Protein 3PUK (pdb70)

Nearest PDB structures (foldseek):
  3puk-assembly2_B  TM=1.002E+00  e=0.000E+00  Mus musculus
  7xsj-assembly1_A  TM=8.926E-01  e=3.859E-61  Rattus norvegicus
  4cca-assembly1_A  TM=9.103E-01  e=2.692E-57  Homo sapiens
  6lpc-assembly1_A  TM=8.842E-01  e=2.703E-58  Rattus norvegicus
  6lpc-assembly1_B  TM=8.549E-01  e=4.331E-46  Rattus norvegicus

Secondary structure (DSSP, 8-state):
---HHHHHHHHHIIIIIGGG--TT--EEEEE-HHHHHHHHHSS-TTGGGGGTEEEEEESSS----BTTS-EEEEE-S-HHHHHHHHHHHTGGG---BS-EEEEESS---HHHHHHHHHS--SSEEEEEE----EEEEETTEEEE--TTHHHHHS--SSSTTHHHHHHHHHHHHHHHHHHHHHT---EEEE--SSSSHHHHHHHHHHHHHHHSSSS-SS-S--S--SEEEEEEEGGG-SSTTTS---BHHHHHHHHS--GGGEEE--SSSS--EEE-STTSSSTTTTTTSBHHHHHTTS-S-STTTTT----TTHHHHHHHHHHTTTHHHHHHHHHHHHHHHHHHIIIIIHHHHHHHHHHHSSS-TT--S-S--HHHHTTTTTS-S--HHHHHHHHHHHHHHS-B--HHHHHHHHHHT---TTTHHHHGGGGGT--SSSSBSS------------GGGS-----TTHHHHHHHHT----TTTS-----------S--SEEEEEEET-EEHHHHHHHHHHHHH--SSEEEEEESSEE-HHHHHHHHSSTTS---/---HHHHHHHHHIIIIITTS--TT--EEEEE-HHHHHHHHHH--TTTTGGGTEEEEEESSS----BTTS-EEEEE-S-HHHHHHHHTTSSTTT---BS-EEEEESSPPPHHHHHHHHSS-TTTEEEEEE----SEEEETTEEE---TTTTHHHHS-SSSTTHHHHHHHHHHHHHHHHHHHHTT--PEEEE---GGG-HHHHHHHHHHHHHHHTTT-SS-S--S--SEEEEEE-GGG-SGGGTS---BHHHHHHHHS-EETTEEE----EEE--TTSSTTTTTTTSBHHHHTT---GGGGGTTSTTTHHHHHHHHHHHHHHHHHHHHIIIIIHHHHHHHHHHHTS--SS----SSSHHHHSGGGS-TTS-HHHHHHHHHHHHHTTT---HHHHHHHHHHSS-SSTTHHHHGGGGGT--SSSTT-S--------TT-S--SSTT---THHHHHHHHHTT---TTTS---S-----S----------------EEEEEETT-B-HHHHHHHHHHHTT-TTSEEEEEESSB--HHHHHHHHSSTTS---/--B-HHHH-/--B-HHHH--

Structure (mmCIF, N/CA/C/O backbone):
data_3PUK
#
_entry.id   3PUK
#
_cell.length_a   170.400
_cell.length_b   170.400
_cell.length_c   170.400
_cell.angle_alpha   90.00
_cell.angle_beta   90.00
_cell.angle_gamma   90.00
#
_symmetry.space_group_name_H-M   'P 21 3'
#
loop_
_entity.id
_entity.type
_entity.pdbx_description
1 polymer 'Syntaxin-binding protein 3'
2 polymer 'Syntaxin-4 N-terminal peptide'
#
loop_
_atom_site.group_PDB
_atom_site.id
_atom_site.type_symbol
_atom_site.label_atom_id
_atom_site.label_alt_id
_atom_site.label_comp_id
_atom_site.label_asym_id
_atom_site.label_entity_id
_atom_site.label_seq_id
_atom_site.pdbx_PDB_ins_code
_atom_site.Cartn_x
_atom_site.Cartn_y
_atom_site.Cartn_z
_atom_site.occupancy
_atom_site.B_iso_or_equiv
_atom_site.auth_seq_id
_atom_site.auth_comp_id
_atom_site.auth_asym_id
_atom_site.auth_atom_id
_atom_site.pdbx_PDB_model_num
ATOM 1 N N . GLU A 1 7 ? -24.312 -43.272 122.295 1.00 156.94 7 GLU A N 1
ATOM 2 C CA . GLU A 1 7 ? -25.101 -43.292 121.067 1.00 161.54 7 GLU A CA 1
ATOM 3 C C . GLU A 1 7 ? -24.208 -43.327 119.831 1.00 169.83 7 GLU A C 1
ATOM 4 O O . GLU A 1 7 ? -22.984 -43.226 119.936 1.00 181.44 7 GLU A O 1
ATOM 6 N N . ARG A 1 8 ? -24.830 -43.475 118.664 1.00 160.12 8 ARG A N 1
ATOM 7 C CA . ARG A 1 8 ? -24.114 -43.536 117.390 1.00 158.03 8 ARG A CA 1
ATOM 8 C C . ARG A 1 8 ? -23.305 -44.824 117.233 1.00 156.25 8 ARG A C 1
ATOM 9 O O . ARG A 1 8 ? -23.177 -45.352 116.128 1.00 152.82 8 ARG A O 1
ATOM 17 N N . GLY A 1 9 ? -22.762 -45.321 118.341 1.00 151.26 9 GLY A N 1
ATOM 18 C CA . GLY A 1 9 ? -22.012 -46.563 118.332 1.00 142.25 9 GLY A CA 1
ATOM 19 C C . GLY A 1 9 ? -22.727 -47.620 117.517 1.00 134.42 9 GLY A C 1
ATOM 20 O O . GLY A 1 9 ? -23.846 -48.005 117.845 1.00 137.36 9 GLY A O 1
ATOM 21 N N . LEU A 1 10 ? -22.079 -48.079 116.451 1.00 136.42 10 LEU A N 1
ATOM 22 C CA . LEU A 1 10 ? -22.671 -49.041 115.523 1.00 123.04 10 LEU A CA 1
ATOM 23 C C . LEU A 1 10 ? -23.552 -50.080 116.219 1.00 117.65 10 LEU A C 1
ATOM 24 O O . LEU A 1 10 ? -24.637 -50.402 115.738 1.00 121.49 10 LEU A O 1
ATOM 29 N N . LYS A 1 11 ? -23.080 -50.601 117.348 1.00 106.38 11 LYS A N 1
ATOM 30 C CA . LYS A 1 11 ? -23.845 -51.575 118.122 1.00 101.88 11 LYS A CA 1
ATOM 31 C C . LYS A 1 11 ? -25.214 -51.029 118.514 1.00 113.39 11 LYS A C 1
ATOM 32 O O . LYS A 1 11 ? -26.231 -51.701 118.346 1.00 124.20 11 LYS A O 1
ATOM 38 N N . SER A 1 12 ? -25.228 -49.811 119.048 1.00 126.28 12 SER A N 1
ATOM 39 C CA . SER A 1 12 ? -26.467 -49.147 119.444 1.00 119.38 12 SER A CA 1
ATOM 40 C C . SER A 1 12 ? -27.443 -49.027 118.276 1.00 107.86 12 SER A C 1
ATOM 41 O O . SER A 1 12 ? -28.592 -49.458 118.372 1.00 87.24 12 SER A O 1
ATOM 44 N N . VAL A 1 13 ? -26.980 -48.436 117.178 1.00 101.50 13 VAL A N 1
ATOM 45 C CA . VAL A 1 13 ? -27.798 -48.276 115.979 1.00 99.09 13 VAL A CA 1
ATOM 46 C C . VAL A 1 13 ? -28.509 -49.571 115.597 1.00 103.23 13 VAL A C 1
ATOM 47 O O . VAL A 1 13 ? -29.716 -49.578 115.361 1.00 112.38 13 VAL A O 1
ATOM 51 N N . VAL A 1 14 ? -27.754 -50.664 115.539 1.00 106.43 14 VAL A N 1
ATOM 52 C CA . VAL A 1 14 ? -28.319 -51.970 115.221 1.00 100.61 14 VAL A CA 1
ATOM 53 C C . VAL A 1 14 ? -29.356 -52.390 116.259 1.00 96.74 14 VAL A C 1
ATOM 54 O O . VAL A 1 14 ? -30.457 -52.814 115.913 1.00 109.86 14 VAL A O 1
ATOM 58 N N . TRP A 1 15 ? -28.997 -52.268 117.531 1.00 89.32 15 TRP A N 1
ATOM 59 C CA . TRP A 1 15 ? -29.909 -52.614 118.612 1.00 90.33 15 TRP A CA 1
ATOM 60 C C . TRP A 1 15 ? -31.182 -51.779 118.539 1.00 104.69 15 TRP A C 1
ATOM 61 O O . TRP A 1 15 ? -32.287 -52.291 118.710 1.00 107.39 15 TRP A O 1
ATOM 72 N N . ARG A 1 16 ? -31.011 -50.488 118.284 1.00 110.78 16 ARG A N 1
ATOM 73 C CA . ARG A 1 16 ? -32.126 -49.556 118.201 1.00 105.11 16 ARG A CA 1
ATOM 74 C C . ARG A 1 16 ? -33.085 -49.986 117.096 1.00 96.50 16 ARG A C 1
ATOM 75 O O . ARG A 1 16 ? -34.291 -49.750 117.176 1.00 104.20 16 ARG A O 1
ATOM 83 N N . LYS A 1 17 ? -32.537 -50.628 116.068 1.00 82.91 17 LYS A N 1
ATOM 84 C CA . LYS A 1 17 ? -33.342 -51.127 114.960 1.00 90.07 17 LYS A CA 1
ATOM 85 C C . LYS A 1 17 ? -34.047 -52.423 115.330 1.00 94.68 17 LYS A C 1
ATOM 86 O O . LYS A 1 17 ? -35.270 -52.515 115.256 1.00 109.55 17 LYS A O 1
ATOM 92 N N . ILE A 1 18 ? -33.266 -53.421 115.729 1.00 86.69 18 ILE A N 1
ATOM 93 C CA . ILE A 1 18 ? -33.816 -54.715 116.121 1.00 88.97 18 ILE A CA 1
ATOM 94 C C . ILE A 1 18 ? -34.952 -54.576 117.131 1.00 89.18 18 ILE A C 1
ATOM 95 O O . ILE A 1 18 ? -35.971 -55.257 117.026 1.00 95.79 18 ILE A O 1
ATOM 100 N N . LYS A 1 19 ? -34.774 -53.688 118.104 1.00 84.16 19 LYS A N 1
ATOM 101 C CA . LYS A 1 19 ? -35.751 -53.518 119.175 1.00 83.13 19 LYS A CA 1
ATOM 102 C C . LYS A 1 19 ? -37.093 -52.992 118.678 1.00 97.57 19 LYS A C 1
ATOM 103 O O . LYS A 1 19 ? -38.144 -53.416 119.158 1.00 106.41 19 LYS A O 1
ATOM 109 N N . THR A 1 20 ? -37.059 -52.071 117.719 1.00 88.77 20 THR A N 1
ATOM 110 C CA . THR A 1 20 ? -38.290 -51.477 117.205 1.00 94.78 20 THR A CA 1
ATOM 111 C C . THR A 1 20 ? -38.820 -52.232 115.991 1.00 87.34 20 THR A C 1
ATOM 112 O O . THR A 1 20 ? -40.018 -52.219 115.716 1.00 112.67 20 THR A O 1
ATOM 116 N N . ALA A 1 21 ? -37.923 -52.896 115.273 1.00 80.40 21 ALA A N 1
ATOM 117 C CA . ALA A 1 21 ? -38.299 -53.628 114.072 1.00 79.83 21 ALA A CA 1
ATOM 118 C C . ALA A 1 21 ? -38.809 -55.017 114.422 1.00 88.76 21 ALA A C 1
ATOM 119 O O . ALA A 1 21 ? -39.649 -55.574 113.717 1.00 96.81 21 ALA A O 1
ATOM 121 N N . VAL A 1 22 ? -38.297 -55.569 115.518 1.00 85.65 22 VAL A N 1
ATOM 122 C CA . VAL A 1 22 ? -38.612 -56.940 115.904 1.00 71.15 22 VAL A CA 1
ATOM 123 C C . VAL A 1 22 ? -39.362 -57.027 117.230 1.00 77.25 22 VAL A C 1
ATOM 124 O O . VAL A 1 22 ? -40.533 -57.402 117.267 1.00 97.42 22 VAL A O 1
ATOM 128 N N . PHE A 1 23 ? -38.679 -56.683 118.317 1.00 70.22 23 PHE A N 1
ATOM 129 C CA . PHE A 1 23 ? -39.238 -56.843 119.653 1.00 83.19 23 PHE A CA 1
ATOM 130 C C . PHE A 1 23 ? -40.519 -56.034 119.862 1.00 90.76 23 PHE A C 1
ATOM 131 O O . PHE A 1 23 ? -41.541 -56.578 120.276 1.00 96.87 23 PHE A O 1
ATOM 139 N N . ASP A 1 24 ? -40.458 -54.738 119.575 1.00 77.11 24 ASP A N 1
ATOM 140 C CA . ASP A 1 24 ? -41.617 -53.867 119.730 1.00 87.08 24 ASP A CA 1
ATOM 141 C C . ASP A 1 24 ? -42.734 -54.283 118.781 1.00 84.59 24 ASP A C 1
ATOM 142 O O . ASP A 1 24 ? -43.917 -54.129 119.088 1.00 99.93 24 ASP A O 1
ATOM 147 N N . ASP A 1 25 ? -42.346 -54.813 117.626 1.00 85.46 25 ASP A N 1
ATOM 148 C CA . ASP A 1 25 ? -43.293 -55.147 116.569 1.00 83.74 25 ASP A CA 1
ATOM 149 C C . ASP A 1 25 ? -44.261 -56.261 116.962 1.00 90.73 25 ASP A C 1
ATOM 150 O O . ASP A 1 25 ? -45.377 -56.332 116.448 1.00 123.46 25 ASP A O 1
ATOM 155 N N . CYS A 1 26 ? -43.829 -57.132 117.867 1.00 84.66 26 CYS A N 1
ATOM 156 C CA . CYS A 1 26 ? -44.660 -58.248 118.307 1.00 89.45 26 CYS A CA 1
ATOM 157 C C . CYS A 1 26 ? -44.790 -58.267 119.822 1.00 93.70 26 CYS A C 1
ATOM 158 O O . CYS A 1 26 ? -45.229 -59.258 120.406 1.00 89.62 26 CYS A O 1
ATOM 161 N N . ARG A 1 27 ? -44.407 -57.161 120.450 1.00 98.44 27 ARG A N 1
ATOM 162 C CA . ARG A 1 27 ? -44.431 -57.051 121.902 1.00 92.81 27 ARG A CA 1
ATOM 163 C C . ARG A 1 27 ? -45.829 -56.745 122.414 1.00 93.39 27 ARG A C 1
ATOM 164 O O . ARG A 1 27 ? -46.427 -55.739 122.035 1.00 110.38 27 ARG A O 1
ATOM 172 N N . LYS A 1 28 ? -46.347 -57.623 123.269 1.00 97.97 28 LYS A N 1
ATOM 173 C CA . LYS A 1 28 ? -47.585 -57.346 123.987 1.00 94.57 28 LYS A CA 1
ATOM 174 C C . LYS A 1 28 ? -47.264 -57.121 125.459 1.00 110.96 28 LYS A C 1
ATOM 175 O O . LYS A 1 28 ? -46.672 -57.978 126.115 1.00 138.47 28 LYS A O 1
ATOM 181 N N . GLU A 1 29 ? -47.656 -55.959 125.967 1.00 110.69 29 GLU A N 1
ATOM 182 C CA . GLU A 1 29 ? -47.200 -55.482 127.270 1.00 117.56 29 GLU A CA 1
ATOM 183 C C . GLU A 1 29 ? -47.309 -56.505 128.398 1.00 108.81 29 GLU A C 1
ATOM 184 O O . GLU A 1 29 ? -46.372 -56.677 129.178 1.00 120.23 29 GLU A O 1
ATOM 190 N N . GLY A 1 30 ? -48.448 -57.182 128.481 1.00 102.52 30 GLY A N 1
ATOM 191 C CA . GLY A 1 30 ? -48.720 -58.064 129.600 1.00 103.98 30 GLY A CA 1
ATOM 192 C C . GLY A 1 30 ? -48.053 -59.430 129.570 1.00 108.58 30 GLY A C 1
ATOM 193 O O . GLY A 1 30 ? -47.987 -60.105 130.597 1.00 98.33 30 GLY A O 1
ATOM 194 N N . GLU A 1 31 ? -47.552 -59.845 128.410 1.00 97.92 31 GLU A N 1
ATOM 195 C CA . GLU A 1 31 ? -47.054 -61.211 128.265 1.00 85.56 31 GLU A CA 1
ATOM 196 C C . GLU A 1 31 ? -45.675 -61.318 127.616 1.00 84.45 31 GLU A C 1
ATOM 197 O O . GLU A 1 31 ? -45.243 -60.422 126.894 1.00 95.24 31 GLU A O 1
ATOM 203 N N . TRP A 1 32 ? -45.002 -62.435 127.883 1.00 88.20 32 TRP A N 1
ATOM 204 C CA . TRP A 1 32 ? -43.667 -62.709 127.360 1.00 92.16 32 TRP A CA 1
ATOM 205 C C . TRP A 1 32 ? -43.705 -63.891 126.395 1.00 101.39 32 TRP A C 1
ATOM 206 O O . TRP A 1 32 ? -44.658 -64.673 126.397 1.00 97.40 32 TRP A O 1
ATOM 217 N N . LYS A 1 33 ? -42.662 -64.024 125.580 1.00 97.09 33 LYS A N 1
ATOM 218 C CA . LYS A 1 33 ? -42.609 -65.087 124.579 1.00 103.96 33 LYS A CA 1
ATOM 219 C C . LYS A 1 33 ? -41.206 -65.676 124.398 1.00 104.18 33 LYS A C 1
ATOM 220 O O . LYS A 1 33 ? -40.213 -65.098 124.843 1.00 89.59 33 LYS A O 1
ATOM 226 N N . ILE A 1 34 ? -41.141 -66.831 123.740 1.00 98.24 34 ILE A N 1
ATOM 227 C CA . ILE A 1 34 ? -39.881 -67.530 123.507 1.00 98.06 34 ILE A CA 1
ATOM 228 C C . ILE A 1 34 ? -39.240 -67.085 122.198 1.00 111.71 34 ILE A C 1
ATOM 229 O O . ILE A 1 34 ? -39.911 -67.000 121.172 1.00 131.52 34 ILE A O 1
ATOM 234 N N . MET A 1 35 ? -37.940 -66.808 122.233 1.00 103.01 35 MET A N 1
ATOM 235 C CA . MET A 1 35 ? -37.215 -66.411 121.029 1.00 99.04 35 MET A CA 1
ATOM 236 C C . MET A 1 35 ? -36.284 -67.514 120.538 1.00 94.30 35 MET A C 1
ATOM 237 O O . MET A 1 35 ? -35.600 -68.158 121.330 1.00 91.64 35 MET A O 1
ATOM 242 N N . LEU A 1 36 ? -36.262 -67.725 119.226 1.00 87.46 36 LEU A N 1
ATOM 243 C CA . LEU A 1 36 ? -35.410 -68.749 118.637 1.00 77.51 36 LEU A CA 1
ATOM 244 C C . LEU A 1 36 ? -34.401 -68.135 117.676 1.00 89.41 36 LEU A C 1
ATOM 245 O O . LEU A 1 36 ? -34.749 -67.299 116.841 1.00 107.40 36 LEU A O 1
ATOM 250 N N . LEU A 1 37 ? -33.147 -68.559 117.801 1.00 83.43 37 LEU A N 1
ATOM 251 C CA . LEU A 1 37 ? -32.055 -67.982 117.028 1.00 79.71 37 LEU A CA 1
ATOM 252 C C . LEU A 1 37 ? -31.231 -69.059 116.335 1.00 79.90 37 LEU A C 1
ATOM 253 O O . LEU A 1 37 ? -31.083 -70.164 116.850 1.00 98.33 37 LEU A O 1
ATOM 258 N N . ASP A 1 38 ? -30.703 -68.734 115.161 1.00 81.08 38 ASP A N 1
ATOM 259 C CA . ASP A 1 38 ? -29.738 -69.598 114.498 1.00 88.45 38 ASP A CA 1
ATOM 260 C C . ASP A 1 38 ? -28.341 -69.030 114.735 1.00 108.40 38 ASP A C 1
ATOM 261 O O . ASP A 1 38 ? -28.184 -68.062 115.483 1.00 97.33 38 ASP A O 1
ATOM 266 N N . GLU A 1 39 ? -27.334 -69.625 114.102 1.00 107.89 39 GLU A N 1
ATOM 267 C CA . GLU A 1 39 ? -25.949 -69.205 114.304 1.00 88.10 39 GLU A CA 1
ATOM 268 C C . GLU A 1 39 ? -25.760 -67.696 114.170 1.00 93.23 39 GLU A C 1
ATOM 269 O O . GLU A 1 39 ? -25.309 -67.038 115.106 1.00 112.53 39 GLU A O 1
ATOM 275 N N . PHE A 1 40 ? -26.105 -67.153 113.008 1.00 82.72 40 PHE A N 1
ATOM 276 C CA . PHE A 1 40 ? -25.909 -65.729 112.745 1.00 78.08 40 PHE A CA 1
ATOM 277 C C . PHE A 1 40 ? -26.583 -64.834 113.782 1.00 89.56 40 PHE A C 1
ATOM 278 O O . PHE A 1 40 ? -25.917 -64.046 114.453 1.00 99.46 40 PHE A O 1
ATOM 286 N N . THR A 1 41 ? -27.901 -64.954 113.908 1.00 94.39 41 THR A N 1
ATOM 287 C CA . THR A 1 41 ? -28.661 -64.107 114.826 1.00 95.26 41 THR A CA 1
ATOM 288 C C . THR A 1 41 ? -28.117 -64.157 116.252 1.00 97.00 41 THR A C 1
ATOM 289 O O . THR A 1 41 ? -28.159 -63.162 116.973 1.00 99.81 41 THR A O 1
ATOM 293 N N . THR A 1 42 ? -27.607 -65.316 116.658 1.00 98.78 42 THR A N 1
ATOM 294 C CA . THR A 1 42 ? -26.999 -65.448 117.977 1.00 96.14 42 THR A CA 1
ATOM 295 C C . THR A 1 42 ? -25.779 -64.537 118.089 1.00 103.10 42 THR A C 1
ATOM 296 O O . THR A 1 42 ? -25.618 -63.817 119.076 1.00 94.21 42 THR A O 1
ATOM 300 N N . LYS A 1 43 ? -24.924 -64.572 117.069 1.00 97.32 43 LYS A N 1
ATOM 301 C CA . LYS A 1 43 ? -23.771 -63.681 117.005 1.00 78.46 43 LYS A CA 1
ATOM 302 C C . LYS A 1 43 ? -24.224 -62.226 116.932 1.00 96.69 43 LYS A C 1
ATOM 303 O O . LYS A 1 43 ? -23.616 -61.344 117.539 1.00 112.77 43 LYS A O 1
ATOM 309 N N . LEU A 1 44 ? -25.299 -61.987 116.187 1.00 93.93 44 LEU A N 1
ATOM 310 C CA . LEU A 1 44 ? -25.832 -60.641 116.006 1.00 89.02 44 LEU A CA 1
ATOM 311 C C . LEU A 1 44 ? -26.305 -60.033 117.321 1.00 97.73 44 LEU A C 1
ATOM 312 O O . LEU A 1 44 ? -26.003 -58.879 117.627 1.00 100.16 44 LEU A O 1
ATOM 317 N N . LEU A 1 45 ? -27.053 -60.815 118.092 1.00 90.92 45 LEU A N 1
ATOM 318 C CA . LEU A 1 45 ? -27.586 -60.342 119.363 1.00 89.49 45 LEU A CA 1
ATOM 319 C C . LEU A 1 45 ? -26.492 -60.231 120.417 1.00 105.97 45 LEU A C 1
ATOM 320 O O . LEU A 1 45 ? -26.435 -59.251 121.163 1.00 108.25 45 LEU A O 1
ATOM 325 N N . SER A 1 46 ? -25.624 -61.237 120.475 1.00 105.12 46 SER A N 1
ATOM 326 C CA . SER A 1 46 ? -24.505 -61.218 121.408 0.51 103.95 46 SER A CA 1
ATOM 327 C C . SER A 1 46 ? -23.633 -60.001 121.139 1.00 112.51 46 SER A C 1
ATOM 328 O O . SER A 1 46 ? -22.931 -59.513 122.026 1.00 119.81 46 SER A O 1
ATOM 331 N N . SER A 1 47 ? -23.695 -59.514 119.905 1.00 104.20 47 SER A N 1
ATOM 332 C CA . SER A 1 47 ? -22.896 -58.374 119.480 1.00 93.82 47 SER A CA 1
ATOM 333 C C . SER A 1 47 ? -23.308 -57.068 120.152 1.00 104.25 47 SER A C 1
ATOM 334 O O . SER A 1 47 ? -22.456 -56.273 120.546 1.00 112.45 47 SER A O 1
ATOM 337 N N . CYS A 1 48 ? -24.612 -56.847 120.284 1.00 110.10 48 CYS A N 1
ATOM 338 C CA . CYS A 1 48 ? -25.105 -55.537 120.697 1.00 107.26 48 CYS A CA 1
ATOM 339 C C . CYS A 1 48 ? -26.062 -55.546 121.888 1.00 102.96 48 CYS A C 1
ATOM 340 O O . CYS A 1 48 ? -26.927 -54.678 121.987 1.00 101.18 48 CYS A O 1
ATOM 343 N N . CYS A 1 49 ? -25.907 -56.512 122.789 1.00 113.99 49 CYS A N 1
ATOM 344 C CA . CYS A 1 49 ? -26.719 -56.540 124.004 1.00 129.64 49 CYS A CA 1
ATOM 345 C C . CYS A 1 49 ? -26.396 -57.721 124.909 1.00 143.37 49 CYS A C 1
ATOM 346 O O . CYS A 1 49 ? -26.132 -58.828 124.438 1.00 154.62 49 CYS A O 1
ATOM 349 N N . LYS A 1 50 ? -26.420 -57.475 126.215 1.00 144.66 50 LYS A N 1
ATOM 350 C CA . LYS A 1 50 ? -26.338 -58.552 127.187 1.00 150.67 50 LYS A CA 1
ATOM 351 C C . LYS A 1 50 ? -27.623 -59.360 127.080 1.00 155.57 50 LYS A C 1
ATOM 352 O O . LYS A 1 50 ? -28.714 -58.792 127.012 1.00 146.20 50 LYS A O 1
ATOM 358 N N . MET A 1 51 ? -27.493 -60.682 127.057 1.00 169.53 51 MET A N 1
ATOM 359 C CA . MET A 1 51 ? -28.639 -61.561 126.846 1.00 178.68 51 MET A CA 1
ATOM 360 C C . MET A 1 51 ? -29.693 -61.439 127.949 1.00 162.16 51 MET A C 1
ATOM 361 O O . MET A 1 51 ? -30.672 -62.183 127.964 1.00 162.29 51 MET A O 1
ATOM 366 N N . THR A 1 52 ? -29.489 -60.498 128.867 1.00 152.90 52 THR A N 1
ATOM 367 C CA . THR A 1 52 ? -30.459 -60.239 129.925 1.00 154.16 52 THR A CA 1
ATOM 368 C C . THR A 1 52 ? -31.376 -59.080 129.547 1.00 154.51 52 THR A C 1
ATOM 369 O O . THR A 1 52 ? -32.544 -59.051 129.934 1.00 159.19 52 THR A O 1
ATOM 373 N N . ASP A 1 53 ? -30.838 -58.125 128.791 1.00 146.59 53 ASP A N 1
ATOM 374 C CA . ASP A 1 53 ? -31.609 -56.969 128.343 1.00 136.69 53 ASP A CA 1
ATOM 375 C C . ASP A 1 53 ? -32.888 -57.404 127.637 1.00 127.09 53 ASP A C 1
ATOM 376 O O . ASP A 1 53 ? -33.851 -56.643 127.548 1.00 140.43 53 ASP A O 1
ATOM 381 N N . LEU A 1 54 ? -32.885 -58.637 127.140 1.00 111.83 54 LEU A N 1
ATOM 382 C CA . LEU A 1 54 ? -34.018 -59.183 126.403 1.00 108.00 54 LEU A CA 1
ATOM 383 C C . LEU A 1 54 ? -35.295 -59.211 127.238 1.00 114.30 54 LEU A C 1
ATOM 384 O O . LEU A 1 54 ? -36.396 -59.057 126.707 1.00 109.36 54 LEU A O 1
ATOM 389 N N . LEU A 1 55 ? -35.144 -59.409 128.543 1.00 121.21 55 LEU A N 1
ATOM 390 C CA . LEU A 1 55 ? -36.291 -59.519 129.438 1.00 121.09 55 LEU A CA 1
ATOM 391 C C . LEU A 1 55 ? -37.214 -58.308 129.322 1.00 107.32 55 LEU A C 1
ATOM 392 O O . LEU A 1 55 ? -38.438 -58.447 129.299 1.00 101.38 55 LEU A O 1
ATOM 397 N N . GLU A 1 56 ? -36.620 -57.122 129.248 1.00 90.52 56 GLU A N 1
ATOM 398 C CA . GLU A 1 56 ? -37.387 -55.887 129.147 1.00 104.67 56 GLU A CA 1
ATOM 399 C C . GLU A 1 56 ? -38.033 -55.748 127.770 1.00 125.87 56 GLU A C 1
ATOM 400 O O . GLU A 1 56 ? -38.785 -54.805 127.520 1.00 138.45 56 GLU A O 1
ATOM 406 N N . GLU A 1 57 ? -37.744 -56.698 126.886 1.00 121.14 57 GLU A N 1
ATOM 407 C CA . GLU A 1 57 ? -38.225 -56.636 125.509 1.00 101.92 57 GLU A CA 1
ATOM 408 C C . GLU A 1 57 ? -39.252 -57.719 125.187 1.00 92.24 57 GLU A C 1
ATOM 409 O O . GLU A 1 57 ? -39.694 -57.842 124.045 1.00 99.54 57 GLU A O 1
ATOM 415 N N . GLY A 1 58 ? -39.625 -58.503 126.193 1.00 87.93 58 GLY A N 1
ATOM 416 C CA . GLY A 1 58 ? -40.651 -59.515 126.024 1.00 91.28 58 GLY A CA 1
ATOM 417 C C . GLY A 1 58 ? -40.112 -60.913 125.794 1.00 96.85 58 GLY A C 1
ATOM 418 O O . GLY A 1 58 ? -40.842 -61.802 125.356 1.00 101.52 58 GLY A O 1
ATOM 419 N N . ILE A 1 59 ? -38.833 -61.111 126.092 1.00 92.29 59 ILE A N 1
ATOM 420 C CA . ILE A 1 59 ? -38.206 -62.415 125.919 1.00 88.32 59 ILE A CA 1
ATOM 421 C C . ILE A 1 59 ? -37.817 -63.020 127.264 1.00 100.87 59 ILE A C 1
ATOM 422 O O . ILE A 1 59 ? -37.000 -62.459 127.995 1.00 116.93 59 ILE A O 1
ATOM 427 N N . THR A 1 60 ? -38.407 -64.166 127.586 1.00 97.51 60 THR A N 1
ATOM 428 C CA . THR A 1 60 ? -38.113 -64.850 128.840 1.00 105.25 60 THR A CA 1
ATOM 429 C C . THR A 1 60 ? -37.178 -66.034 128.614 1.00 112.08 60 THR A C 1
ATOM 430 O O . THR A 1 60 ? -36.403 -66.403 129.495 1.00 108.76 60 THR A O 1
ATOM 434 N N . VAL A 1 61 ? -37.253 -66.623 127.424 1.00 114.17 61 VAL A N 1
ATOM 435 C CA . VAL A 1 61 ? -36.435 -67.783 127.092 1.00 105.12 61 VAL A CA 1
ATOM 436 C C . VAL A 1 61 ? -35.909 -67.716 125.662 1.00 110.37 61 VAL A C 1
ATOM 437 O O . VAL A 1 61 ? -36.661 -67.446 124.725 1.00 110.41 61 VAL A O 1
ATOM 441 N N . ILE A 1 62 ? -34.612 -67.959 125.502 1.00 116.10 62 ILE A N 1
ATOM 442 C CA . ILE A 1 62 ? -34.009 -68.060 124.178 1.00 118.22 62 ILE A CA 1
ATOM 443 C C . ILE A 1 62 ? -33.475 -69.472 123.967 1.00 113.94 62 ILE A C 1
ATOM 444 O O . ILE A 1 62 ? -32.968 -70.095 124.900 1.00 112.66 62 ILE A O 1
ATOM 449 N N . GLU A 1 63 ? -33.604 -69.980 122.746 1.00 110.55 63 GLU A N 1
ATOM 450 C CA . GLU A 1 63 ? -33.137 -71.326 122.432 1.00 118.06 63 GLU A CA 1
ATOM 451 C C . GLU A 1 63 ? -32.574 -71.422 121.019 1.00 114.42 63 GLU A C 1
ATOM 452 O O . GLU A 1 63 ? -32.784 -70.535 120.192 1.00 115.55 63 GLU A O 1
ATOM 458 N N . ASN A 1 64 ? -31.857 -72.510 120.755 1.00 113.33 64 ASN A N 1
ATOM 459 C CA . ASN A 1 64 ? -31.278 -72.758 119.442 1.00 113.14 64 ASN A CA 1
ATOM 460 C C . ASN A 1 64 ? -32.276 -73.442 118.515 1.00 121.10 64 ASN A C 1
ATOM 461 O O . ASN A 1 64 ? -32.633 -74.602 118.721 1.00 129.28 64 ASN A O 1
ATOM 466 N N . ILE A 1 65 ? -32.722 -72.720 117.492 1.00 112.83 65 ILE A N 1
ATOM 467 C CA . ILE A 1 65 ? -33.689 -73.258 116.542 1.00 108.54 65 ILE A CA 1
ATOM 468 C C . ILE A 1 65 ? -33.182 -74.554 115.916 1.00 116.77 65 ILE A C 1
ATOM 469 O O . ILE A 1 65 ? -33.972 -75.386 115.467 1.00 127.54 65 ILE A O 1
ATOM 474 N N . TYR A 1 66 ? -31.863 -74.723 115.893 1.00 110.43 66 TYR A N 1
ATOM 475 C CA . TYR A 1 66 ? -31.258 -75.929 115.341 1.00 105.64 66 TYR A CA 1
ATOM 476 C C . TYR A 1 66 ? -31.601 -77.151 116.188 1.00 118.10 66 TYR A C 1
ATOM 477 O O . TYR A 1 66 ? -32.182 -78.122 115.698 1.00 116.19 66 TYR A O 1
ATOM 486 N N . 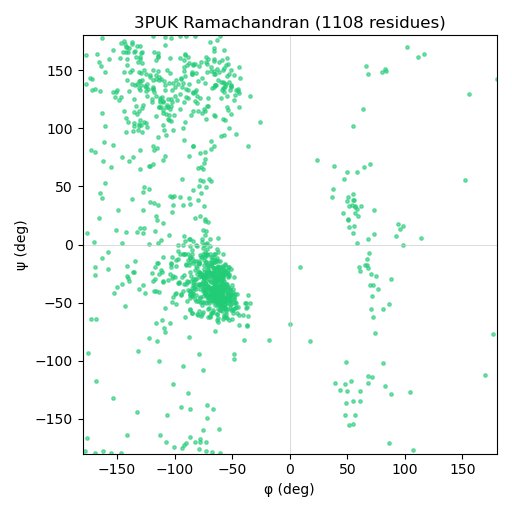LYS A 1 67 ? -31.232 -77.092 117.463 1.00 120.49 67 LYS A N 1
ATOM 487 C CA . LYS A 1 67 ? -31.451 -78.199 118.383 1.00 122.09 67 LYS A CA 1
ATOM 488 C C . LYS A 1 67 ? -32.938 -78.445 118.614 1.00 129.09 67 LYS A C 1
ATOM 489 O O . LYS A 1 67 ? -33.708 -77.504 118.802 1.00 123.24 67 LYS A O 1
ATOM 495 N N . ASN A 1 68 ? -33.338 -79.713 118.594 1.00 144.75 68 ASN A N 1
ATOM 496 C CA . ASN A 1 68 ? -34.725 -80.075 118.854 1.00 153.38 68 ASN A CA 1
ATOM 497 C C . ASN A 1 68 ? -35.176 -79.501 120.190 1.00 152.20 68 ASN A C 1
ATOM 498 O O . ASN A 1 68 ? -34.393 -79.420 121.137 1.00 148.53 68 ASN A O 1
ATOM 503 N N . ARG A 1 69 ? -36.440 -79.102 120.264 1.00 154.27 69 ARG A N 1
ATOM 504 C CA . ARG A 1 69 ? -36.943 -78.404 121.440 1.00 146.25 69 ARG A CA 1
ATOM 505 C C . ARG A 1 69 ? -38.237 -79.010 121.975 1.00 136.79 69 ARG A C 1
ATOM 506 O O . ARG A 1 69 ? -38.948 -79.719 121.262 1.00 123.87 69 ARG A O 1
ATOM 514 N N . GLU A 1 70 ? -38.530 -78.725 123.240 1.00 140.08 70 GLU A N 1
ATOM 515 C CA . GLU A 1 70 ? -39.754 -79.200 123.872 1.00 136.89 70 GLU A CA 1
ATOM 516 C C . GLU A 1 70 ? -40.914 -78.266 123.552 1.00 145.74 70 GLU A C 1
ATOM 517 O O . GLU A 1 70 ? -40.798 -77.049 123.704 1.00 154.48 70 GLU A O 1
ATOM 523 N N . PRO A 1 71 ? -42.039 -78.836 123.101 1.00 143.09 71 PRO A N 1
ATOM 524 C CA . PRO A 1 71 ? -43.229 -78.054 122.751 1.00 144.28 71 PRO A CA 1
ATOM 525 C C . PRO A 1 71 ? -43.728 -77.213 123.922 1.00 146.01 71 PRO A C 1
ATOM 526 O O . PRO A 1 71 ? -43.716 -77.671 125.065 1.00 141.06 71 PRO A O 1
ATOM 530 N N . VAL A 1 72 ? -44.154 -75.989 123.628 1.00 148.22 72 VAL A N 1
ATOM 531 C CA . VAL A 1 72 ? -44.744 -75.110 124.631 1.00 142.01 72 VAL A CA 1
ATOM 532 C C . VAL A 1 72 ? -45.987 -74.435 124.058 1.00 130.06 72 VAL A C 1
ATOM 533 O O . VAL A 1 72 ? -45.960 -73.255 123.705 1.00 110.11 72 VAL A O 1
ATOM 537 N N . ARG A 1 73 ? -47.073 -75.196 123.966 1.00 130.78 73 ARG A N 1
ATOM 538 C CA . ARG A 1 73 ? -48.314 -74.702 123.380 1.00 129.84 73 ARG A CA 1
ATOM 539 C C . ARG A 1 73 ? -49.088 -73.795 124.330 1.00 138.28 73 ARG A C 1
ATOM 540 O O . ARG A 1 73 ? -50.305 -73.918 124.470 1.00 167.16 73 ARG A O 1
ATOM 548 N N . GLN A 1 74 ? -48.369 -72.885 124.979 1.00 124.26 74 GLN A N 1
ATOM 549 C CA . GLN A 1 74 ? -48.982 -71.873 125.830 1.00 120.28 74 GLN A CA 1
ATOM 550 C C . GLN A 1 74 ? -48.314 -70.532 125.560 1.00 123.01 74 GLN A C 1
ATOM 551 O O . GLN A 1 74 ? -48.896 -69.473 125.797 1.00 119.00 74 GLN A O 1
ATOM 557 N N . MET A 1 75 ? -47.085 -70.591 125.057 1.00 119.88 75 MET A N 1
ATOM 558 C CA . MET A 1 75 ? -46.319 -69.391 124.746 1.00 109.35 75 MET A CA 1
ATOM 559 C C . MET A 1 75 ? -46.234 -69.148 123.245 1.00 109.98 75 MET A C 1
ATOM 560 O O . MET A 1 75 ? -46.251 -70.088 122.452 1.00 116.97 75 MET A O 1
ATOM 565 N N . LYS A 1 76 ? -46.144 -67.879 122.862 1.00 100.87 76 LYS A N 1
ATOM 566 C CA . LYS A 1 76 ? -45.910 -67.514 121.473 1.00 104.37 76 LYS A CA 1
ATOM 567 C C . LYS A 1 76 ? -44.413 -67.598 121.181 1.00 103.88 76 LYS A C 1
ATOM 568 O O . LYS A 1 76 ? -43.591 -67.494 122.091 1.00 103.28 76 LYS A O 1
ATOM 574 N N . ALA A 1 77 ? -44.060 -67.793 119.915 1.00 100.27 77 ALA A N 1
ATOM 575 C CA . ALA A 1 77 ? -42.661 -67.967 119.540 1.00 93.72 77 ALA A CA 1
ATOM 576 C C . ALA A 1 77 ? -42.175 -66.867 118.605 1.00 98.99 77 ALA A C 1
ATOM 577 O O . ALA A 1 77 ? -42.820 -66.557 117.604 1.00 119.81 77 ALA A O 1
ATOM 579 N N . LEU A 1 78 ? -41.030 -66.283 118.939 1.00 85.28 78 LEU A N 1
ATOM 580 C CA . LEU A 1 78 ? -40.419 -65.257 118.108 1.00 82.48 78 LEU A CA 1
ATOM 581 C C . LEU A 1 78 ? -39.222 -65.854 117.387 1.00 90.20 78 LEU A C 1
ATOM 582 O O . LEU A 1 78 ? -38.193 -66.130 118.001 1.00 93.95 78 LEU A O 1
ATOM 587 N N . TYR A 1 79 ? -39.365 -66.059 116.082 1.00 87.98 79 TYR A N 1
ATOM 588 C CA . TYR A 1 79 ? -38.288 -66.619 115.279 1.00 79.98 79 TYR A CA 1
ATOM 589 C C . TYR A 1 79 ? -37.434 -65.523 114.659 1.00 94.27 79 TYR A C 1
ATOM 590 O O . TYR A 1 79 ? -37.812 -64.921 113.654 1.00 106.78 79 TYR A O 1
ATOM 599 N N . PHE A 1 80 ? -36.284 -65.263 115.273 1.00 88.89 80 PHE A N 1
ATOM 600 C CA . PHE A 1 80 ? -35.318 -64.325 114.720 1.00 82.08 80 PHE A CA 1
ATOM 601 C C . PHE A 1 80 ? -34.205 -65.112 114.044 1.00 85.13 80 PHE A C 1
ATOM 602 O O . PHE A 1 80 ? -33.285 -65.604 114.700 1.00 91.58 80 PHE A O 1
ATOM 610 N N . ILE A 1 81 ? -34.307 -65.242 112.726 1.00 75.25 81 ILE A N 1
ATOM 611 C CA . ILE A 1 81 ? -33.397 -66.092 111.972 1.00 79.34 81 ILE A CA 1
ATOM 612 C C . ILE A 1 81 ? -33.005 -65.475 110.636 1.00 85.38 81 ILE A C 1
ATOM 613 O O . ILE A 1 81 ? -33.571 -64.468 110.208 1.00 97.13 81 ILE A O 1
ATOM 618 N N . SER A 1 82 ? -32.025 -66.089 109.985 1.00 75.01 82 SER A N 1
ATOM 619 C CA . SER A 1 82 ? -31.635 -65.698 108.642 1.00 87.02 82 SER A CA 1
ATOM 620 C C . SER A 1 82 ? -32.425 -66.537 107.645 1.00 94.36 82 SER A C 1
ATOM 621 O O . SER A 1 82 ? -32.928 -67.603 107.997 1.00 90.12 82 SER A O 1
ATOM 624 N N . PRO A 1 83 ? -32.552 -66.050 106.401 1.00 94.36 83 PRO A N 1
ATOM 625 C CA . PRO A 1 83 ? -33.266 -66.776 105.343 1.00 84.49 83 PRO A CA 1
ATOM 626 C C . PRO A 1 83 ? -32.467 -67.979 104.846 1.00 111.26 83 PRO A C 1
ATOM 627 O O . PRO A 1 83 ? -32.292 -68.148 103.639 1.00 128.66 83 PRO A O 1
ATOM 631 N N . THR A 1 84 ? -31.991 -68.800 105.776 1.00 114.17 84 THR A N 1
ATOM 632 C CA . THR A 1 84 ? -31.167 -69.956 105.450 1.00 107.64 84 THR A CA 1
ATOM 633 C C . THR A 1 84 ? -32.010 -71.225 105.381 1.00 120.68 84 THR A C 1
ATOM 634 O O . THR A 1 84 ? -32.897 -71.430 106.211 1.00 125.18 84 THR A O 1
ATOM 638 N N . PRO A 1 85 ? -31.739 -72.078 104.382 1.00 120.53 85 PRO A N 1
ATOM 639 C CA . PRO A 1 85 ? -32.433 -73.361 104.240 1.00 115.12 85 PRO A CA 1
ATOM 640 C C . PRO A 1 85 ? -32.461 -74.137 105.553 1.00 109.60 85 PRO A C 1
ATOM 641 O O . PRO A 1 85 ? -33.512 -74.648 105.936 1.00 114.84 85 PRO A O 1
ATOM 645 N N . LYS A 1 86 ? -31.319 -74.219 106.230 1.00 106.64 86 LYS A N 1
ATOM 646 C CA . LYS A 1 86 ? -31.242 -74.909 107.513 1.00 114.35 86 LYS A CA 1
ATOM 647 C C . LYS A 1 86 ? -32.106 -74.213 108.558 1.00 128.17 86 LYS A C 1
ATOM 648 O O . LYS A 1 86 ? -32.868 -74.858 109.280 1.00 135.39 86 LYS A O 1
ATOM 654 N N . SER A 1 87 ? -31.982 -72.892 108.628 1.00 115.57 87 SER A N 1
ATOM 655 C CA . SER A 1 87 ? -32.709 -72.102 109.613 1.00 105.89 87 SER A CA 1
ATOM 656 C C . SER A 1 87 ? -34.216 -72.171 109.390 1.00 106.65 87 SER A C 1
ATOM 657 O O . SER A 1 87 ? -34.995 -72.070 110.338 1.00 116.84 87 SER A O 1
ATOM 660 N N . VAL A 1 88 ? -34.623 -72.343 108.136 1.00 96.64 88 VAL A N 1
ATOM 661 C CA . VAL A 1 88 ? -36.042 -72.412 107.798 1.00 99.22 88 VAL A CA 1
ATOM 662 C C . VAL A 1 88 ? -36.602 -73.824 107.965 1.00 116.87 88 VAL A C 1
ATOM 663 O O . VAL A 1 88 ? -37.712 -74.002 108.468 1.00 124.97 88 VAL A O 1
ATOM 667 N N . ASP A 1 89 ? -35.832 -74.823 107.545 1.00 120.95 89 ASP A N 1
ATOM 668 C CA . ASP A 1 89 ? -36.228 -76.214 107.735 1.00 123.36 89 ASP A CA 1
ATOM 669 C C . ASP A 1 89 ? -36.588 -76.463 109.193 1.00 131.17 89 ASP A C 1
ATOM 670 O O . ASP A 1 89 ? -37.599 -77.097 109.493 1.00 142.34 89 ASP A O 1
ATOM 675 N N . CYS A 1 90 ? -35.756 -75.952 110.095 1.00 125.32 90 CYS A N 1
ATOM 676 C CA . CYS A 1 90 ? -35.992 -76.100 111.526 1.00 123.21 90 CYS A CA 1
ATOM 677 C C . CYS A 1 90 ? -37.336 -75.506 111.934 1.00 119.02 90 CYS A C 1
ATOM 678 O O . CYS A 1 90 ? -38.042 -76.070 112.769 1.00 132.61 90 CYS A O 1
ATOM 681 N N . PHE A 1 91 ? -37.688 -74.367 111.346 1.00 109.48 91 PHE A N 1
ATOM 682 C CA . PHE A 1 91 ? -38.983 -73.753 111.619 1.00 117.62 91 PHE A CA 1
ATOM 683 C C . PHE A 1 91 ? -40.118 -74.628 111.107 1.00 126.14 91 PHE A C 1
ATOM 684 O O . PHE A 1 91 ? -41.109 -74.844 111.804 1.00 126.92 91 PHE A O 1
ATOM 692 N N . LEU A 1 92 ? -39.970 -75.121 109.881 1.00 121.28 92 LEU A N 1
ATOM 693 C CA . LEU A 1 92 ? -40.970 -75.998 109.286 1.00 117.31 92 LEU A CA 1
ATOM 694 C C . LEU A 1 92 ? -41.098 -77.286 110.091 1.00 126.24 92 LEU A C 1
ATOM 695 O O . LEU A 1 92 ? -42.090 -78.002 109.981 1.00 136.35 92 LEU A O 1
ATOM 700 N N . ARG A 1 93 ? -40.088 -77.573 110.905 1.00 124.21 93 ARG A N 1
ATOM 701 C CA . ARG A 1 93 ? -40.118 -78.744 111.772 1.00 117.81 93 ARG A CA 1
ATOM 702 C C . ARG A 1 93 ? -40.865 -78.431 113.061 1.00 129.60 93 ARG A C 1
ATOM 703 O O . ARG A 1 93 ? -40.950 -79.267 113.959 1.00 151.58 93 ARG A O 1
ATOM 711 N N . ASP A 1 94 ? -41.402 -77.218 113.144 1.00 131.98 94 ASP A N 1
ATOM 712 C CA . ASP A 1 94 ? -42.157 -76.788 114.316 1.00 134.03 94 ASP A CA 1
ATOM 713 C C . ASP A 1 94 ? -43.620 -76.531 113.968 1.00 141.43 94 ASP A C 1
ATOM 714 O O . ASP A 1 94 ? -44.470 -76.445 114.854 1.00 141.24 94 ASP A O 1
ATOM 719 N N . PHE A 1 95 ? -43.908 -76.402 112.676 1.00 148.47 95 PHE A N 1
ATOM 720 C CA . PHE A 1 95 ? -45.261 -76.088 112.227 1.00 156.39 95 PHE A CA 1
ATOM 721 C C . PHE A 1 95 ? -45.651 -76.838 110.955 1.00 186.64 95 PHE A C 1
ATOM 722 O O . PHE A 1 95 ? -46.831 -77.091 110.711 1.00 195.69 95 PHE A O 1
ATOM 730 N N . GLY A 1 96 ? -44.656 -77.195 110.148 1.00 204.31 96 GLY A N 1
ATOM 731 C CA . GLY A 1 96 ? -44.903 -77.864 108.882 1.00 214.80 96 GLY A CA 1
ATOM 732 C C . GLY A 1 96 ? -44.985 -79.376 108.990 1.00 220.82 96 GLY A C 1
ATOM 733 O O . GLY A 1 96 ? -46.076 -79.946 109.008 1.00 218.78 96 GLY A O 1
ATOM 734 N N . SER A 1 97 ? -43.826 -80.026 109.054 1.00 226.06 97 SER A N 1
ATOM 735 C CA . SER A 1 97 ? -43.763 -81.482 109.142 1.00 230.05 97 SER A CA 1
ATOM 736 C C . SER A 1 97 ? -44.527 -82.001 110.356 1.00 236.04 97 SER A C 1
ATOM 737 O O . SER A 1 97 ? -44.402 -81.463 111.457 1.00 237.43 97 SER A O 1
ATOM 740 N N . LYS A 1 98 ? -45.320 -83.048 110.143 1.00 234.98 98 LYS A N 1
ATOM 741 C CA . LYS A 1 98 ? -46.157 -83.622 111.193 1.00 231.63 98 LYS A CA 1
ATOM 742 C C . LYS A 1 98 ? -47.264 -82.658 111.615 1.00 235.11 98 LYS A C 1
ATOM 743 O O . LYS A 1 98 ? -48.198 -83.043 112.318 1.00 242.40 98 LYS A O 1
ATOM 749 N N . SER A 1 99 ? -47.147 -81.406 111.179 1.00 230.85 99 SER A N 1
ATOM 750 C CA . SER A 1 99 ? -48.122 -80.363 111.491 1.00 231.64 99 SER A CA 1
ATOM 751 C C . SER A 1 99 ? -48.410 -80.254 112.986 1.00 231.29 99 SER A C 1
ATOM 752 O O . SER A 1 99 ? -49.389 -79.629 113.395 1.00 228.63 99 SER A O 1
ATOM 755 N N . GLU A 1 100 ? -47.550 -80.860 113.798 1.00 231.57 100 GLU A N 1
ATOM 756 C CA . GLU A 1 100 ? -47.710 -80.828 115.245 1.00 223.83 100 GLU A CA 1
ATOM 757 C C . GLU A 1 100 ? -47.120 -79.547 115.825 1.00 211.66 100 GLU A C 1
ATOM 758 O O . GLU A 1 100 ? -45.968 -79.520 116.258 1.00 210.80 100 GLU A O 1
ATOM 764 N N . LYS A 1 101 ? -47.925 -78.489 115.819 1.00 198.21 101 LYS A N 1
ATOM 765 C CA . LYS A 1 101 ? -47.525 -77.184 116.332 1.00 179.14 101 LYS A CA 1
ATOM 766 C C . LYS A 1 101 ? -46.771 -77.298 117.657 1.00 176.95 101 LYS A C 1
ATOM 767 O O . LYS A 1 101 ? -47.088 -78.148 118.490 1.00 194.31 101 LYS A O 1
ATOM 773 N N . LYS A 1 102 ? -45.773 -76.438 117.846 1.00 145.96 102 LYS A N 1
ATOM 774 C CA . LYS A 1 102 ? -44.959 -76.463 119.060 1.00 123.68 102 LYS A CA 1
ATOM 775 C C . LYS A 1 102 ? -45.275 -75.319 120.017 1.00 124.65 102 LYS A C 1
ATOM 776 O O . LYS A 1 102 ? -45.137 -75.462 121.230 1.00 133.89 102 LYS A O 1
ATOM 782 N N . TYR A 1 103 ? -45.692 -74.183 119.471 1.00 124.19 103 TYR A N 1
ATOM 783 C CA . TYR A 1 103 ? -46.002 -73.019 120.293 1.00 127.93 103 TYR A CA 1
ATOM 784 C C . TYR A 1 103 ? -47.329 -72.392 119.880 1.00 119.03 103 TYR A C 1
ATOM 785 O O . TYR A 1 103 ? -47.816 -72.630 118.777 1.00 130.21 103 TYR A O 1
ATOM 794 N N . LYS A 1 104 ? -47.906 -71.590 120.769 1.00 108.77 104 LYS A N 1
ATOM 795 C CA . LYS A 1 104 ? -49.178 -70.930 120.497 1.00 109.26 104 LYS A CA 1
ATOM 796 C C . LYS A 1 104 ? -49.192 -70.315 119.100 1.00 121.65 104 LYS A C 1
ATOM 797 O O . LYS A 1 104 ? -50.033 -70.661 118.269 1.00 120.59 104 LYS A O 1
ATOM 803 N N . ALA A 1 105 ? -48.252 -69.410 118.846 1.00 119.25 105 ALA A N 1
ATOM 804 C CA . ALA A 1 105 ? -48.156 -68.740 117.552 1.00 110.22 105 ALA A CA 1
ATOM 805 C C . ALA A 1 105 ? -46.702 -68.527 117.137 1.00 114.16 105 ALA A C 1
ATOM 806 O O . ALA A 1 105 ? -45.783 -68.727 117.930 1.00 113.39 105 ALA A O 1
ATOM 808 N N . ALA A 1 106 ? -46.499 -68.118 115.889 1.00 107.05 106 ALA A N 1
ATOM 809 C CA . ALA A 1 106 ? -45.155 -67.897 115.372 1.00 94.87 106 ALA A CA 1
ATOM 810 C C . ALA A 1 106 ? -44.989 -66.482 114.831 1.00 93.40 106 ALA A C 1
ATOM 811 O O . ALA A 1 106 ? -45.877 -65.956 114.160 1.00 99.74 106 ALA A O 1
ATOM 813 N N . TYR A 1 107 ? -43.847 -65.871 115.130 1.00 93.87 107 TYR A N 1
ATOM 814 C CA . TYR A 1 107 ? -43.531 -64.535 114.641 1.00 91.62 107 TYR A CA 1
ATOM 815 C C . TYR A 1 107 ? -42.159 -64.528 113.984 1.00 89.02 107 TYR A C 1
ATOM 816 O O . TYR A 1 107 ? -41.139 -64.413 114.660 1.00 107.41 107 TYR A O 1
ATOM 825 N N . ILE A 1 108 ? -42.146 -64.651 112.661 1.00 92.70 108 ILE A N 1
ATOM 826 C CA . ILE A 1 108 ? -40.904 -64.791 111.909 1.00 88.83 108 ILE A CA 1
ATOM 827 C C . ILE A 1 108 ? -40.299 -63.448 111.514 1.00 81.32 108 ILE A C 1
ATOM 828 O O . ILE A 1 108 ? -40.962 -62.611 110.901 1.00 89.17 108 ILE A O 1
ATOM 833 N N . TYR A 1 109 ? -39.033 -63.253 111.867 1.00 68.41 109 TYR A N 1
ATOM 834 C CA . TYR A 1 109 ? -38.298 -62.058 111.470 1.00 82.28 109 TYR A CA 1
ATOM 835 C C . TYR A 1 109 ? -36.987 -62.436 110.786 1.00 84.39 109 TYR A C 1
ATOM 836 O O . TYR A 1 109 ? -36.034 -62.862 111.439 1.00 91.26 109 TYR A O 1
ATOM 845 N N . PHE A 1 110 ? -36.950 -62.284 109.466 1.00 77.53 110 PHE A N 1
ATOM 846 C CA . PHE A 1 110 ? -35.779 -62.654 108.681 1.00 77.67 110 PHE A CA 1
ATOM 847 C C . PHE A 1 110 ? -34.730 -61.548 108.657 1.00 85.80 110 PHE A C 1
ATOM 848 O O . PHE A 1 110 ? -35.041 -60.387 108.380 1.00 76.27 110 PHE A O 1
ATOM 856 N N . THR A 1 111 ? -33.486 -61.923 108.938 1.00 88.84 111 THR A N 1
ATOM 857 C CA . THR A 1 111 ? -32.371 -60.983 108.935 1.00 81.10 111 THR A CA 1
ATOM 858 C C . THR A 1 111 ? -32.197 -60.326 107.573 1.00 79.92 111 THR A C 1
ATOM 859 O O . THR A 1 111 ? -31.585 -59.268 107.463 1.00 90.50 111 THR A O 1
ATOM 863 N N . ASP A 1 112 ? -32.735 -60.958 106.536 1.00 84.35 112 ASP A N 1
ATOM 864 C CA . ASP A 1 112 ? -32.570 -60.458 105.178 1.00 94.73 112 ASP A CA 1
ATOM 865 C C . ASP A 1 112 ? -33.716 -60.936 104.297 1.00 97.26 112 ASP A C 1
ATOM 866 O O . ASP A 1 112 ? -34.613 -61.635 104.765 1.00 109.07 112 ASP A O 1
ATOM 871 N N . PHE A 1 113 ? -33.684 -60.562 103.022 1.00 98.09 113 PHE A N 1
ATOM 872 C CA . PHE A 1 113 ? -34.734 -60.957 102.089 1.00 101.76 113 PHE A CA 1
ATOM 873 C C . PHE A 1 113 ? -34.841 -62.475 101.970 1.00 100.96 113 PHE A C 1
ATOM 874 O O . PHE A 1 113 ? -33.831 -63.181 101.947 1.00 96.65 113 PHE A O 1
ATOM 882 N N . CYS A 1 114 ? -36.072 -62.970 101.897 1.00 95.12 114 CYS A N 1
ATOM 883 C CA . CYS A 1 114 ? -36.316 -64.406 101.836 1.00 107.28 114 CYS A CA 1
ATOM 884 C C . CYS A 1 114 ? -36.737 -64.839 100.437 1.00 131.56 114 CYS A C 1
ATOM 885 O O . CYS A 1 114 ? -37.773 -64.404 99.936 1.00 144.00 114 CYS A O 1
ATOM 888 N N . PRO A 1 115 ? -35.929 -65.704 99.805 1.00 137.64 115 PRO A N 1
ATOM 889 C CA . PRO A 1 115 ? -36.176 -66.203 98.447 1.00 146.99 115 PRO A CA 1
ATOM 890 C C . PRO A 1 115 ? -37.533 -66.886 98.328 1.00 159.24 115 PRO A C 1
ATOM 891 O O . PRO A 1 115 ? -38.039 -67.421 99.314 1.00 174.08 115 PRO A O 1
ATOM 895 N N . ASP A 1 116 ? -38.112 -66.867 97.131 1.00 152.72 116 ASP A N 1
ATOM 896 C CA . ASP A 1 116 ? -39.404 -67.503 96.899 1.00 151.50 116 ASP A CA 1
ATOM 897 C C . ASP A 1 116 ? -39.343 -69.003 97.171 1.00 147.66 116 ASP A C 1
ATOM 898 O O . ASP A 1 116 ? -40.297 -69.587 97.683 1.00 136.76 116 ASP A O 1
ATOM 903 N N . SER A 1 117 ? -38.216 -69.619 96.829 1.00 147.81 117 SER A N 1
ATOM 904 C CA . SER A 1 117 ? -38.034 -71.050 97.036 1.00 142.05 117 SER A CA 1
ATOM 905 C C . SER A 1 117 ? -38.353 -71.437 98.475 1.00 146.37 117 SER A C 1
ATOM 906 O O . SER A 1 117 ? -39.184 -72.311 98.723 1.00 156.20 117 SER A O 1
ATOM 909 N N . LEU A 1 118 ? -37.692 -70.776 99.419 1.00 141.21 118 LEU A N 1
ATOM 910 C CA . LEU A 1 118 ? -37.895 -71.055 100.835 1.00 135.52 118 LEU A CA 1
ATOM 911 C C . LEU A 1 118 ? -39.263 -70.573 101.307 1.00 128.74 118 LEU A C 1
ATOM 912 O O . LEU A 1 118 ? -39.996 -71.310 101.970 1.00 130.14 118 LEU A O 1
ATOM 917 N N . PHE A 1 119 ? -39.603 -69.335 100.960 1.00 112.03 119 PHE A N 1
ATOM 918 C CA . PHE A 1 119 ? -40.874 -68.751 101.370 1.00 116.03 119 PHE A CA 1
ATOM 919 C C . PHE A 1 119 ? -42.043 -69.651 100.984 1.00 139.56 119 PHE A C 1
ATOM 920 O O . PHE A 1 119 ? -42.957 -69.869 101.777 1.00 140.02 119 PHE A O 1
ATOM 928 N N . ASN A 1 120 ? -42.010 -70.168 99.760 1.00 159.08 120 ASN A N 1
ATOM 929 C CA . ASN A 1 120 ? -43.055 -71.066 99.284 1.00 167.16 120 ASN A CA 1
ATOM 930 C C . ASN A 1 120 ? -43.224 -72.266 100.207 1.00 160.49 120 ASN A C 1
ATOM 931 O O . ASN A 1 120 ? -44.344 -72.627 100.573 1.00 155.52 120 ASN A O 1
ATOM 936 N N . LYS A 1 121 ? -42.104 -72.876 100.584 1.00 158.36 121 LYS A N 1
ATOM 937 C CA . LYS A 1 121 ? -42.118 -74.009 101.500 1.00 167.50 121 LYS A CA 1
ATOM 938 C C . LYS A 1 121 ? -42.707 -73.602 102.846 1.00 171.22 121 LYS A C 1
ATOM 939 O O . LYS A 1 121 ? -43.269 -74.427 103.566 1.00 179.95 121 LYS A O 1
ATOM 945 N N . ILE A 1 122 ? -42.574 -72.321 103.179 1.00 155.66 122 ILE A N 1
ATOM 946 C CA . ILE A 1 122 ? -43.110 -71.790 104.428 1.00 143.99 122 ILE A CA 1
ATOM 947 C C . ILE A 1 122 ? -44.606 -71.507 104.325 1.00 151.70 122 ILE A C 1
ATOM 948 O O . ILE A 1 122 ? -45.405 -72.075 105.068 1.00 156.64 122 ILE A O 1
ATOM 953 N N . LYS A 1 123 ? -44.974 -70.626 103.399 1.00 160.48 123 LYS A N 1
ATOM 954 C CA . LYS A 1 123 ? -46.366 -70.225 103.227 1.00 169.40 123 LYS A CA 1
ATOM 955 C C . LYS A 1 123 ? -47.283 -71.434 103.089 1.00 178.76 123 LYS A C 1
ATOM 956 O O . LYS A 1 123 ? -48.318 -71.519 103.750 1.00 178.91 123 LYS A O 1
ATOM 962 N N . ALA A 1 124 ? -46.894 -72.367 102.225 1.00 184.88 124 ALA A N 1
ATOM 963 C CA . ALA A 1 124 ? -47.696 -73.555 101.962 1.00 193.60 124 ALA A CA 1
ATOM 964 C C . ALA A 1 124 ? -47.994 -74.339 103.237 1.00 202.07 124 ALA A C 1
ATOM 965 O O . ALA A 1 124 ? -49.146 -74.667 103.519 1.00 205.94 124 ALA A O 1
ATOM 967 N N . SER A 1 125 ? -46.951 -74.636 104.005 1.00 207.60 125 SER A N 1
ATOM 968 C CA . SER A 1 125 ? -47.103 -75.429 105.219 1.00 215.44 125 SER A CA 1
ATOM 969 C C . SER A 1 125 ? -46.745 -74.632 106.470 1.00 202.32 125 SER A C 1
ATOM 970 O O . SER A 1 125 ? -45.580 -74.304 106.692 1.00 196.81 125 SER A O 1
ATOM 973 N N . CYS A 1 126 ? -47.747 -74.321 107.287 1.00 200.42 126 CYS A N 1
ATOM 974 C CA . CYS A 1 126 ? -49.135 -74.674 107.014 1.00 204.79 126 CYS A CA 1
ATOM 975 C C . CYS A 1 126 ? -50.032 -73.737 107.811 1.00 212.99 126 CYS A C 1
ATOM 976 O O . CYS A 1 126 ? -51.254 -73.750 107.674 1.00 224.44 126 CYS A O 1
ATOM 979 N N . SER A 1 127 ? -49.397 -72.925 108.649 1.00 205.36 127 SER A N 1
ATOM 980 C CA . SER A 1 127 ? -50.087 -71.976 109.512 1.00 198.22 127 SER A CA 1
ATOM 981 C C . SER A 1 127 ? -50.651 -70.806 108.702 1.00 189.01 127 SER A C 1
ATOM 982 O O . SER A 1 127 ? -50.130 -70.512 107.626 1.00 178.90 127 SER A O 1
ATOM 985 N N . LYS A 1 128 ? -51.695 -70.122 109.184 1.00 190.94 128 LYS A N 1
ATOM 986 C CA . LYS A 1 128 ? -52.358 -70.321 110.486 1.00 185.00 128 LYS A CA 1
ATOM 987 C C . LYS A 1 128 ? -51.630 -69.652 111.657 1.00 171.99 128 LYS A C 1
ATOM 988 O O . LYS A 1 128 ? -51.744 -68.443 111.856 1.00 169.84 128 LYS A O 1
ATOM 994 N N . SER A 1 129 ? -50.895 -70.445 112.430 1.00 159.98 129 SER A N 1
ATOM 995 C CA . SER A 1 129 ? -50.140 -69.935 113.572 1.00 146.13 129 SER A CA 1
ATOM 996 C C . SER A 1 129 ? -49.234 -68.756 113.212 1.00 132.58 129 SER A C 1
ATOM 997 O O . SER A 1 129 ? -49.087 -67.821 114.000 1.00 126.95 129 SER A O 1
ATOM 1000 N N . ILE A 1 130 ? -48.625 -68.805 112.030 1.00 119.87 130 ILE A N 1
ATOM 1001 C CA . ILE A 1 130 ? -47.731 -67.739 111.586 1.00 103.01 130 ILE A CA 1
ATOM 1002 C C . ILE A 1 130 ? -48.460 -66.402 111.519 1.00 97.92 130 ILE A C 1
ATOM 1003 O O . ILE A 1 130 ? -49.085 -66.076 110.512 1.00 104.94 130 ILE A O 1
ATOM 1008 N N . ARG A 1 131 ? -48.375 -65.634 112.600 1.00 107.19 131 ARG A N 1
ATOM 1009 C CA . ARG A 1 131 ? -49.073 -64.359 112.693 1.00 111.44 131 ARG A CA 1
ATOM 1010 C C . ARG A 1 131 ? -48.262 -63.233 112.060 1.00 109.71 131 ARG A C 1
ATOM 1011 O O . ARG A 1 131 ? -48.736 -62.102 111.955 1.00 104.73 131 ARG A O 1
ATOM 1019 N N . ARG A 1 132 ? -47.042 -63.545 111.629 1.00 112.53 132 ARG A N 1
ATOM 1020 C CA . ARG A 1 132 ? -46.180 -62.531 111.030 1.00 105.31 132 ARG A CA 1
ATOM 1021 C C . ARG A 1 132 ? -44.903 -63.087 110.403 1.00 102.40 132 ARG A C 1
ATOM 1022 O O . ARG A 1 132 ? -44.201 -63.901 111.003 1.00 94.12 132 ARG A O 1
ATOM 1030 N N . CYS A 1 133 ? -44.615 -62.635 109.186 1.00 96.13 133 CYS A N 1
ATOM 1031 C CA . CYS A 1 133 ? -43.350 -62.927 108.525 1.00 94.13 133 CYS A CA 1
ATOM 1032 C C . CYS A 1 133 ? -42.765 -61.624 107.996 1.00 106.37 133 CYS A C 1
ATOM 1033 O O . CYS A 1 133 ? -43.198 -61.111 106.965 1.00 107.45 133 CYS A O 1
ATOM 1036 N N . LYS A 1 134 ? -41.782 -61.094 108.715 1.00 108.58 134 LYS A N 1
ATOM 1037 C CA . LYS A 1 134 ? -41.223 -59.781 108.422 1.00 96.19 134 LYS A CA 1
ATOM 1038 C C . LYS A 1 134 ? -39.727 -59.888 108.141 1.00 87.55 134 LYS A C 1
ATOM 1039 O O . LYS A 1 134 ? -39.033 -60.705 108.745 1.00 99.69 134 LYS A O 1
ATOM 1045 N N . GLU A 1 135 ? -39.236 -59.066 107.220 1.00 89.29 135 GLU A N 1
ATOM 1046 C CA . GLU A 1 135 ? -37.809 -59.015 106.915 1.00 84.47 135 GLU A CA 1
ATOM 1047 C C . GLU A 1 135 ? -37.247 -57.666 107.346 1.00 80.30 135 GLU A C 1
ATOM 1048 O O . GLU A 1 135 ? -37.716 -56.624 106.896 1.00 95.07 135 GLU A O 1
ATOM 1054 N N . ILE A 1 136 ? -36.245 -57.685 108.220 1.00 79.93 136 ILE A N 1
ATOM 1055 C CA . ILE A 1 136 ? -35.730 -56.451 108.810 1.00 95.49 136 ILE A CA 1
ATOM 1056 C C . ILE A 1 136 ? -34.462 -55.926 108.128 1.00 99.35 136 ILE A C 1
ATOM 1057 O O . ILE A 1 136 ? -34.109 -54.755 108.271 1.00 100.91 136 ILE A O 1
ATOM 1062 N N . ASN A 1 137 ? -33.781 -56.794 107.389 1.00 102.93 137 ASN A N 1
ATOM 1063 C CA . ASN A 1 137 ? -32.579 -56.396 106.663 1.00 101.66 137 ASN A CA 1
ATOM 1064 C C . ASN A 1 137 ? -31.433 -55.964 107.578 1.00 93.61 137 ASN A C 1
ATOM 1065 O O . ASN A 1 137 ? -31.050 -54.793 107.605 1.00 95.99 137 ASN A O 1
ATOM 1070 N N . ILE A 1 138 ? -30.907 -56.922 108.334 1.00 90.36 138 ILE A N 1
ATOM 1071 C CA . ILE A 1 138 ? -29.680 -56.744 109.102 1.00 69.03 138 ILE A CA 1
ATOM 1072 C C . ILE A 1 138 ? -28.825 -57.986 108.913 1.00 86.87 138 ILE A C 1
ATOM 1073 O O . ILE A 1 138 ? -29.044 -59.002 109.572 1.00 89.45 138 ILE A O 1
ATOM 1078 N N . SER A 1 139 ? -27.859 -57.911 108.003 1.00 91.82 139 SER A N 1
ATOM 1079 C CA . SER A 1 139 ? -27.031 -59.068 107.696 1.00 87.70 139 SER A CA 1
ATOM 1080 C C . SER A 1 139 ? -25.551 -58.791 107.945 1.00 87.14 139 SER A C 1
ATOM 1081 O O . SER A 1 139 ? -24.689 -59.271 107.213 1.00 112.71 139 SER A O 1
ATOM 1084 N N . PHE A 1 140 ? -25.261 -58.022 108.989 1.00 87.33 140 PHE A N 1
ATOM 1085 C CA . PHE A 1 140 ? -23.881 -57.712 109.341 1.00 84.69 140 PHE A CA 1
ATOM 1086 C C . PHE A 1 140 ? -23.681 -57.709 110.854 1.00 90.30 140 PHE A C 1
ATOM 1087 O O . PHE A 1 140 ? -24.635 -57.574 111.620 1.00 90.17 140 PHE A O 1
ATOM 1095 N N . ILE A 1 141 ? -22.430 -57.851 111.278 1.00 88.40 141 ILE A N 1
ATOM 1096 C CA . ILE A 1 141 ? -22.097 -57.875 112.696 1.00 94.56 141 ILE A CA 1
ATOM 1097 C C . ILE A 1 141 ? -21.414 -56.582 113.137 1.00 100.18 141 ILE A C 1
ATOM 1098 O O . ILE A 1 141 ? -20.348 -56.232 112.627 1.00 105.61 141 ILE A O 1
ATOM 1103 N N . PRO A 1 142 ? -22.034 -55.869 114.089 1.00 71.15 142 PRO A N 1
ATOM 1104 C CA . PRO A 1 142 ? -21.502 -54.627 114.660 1.00 64.90 142 PRO A CA 1
ATOM 1105 C C . PRO A 1 142 ? -20.278 -54.884 115.531 1.00 79.83 142 PRO A C 1
ATOM 1106 O O . PRO A 1 142 ? -20.279 -54.505 116.701 1.00 98.35 142 PRO A O 1
ATOM 1110 N N . GLN A 1 143 ? -19.252 -55.513 114.964 1.00 95.84 143 GLN A N 1
ATOM 1111 C CA . GLN A 1 143 ? -18.044 -55.858 115.711 1.00 104.57 143 GLN A CA 1
ATOM 1112 C C . GLN A 1 143 ? -17.634 -54.774 116.701 1.00 112.35 143 GLN A C 1
ATOM 1113 O O . GLN A 1 143 ? -17.395 -55.052 117.877 1.00 119.03 143 GLN A O 1
ATOM 1119 N N . GLU A 1 144 ? -17.551 -53.540 116.218 1.00 111.39 144 GLU A N 1
ATOM 1120 C CA . GLU A 1 144 ? -17.222 -52.411 117.076 1.00 111.98 144 GLU A CA 1
ATOM 1121 C C . GLU A 1 144 ? -18.124 -51.226 116.754 1.00 113.46 144 GLU A C 1
ATOM 1122 O O . GLU A 1 144 ? -18.910 -51.281 115.810 1.00 109.50 144 GLU A O 1
ATOM 1128 N N . SER A 1 145 ? -18.013 -50.163 117.544 1.00 120.64 145 SER A N 1
ATOM 1129 C CA . SER A 1 145 ? -18.893 -49.006 117.404 1.00 121.56 145 SER A CA 1
ATOM 1130 C C . SER A 1 145 ? -18.562 -48.178 116.169 1.00 119.25 145 SER A C 1
ATOM 1131 O O . SER A 1 145 ? -18.929 -47.008 116.083 1.00 129.21 145 SER A O 1
ATOM 1134 N N . GLN A 1 146 ? -17.875 -48.791 115.211 1.00 131.01 146 GLN A N 1
ATOM 1135 C CA . GLN A 1 146 ? -17.474 -48.092 113.999 1.00 129.76 146 GLN A CA 1
ATOM 1136 C C . GLN A 1 146 ? -16.925 -49.063 112.958 1.00 118.98 146 GLN A C 1
ATOM 1137 O O . GLN A 1 146 ? -16.506 -48.656 111.875 1.00 105.38 146 GLN A O 1
ATOM 1143 N N . VAL A 1 147 ? -16.939 -50.348 113.293 1.00 118.31 147 VAL A N 1
ATOM 1144 C CA . VAL A 1 147 ? -16.486 -51.389 112.382 1.00 99.76 147 VAL A CA 1
ATOM 1145 C C . VAL A 1 147 ? -17.514 -52.510 112.270 1.00 105.37 147 VAL A C 1
ATOM 1146 O O . VAL A 1 147 ? -18.031 -52.991 113.279 1.00 122.44 147 VAL A O 1
ATOM 1150 N N . TYR A 1 148 ? -17.806 -52.923 111.041 1.00 93.90 148 TYR A N 1
ATOM 1151 C CA . TYR A 1 148 ? -18.753 -54.009 110.806 1.00 86.51 148 TYR A CA 1
ATOM 1152 C C . TYR A 1 148 ? -18.066 -55.182 110.122 1.00 90.52 148 TYR A C 1
ATOM 1153 O O . TYR A 1 148 ? -16.953 -55.051 109.613 1.00 101.46 148 TYR A O 1
ATOM 1162 N N . THR A 1 149 ? -18.730 -56.332 110.122 1.00 87.66 149 THR A N 1
ATOM 1163 C CA . THR A 1 149 ? -18.226 -57.501 109.414 1.00 83.84 149 THR A CA 1
ATOM 1164 C C . THR A 1 149 ? -19.389 -58.381 108.964 1.00 88.60 149 THR A C 1
ATOM 1165 O O . THR A 1 149 ? -20.287 -58.685 109.746 1.00 93.89 149 THR A O 1
ATOM 1169 N N . LEU A 1 150 ? -19.376 -58.771 107.694 1.00 100.28 150 LEU A N 1
ATOM 1170 C CA . LEU A 1 150 ? -20.477 -59.533 107.116 1.00 96.39 150 LEU A CA 1
ATOM 1171 C C . LEU A 1 150 ? -20.404 -61.007 107.497 1.00 103.80 150 LEU A C 1
ATOM 1172 O O . LEU A 1 150 ? -19.535 -61.421 108.266 1.00 101.05 150 LEU A O 1
ATOM 1177 N N . ASP A 1 151 ? -21.327 -61.789 106.946 1.00 111.22 151 ASP A N 1
ATOM 1178 C CA . ASP A 1 151 ? -21.366 -63.231 107.162 1.00 114.50 151 ASP A CA 1
ATOM 1179 C C . ASP A 1 151 ? -21.280 -63.949 105.820 1.00 96.38 151 ASP A C 1
ATOM 1180 O O . ASP A 1 151 ? -22.240 -64.577 105.374 1.00 105.56 151 ASP A O 1
ATOM 1185 N N . VAL A 1 152 ? -20.124 -63.844 105.174 1.00 95.42 152 VAL A N 1
ATOM 1186 C CA . VAL A 1 152 ? -19.929 -64.432 103.853 1.00 99.54 152 VAL A CA 1
ATOM 1187 C C . VAL A 1 152 ? -18.814 -65.472 103.876 1.00 102.62 152 VAL A C 1
ATOM 1188 O O . VAL A 1 152 ? -17.666 -65.167 103.555 1.00 102.77 152 VAL A O 1
ATOM 1192 N N . PRO A 1 153 ? -19.157 -66.712 104.259 1.00 114.40 153 PRO A N 1
ATOM 1193 C CA . PRO A 1 153 ? -18.214 -67.822 104.440 1.00 110.74 153 PRO A CA 1
ATOM 1194 C C . PRO A 1 153 ? -17.289 -68.032 103.244 1.00 124.65 153 PRO A C 1
ATOM 1195 O O . PRO A 1 153 ? -17.739 -67.987 102.097 1.00 123.55 153 PRO A O 1
ATOM 1199 N N . ASP A 1 154 ? -16.009 -68.259 103.525 1.00 124.22 154 ASP A N 1
ATOM 1200 C CA . ASP A 1 154 ? -15.017 -68.550 102.493 1.00 126.30 154 ASP A CA 1
ATOM 1201 C C . ASP A 1 154 ? -15.025 -67.525 101.363 1.00 107.41 154 ASP A C 1
ATOM 1202 O O . ASP A 1 154 ? -14.758 -67.859 100.210 1.00 105.97 154 ASP A O 1
ATOM 1207 N N . ALA A 1 155 ? -15.327 -66.276 101.700 1.00 105.94 155 ALA A N 1
ATOM 1208 C CA . ALA A 1 155 ? -15.359 -65.207 100.709 1.00 105.17 155 ALA A CA 1
ATOM 1209 C C . ALA A 1 155 ? -13.973 -64.958 100.125 1.00 117.43 155 ALA A C 1
ATOM 1210 O O . ALA A 1 155 ? -13.798 -64.946 98.908 1.00 126.42 155 ALA A O 1
ATOM 1212 N N . PHE A 1 156 ? -12.993 -64.763 101.002 1.00 124.28 156 PHE A N 1
ATOM 1213 C CA . PHE A 1 156 ? -11.627 -64.468 100.580 1.00 114.73 156 PHE A CA 1
ATOM 1214 C C . PHE A 1 156 ? -11.129 -65.427 99.505 1.00 118.94 156 PHE A C 1
ATOM 1215 O O . PHE A 1 156 ? -10.618 -64.999 98.472 1.00 127.25 156 PHE A O 1
ATOM 1223 N N . TYR A 1 157 ? -11.277 -66.725 99.751 1.00 119.93 157 TYR A N 1
ATOM 1224 C CA . TYR A 1 157 ? -10.800 -67.731 98.809 1.00 132.17 157 TYR A CA 1
ATOM 1225 C C . TYR A 1 157 ? -11.439 -67.572 97.431 1.00 134.28 157 TYR A C 1
ATOM 1226 O O . TYR A 1 157 ? -10.754 -67.291 96.448 1.00 122.07 157 TYR A O 1
ATOM 1235 N N . TYR A 1 158 ? -12.753 -67.758 97.368 1.00 140.47 158 TYR A N 1
ATOM 1236 C CA . TYR A 1 158 ? -13.480 -67.689 96.106 1.00 131.52 158 TYR A CA 1
ATOM 1237 C C . TYR A 1 158 ? -13.357 -66.318 95.449 1.00 123.48 158 TYR A C 1
ATOM 1238 O O . TYR A 1 158 ? -13.680 -66.153 94.273 1.00 118.00 158 TYR A O 1
ATOM 1247 N N . CYS A 1 159 ? -12.889 -65.337 96.212 1.00 125.85 159 CYS A N 1
ATOM 1248 C CA . CYS A 1 159 ? -12.722 -63.989 95.687 1.00 132.81 159 CYS A CA 1
ATOM 1249 C C . CYS A 1 159 ? -11.393 -63.862 94.943 1.00 140.88 159 CYS A C 1
ATOM 1250 O O . CYS A 1 159 ? -11.283 -63.108 93.975 1.00 149.05 159 CYS A O 1
ATOM 1253 N N . TYR A 1 160 ? -10.390 -64.607 95.398 1.00 133.37 160 TYR A N 1
ATOM 1254 C CA . TYR A 1 160 ? -9.076 -64.599 94.760 1.00 137.55 160 TYR A CA 1
ATOM 1255 C C . TYR A 1 160 ? -8.610 -66.012 94.422 1.00 149.91 160 TYR A C 1
ATOM 1256 O O . TYR A 1 160 ? -7.463 -66.375 94.682 1.00 150.77 160 TYR A O 1
ATOM 1265 N N . SER A 1 161 ? -9.507 -66.807 93.849 1.00 149.62 161 SER A N 1
ATOM 1266 C CA . SER A 1 161 ? -9.164 -68.154 93.411 1.00 137.46 161 SER A CA 1
ATOM 1267 C C . SER A 1 161 ? -8.535 -68.070 92.029 1.00 140.97 161 SER A C 1
ATOM 1268 O O . SER A 1 161 ? -8.778 -67.110 91.301 1.00 145.84 161 SER A O 1
ATOM 1271 N N . PRO A 1 162 ? -7.712 -69.066 91.666 1.00 159.93 162 PRO A N 1
ATOM 1272 C CA . PRO A 1 162 ? -7.077 -69.103 90.344 1.00 155.16 162 PRO A CA 1
ATOM 1273 C C . PRO A 1 162 ? -8.086 -68.857 89.228 1.00 158.55 162 PRO A C 1
ATOM 1274 O O . PRO A 1 162 ? -8.350 -67.705 88.890 1.00 167.13 162 PRO A O 1
ATOM 1278 N N . ASP A 1 163 ? -8.632 -69.930 88.665 1.00 163.73 163 ASP A N 1
ATOM 1279 C CA . ASP A 1 163 ? -9.665 -69.829 87.635 1.00 175.42 163 ASP A CA 1
ATOM 1280 C C . ASP A 1 163 ? -10.405 -71.144 87.364 1.00 167.68 163 ASP A C 1
ATOM 1281 O O . ASP A 1 163 ? -10.976 -71.316 86.288 1.00 173.97 163 ASP A O 1
ATOM 1286 N N . PRO A 1 164 ? -10.409 -72.077 88.333 1.00 145.17 164 PRO A N 1
ATOM 1287 C CA . PRO A 1 164 ? -11.069 -73.358 88.055 1.00 151.57 164 PRO A CA 1
ATOM 1288 C C . PRO A 1 164 ? -12.587 -73.220 88.010 1.00 169.79 164 PRO A C 1
ATOM 1289 O O . PRO A 1 164 ? -13.106 -72.167 87.637 1.00 159.39 164 PRO A O 1
ATOM 1293 N N . SER A 1 165 ? -13.289 -74.283 88.391 1.00 191.83 165 SER A N 1
ATOM 1294 C CA . SER A 1 165 ? -14.745 -74.256 88.450 1.00 196.21 165 SER A CA 1
ATOM 1295 C C . SER A 1 165 ? -15.214 -73.352 89.587 1.00 194.35 165 SER A C 1
ATOM 1296 O O . SER A 1 165 ? -16.413 -73.176 89.803 1.00 197.40 165 SER A O 1
ATOM 1299 N N . ASN A 1 166 ? -14.256 -72.783 90.312 1.00 180.34 166 ASN A N 1
ATOM 1300 C CA . ASN A 1 166 ? -14.556 -71.869 91.406 1.00 157.60 166 ASN A CA 1
ATOM 1301 C C . ASN A 1 166 ? -14.784 -70.447 90.904 1.00 164.72 166 ASN A C 1
ATOM 1302 O O . ASN A 1 166 ? -14.236 -69.490 91.449 1.00 170.79 166 ASN A O 1
ATOM 1307 N N . ALA A 1 167 ? -15.593 -70.322 89.857 1.00 164.66 167 ALA A N 1
ATOM 1308 C CA . ALA A 1 167 ? -15.930 -69.022 89.292 1.00 157.80 167 ALA A CA 1
ATOM 1309 C C . ALA A 1 167 ? -17.428 -68.771 89.418 1.00 153.52 167 ALA A C 1
ATOM 1310 O O . ALA A 1 167 ? -17.871 -67.628 89.521 1.00 155.04 167 ALA A O 1
ATOM 1312 N N . SER A 1 168 ? -18.202 -69.851 89.406 1.00 152.02 168 SER A N 1
ATOM 1313 C CA . SER A 1 168 ? -19.642 -69.765 89.602 1.00 151.96 168 SER A CA 1
ATOM 1314 C C . SER A 1 168 ? -19.935 -69.438 91.058 1.00 146.35 168 SER A C 1
ATOM 1315 O O . SER A 1 168 ? -20.884 -68.720 91.368 1.00 140.34 168 SER A O 1
ATOM 1318 N N . ARG A 1 169 ? -19.106 -69.973 91.948 1.00 149.05 169 ARG A N 1
ATOM 1319 C CA . ARG A 1 169 ? -19.263 -69.749 93.379 1.00 146.81 169 ARG A CA 1
ATOM 1320 C C . ARG A 1 169 ? -18.680 -68.403 93.796 1.00 137.58 169 ARG A C 1
ATOM 1321 O O . ARG A 1 169 ? -19.028 -67.865 94.846 1.00 134.45 169 ARG A O 1
ATOM 1329 N N . LYS A 1 170 ? -17.790 -67.862 92.969 1.00 136.09 170 LYS A N 1
ATOM 1330 C CA . LYS A 1 170 ? -17.254 -66.529 93.210 1.00 131.15 170 LYS A CA 1
ATOM 1331 C C . LYS A 1 170 ? -18.355 -65.495 93.021 1.00 132.65 170 LYS A C 1
ATOM 1332 O O . LYS A 1 170 ? -18.502 -64.577 93.826 1.00 140.41 170 LYS A O 1
ATOM 1338 N N . GLU A 1 171 ? -19.127 -65.655 91.951 1.00 134.54 171 GLU A N 1
ATOM 1339 C CA . GLU A 1 171 ? -20.258 -64.778 91.682 1.00 133.30 171 GLU A CA 1
ATOM 1340 C C . GLU A 1 171 ? -21.251 -64.849 92.835 1.00 137.63 171 GLU A C 1
ATOM 1341 O O . GLU A 1 171 ? -21.865 -63.847 93.202 1.00 150.65 171 GLU A O 1
ATOM 1347 N N . VAL A 1 172 ? -21.399 -66.042 93.403 1.00 127.63 172 VAL A N 1
ATOM 1348 C CA . VAL A 1 172 ? -22.258 -66.243 94.564 1.00 105.83 172 VAL A CA 1
ATOM 1349 C C . VAL A 1 172 ? -21.792 -65.380 95.730 1.00 108.56 172 VAL A C 1
ATOM 1350 O O . VAL A 1 172 ? -22.585 -64.673 96.350 1.00 125.31 172 VAL A O 1
ATOM 1354 N N . VAL A 1 173 ? -20.497 -65.442 96.021 1.00 113.43 173 VAL A N 1
ATOM 1355 C CA . VAL A 1 173 ? -19.912 -64.647 97.093 1.00 118.85 173 VAL A CA 1
ATOM 1356 C C . VAL A 1 173 ? -20.048 -63.154 96.807 1.00 120.15 173 VAL A C 1
ATOM 1357 O O . VAL A 1 173 ? -20.269 -62.357 97.719 1.00 133.24 173 VAL A O 1
ATOM 1361 N N . MET A 1 174 ? -19.921 -62.782 95.537 1.00 110.92 174 MET A N 1
ATOM 1362 C CA . MET A 1 174 ? -20.012 -61.382 95.134 1.00 113.73 174 MET A CA 1
ATOM 1363 C C . MET A 1 174 ? -21.370 -60.765 95.474 1.00 123.66 174 MET A C 1
ATOM 1364 O O . MET A 1 174 ? -21.438 -59.701 96.094 1.00 125.40 174 MET A O 1
ATOM 1369 N N . GLU A 1 175 ? -22.448 -61.428 95.069 1.00 120.83 175 GLU A N 1
ATOM 1370 C CA . GLU A 1 175 ? -23.788 -60.919 95.342 1.00 126.80 175 GLU A CA 1
ATOM 1371 C C . GLU A 1 175 ? -24.082 -60.960 96.837 1.00 117.90 175 GLU A C 1
ATOM 1372 O O . GLU A 1 175 ? -24.718 -60.055 97.379 1.00 106.42 175 GLU A O 1
ATOM 1378 N N . ALA A 1 176 ? -23.610 -62.011 97.500 1.00 109.29 176 ALA A N 1
ATOM 1379 C CA . ALA A 1 176 ? -23.784 -62.146 98.940 1.00 96.12 176 ALA A CA 1
ATOM 1380 C C . ALA A 1 176 ? -23.189 -60.937 99.646 1.00 91.51 176 ALA A C 1
ATOM 1381 O O . ALA A 1 176 ? -23.819 -60.344 100.515 1.00 90.38 176 ALA A O 1
ATOM 1383 N N . MET A 1 177 ? -21.969 -60.574 99.264 1.00 97.88 177 MET A N 1
ATOM 1384 C CA . MET A 1 177 ? -21.313 -59.397 99.818 1.00 101.00 177 MET A CA 1
ATOM 1385 C C . MET A 1 177 ? -22.092 -58.132 99.476 1.00 111.75 177 MET A C 1
ATOM 1386 O O . MET A 1 177 ? -22.316 -57.279 100.333 1.00 105.48 177 MET A O 1
ATOM 1391 N N . ALA A 1 178 ? -22.510 -58.024 98.219 1.00 118.51 178 ALA A N 1
ATOM 1392 C CA . ALA A 1 178 ? -23.255 -56.861 97.753 1.00 113.63 178 ALA A CA 1
ATOM 1393 C C . ALA A 1 178 ? -24.522 -56.631 98.570 1.00 122.15 178 ALA A C 1
ATOM 1394 O O . ALA A 1 178 ? -24.681 -55.583 99.197 1.00 138.01 178 ALA A O 1
ATOM 1396 N N . GLU A 1 179 ? -25.419 -57.613 98.557 1.00 120.19 179 GLU A N 1
ATOM 1397 C CA . GLU A 1 179 ? -26.692 -57.503 99.268 1.00 116.58 179 GLU A CA 1
ATOM 1398 C C . GLU A 1 179 ? -26.499 -57.389 100.777 1.00 98.54 179 GLU A C 1
ATOM 1399 O O . GLU A 1 179 ? -27.307 -56.779 101.474 1.00 107.06 179 GLU A O 1
ATOM 1405 N N . GLN A 1 180 ? -25.422 -57.983 101.274 1.00 96.54 180 GLN A N 1
ATOM 1406 C CA . GLN A 1 180 ? -25.116 -57.945 102.695 1.00 84.02 180 GLN A CA 1
ATOM 1407 C C . GLN A 1 180 ? -24.622 -56.553 103.072 1.00 93.53 180 GLN A C 1
ATOM 1408 O O . GLN A 1 180 ? -24.916 -56.049 104.155 1.00 96.83 180 GLN A O 1
ATOM 1414 N N . ILE A 1 181 ? -23.872 -55.936 102.164 1.00 111.43 181 ILE A N 1
ATOM 1415 C CA . ILE A 1 181 ? -23.401 -54.567 102.346 1.00 111.98 181 ILE A CA 1
ATOM 1416 C C . ILE A 1 181 ? -24.573 -53.592 102.327 1.00 116.32 181 ILE A C 1
ATOM 1417 O O . ILE A 1 181 ? -24.615 -52.642 103.107 1.00 127.48 181 ILE A O 1
ATOM 1422 N N . VAL A 1 182 ? -25.524 -53.835 101.432 1.00 100.57 182 VAL A N 1
ATOM 1423 C CA . VAL A 1 182 ? -26.702 -52.982 101.312 1.00 98.44 182 VAL A CA 1
ATOM 1424 C C . VAL A 1 182 ? -27.440 -52.825 102.642 1.00 105.37 182 VAL A C 1
ATOM 1425 O O . VAL A 1 182 ? -27.886 -51.729 102.984 1.00 103.16 182 VAL A O 1
ATOM 1429 N N . THR A 1 183 ? -27.563 -53.918 103.388 1.00 114.75 183 THR A N 1
ATOM 1430 C CA . THR A 1 183 ? -28.241 -53.880 104.680 1.00 107.36 183 THR A CA 1
ATOM 1431 C C . THR A 1 183 ? -27.508 -52.963 105.653 1.00 106.72 183 THR A C 1
ATOM 1432 O O . THR A 1 183 ? -28.124 -52.349 106.526 1.00 113.72 183 THR A O 1
ATOM 1436 N N . VAL A 1 184 ? -26.192 -52.868 105.494 1.00 85.78 184 VAL A N 1
ATOM 1437 C CA . VAL A 1 184 ? -25.399 -51.956 106.308 1.00 91.18 184 VAL A CA 1
ATOM 1438 C C . VAL A 1 184 ? -25.855 -50.516 106.088 1.00 107.52 184 VAL A C 1
ATOM 1439 O O . VAL A 1 184 ? -26.031 -49.755 107.040 1.00 122.11 184 VAL A O 1
ATOM 1443 N N . CYS A 1 185 ? -26.044 -50.151 104.825 1.00 105.37 185 CYS A N 1
ATOM 1444 C CA . CYS A 1 185 ? -26.537 -48.826 104.476 1.00 97.66 185 CYS A CA 1
ATOM 1445 C C . CYS A 1 185 ? -27.942 -48.622 105.024 1.00 95.01 185 CYS A C 1
ATOM 1446 O O . CYS A 1 185 ? -28.223 -47.626 105.690 1.00 116.03 185 CYS A O 1
ATOM 1449 N N . ALA A 1 186 ? -28.817 -49.581 104.744 1.00 85.14 186 ALA A N 1
ATOM 1450 C CA . ALA A 1 186 ? -30.220 -49.485 105.132 1.00 94.62 186 ALA A CA 1
ATOM 1451 C C . ALA A 1 186 ? -30.405 -49.303 106.637 1.00 105.57 186 ALA A C 1
ATOM 1452 O O . ALA A 1 186 ? -31.381 -48.699 107.080 1.00 129.58 186 ALA A O 1
ATOM 1454 N N . THR A 1 187 ? -29.467 -49.830 107.418 1.00 109.10 187 THR A N 1
ATOM 1455 C CA . THR A 1 187 ? -29.533 -49.712 108.869 1.00 106.81 187 THR A CA 1
ATOM 1456 C C . THR A 1 187 ? -29.073 -48.329 109.321 1.00 117.21 187 THR A C 1
ATOM 1457 O O . THR A 1 187 ? -29.587 -47.780 110.295 1.00 130.18 187 THR A O 1
ATOM 1461 N N . LEU A 1 188 ? -28.101 -47.772 108.604 1.00 107.85 188 LEU A N 1
ATOM 1462 C CA . LEU A 1 188 ? -27.633 -46.416 108.867 1.00 110.33 188 LEU A CA 1
ATOM 1463 C C . LEU A 1 188 ? -28.574 -45.404 108.219 1.00 132.83 188 LEU A C 1
ATOM 1464 O O . LEU A 1 188 ? -28.369 -44.194 108.321 1.00 128.91 188 LEU A O 1
ATOM 1469 N N . ASP A 1 189 ? -29.608 -45.915 107.555 1.00 139.99 189 ASP A N 1
ATOM 1470 C CA . ASP A 1 189 ? -30.559 -45.082 106.825 1.00 126.41 189 ASP A CA 1
ATOM 1471 C C . ASP A 1 189 ? -29.858 -44.200 105.799 1.00 124.02 189 ASP A C 1
ATOM 1472 O O . ASP A 1 189 ? -30.235 -43.046 105.592 1.00 137.80 189 ASP A O 1
ATOM 1477 N N . GLU A 1 190 ? -28.836 -44.761 105.161 1.00 110.00 190 GLU A N 1
ATOM 1478 C CA . GLU A 1 190 ? -28.080 -44.055 104.136 1.00 110.79 190 GLU A CA 1
ATOM 1479 C C . GLU A 1 190 ? -28.310 -44.676 102.764 1.00 113.85 190 GLU A C 1
ATOM 1480 O O . GLU A 1 190 ? -28.416 -45.894 102.636 1.00 107.83 190 GLU A O 1
ATOM 1486 N N . ASN A 1 191 ? -28.389 -43.830 101.743 1.00 124.70 191 ASN A N 1
ATOM 1487 C CA . ASN A 1 191 ? -28.439 -44.291 100.361 1.00 129.67 191 ASN A CA 1
ATOM 1488 C C . ASN A 1 191 ? -27.233 -43.745 99.608 1.00 138.11 191 ASN A C 1
ATOM 1489 O O . ASN A 1 191 ? -27.371 -42.885 98.740 1.00 148.35 191 ASN A O 1
ATOM 1494 N N . PRO A 1 192 ? -26.039 -44.254 99.942 1.00 135.62 192 PRO A N 1
ATOM 1495 C CA . PRO A 1 192 ? -24.767 -43.686 99.483 1.00 142.65 192 PRO A CA 1
ATOM 1496 C C . PRO A 1 192 ? -24.612 -43.693 97.968 1.00 145.55 192 PRO A C 1
ATOM 1497 O O . PRO A 1 192 ? -25.510 -44.125 97.244 1.00 146.56 192 PRO A O 1
ATOM 1501 N N . GLY A 1 193 ? -23.468 -43.198 97.506 1.00 125.66 193 GLY A N 1
ATOM 1502 C CA . GLY A 1 193 ? -23.096 -43.285 96.109 1.00 99.33 193 GLY A CA 1
ATOM 1503 C C . GLY A 1 193 ? -21.935 -44.248 95.988 1.00 125.10 193 GLY A C 1
ATOM 1504 O O . GLY A 1 193 ? -20.930 -44.104 96.683 1.00 140.61 193 GLY A O 1
ATOM 1505 N N . VAL A 1 194 ? -22.071 -45.236 95.112 1.00 133.97 194 VAL A N 1
ATOM 1506 C CA . VAL A 1 194 ? -21.064 -46.283 95.004 1.00 145.74 194 VAL A CA 1
ATOM 1507 C C . VAL A 1 194 ? -19.894 -45.883 94.106 1.00 152.49 194 VAL A C 1
ATOM 1508 O O . VAL A 1 194 ? -20.055 -45.679 92.901 1.00 151.46 194 VAL A O 1
ATOM 1512 N N . ARG A 1 195 ? -18.715 -45.774 94.709 1.00 155.26 195 ARG A N 1
ATOM 1513 C CA . ARG A 1 195 ? -17.498 -45.452 93.976 1.00 153.44 195 ARG A CA 1
ATOM 1514 C C . ARG A 1 195 ? -16.395 -46.435 94.346 1.00 147.85 195 ARG A C 1
ATOM 1515 O O . ARG A 1 195 ? -15.943 -46.475 95.490 1.00 156.46 195 ARG A O 1
ATOM 1523 N N . TYR A 1 196 ? -15.969 -47.232 93.374 1.00 131.14 196 TYR A N 1
ATOM 1524 C CA . TYR A 1 196 ? -14.946 -48.240 93.612 1.00 127.28 196 TYR A CA 1
ATOM 1525 C C . TYR A 1 196 ? -13.553 -47.656 93.445 1.00 128.34 196 TYR A C 1
ATOM 1526 O O . TYR A 1 196 ? -13.377 -46.440 93.418 1.00 135.60 196 TYR A O 1
ATOM 1535 N N . LYS A 1 197 ? -12.564 -48.536 93.347 1.00 131.72 197 LYS A N 1
ATOM 1536 C CA . LYS A 1 197 ? -11.215 -48.129 92.991 1.00 151.85 197 LYS A CA 1
ATOM 1537 C C . LYS A 1 197 ? -10.846 -48.841 91.697 1.00 177.83 197 LYS A C 1
ATOM 1538 O O . LYS A 1 197 ? -11.333 -49.939 91.424 1.00 189.62 197 LYS A O 1
ATOM 1544 N N . SER A 1 198 ? -9.993 -48.220 90.894 1.00 174.99 198 SER A N 1
ATOM 1545 C CA . SER A 1 198 ? -9.561 -48.840 89.654 1.00 158.99 198 SER A CA 1
ATOM 1546 C C . SER A 1 198 ? -8.168 -49.423 89.855 1.00 174.91 198 SER A C 1
ATOM 1547 O O . SER A 1 198 ? -7.348 -49.441 88.937 1.00 204.79 198 SER A O 1
ATOM 1550 N N . LYS A 1 199 ? -7.914 -49.903 91.068 1.00 170.40 199 LYS A N 1
ATOM 1551 C CA . LYS A 1 199 ? -6.595 -50.408 91.442 1.00 183.08 199 LYS A CA 1
ATOM 1552 C C . LYS A 1 199 ? -6.430 -51.912 91.120 1.00 183.75 199 LYS A C 1
ATOM 1553 O O . LYS A 1 199 ? -6.690 -52.311 89.986 1.00 203.59 199 LYS A O 1
ATOM 1559 N N . PRO A 1 200 ? -6.002 -52.753 92.088 1.00 164.13 200 PRO A N 1
ATOM 1560 C CA . PRO A 1 200 ? -5.740 -54.130 91.645 1.00 158.35 200 PRO A CA 1
ATOM 1561 C C . PRO A 1 200 ? -6.956 -54.817 91.027 1.00 159.98 200 PRO A C 1
ATOM 1562 O O . PRO A 1 200 ? -8.093 -54.413 91.276 1.00 147.20 200 PRO A O 1
ATOM 1566 N N . LEU A 1 201 ? -6.699 -55.853 90.233 1.00 165.96 201 LEU A N 1
ATOM 1567 C CA . LEU A 1 201 ? -7.750 -56.594 89.539 1.00 174.04 201 LEU A CA 1
ATOM 1568 C C . LEU A 1 201 ? -8.844 -55.673 89.013 1.00 174.23 201 LEU A C 1
ATOM 1569 O O . LEU A 1 201 ? -8.588 -54.787 88.197 1.00 195.22 201 LEU A O 1
ATOM 1574 N N . ASP A 1 202 ? -10.062 -55.891 89.494 1.00 157.19 202 ASP A N 1
ATOM 1575 C CA . ASP A 1 202 ? -11.214 -55.105 89.076 1.00 155.86 202 ASP A CA 1
ATOM 1576 C C . ASP A 1 202 ? -12.441 -55.534 89.865 1.00 146.99 202 ASP A C 1
ATOM 1577 O O . ASP A 1 202 ? -13.563 -55.142 89.550 1.00 164.30 202 ASP A O 1
ATOM 1582 N N . ASN A 1 203 ? -12.217 -56.348 90.891 1.00 125.63 203 ASN A N 1
ATOM 1583 C CA . ASN A 1 203 ? -13.301 -56.861 91.718 1.00 120.64 203 ASN A CA 1
ATOM 1584 C C . ASN A 1 203 ? -14.156 -55.755 92.325 1.00 135.77 203 ASN A C 1
ATOM 1585 O O . ASN A 1 203 ? -15.384 -55.823 92.293 1.00 139.20 203 ASN A O 1
ATOM 1590 N N . ALA A 1 204 ? -13.503 -54.737 92.874 1.00 133.55 204 ALA A N 1
ATOM 1591 C CA . ALA A 1 204 ? -14.214 -53.639 93.517 1.00 122.71 204 ALA A CA 1
ATOM 1592 C C . ALA A 1 204 ? -15.163 -52.931 92.556 1.00 129.11 204 ALA A C 1
ATOM 1593 O O . ALA A 1 204 ? -16.180 -52.383 92.975 1.00 141.25 204 ALA A O 1
ATOM 1595 N N . SER A 1 205 ? -14.830 -52.942 91.269 1.00 143.61 205 SER A N 1
ATOM 1596 C CA . SER A 1 205 ? -15.686 -52.324 90.263 1.00 154.33 205 SER A CA 1
ATOM 1597 C C . SER A 1 205 ? -16.905 -53.201 90.001 1.00 157.08 205 SER A C 1
ATOM 1598 O O . SER A 1 205 ? -18.030 -52.709 89.921 1.00 152.29 205 SER A O 1
ATOM 1601 N N . LYS A 1 206 ? -16.675 -54.504 89.871 1.00 151.85 206 LYS A N 1
ATOM 1602 C CA . LYS A 1 206 ? -17.764 -55.455 89.685 1.00 137.92 206 LYS A CA 1
ATOM 1603 C C . LYS A 1 206 ? -18.700 -55.425 90.884 1.00 137.86 206 LYS A C 1
ATOM 1604 O O . LYS A 1 206 ? -19.921 -55.411 90.730 1.00 151.23 206 LYS A O 1
ATOM 1610 N N . LEU A 1 207 ? -18.118 -55.415 92.079 1.00 129.12 207 LEU A N 1
ATOM 1611 C CA . LEU A 1 207 ? -18.894 -55.361 93.311 1.00 109.93 207 LEU A CA 1
ATOM 1612 C C . LEU A 1 207 ? -19.645 -54.041 93.408 1.00 113.91 207 LEU A C 1
ATOM 1613 O O . LEU A 1 207 ? -20.832 -54.016 93.732 1.00 122.47 207 LEU A O 1
ATOM 1618 N N . ALA A 1 208 ? -18.945 -52.947 93.124 1.00 113.05 208 ALA A N 1
ATOM 1619 C CA . ALA A 1 208 ? -19.540 -51.617 93.179 1.00 113.34 208 ALA A CA 1
ATOM 1620 C C . ALA A 1 208 ? -20.758 -51.519 92.269 1.00 118.63 208 ALA A C 1
ATOM 1621 O O . ALA A 1 208 ? -21.638 -50.688 92.483 1.00 120.57 208 ALA A O 1
ATOM 1623 N N . GLN A 1 209 ? -20.800 -52.370 91.250 1.00 135.77 209 GLN A N 1
ATOM 1624 C CA . GLN A 1 209 ? -21.929 -52.407 90.330 1.00 138.37 209 GLN A CA 1
ATOM 1625 C C . GLN A 1 209 ? -23.082 -53.208 90.924 1.00 139.40 209 GLN A C 1
ATOM 1626 O O . GLN A 1 209 ? -24.249 -52.852 90.758 1.00 145.94 209 GLN A O 1
ATOM 1632 N N . LEU A 1 210 ? -22.747 -54.292 91.618 1.00 131.72 210 LEU A N 1
ATOM 1633 C CA . LEU A 1 210 ? -23.749 -55.122 92.276 1.00 122.83 210 LEU A CA 1
ATOM 1634 C C . LEU A 1 210 ? -24.425 -54.362 93.410 1.00 123.22 210 LEU A C 1
ATOM 1635 O O . LEU A 1 210 ? -25.637 -54.448 93.585 1.00 120.47 210 LEU A O 1
ATOM 1640 N N . VAL A 1 211 ? -23.633 -53.617 94.174 1.00 126.38 211 VAL A N 1
ATOM 1641 C CA . VAL A 1 211 ? -24.165 -52.802 95.262 1.00 118.81 211 VAL A CA 1
ATOM 1642 C C . VAL A 1 211 ? -25.012 -51.649 94.726 1.00 127.18 211 VAL A C 1
ATOM 1643 O O . VAL A 1 211 ? -26.122 -51.412 95.200 1.00 133.32 211 VAL A O 1
ATOM 1647 N N . GLU A 1 212 ? -24.480 -50.941 93.734 1.00 131.06 212 GLU A N 1
ATOM 1648 C CA . GLU A 1 212 ? -25.175 -49.809 93.131 1.00 124.33 212 GLU A CA 1
ATOM 1649 C C . GLU A 1 212 ? -26.529 -50.226 92.568 1.00 126.78 212 GLU A C 1
ATOM 1650 O O . GLU A 1 212 ? -27.520 -49.510 92.711 1.00 123.00 212 GLU A O 1
ATOM 1656 N N . LYS A 1 213 ? -26.562 -51.391 91.929 1.00 123.74 213 LYS A N 1
ATOM 1657 C CA . LYS A 1 213 ? -27.796 -51.922 91.365 1.00 123.08 213 LYS A CA 1
ATOM 1658 C C . LYS A 1 213 ? -28.694 -52.478 92.463 1.00 120.31 213 LYS A C 1
ATOM 1659 O O . LYS A 1 213 ? -29.915 -52.332 92.413 1.00 112.56 213 LYS A O 1
ATOM 1665 N N . LYS A 1 214 ? -28.074 -53.109 93.455 1.00 124.82 214 LYS A N 1
ATOM 1666 C CA . LYS A 1 214 ? -28.802 -53.775 94.531 1.00 105.29 214 LYS A CA 1
ATOM 1667 C C . LYS A 1 214 ? -29.639 -52.786 95.337 1.00 113.15 214 LYS A C 1
ATOM 1668 O O . LYS A 1 214 ? -30.800 -53.055 95.651 1.00 126.93 214 LYS A O 1
ATOM 1674 N N . LEU A 1 215 ? -29.048 -51.642 95.673 1.00 103.17 215 LEU A N 1
ATOM 1675 C CA . LEU A 1 215 ? -29.750 -50.633 96.463 1.00 106.27 215 LEU A CA 1
ATOM 1676 C C . LEU A 1 215 ? -30.580 -49.690 95.593 1.00 125.79 215 LEU A C 1
ATOM 1677 O O . LEU A 1 215 ? -31.247 -48.789 96.101 1.00 131.41 215 LEU A O 1
ATOM 1682 N N . GLU A 1 216 ? -30.529 -49.897 94.282 1.00 142.54 216 GLU A N 1
ATOM 1683 C CA . GLU A 1 216 ? -31.413 -49.186 93.370 1.00 138.42 216 GLU A CA 1
ATOM 1684 C C . GLU A 1 216 ? -32.751 -49.912 93.358 1.00 134.35 216 GLU A C 1
ATOM 1685 O O . GLU A 1 216 ? -33.801 -49.308 93.143 1.00 141.20 216 GLU A O 1
ATOM 1691 N N . ASP A 1 217 ? -32.695 -51.219 93.597 1.00 119.00 217 ASP A N 1
ATOM 1692 C CA . ASP A 1 217 ? -33.891 -52.040 93.705 1.00 120.18 217 ASP A CA 1
ATOM 1693 C C . ASP A 1 217 ? -34.419 -51.940 95.128 1.00 141.91 217 ASP A C 1
ATOM 1694 O O . ASP A 1 217 ? -35.628 -51.869 95.350 1.00 151.57 217 ASP A O 1
ATOM 1699 N N . TYR A 1 218 ? -33.502 -51.938 96.091 1.00 142.30 218 TYR A N 1
ATOM 1700 C CA . TYR A 1 218 ? -33.849 -51.612 97.466 1.00 137.90 218 TYR A CA 1
ATOM 1701 C C . TYR A 1 218 ? -34.267 -50.148 97.478 1.00 137.41 218 TYR A C 1
ATOM 1702 O O . TYR A 1 218 ? -33.919 -49.398 96.566 1.00 162.48 218 TYR A O 1
ATOM 1711 N N . TYR A 1 219 ? -35.012 -49.741 98.500 1.00 105.87 219 TYR A N 1
ATOM 1712 C CA . TYR A 1 219 ? -35.551 -48.383 98.566 1.00 111.81 219 TYR A CA 1
ATOM 1713 C C . TYR A 1 219 ? -36.677 -48.197 97.556 1.00 127.27 219 TYR A C 1
ATOM 1714 O O . TYR A 1 219 ? -37.645 -47.481 97.813 1.00 144.15 219 TYR A O 1
ATOM 1723 N N . LYS A 1 220 ? -36.542 -48.847 96.405 1.00 118.89 220 LYS A N 1
ATOM 1724 C CA . LYS A 1 220 ? -37.617 -48.900 95.427 1.00 125.26 220 LYS A CA 1
ATOM 1725 C C . LYS A 1 220 ? -38.684 -49.854 95.951 1.00 132.97 220 LYS A C 1
ATOM 1726 O O . LYS A 1 220 ? -39.764 -49.984 95.374 1.00 134.92 220 LYS A O 1
ATOM 1732 N N . ILE A 1 221 ? -38.369 -50.509 97.065 1.00 133.74 221 ILE A N 1
ATOM 1733 C CA . ILE A 1 221 ? -39.251 -51.507 97.658 1.00 117.92 221 ILE A CA 1
ATOM 1734 C C . ILE A 1 221 ? -39.257 -51.432 99.189 1.00 101.75 221 ILE A C 1
ATOM 1735 O O . ILE A 1 221 ? -40.172 -51.938 99.840 1.00 97.82 221 ILE A O 1
ATOM 1740 N N . ASP A 1 222 ? -38.242 -50.786 99.755 1.00 99.99 222 ASP A N 1
ATOM 1741 C CA . ASP A 1 222 ? -38.171 -50.579 101.198 1.00 93.78 222 ASP A CA 1
ATOM 1742 C C . ASP A 1 222 ? -39.499 -50.056 101.718 1.00 108.91 222 ASP A C 1
ATOM 1743 O O . ASP A 1 222 ? -40.034 -49.077 101.198 1.00 120.12 222 ASP A O 1
ATOM 1748 N N . GLU A 1 223 ? -40.030 -50.712 102.744 1.00 117.16 223 GLU A N 1
ATOM 1749 C CA . GLU A 1 223 ? -41.327 -50.336 103.296 1.00 105.49 223 GLU A CA 1
ATOM 1750 C C . GLU A 1 223 ? -41.207 -49.392 104.492 1.00 95.45 223 GLU A C 1
ATOM 1751 O O . GLU A 1 223 ? -42.208 -48.864 104.972 1.00 91.94 223 GLU A O 1
ATOM 1757 N N . LYS A 1 224 ? -39.982 -49.176 104.964 1.00 100.94 224 LYS A N 1
ATOM 1758 C CA . LYS A 1 224 ? -39.742 -48.235 106.053 1.00 91.40 224 LYS A CA 1
ATOM 1759 C C . LYS A 1 224 ? -40.092 -46.813 105.622 1.00 102.44 224 LYS A C 1
ATOM 1760 O O . LYS A 1 224 ? -40.580 -46.017 106.422 1.00 108.40 224 LYS A O 1
ATOM 1766 N N . GLY A 1 225 ? -39.830 -46.501 104.355 1.00 121.83 225 GLY A N 1
ATOM 1767 C CA . GLY A 1 225 ? -40.229 -45.233 103.767 1.00 122.07 225 GLY A CA 1
ATOM 1768 C C . GLY A 1 225 ? -39.422 -44.025 104.208 1.00 126.52 225 GLY A C 1
ATOM 1769 O O . GLY A 1 225 ? -39.774 -42.889 103.890 1.00 134.16 225 GLY A O 1
ATOM 1770 N N . LEU A 1 226 ? -38.336 -44.266 104.935 1.00 116.43 226 LEU A N 1
ATOM 1771 C CA . LEU A 1 226 ? -37.520 -43.179 105.468 1.00 118.21 226 LEU A CA 1
ATOM 1772 C C . LEU A 1 226 ? -36.619 -42.565 104.398 1.00 132.32 226 LEU A C 1
ATOM 1773 O O . LEU A 1 226 ? -36.530 -41.343 104.276 1.00 139.32 226 LEU A O 1
ATOM 1778 N N . ILE A 1 227 ? -35.957 -43.418 103.622 1.00 131.12 227 ILE A N 1
ATOM 1779 C CA . ILE A 1 227 ? -34.986 -42.955 102.637 1.00 123.66 227 ILE A CA 1
ATOM 1780 C C . ILE A 1 227 ? -35.367 -43.334 101.208 1.00 139.47 227 ILE A C 1
ATOM 1781 O O . ILE A 1 227 ? -35.779 -44.463 100.943 1.00 151.90 227 ILE A O 1
ATOM 1786 N N . LYS A 1 228 ? -35.230 -42.378 100.295 1.00 135.99 228 LYS A N 1
ATOM 1787 C CA . LYS A 1 228 ? -35.401 -42.629 98.869 1.00 119.98 228 LYS A CA 1
ATOM 1788 C C . LYS A 1 228 ? -34.554 -41.635 98.091 1.00 130.68 228 LYS A C 1
ATOM 1789 O O . LYS A 1 228 ? -34.651 -40.427 98.307 1.00 146.60 228 LYS A O 1
ATOM 1795 N N . GLY A 1 229 ? -33.723 -42.148 97.191 1.00 113.17 229 GLY A N 1
ATOM 1796 C CA . GLY A 1 229 ? -32.788 -41.312 96.463 1.00 124.22 229 GLY A CA 1
ATOM 1797 C C . GLY A 1 229 ? -31.535 -41.096 97.286 1.00 128.86 229 GLY A C 1
ATOM 1798 O O . GLY A 1 229 ? -31.592 -41.078 98.516 1.00 134.27 229 GLY A O 1
ATOM 1799 N N . LYS A 1 230 ? -30.403 -40.929 96.608 1.00 121.93 230 LYS A N 1
ATOM 1800 C CA . LYS A 1 230 ? -29.108 -40.829 97.279 1.00 114.11 230 LYS A CA 1
ATOM 1801 C C . LYS A 1 230 ? -29.082 -39.774 98.383 1.00 121.18 230 LYS A C 1
ATOM 1802 O O . LYS A 1 230 ? -29.655 -38.695 98.241 1.00 136.28 230 LYS A O 1
ATOM 1808 N N . THR A 1 231 ? -28.416 -40.105 99.485 1.00 113.19 231 THR A N 1
ATOM 1809 C CA . THR A 1 231 ? -28.273 -39.190 100.610 1.00 119.81 231 THR A CA 1
ATOM 1810 C C . THR A 1 231 ? -26.840 -38.679 100.680 1.00 121.11 231 THR A C 1
ATOM 1811 O O . THR A 1 231 ? -25.999 -39.069 99.872 1.00 112.98 231 THR A O 1
ATOM 1815 N N . GLN A 1 232 ? -26.564 -37.810 101.648 1.00 140.32 232 GLN A N 1
ATOM 1816 C CA . GLN A 1 232 ? -25.238 -37.209 101.776 1.00 151.81 232 GLN A CA 1
ATOM 1817 C C . GLN A 1 232 ? -24.213 -38.156 102.402 1.00 156.46 232 GLN A C 1
ATOM 1818 O O . GLN A 1 232 ? -23.729 -37.919 103.510 1.00 163.41 232 GLN A O 1
ATOM 1824 N N . SER A 1 233 ? -23.885 -39.222 101.679 1.00 150.07 233 SER A N 1
ATOM 1825 C CA . SER A 1 233 ? -22.867 -40.174 102.112 1.00 138.57 233 SER A CA 1
ATOM 1826 C C . SER A 1 233 ? -22.361 -40.977 100.917 1.00 131.37 233 SER A C 1
ATOM 1827 O O . SER A 1 233 ? -23.107 -41.234 99.975 1.00 136.02 233 SER A O 1
ATOM 1830 N N . GLN A 1 234 ? -21.092 -41.368 100.954 1.00 127.73 234 GLN A N 1
ATOM 1831 C CA . GLN A 1 234 ? -20.496 -42.093 99.838 1.00 125.25 234 GLN A CA 1
ATOM 1832 C C . GLN A 1 234 ? -19.865 -43.406 100.284 1.00 126.65 234 GLN A C 1
ATOM 1833 O O . GLN A 1 234 ? -19.173 -43.462 101.301 1.00 128.25 234 GLN A O 1
ATOM 1839 N N . LEU A 1 235 ? -20.108 -44.459 99.510 1.00 127.37 235 LEU A N 1
ATOM 1840 C CA . LEU A 1 235 ? -19.584 -45.784 99.822 1.00 125.96 235 LEU A CA 1
ATOM 1841 C C . LEU A 1 235 ? -18.384 -46.138 98.946 1.00 132.53 235 LEU A C 1
ATOM 1842 O O . LEU A 1 235 ? -18.493 -46.202 97.721 1.00 145.84 235 LEU A O 1
ATOM 1847 N N . LEU A 1 236 ? -17.238 -46.364 99.580 1.00 118.49 236 LEU A N 1
ATOM 1848 C CA . LEU A 1 236 ? -16.031 -46.747 98.859 1.00 118.64 236 LEU A CA 1
ATOM 1849 C C . LEU A 1 236 ? -15.822 -48.256 98.900 1.00 116.93 236 LEU A C 1
ATOM 1850 O O . LEU A 1 236 ? -15.766 -48.855 99.975 1.00 113.14 236 LEU A O 1
ATOM 1855 N N . ILE A 1 237 ? -15.711 -48.869 97.726 1.00 109.50 237 ILE A N 1
ATOM 1856 C CA . ILE A 1 237 ? -15.369 -50.283 97.640 1.00 108.90 237 ILE A CA 1
ATOM 1857 C C . ILE A 1 237 ? -13.960 -50.430 97.078 1.00 119.39 237 ILE A C 1
ATOM 1858 O O . ILE A 1 237 ? -13.693 -50.052 95.937 1.00 126.70 237 ILE A O 1
ATOM 1863 N N . ILE A 1 238 ? -13.058 -50.973 97.889 1.00 113.80 238 ILE A N 1
ATOM 1864 C CA . ILE A 1 238 ? -11.659 -51.092 97.503 1.00 124.64 238 ILE A CA 1
ATOM 1865 C C . ILE A 1 238 ? -11.146 -52.514 97.680 1.00 121.12 238 ILE A C 1
ATOM 1866 O O . ILE A 1 238 ? -11.495 -53.195 98.644 1.00 121.13 238 ILE A O 1
ATOM 1871 N N . ASP A 1 239 ? -10.318 -52.958 96.739 1.00 124.55 239 ASP A N 1
ATOM 1872 C CA . ASP A 1 239 ? -9.778 -54.313 96.767 1.00 130.19 239 ASP A CA 1
ATOM 1873 C C . ASP A 1 239 ? -8.543 -54.370 97.662 1.00 125.68 239 ASP A C 1
ATOM 1874 O O . ASP A 1 239 ? -7.865 -53.363 97.856 1.00 144.45 239 ASP A O 1
ATOM 1879 N N . ARG A 1 240 ? -8.253 -55.549 98.203 1.00 123.72 240 ARG A N 1
ATOM 1880 C CA . ARG A 1 240 ? -7.185 -55.694 99.190 1.00 134.87 240 ARG A CA 1
ATOM 1881 C C . ARG A 1 240 ? -5.799 -55.323 98.668 1.00 131.75 240 ARG A C 1
ATOM 1882 O O . ARG A 1 240 ? -4.984 -54.767 99.405 1.00 144.10 240 ARG A O 1
ATOM 1890 N N . GLY A 1 241 ? -5.529 -55.635 97.406 1.00 104.76 241 GLY A N 1
ATOM 1891 C CA . GLY A 1 241 ? -4.234 -55.345 96.823 1.00 108.46 241 GLY A CA 1
ATOM 1892 C C . GLY A 1 241 ? -3.760 -53.924 97.073 1.00 134.59 241 GLY A C 1
ATOM 1893 O O . GLY A 1 241 ? -2.559 -53.666 97.129 1.00 148.06 241 GLY A O 1
ATOM 1894 N N . PHE A 1 242 ? -4.707 -53.003 97.233 1.00 133.59 242 PHE A N 1
ATOM 1895 C CA . PHE A 1 242 ? -4.392 -51.582 97.369 1.00 133.25 242 PHE A CA 1
ATOM 1896 C C . PHE A 1 242 ? -3.362 -51.289 98.461 1.00 150.89 242 PHE A C 1
ATOM 1897 O O . PHE A 1 242 ? -2.660 -50.279 98.405 1.00 162.59 242 PHE A O 1
ATOM 1905 N N . ASP A 1 243 ? -3.275 -52.170 99.452 1.00 150.28 243 ASP A N 1
ATOM 1906 C CA . ASP A 1 243 ? -2.314 -52.003 100.538 1.00 147.95 243 ASP A CA 1
ATOM 1907 C C . ASP A 1 243 ? -1.927 -53.343 101.151 1.00 156.04 243 ASP A C 1
ATOM 1908 O O . ASP A 1 243 ? -2.509 -53.765 102.150 1.00 171.11 243 ASP A O 1
ATOM 1913 N N . PRO A 1 244 ? -0.936 -54.017 100.550 1.00 151.35 244 PRO A N 1
ATOM 1914 C CA . PRO A 1 244 ? -0.436 -55.300 101.052 1.00 147.53 244 PRO A CA 1
ATOM 1915 C C . PRO A 1 244 ? 0.415 -55.094 102.298 1.00 150.36 244 PRO A C 1
ATOM 1916 O O . PRO A 1 244 ? 0.598 -56.017 103.090 1.00 156.86 244 PRO A O 1
ATOM 1920 N N . VAL A 1 245 ? 0.922 -53.877 102.461 1.00 152.64 245 VAL A N 1
ATOM 1921 C CA . VAL A 1 245 ? 1.846 -53.559 103.541 1.00 156.97 245 VAL A CA 1
ATOM 1922 C C . VAL A 1 245 ? 1.215 -53.751 104.919 1.00 144.97 245 VAL A C 1
ATOM 1923 O O . VAL A 1 245 ? 1.608 -54.643 105.670 1.00 153.08 245 VAL A O 1
ATOM 1927 N N . SER A 1 246 ? 0.228 -52.918 105.234 1.00 133.77 246 SER A N 1
ATOM 1928 C CA . SER A 1 246 ? -0.377 -52.882 106.565 1.00 130.84 246 SER A CA 1
ATOM 1929 C C . SER A 1 246 ? -0.886 -54.235 107.063 1.00 129.84 246 SER A C 1
ATOM 1930 O O . SER A 1 246 ? -1.089 -54.422 108.264 1.00 134.94 246 SER A O 1
ATOM 1933 N N . THR A 1 247 ? -1.093 -55.174 106.146 1.00 124.65 247 THR A N 1
ATOM 1934 C CA . THR A 1 247 ? -1.588 -56.498 106.513 1.00 121.56 247 THR A CA 1
ATOM 1935 C C . THR A 1 247 ? -0.508 -57.346 107.178 1.00 134.66 247 THR A C 1
ATOM 1936 O O . THR A 1 247 ? -0.807 -58.276 107.926 1.00 140.72 247 THR A O 1
ATOM 1940 N N . VAL A 1 248 ? 0.747 -57.010 106.906 1.00 138.71 248 VAL A N 1
ATOM 1941 C CA . VAL A 1 248 ? 1.878 -57.817 107.347 1.00 139.97 248 VAL A CA 1
ATOM 1942 C C . VAL A 1 248 ? 2.623 -57.206 108.538 1.00 146.16 248 VAL A C 1
ATOM 1943 O O . VAL A 1 248 ? 3.253 -57.921 109.317 1.00 93.16 248 VAL A O 1
ATOM 1947 N N . LEU A 1 249 ? 2.540 -55.886 108.680 1.00 152.13 249 LEU A N 1
ATOM 1948 C CA . LEU A 1 249 ? 3.251 -55.181 109.744 1.00 145.96 249 LEU A CA 1
ATOM 1949 C C . LEU A 1 249 ? 2.888 -55.659 111.148 1.00 145.09 249 LEU A C 1
ATOM 1950 O O . LEU A 1 249 ? 1.712 -55.833 111.477 1.00 140.12 249 LEU A O 1
ATOM 1955 N N . HIS A 1 250 ? 3.914 -55.865 111.969 1.00 145.96 250 HIS A N 1
ATOM 1956 C CA . HIS A 1 250 ? 3.722 -56.134 113.386 1.00 154.04 250 HIS A CA 1
ATOM 1957 C C . HIS A 1 250 ? 3.321 -54.837 114.077 1.00 173.40 250 HIS A C 1
ATOM 1958 O O . HIS A 1 250 ? 4.150 -54.179 114.703 1.00 196.34 250 HIS A O 1
ATOM 1965 N N . GLU A 1 251 ? 2.050 -54.468 113.957 1.00 163.10 251 GLU A N 1
ATOM 1966 C CA . GLU A 1 251 ? 1.577 -53.200 114.501 1.00 163.67 251 GLU A CA 1
ATOM 1967 C C . GLU A 1 251 ? 1.830 -53.116 116.004 1.00 172.31 251 GLU A C 1
ATOM 1968 O O . GLU A 1 251 ? 1.833 -54.132 116.697 1.00 175.39 251 GLU A O 1
ATOM 1974 N N . LEU A 1 252 ? 2.037 -51.902 116.504 1.00 178.25 252 LEU A N 1
ATOM 1975 C CA . LEU A 1 252 ? 2.387 -51.712 117.909 1.00 177.44 252 LEU A CA 1
ATOM 1976 C C . LEU A 1 252 ? 1.226 -51.224 118.775 1.00 179.12 252 LEU A C 1
ATOM 1977 O O . LEU A 1 252 ? 1.294 -51.301 120.002 1.00 186.34 252 LEU A O 1
ATOM 1982 N N . THR A 1 253 ? 0.167 -50.719 118.147 1.00 165.02 253 THR A N 1
ATOM 1983 C CA . THR A 1 253 ? -1.021 -50.321 118.896 1.00 153.11 253 THR A CA 1
ATOM 1984 C C . THR A 1 253 ? -1.646 -51.551 119.539 1.00 147.99 253 THR A C 1
ATOM 1985 O O . THR A 1 253 ? -1.748 -52.605 118.912 1.00 160.29 253 THR A O 1
ATOM 1989 N N . PHE A 1 254 ? -2.060 -51.405 120.793 1.00 138.34 254 PHE A N 1
ATOM 1990 C CA . PHE A 1 254 ? -2.524 -52.529 121.603 1.00 144.48 254 PHE A CA 1
ATOM 1991 C C . PHE A 1 254 ? -3.321 -53.583 120.828 1.00 138.42 254 PHE A C 1
ATOM 1992 O O . PHE A 1 254 ? -2.844 -54.704 120.632 1.00 130.82 254 PHE A O 1
ATOM 2000 N N . GLN A 1 255 ? -4.523 -53.224 120.385 1.00 126.22 255 GLN A N 1
ATOM 2001 C CA . GLN A 1 255 ? -5.419 -54.190 119.749 1.00 122.54 255 GLN A CA 1
ATOM 2002 C C . GLN A 1 255 ? -4.775 -54.947 118.585 1.00 124.88 255 GLN A C 1
ATOM 2003 O O . GLN A 1 255 ? -4.836 -56.176 118.525 1.00 123.80 255 GLN A O 1
ATOM 2009 N N . ALA A 1 256 ? -4.164 -54.211 117.664 1.00 116.01 256 ALA A N 1
ATOM 2010 C CA . ALA A 1 256 ? -3.570 -54.820 116.479 1.00 121.50 256 ALA A CA 1
ATOM 2011 C C . ALA A 1 256 ? -2.423 -55.761 116.829 1.00 126.69 256 ALA A C 1
ATOM 2012 O O . ALA A 1 256 ? -2.141 -56.710 116.097 1.00 123.37 256 ALA A O 1
ATOM 2014 N N . MET A 1 257 ? -1.766 -55.493 117.953 1.00 135.04 257 MET A N 1
ATOM 2015 C CA . MET A 1 257 ? -0.613 -56.281 118.374 1.00 147.11 257 MET A CA 1
ATOM 2016 C C . MET A 1 257 ? -1.031 -57.515 119.169 1.00 147.62 257 MET A C 1
ATOM 2017 O O . MET A 1 257 ? -0.360 -58.547 119.127 1.00 151.88 257 MET A O 1
ATOM 2022 N N . ALA A 1 258 ? -2.141 -57.403 119.891 1.00 129.62 258 ALA A N 1
ATOM 2023 C CA . ALA A 1 258 ? -2.646 -58.515 120.689 1.00 133.78 258 ALA A CA 1
ATOM 2024 C C . ALA A 1 258 ? -3.145 -59.655 119.805 1.00 138.51 258 ALA A C 1
ATOM 2025 O O . ALA A 1 258 ? -2.651 -60.780 119.890 1.00 129.91 258 ALA A O 1
ATOM 2027 N N . TYR A 1 259 ? -4.125 -59.352 118.958 1.00 134.20 259 TYR A N 1
ATOM 2028 C CA . TYR A 1 259 ? -4.695 -60.340 118.048 1.00 131.37 259 TYR A CA 1
ATOM 2029 C C . TYR A 1 259 ? -3.642 -60.933 117.116 1.00 136.01 259 TYR A C 1
ATOM 2030 O O . TYR A 1 259 ? -3.845 -61.998 116.532 1.00 129.98 259 TYR A O 1
ATOM 2039 N N . ASP A 1 260 ? -2.519 -60.236 116.981 1.00 138.66 260 ASP A N 1
ATOM 2040 C CA . ASP A 1 260 ? -1.432 -60.688 116.123 1.00 133.20 260 ASP A CA 1
ATOM 2041 C C . ASP A 1 260 ? -0.488 -61.626 116.867 1.00 148.17 260 ASP A C 1
ATOM 2042 O O . ASP A 1 260 ? -0.237 -62.748 116.426 1.00 160.69 260 ASP A O 1
ATOM 2047 N N . LEU A 1 261 ? 0.034 -61.160 117.997 1.00 146.83 261 LEU A N 1
ATOM 2048 C CA . LEU A 1 261 ? 0.994 -61.935 118.776 1.00 146.20 261 LEU A CA 1
ATOM 2049 C C . LEU A 1 261 ? 0.322 -63.051 119.569 1.00 148.90 261 LEU A C 1
ATOM 2050 O O . LEU A 1 261 ? 0.634 -64.227 119.385 1.00 150.42 261 LEU A O 1
ATOM 2055 N N . LEU A 1 262 ? -0.597 -62.675 120.453 1.00 150.20 262 LEU A N 1
ATOM 2056 C CA . LEU A 1 262 ? -1.289 -63.643 121.297 1.00 145.29 262 LEU A CA 1
ATOM 2057 C C . LEU A 1 262 ? -2.369 -64.400 120.532 1.00 143.08 262 LEU A C 1
ATOM 2058 O O . LEU A 1 262 ? -2.856 -63.929 119.505 1.00 152.89 262 LEU A O 1
ATOM 2063 N N . PRO A 1 263 ? -2.736 -65.591 121.030 1.00 134.07 263 PRO A N 1
ATOM 2064 C CA . PRO A 1 263 ? -3.827 -66.393 120.470 1.00 140.93 263 PRO A CA 1
ATOM 2065 C C . PRO A 1 263 ? -5.178 -65.953 121.027 1.00 143.03 263 PRO A C 1
ATOM 2066 O O . PRO A 1 263 ? -5.660 -66.536 122.000 1.00 143.71 263 PRO A O 1
ATOM 2070 N N . ILE A 1 264 ? -5.777 -64.934 120.422 1.00 128.74 264 ILE A N 1
ATOM 2071 C CA . ILE A 1 264 ? -7.069 -64.440 120.879 1.00 118.41 264 ILE A CA 1
ATOM 2072 C C . ILE A 1 264 ? -8.171 -64.761 119.874 1.00 133.28 264 ILE A C 1
ATOM 2073 O O . ILE A 1 264 ? -8.661 -63.877 119.173 1.00 149.77 264 ILE A O 1
ATOM 2078 N N . GLU A 1 265 ? -8.551 -66.032 119.804 1.00 122.98 265 GLU A N 1
ATOM 2079 C CA . GLU A 1 265 ? -9.642 -66.449 118.933 1.00 112.22 265 GLU A CA 1
ATOM 2080 C C . GLU A 1 265 ? -10.977 -65.998 119.518 1.00 120.91 265 GLU A C 1
ATOM 2081 O O . GLU A 1 265 ? -11.186 -66.069 120.728 1.00 119.17 265 GLU A O 1
ATOM 2087 N N . ASN A 1 266 ? -11.870 -65.528 118.652 1.00 121.22 266 ASN A N 1
ATOM 2088 C CA . ASN A 1 266 ? -13.193 -65.065 119.070 1.00 120.07 266 ASN A CA 1
ATOM 2089 C C . ASN A 1 266 ? -13.169 -63.983 120.147 1.00 120.01 266 ASN A C 1
ATOM 2090 O O . ASN A 1 266 ? -13.940 -64.033 121.106 1.00 112.55 266 ASN A O 1
ATOM 2095 N N . ASP A 1 267 ? -12.280 -63.008 119.980 1.00 130.13 267 ASP A N 1
ATOM 2096 C CA . ASP A 1 267 ? -12.232 -61.842 120.858 1.00 127.36 267 ASP A CA 1
ATOM 2097 C C . ASP A 1 267 ? -12.200 -62.214 122.338 1.00 136.14 267 ASP A C 1
ATOM 2098 O O . ASP A 1 267 ? -12.536 -61.398 123.196 1.00 124.30 267 ASP A O 1
ATOM 2103 N N . THR A 1 268 ? -11.797 -63.445 122.633 1.00 151.35 268 THR A N 1
ATOM 2104 C CA . THR A 1 268 ? -11.730 -63.911 124.013 1.00 147.64 268 THR A CA 1
ATOM 2105 C C . THR A 1 268 ? -10.334 -64.419 124.376 1.00 143.01 268 THR A C 1
ATOM 2106 O O . THR A 1 268 ? -9.948 -65.535 124.023 1.00 134.29 268 THR A O 1
ATOM 2110 N N . TYR A 1 269 ? -9.583 -63.579 125.080 1.00 153.28 269 TYR A N 1
ATOM 2111 C CA . TYR A 1 269 ? -8.234 -63.917 125.517 1.00 165.35 269 TYR A CA 1
ATOM 2112 C C . TYR A 1 269 ? -8.266 -64.793 126.766 1.00 164.70 269 TYR A C 1
ATOM 2113 O O . TYR A 1 269 ? -8.905 -64.449 127.761 1.00 159.03 269 TYR A O 1
ATOM 2122 N N . LYS A 1 270 ? -7.572 -65.925 126.707 1.00 169.65 270 LYS A N 1
ATOM 2123 C CA . LYS A 1 270 ? -7.608 -66.903 127.789 1.00 166.79 270 LYS A CA 1
ATOM 2124 C C . LYS A 1 270 ? -6.508 -66.683 128.827 1.00 176.73 270 LYS A C 1
ATOM 2125 O O . LYS A 1 270 ? -5.397 -66.273 128.493 1.00 183.06 270 LYS A O 1
ATOM 2131 N N . TYR A 1 271 ? -6.835 -66.958 130.086 1.00 207.31 271 TYR A N 1
ATOM 2132 C CA . TYR A 1 271 ? -5.870 -66.899 131.181 1.00 218.66 271 TYR A CA 1
ATOM 2133 C C . TYR A 1 271 ? -4.913 -68.093 131.075 1.00 239.46 271 TYR A C 1
ATOM 2134 O O . TYR A 1 271 ? -5.038 -68.868 130.127 1.00 245.56 271 TYR A O 1
ATOM 2143 N N . LYS A 1 272 ? -3.965 -68.278 132.000 1.00 250.21 272 LYS A N 1
ATOM 2144 C CA . LYS A 1 272 ? -3.782 -67.531 133.252 1.00 251.85 272 LYS A CA 1
ATOM 2145 C C . LYS A 1 272 ? -3.623 -66.017 133.088 1.00 261.74 272 LYS A C 1
ATOM 2146 O O . LYS A 1 272 ? -3.414 -65.530 131.976 1.00 269.34 272 LYS A O 1
ATOM 2148 N N . THR A 1 273 ? -3.710 -65.271 134.191 1.00 262.19 273 THR A N 1
ATOM 2149 C CA . THR A 1 273 ? -3.851 -65.823 135.542 1.00 258.48 273 THR A CA 1
ATOM 2150 C C . THR A 1 273 ? -5.311 -65.899 135.997 1.00 265.30 273 THR A C 1
ATOM 2151 O O . THR A 1 273 ? -6.167 -65.207 135.450 1.00 272.78 273 THR A O 1
ATOM 2155 N N . ASP A 1 274 ? -5.597 -66.722 137.005 1.00 260.11 274 ASP A N 1
ATOM 2156 C CA . ASP A 1 274 ? -4.583 -67.488 137.724 1.00 255.66 274 ASP A CA 1
ATOM 2157 C C . ASP A 1 274 ? -4.979 -68.955 137.872 1.00 259.85 274 ASP A C 1
ATOM 2158 O O . ASP A 1 274 ? -4.678 -69.779 137.007 1.00 262.86 274 ASP A O 1
ATOM 2163 N N . GLY A 1 275 ? -5.652 -69.275 138.973 1.00 257.29 275 GLY A N 1
ATOM 2164 C CA . GLY A 1 275 ? -6.054 -70.642 139.251 1.00 253.55 275 GLY A CA 1
ATOM 2165 C C . GLY A 1 275 ? -7.487 -70.762 139.733 1.00 250.20 275 GLY A C 1
ATOM 2166 O O . GLY A 1 275 ? -7.828 -70.293 140.819 1.00 252.16 275 GLY A O 1
ATOM 2167 N N . LYS A 1 276 ? -8.330 -71.393 138.921 1.00 243.98 276 LYS A N 1
ATOM 2168 C CA . LYS A 1 276 ? -7.903 -71.917 137.628 1.00 239.53 276 LYS A CA 1
ATOM 2169 C C . LYS A 1 276 ? -7.901 -70.825 136.564 1.00 242.92 276 LYS A C 1
ATOM 2170 O O . LYS A 1 276 ? -8.245 -69.676 136.838 1.00 242.57 276 LYS A O 1
ATOM 2176 N N . GLU A 1 277 ? -7.513 -71.195 135.349 1.00 246.24 277 GLU A N 1
ATOM 2177 C CA . GLU A 1 277 ? -7.438 -70.245 134.246 1.00 249.77 277 GLU A CA 1
ATOM 2178 C C . GLU A 1 277 ? -8.812 -69.976 133.643 1.00 235.99 277 GLU A C 1
ATOM 2179 O O . GLU A 1 277 ? -9.436 -70.872 133.075 1.00 234.87 277 GLU A O 1
ATOM 2185 N N . LYS A 1 278 ? -9.279 -68.738 133.770 1.00 225.68 278 LYS A N 1
ATOM 2186 C CA . LYS A 1 278 ? -10.544 -68.334 133.170 1.00 217.86 278 LYS A CA 1
ATOM 2187 C C . LYS A 1 278 ? -10.313 -67.697 131.803 1.00 212.57 278 LYS A C 1
ATOM 2188 O O . LYS A 1 278 ? -9.478 -68.161 131.027 1.00 218.47 278 LYS A O 1
ATOM 2194 N N . GLU A 1 279 ? -11.054 -66.632 131.517 1.00 195.20 279 GLU A N 1
ATOM 2195 C CA . GLU A 1 279 ? -10.937 -65.943 130.238 1.00 170.49 279 GLU A CA 1
ATOM 2196 C C . GLU A 1 279 ? -11.621 -64.580 130.272 1.00 162.00 279 GLU A C 1
ATOM 2197 O O . GLU A 1 279 ? -12.507 -64.341 131.093 1.00 166.71 279 GLU A O 1
ATOM 2203 N N . ALA A 1 280 ? -11.197 -63.690 129.381 1.00 146.47 280 ALA A N 1
ATOM 2204 C CA . ALA A 1 280 ? -11.779 -62.355 129.286 1.00 135.46 280 ALA A CA 1
ATOM 2205 C C . ALA A 1 280 ? -12.202 -62.051 127.853 1.00 146.43 280 ALA A C 1
ATOM 2206 O O . ALA A 1 280 ? -11.679 -62.636 126.906 1.00 161.25 280 ALA A O 1
ATOM 2208 N N . VAL A 1 281 ? -13.151 -61.135 127.698 1.00 142.26 281 VAL A N 1
ATOM 2209 C CA . VAL A 1 281 ? -13.660 -60.783 126.377 1.00 128.08 281 VAL A CA 1
ATOM 2210 C C . VAL A 1 281 ? -13.354 -59.333 126.019 1.00 137.43 281 VAL A C 1
ATOM 2211 O O . VAL A 1 281 ? -13.663 -58.415 126.778 1.00 137.42 281 VAL A O 1
ATOM 2215 N N . LEU A 1 282 ? -12.745 -59.136 124.854 1.00 142.33 282 LEU A N 1
ATOM 2216 C CA . LEU A 1 282 ? -12.372 -57.804 124.398 1.00 146.41 282 LEU A CA 1
ATOM 2217 C C . LEU A 1 282 ? -13.520 -57.144 123.644 1.00 146.85 282 LEU A C 1
ATOM 2218 O O . LEU A 1 282 ? -13.509 -57.070 122.415 1.00 157.46 282 LEU A O 1
ATOM 2223 N N . GLU A 1 283 ? -14.511 -56.669 124.389 1.00 135.10 283 GLU A N 1
ATOM 2224 C CA . GLU A 1 283 ? -15.665 -56.004 123.798 1.00 141.44 283 GLU A CA 1
ATOM 2225 C C . GLU A 1 283 ? -15.764 -54.564 124.290 1.00 138.76 283 GLU A C 1
ATOM 2226 O O . GLU A 1 283 ? -14.939 -54.116 125.085 1.00 145.02 283 GLU A O 1
ATOM 2232 N N . GLU A 1 284 ? -16.774 -53.843 123.816 1.00 140.82 284 GLU A N 1
ATOM 2233 C CA . GLU A 1 284 ? -16.937 -52.438 124.175 1.00 149.18 284 GLU A CA 1
ATOM 2234 C C . GLU A 1 284 ? -17.722 -52.252 125.471 1.00 155.48 284 GLU A C 1
ATOM 2235 O O . GLU A 1 284 ? -17.779 -51.150 126.018 1.00 151.62 284 GLU A O 1
ATOM 2241 N N . ASP A 1 285 ? -18.325 -53.331 125.958 1.00 159.65 285 ASP A N 1
ATOM 2242 C CA . ASP A 1 285 ? -18.999 -53.307 127.250 1.00 164.42 285 ASP A CA 1
ATOM 2243 C C . ASP A 1 285 ? -17.962 -53.181 128.359 1.00 172.55 285 ASP A C 1
ATOM 2244 O O . ASP A 1 285 ? -18.289 -52.863 129.502 1.00 176.27 285 ASP A O 1
ATOM 2249 N N . ASP A 1 286 ? -16.706 -53.435 128.004 1.00 175.26 286 ASP A N 1
ATOM 2250 C CA . ASP A 1 286 ? -15.591 -53.321 128.935 1.00 174.73 286 ASP A CA 1
ATOM 2251 C C . ASP A 1 286 ? -15.294 -51.854 129.227 1.00 179.80 286 ASP A C 1
ATOM 2252 O O . ASP A 1 286 ? -14.993 -51.488 130.361 1.00 183.73 286 ASP A O 1
ATOM 2257 N N . ASP A 1 287 ? -15.381 -51.027 128.188 1.00 181.99 287 ASP A N 1
ATOM 2258 C CA . ASP A 1 287 ? -15.154 -49.580 128.278 1.00 187.14 287 ASP A CA 1
ATOM 2259 C C . ASP A 1 287 ? -13.756 -49.182 128.764 1.00 174.37 287 ASP A C 1
ATOM 2260 O O . ASP A 1 287 ? -13.318 -48.052 128.550 1.00 170.29 287 ASP A O 1
ATOM 2265 N N . LEU A 1 288 ? -13.062 -50.109 129.414 1.00 174.20 288 LEU A N 1
ATOM 2266 C CA . LEU A 1 288 ? -11.685 -49.874 129.829 1.00 182.02 288 LEU A CA 1
ATOM 2267 C C . LEU A 1 288 ? -10.749 -50.248 128.689 1.00 178.54 288 LEU A C 1
ATOM 2268 O O . LEU A 1 288 ? -9.791 -49.533 128.394 1.00 170.03 288 LEU A O 1
ATOM 2273 N N . TRP A 1 289 ? -11.043 -51.375 128.049 1.00 178.97 289 TRP A N 1
ATOM 2274 C CA . TRP A 1 289 ? -10.281 -51.830 126.895 1.00 176.76 289 TRP A CA 1
ATOM 2275 C C . TRP A 1 289 ? -10.620 -50.982 125.673 1.00 163.84 289 TRP A C 1
ATOM 2276 O O . TRP A 1 289 ? -9.948 -51.056 124.646 1.00 165.44 289 TRP A O 1
ATOM 2287 N N . VAL A 1 290 ? -11.666 -50.171 125.797 1.00 153.93 290 VAL A N 1
ATOM 2288 C CA . VAL A 1 290 ? -12.076 -49.277 124.722 1.00 151.08 290 VAL A CA 1
ATOM 2289 C C . VAL A 1 290 ? -11.206 -48.026 124.705 1.00 155.38 290 VAL A C 1
ATOM 2290 O O . VAL A 1 290 ? -11.041 -47.385 123.667 1.00 159.31 290 VAL A O 1
ATOM 2294 N N . ARG A 1 291 ? -10.647 -47.688 125.862 1.00 158.98 291 ARG A N 1
ATOM 2295 C CA . ARG A 1 291 ? -9.790 -46.515 125.986 1.00 167.53 291 ARG A CA 1
ATOM 2296 C C . ARG A 1 291 ? -8.336 -46.857 125.683 1.00 171.11 291 ARG A C 1
ATOM 2297 O O . ARG A 1 291 ? -7.491 -45.969 125.594 1.00 176.15 291 ARG A O 1
ATOM 2305 N N . VAL A 1 292 ? -8.052 -48.145 125.521 1.00 171.53 292 VAL A N 1
ATOM 2306 C CA . VAL A 1 292 ? -6.675 -48.613 125.410 1.00 160.51 292 VAL A CA 1
ATOM 2307 C C . VAL A 1 292 ? -6.373 -49.310 124.083 1.00 164.80 292 VAL A C 1
ATOM 2308 O O . VAL A 1 292 ? -5.250 -49.247 123.580 1.00 162.36 292 VAL A O 1
ATOM 2312 N N . ARG A 1 293 ? -7.382 -49.964 123.515 1.00 172.38 293 ARG A N 1
ATOM 2313 C CA . ARG A 1 293 ? -7.193 -50.796 122.328 1.00 169.84 293 ARG A CA 1
ATOM 2314 C C . ARG A 1 293 ? -6.579 -50.065 121.131 1.00 181.54 293 ARG A C 1
ATOM 2315 O O . ARG A 1 293 ? -6.076 -50.700 120.205 1.00 195.94 293 ARG A O 1
ATOM 2323 N N . HIS A 1 294 ? -6.612 -48.736 121.151 1.00 170.34 294 HIS A N 1
ATOM 2324 C CA . HIS A 1 294 ? -6.091 -47.958 120.030 1.00 169.63 294 HIS A CA 1
ATOM 2325 C C . HIS A 1 294 ? -4.861 -47.122 120.389 1.00 174.51 294 HIS A C 1
ATOM 2326 O O . HIS A 1 294 ? -4.329 -46.396 119.548 1.00 175.03 294 HIS A O 1
ATOM 2333 N N . ARG A 1 295 ? -4.413 -47.227 121.636 1.00 171.96 295 ARG A N 1
ATOM 2334 C CA . ARG A 1 295 ? -3.226 -46.506 122.083 1.00 174.93 295 ARG A CA 1
ATOM 2335 C C . ARG A 1 295 ? -1.973 -47.358 121.909 1.00 170.77 295 ARG A C 1
ATOM 2336 O O . ARG A 1 295 ? -2.032 -48.585 121.993 1.00 171.68 295 ARG A O 1
ATOM 2344 N N . HIS A 1 296 ? -0.841 -46.706 121.665 1.00 166.79 296 HIS A N 1
ATOM 2345 C CA . HIS A 1 296 ? 0.425 -47.413 121.494 1.00 169.63 296 HIS A CA 1
ATOM 2346 C C . HIS A 1 296 ? 0.814 -48.140 122.778 1.00 171.62 296 HIS A C 1
ATOM 2347 O O . HIS A 1 296 ? 0.461 -47.707 123.873 1.00 171.60 296 HIS A O 1
ATOM 2354 N N . ILE A 1 297 ? 1.548 -49.239 122.636 1.00 176.06 297 ILE A N 1
ATOM 2355 C CA . ILE A 1 297 ? 1.873 -50.107 123.767 1.00 180.88 297 ILE A CA 1
ATOM 2356 C C . ILE A 1 297 ? 2.501 -49.372 124.953 1.00 199.31 297 ILE A C 1
ATOM 2357 O O . ILE A 1 297 ? 2.208 -49.687 126.107 1.00 209.02 297 ILE A O 1
ATOM 2362 N N . ALA A 1 298 ? 3.360 -48.398 124.672 1.00 202.47 298 ALA A N 1
ATOM 2363 C CA . ALA A 1 298 ? 4.026 -47.649 125.734 1.00 207.78 298 ALA A CA 1
ATOM 2364 C C . ALA A 1 298 ? 3.075 -46.660 126.401 1.00 218.41 298 ALA A C 1
ATOM 2365 O O . ALA A 1 298 ? 2.975 -46.613 127.628 1.00 220.26 298 ALA A O 1
ATOM 2367 N N . VAL A 1 299 ? 2.384 -45.867 125.588 1.00 223.26 299 VAL A N 1
ATOM 2368 C CA . VAL A 1 299 ? 1.386 -44.934 126.097 1.00 224.36 299 VAL A CA 1
ATOM 2369 C C . VAL A 1 299 ? 0.324 -45.692 126.886 1.00 219.04 299 VAL A C 1
ATOM 2370 O O . VAL A 1 299 ? -0.219 -45.185 127.868 1.00 224.21 299 VAL A O 1
ATOM 2374 N N . VAL A 1 300 ? 0.040 -46.914 126.447 1.00 208.59 300 VAL A N 1
ATOM 2375 C CA . VAL A 1 300 ? -0.918 -47.780 127.124 1.00 196.80 300 VAL A CA 1
ATOM 2376 C C . VAL A 1 300 ? -0.546 -47.973 128.590 1.00 198.51 300 VAL A C 1
ATOM 2377 O O . VAL A 1 300 ? -1.337 -47.683 129.487 1.00 212.35 300 VAL A O 1
ATOM 2381 N N . L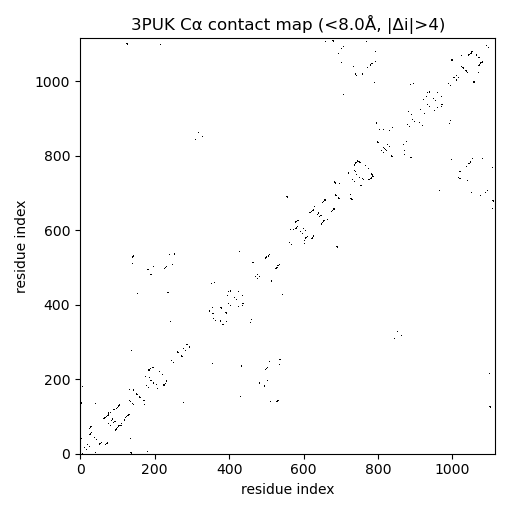EU A 1 301 ? 0.667 -48.460 128.824 1.00 186.76 301 LEU A N 1
ATOM 2382 C CA . LEU A 1 301 ? 1.131 -48.745 130.174 1.00 194.17 301 LEU A CA 1
ATOM 2383 C C . LEU A 1 301 ? 1.122 -47.492 131.044 1.00 208.25 301 LEU A C 1
ATOM 2384 O O . LEU A 1 301 ? 0.689 -47.528 132.195 1.00 209.88 301 LEU A O 1
ATOM 2389 N N . GLU A 1 302 ? 1.590 -46.381 130.485 1.00 217.66 302 GLU A N 1
ATOM 2390 C CA . GLU A 1 302 ? 1.743 -45.146 131.247 1.00 219.65 302 GLU A CA 1
ATOM 2391 C C . GLU A 1 302 ? 0.481 -44.285 131.263 1.00 216.09 302 GLU A C 1
ATOM 2392 O O . GLU A 1 302 ? 0.561 -43.060 131.175 1.00 220.73 302 GLU A O 1
ATOM 2398 N N . GLU A 1 303 ? -0.679 -44.923 131.384 1.00 204.15 303 GLU A N 1
ATOM 2399 C CA . GLU A 1 303 ? -1.944 -44.195 131.440 1.00 203.37 303 GLU A CA 1
ATOM 2400 C C . GLU A 1 303 ? -3.013 -44.925 132.249 1.00 212.53 303 GLU A C 1
ATOM 2401 O O . GLU A 1 303 ? -4.188 -44.559 132.207 1.00 214.11 303 GLU A O 1
ATOM 2407 N N . ILE A 1 304 ? -2.606 -45.955 132.984 1.00 212.84 304 ILE A N 1
ATOM 2408 C CA . ILE A 1 304 ? -3.548 -46.730 133.785 1.00 200.50 304 ILE A CA 1
ATOM 2409 C C . ILE A 1 304 ? -2.840 -47.690 134.736 1.00 213.84 304 ILE A C 1
ATOM 2410 O O . ILE A 1 304 ? -3.430 -48.157 135.710 1.00 213.06 304 ILE A O 1
ATOM 2412 N N . PRO A 1 305 ? -1.575 -47.980 134.449 1.00 221.69 305 PRO A N 1
ATOM 2413 C CA . PRO A 1 305 ? -0.818 -48.957 135.227 1.00 224.24 305 PRO A CA 1
ATOM 2414 C C . PRO A 1 305 ? -0.447 -48.449 136.616 1.00 227.21 305 PRO A C 1
ATOM 2415 O O . PRO A 1 305 ? -1.257 -47.824 137.301 1.00 226.61 305 PRO A O 1
ATOM 2417 N N . LYS A 1 306 ? 0.789 -48.725 137.019 1.00 229.19 306 LYS A N 1
ATOM 2418 C CA . LYS A 1 306 ? 1.260 -48.405 138.361 1.00 228.66 306 LYS A CA 1
ATOM 2419 C C . LYS A 1 306 ? 1.000 -46.952 138.756 1.00 237.51 306 LYS A C 1
ATOM 2420 O O . LYS A 1 306 ? 1.601 -46.032 138.201 1.00 239.24 306 LYS A O 1
ATOM 2426 N N . LEU A 1 307 ? 0.107 -46.755 139.722 1.00 238.33 307 LEU A N 1
ATOM 2427 C CA . LEU A 1 307 ? -0.583 -47.862 140.380 1.00 235.13 307 LEU A CA 1
ATOM 2428 C C . LEU A 1 307 ? -1.822 -47.388 141.131 1.00 236.31 307 LEU A C 1
ATOM 2429 O O . LEU A 1 307 ? -2.645 -48.201 141.555 1.00 231.69 307 LEU A O 1
ATOM 2431 N N . MET A 1 308 ? -1.953 -46.075 141.291 1.00 242.03 308 MET A N 1
ATOM 2432 C CA . MET A 1 308 ? -2.968 -45.519 142.175 1.00 236.41 308 MET A CA 1
ATOM 2433 C C . MET A 1 308 ? -2.769 -46.143 143.549 1.00 245.70 308 MET A C 1
ATOM 2434 O O . MET A 1 308 ? -3.729 -46.461 144.250 1.00 242.59 308 MET A O 1
ATOM 2436 N N . LYS A 1 309 ? -1.503 -46.320 143.915 1.00 255.43 309 LYS A N 1
ATOM 2437 C CA . LYS A 1 309 ? -1.122 -46.996 145.149 1.00 256.93 309 LYS A CA 1
ATOM 2438 C C . LYS A 1 309 ? -0.150 -46.127 145.948 1.00 258.36 309 LYS A C 1
ATOM 2439 O O . LYS A 1 309 ? 0.401 -45.165 145.414 1.00 256.90 309 LYS A O 1
ATOM 2441 N N . GLU A 1 310 ? 0.065 -46.457 147.221 1.00 262.56 310 GLU A N 1
ATOM 2442 C CA . GLU A 1 310 ? -0.558 -47.610 147.867 1.00 266.28 310 GLU A CA 1
ATOM 2443 C C . GLU A 1 310 ? -2.038 -47.368 148.145 1.00 277.67 310 GLU A C 1
ATOM 2444 O O . GLU A 1 310 ? -2.391 -46.500 148.942 1.00 286.14 310 GLU A O 1
ATOM 2450 N N . ILE A 1 311 ? -2.894 -48.142 147.482 1.00 276.83 311 ILE A N 1
ATOM 2451 C CA . ILE A 1 311 ? -4.340 -48.027 147.649 1.00 278.01 311 ILE A CA 1
ATOM 2452 C C . ILE A 1 311 ? -4.775 -46.573 147.803 1.00 291.68 311 ILE A C 1
ATOM 2453 O O . ILE A 1 311 ? -5.236 -46.166 148.869 1.00 293.93 311 ILE A O 1
ATOM 2455 N N . SER A 1 312 ? -4.624 -45.799 146.732 1.00 298.75 312 SER A N 1
ATOM 2456 C CA . SER A 1 312 ? -4.936 -44.373 146.750 1.00 301.94 312 SER A CA 1
ATOM 2457 C C . SER A 1 312 ? -4.322 -43.678 147.963 1.00 306.06 312 SER A C 1
ATOM 2458 O O . SER A 1 312 ? -3.104 -43.684 148.140 1.00 307.76 312 SER A O 1
ATOM 2461 N N . SER A 1 313 ? -5.169 -43.081 148.795 1.00 310.49 313 SER A N 1
ATOM 2462 C CA . SER A 1 313 ? -4.705 -42.395 149.995 1.00 317.84 313 SER A CA 1
ATOM 2463 C C . SER A 1 313 ? -4.948 -43.242 151.241 1.00 322.02 313 SER A C 1
ATOM 2464 O O . SER A 1 313 ? -5.348 -42.727 152.285 1.00 319.84 313 SER A O 1
ATOM 2466 N N . THR A 1 314 ? -4.703 -44.543 151.123 1.00 325.26 314 THR A N 1
ATOM 2467 C CA . THR A 1 314 ? -4.918 -45.470 152.228 1.00 325.86 314 THR A CA 1
ATOM 2468 C C . THR A 1 314 ? -3.770 -46.469 152.345 1.00 330.59 314 THR A C 1
ATOM 2469 O O . THR A 1 314 ? -3.281 -46.984 151.341 1.00 333.80 314 THR A O 1
ATOM 2471 N N . LYS A 1 315 ? -3.347 -46.742 153.576 1.00 215.43 315 LYS A N 1
ATOM 2472 C CA . LYS A 1 315 ? -3.950 -46.130 154.754 1.00 206.78 315 LYS A CA 1
ATOM 2473 C C . LYS A 1 315 ? -2.885 -45.696 155.756 1.00 195.61 315 LYS A C 1
ATOM 2474 O O . LYS A 1 315 ? -2.993 -45.977 156.949 1.00 186.82 315 LYS A O 1
ATOM 2476 N N . SER A 1 323 ? -7.574 -40.905 162.435 1.00 167.76 323 SER A N 1
ATOM 2477 C CA . SER A 1 323 ? -7.856 -39.862 161.456 1.00 171.15 323 SER A CA 1
ATOM 2478 C C . SER A 1 323 ? -8.546 -40.434 160.222 1.00 171.83 323 SER A C 1
ATOM 2479 O O . SER A 1 323 ? -7.900 -41.035 159.364 1.00 174.23 323 SER A O 1
ATOM 2481 N N . LEU A 1 324 ? -9.859 -40.241 160.139 1.00 171.80 324 LEU A N 1
ATOM 2482 C CA . LEU A 1 324 ? -10.632 -40.733 159.004 1.00 183.91 324 LEU A CA 1
ATOM 2483 C C . LEU A 1 324 ? -12.077 -40.243 159.044 1.00 196.00 324 LEU A C 1
ATOM 2484 O O . LEU A 1 324 ? -12.974 -40.965 159.481 1.00 192.07 324 LEU A O 1
ATOM 2486 N N . SER A 1 325 ? -12.296 -39.014 158.586 1.00 201.45 325 SER A N 1
ATOM 2487 C CA . SER A 1 325 ? -13.640 -38.452 158.517 1.00 197.16 325 SER A CA 1
ATOM 2488 C C . SER A 1 325 ? -14.467 -39.197 157.475 1.00 201.38 325 SER A C 1
ATOM 2489 O O . SER A 1 325 ? -15.657 -39.446 157.672 1.00 201.42 325 SER A O 1
ATOM 2491 N N . ALA A 1 326 ? -13.825 -39.550 156.367 1.00 202.21 326 ALA A N 1
ATOM 2492 C CA . ALA A 1 326 ? -14.471 -40.327 155.317 1.00 197.06 326 ALA A CA 1
ATOM 2493 C C . ALA A 1 326 ? -14.058 -41.790 155.416 1.00 190.27 326 ALA A C 1
ATOM 2494 O O . ALA A 1 326 ? -13.788 -42.440 154.407 1.00 184.32 326 ALA A O 1
ATOM 2496 N N . LEU A 1 327 ? -14.008 -42.299 156.644 1.00 189.55 327 LEU A N 1
ATOM 2497 C CA . LEU A 1 327 ? -13.617 -43.681 156.890 1.00 182.46 327 LEU A CA 1
ATOM 2498 C C . LEU A 1 327 ? -14.588 -44.658 156.239 1.00 171.06 327 LEU A C 1
ATOM 2499 O O . LEU A 1 327 ? -14.175 -45.601 155.563 1.00 159.85 327 LEU A O 1
ATOM 2501 N N . THR A 1 328 ? -15.881 -44.429 156.448 1.00 173.17 328 THR A N 1
ATOM 2502 C CA . THR A 1 328 ? -16.914 -45.284 155.874 1.00 175.08 328 THR A CA 1
ATOM 2503 C C . THR A 1 328 ? -16.962 -45.137 154.357 1.00 185.74 328 THR A C 1
ATOM 2504 O O . THR A 1 328 ? -17.276 -46.088 153.641 1.00 186.76 328 THR A O 1
ATOM 2506 N N . GLN A 1 329 ? -16.650 -43.939 153.875 1.00 191.81 329 GLN A N 1
ATOM 2507 C CA . GLN A 1 329 ? -16.614 -43.678 152.442 1.00 192.58 329 GLN A CA 1
ATOM 2508 C C . GLN A 1 329 ? -15.546 -44.534 151.771 1.00 197.13 329 GLN A C 1
ATOM 2509 O O . GLN A 1 329 ? -15.784 -45.131 150.723 1.00 198.13 329 GLN A O 1
ATOM 2511 N N . LEU A 1 330 ? -14.369 -44.590 152.387 1.00 197.86 330 LEU A N 1
ATOM 2512 C CA . LEU A 1 330 ? -13.265 -45.388 151.864 1.00 194.93 330 LEU A CA 1
ATOM 2513 C C . LEU A 1 330 ? -13.540 -46.880 152.024 1.00 187.85 330 LEU A C 1
ATOM 2514 O O . LEU A 1 330 ? -12.913 -47.710 151.365 1.00 190.61 330 LEU A O 1
ATOM 2516 N N . MET A 1 331 ? -14.479 -47.214 152.903 1.00 178.26 331 MET A N 1
ATOM 2517 C CA . MET A 1 331 ? -14.851 -48.604 153.139 1.00 169.86 331 MET A CA 1
ATOM 2518 C C . MET A 1 331 ? -15.858 -49.083 152.100 1.00 175.44 331 MET A C 1
ATOM 2519 O O . MET A 1 331 ? -15.850 -50.249 151.705 1.00 178.13 331 MET A O 1
ATOM 2521 N N . LYS A 1 332 ? -16.724 -48.175 151.662 1.00 178.41 332 LYS A N 1
ATOM 2522 C CA . LYS A 1 332 ? -17.731 -48.497 150.659 1.00 184.08 332 LYS A CA 1
ATOM 2523 C C . LYS A 1 332 ? -17.193 -48.276 149.249 1.00 190.08 332 LYS A C 1
ATOM 2524 O O . LYS A 1 332 ? -17.588 -48.964 148.308 1.00 193.70 332 LYS A O 1
ATOM 2526 N N . LYS A 1 333 ? -16.290 -47.311 149.110 1.00 191.74 333 LYS A N 1
ATOM 2527 C CA . LYS A 1 333 ? -15.686 -47.008 147.818 1.00 194.70 333 LYS A CA 1
ATOM 2528 C C . LYS A 1 333 ? -14.782 -48.146 147.359 1.00 200.21 333 LYS A C 1
ATOM 2529 O O . LYS A 1 333 ? -14.547 -48.319 146.164 1.00 206.79 333 LYS A O 1
ATOM 2531 N N . MET A 1 334 ? -14.279 -48.918 148.317 1.00 198.28 334 MET A N 1
ATOM 2532 C CA . MET A 1 334 ? -13.407 -50.046 148.013 1.00 195.51 334 MET A CA 1
ATOM 2533 C C . MET A 1 334 ? -14.218 -51.274 147.611 1.00 197.08 334 MET A C 1
ATOM 2534 O O . MET A 1 334 ? -13.757 -52.104 146.827 1.00 201.57 334 MET A O 1
ATOM 2536 N N . PRO A 1 335 ? -15.427 -51.382 148.151 1.00 194.74 335 PRO A N 1
ATOM 2537 C CA . PRO A 1 335 ? -16.299 -52.513 147.860 1.00 190.43 335 PRO A CA 1
ATOM 2538 C C . PRO A 1 335 ? -16.667 -52.569 146.381 1.00 181.27 335 PRO A C 1
ATOM 2539 O O . PRO A 1 335 ? -16.705 -53.644 145.781 1.00 170.72 335 PRO A O 1
ATOM 2541 N N . HIS A 1 336 ? -16.936 -51.405 145.799 1.00 184.14 336 HIS A N 1
ATOM 2542 C CA . HIS A 1 336 ? -17.307 -51.320 144.391 1.00 184.80 336 HIS A CA 1
ATOM 2543 C C . HIS A 1 336 ? -16.077 -51.222 143.494 1.00 180.03 336 HIS A C 1
ATOM 2544 O O . HIS A 1 336 ? -16.130 -51.569 142.313 1.00 182.89 336 HIS A O 1
ATOM 2546 N N . PHE A 1 337 ? -14.970 -50.749 144.059 1.00 172.35 337 PHE A N 1
ATOM 2547 C CA . PHE A 1 337 ? -13.728 -50.603 143.308 1.00 161.91 337 PHE A CA 1
ATOM 2548 C C . PHE A 1 337 ? -12.983 -51.929 143.198 1.00 163.97 337 PHE A C 1
ATOM 2549 O O . PHE A 1 337 ? -11.918 -52.004 142.584 1.00 154.43 337 PHE A O 1
ATOM 2551 N N . ARG A 1 338 ? -13.547 -52.973 143.797 1.00 168.78 338 ARG A N 1
ATOM 2552 C CA . ARG A 1 338 ? -12.954 -54.303 143.734 1.00 165.91 338 ARG A CA 1
ATOM 2553 C C . ARG A 1 338 ? -13.172 -54.926 142.358 1.00 171.16 338 ARG A C 1
ATOM 2554 O O . ARG A 1 338 ? -12.739 -56.048 142.095 1.00 175.01 338 ARG A O 1
ATOM 2556 N N . LYS A 1 339 ? -13.849 -54.188 141.484 1.00 173.02 339 LYS A N 1
ATOM 2557 C CA . LYS A 1 339 ? -14.099 -54.642 140.123 1.00 174.67 339 LYS A CA 1
ATOM 2558 C C . LYS A 1 339 ? -13.296 -53.811 139.126 1.00 184.36 339 LYS A C 1
ATOM 2559 O O . LYS A 1 339 ? -12.891 -54.306 138.074 1.00 195.55 339 LYS A O 1
ATOM 2561 N N . GLN A 1 340 ? -13.070 -52.545 139.464 1.00 177.88 340 GLN A N 1
ATOM 2562 C CA . GLN A 1 340 ? -12.265 -51.662 138.630 1.00 167.24 340 GLN A CA 1
ATOM 2563 C C . GLN A 1 340 ? -10.820 -52.144 138.608 1.00 178.03 340 GLN A C 1
ATOM 2564 O O . GLN A 1 340 ? -10.115 -51.985 137.612 1.00 182.19 340 GLN A O 1
ATOM 2566 N N . ILE A 1 341 ? -10.388 -52.736 139.717 1.00 182.29 341 ILE A N 1
ATOM 2567 C CA . ILE A 1 341 ? -9.045 -53.292 139.820 1.00 179.43 341 ILE A CA 1
ATOM 2568 C C . ILE A 1 341 ? -9.004 -54.697 139.233 1.00 179.32 341 ILE A C 1
ATOM 2569 O O . ILE A 1 341 ? -8.005 -55.105 138.641 1.00 187.44 341 ILE A O 1
ATOM 2571 N N . SER A 1 342 ? -10.098 -55.434 139.400 1.00 171.73 342 SER A N 1
ATOM 2572 C CA . SER A 1 342 ? -10.203 -56.782 138.856 1.00 163.46 342 SER A CA 1
ATOM 2573 C C . SER A 1 342 ? -10.163 -56.754 137.332 1.00 160.61 342 SER A C 1
ATOM 2574 O O . SER A 1 342 ? -9.734 -57.715 136.695 1.00 164.61 342 SER A O 1
ATOM 2576 N N . LYS A 1 343 ? -10.613 -55.644 136.755 1.00 156.18 343 LYS A N 1
ATOM 2577 C CA . LYS A 1 343 ? -10.617 -55.479 135.307 1.00 161.39 343 LYS A CA 1
ATOM 2578 C C . LYS A 1 343 ? -9.294 -54.896 134.821 1.00 171.69 343 LYS A C 1
ATOM 2579 O O . LYS A 1 343 ? -8.778 -55.289 133.774 1.00 182.40 343 LYS A O 1
ATOM 2581 N N . GLN A 1 344 ? -8.751 -53.954 135.586 1.00 166.68 344 GLN A N 1
ATOM 2582 C CA . GLN A 1 344 ? -7.468 -53.347 135.255 1.00 156.92 344 GLN A CA 1
ATOM 2583 C C . GLN A 1 344 ? -6.363 -54.398 135.265 1.00 155.68 344 GLN A C 1
ATOM 2584 O O . GLN A 1 344 ? -5.306 -54.209 134.664 1.00 155.24 344 GLN A O 1
ATOM 2586 N N . VAL A 1 345 ? -6.619 -55.509 135.950 1.00 148.26 345 VAL A N 1
ATOM 2587 C CA . VAL A 1 345 ? -5.661 -56.605 136.029 1.00 147.53 345 VAL A CA 1
ATOM 2588 C C . VAL A 1 345 ? -5.647 -57.410 134.735 1.00 164.60 345 VAL A C 1
ATOM 2589 O O . VAL A 1 345 ? -4.588 -57.673 134.169 1.00 172.86 345 VAL A O 1
ATOM 2591 N N . VAL A 1 346 ? -6.831 -57.800 134.274 1.00 166.39 346 VAL A N 1
ATOM 2592 C CA . VAL A 1 346 ? -6.961 -58.555 133.034 1.00 161.20 346 VAL A CA 1
ATOM 2593 C C . VAL A 1 346 ? -6.317 -57.803 131.876 1.00 155.14 346 VAL A C 1
ATOM 2594 O O . VAL A 1 346 ? -5.503 -58.358 131.138 1.00 157.56 346 VAL A O 1
ATOM 2596 N N . HIS A 1 347 ? -6.687 -56.535 131.726 1.00 150.16 347 HIS A N 1
ATOM 2597 C CA . HIS A 1 347 ? -6.145 -55.695 130.664 1.00 146.47 347 HIS A CA 1
ATOM 2598 C C . HIS A 1 347 ? -4.692 -55.314 130.942 1.00 158.57 347 HIS A C 1
ATOM 2599 O O . HIS A 1 347 ? -4.132 -54.438 130.282 1.00 165.75 347 HIS A O 1
ATOM 2601 N N . LEU A 1 348 ? -4.088 -55.976 131.924 1.00 155.59 348 LEU A N 1
ATOM 2602 C CA . LEU A 1 348 ? -2.687 -55.749 132.260 1.00 153.45 348 LEU A CA 1
ATOM 2603 C C . LEU A 1 348 ? -1.871 -57.020 132.044 1.00 145.02 348 LEU A C 1
ATOM 2604 O O . LEU A 1 348 ? -0.740 -56.968 131.564 1.00 140.77 348 LEU A O 1
ATOM 2606 N N . ASN A 1 349 ? -2.450 -58.160 132.406 1.00 143.37 349 ASN A N 1
ATOM 2607 C CA . ASN A 1 349 ? -1.815 -59.448 132.164 1.00 147.23 349 ASN A CA 1
ATOM 2608 C C . ASN A 1 349 ? -1.700 -59.724 130.672 1.00 150.81 349 ASN A C 1
ATOM 2609 O O . ASN A 1 349 ? -0.651 -60.150 130.188 1.00 156.21 349 ASN A O 1
ATOM 2614 N N . LEU A 1 350 ? -2.787 -59.478 129.949 1.00 151.68 350 LEU A N 1
ATOM 2615 C CA . LEU A 1 350 ? -2.784 -59.608 128.498 1.00 159.52 350 LEU A CA 1
ATOM 2616 C C . LEU A 1 350 ? -1.765 -58.644 127.906 1.00 174.59 350 LEU A C 1
ATOM 2617 O O . LEU A 1 350 ? -1.117 -58.945 126.904 1.00 189.33 350 LEU A O 1
ATOM 2619 N N . ALA A 1 351 ? -1.627 -57.483 128.538 1.00 170.21 351 ALA A N 1
ATOM 2620 C CA . ALA A 1 351 ? -0.645 -56.492 128.118 1.00 170.92 351 ALA A CA 1
ATOM 2621 C C . ALA A 1 351 ? 0.768 -56.977 128.424 1.00 174.67 351 ALA A C 1
ATOM 2622 O O . ALA A 1 351 ? 1.721 -56.619 127.733 1.00 178.07 351 ALA A O 1
ATOM 2624 N N . GLU A 1 352 ? 0.895 -57.793 129.467 1.00 171.29 352 GLU A N 1
ATOM 2625 C CA . GLU A 1 352 ? 2.181 -58.376 129.827 1.00 169.70 352 GLU A CA 1
ATOM 2626 C C . GLU A 1 352 ? 2.580 -59.450 128.826 1.00 174.52 352 GLU A C 1
ATOM 2627 O O . GLU A 1 352 ? 3.697 -59.446 128.309 1.00 185.31 352 GLU A O 1
ATOM 2633 N N . ASP A 1 353 ? 1.658 -60.370 128.558 1.00 166.15 353 ASP A N 1
ATOM 2634 C CA . ASP A 1 353 ? 1.904 -61.454 127.616 1.00 169.29 353 ASP A CA 1
ATOM 2635 C C . ASP A 1 353 ? 2.368 -60.915 126.265 1.00 172.79 353 ASP A C 1
ATOM 2636 O O . ASP A 1 353 ? 3.065 -61.603 125.518 1.00 184.10 353 ASP A O 1
ATOM 2641 N N . CYS A 1 354 ? 1.977 -59.682 125.959 1.00 161.25 354 CYS A N 1
ATOM 2642 C CA . CYS A 1 354 ? 2.424 -59.017 124.741 1.00 162.41 354 CYS A CA 1
ATOM 2643 C C . CYS A 1 354 ? 3.779 -58.353 124.956 1.00 168.97 354 CYS A C 1
ATOM 2644 O O . CYS A 1 354 ? 4.671 -58.457 124.114 1.00 175.49 354 CYS A O 1
ATOM 2647 N N . MET A 1 355 ? 3.924 -57.670 126.088 1.00 167.28 355 MET A N 1
ATOM 2648 C CA . MET A 1 355 ? 5.173 -56.994 126.423 1.00 173.91 355 MET A CA 1
ATOM 2649 C C . MET A 1 355 ? 6.350 -57.965 126.398 1.00 174.76 355 MET A C 1
ATOM 2650 O O . MET A 1 355 ? 7.460 -57.601 126.010 1.00 169.96 355 MET A O 1
ATOM 2652 N N . ASN A 1 356 ? 6.099 -59.201 126.814 1.00 175.09 356 ASN A N 1
ATOM 2653 C CA . ASN A 1 356 ? 7.122 -60.238 126.799 1.00 174.06 356 ASN A CA 1
ATOM 2654 C C . ASN A 1 356 ? 7.585 -60.542 125.379 1.00 163.43 356 ASN A C 1
ATOM 2655 O O . ASN A 1 356 ? 8.739 -60.303 125.031 1.00 152.52 356 ASN A O 1
ATOM 2660 N N . LYS A 1 357 ? 6.671 -61.060 124.563 1.00 167.78 357 LYS A N 1
ATOM 2661 C CA . LYS A 1 357 ? 6.970 -61.382 123.172 1.00 164.39 357 LYS A CA 1
ATOM 2662 C C . LYS A 1 357 ? 7.621 -60.201 122.460 1.00 175.09 357 LYS A C 1
ATOM 2663 O O . LYS A 1 357 ? 8.292 -60.370 121.443 1.00 187.55 357 LYS A O 1
ATOM 2665 N N . PHE A 1 358 ? 7.416 -59.005 123.003 1.00 172.55 358 PHE A N 1
ATOM 2666 C CA . PHE A 1 358 ? 8.013 -57.795 122.453 1.00 168.08 358 PHE A CA 1
ATOM 2667 C C . PHE A 1 358 ? 9.497 -57.709 122.796 1.00 176.49 358 PHE A C 1
ATOM 2668 O O . PHE A 1 358 ? 10.342 -57.639 121.906 1.00 187.62 358 PHE A O 1
ATOM 2676 N N . LYS A 1 359 ? 9.806 -57.718 124.089 1.00 174.90 359 LYS A N 1
ATOM 2677 C CA . LYS A 1 359 ? 11.187 -57.614 124.551 1.00 165.94 359 LYS A CA 1
ATOM 2678 C C . LYS A 1 359 ? 12.001 -58.852 124.189 1.00 167.30 359 LYS A C 1
ATOM 2679 O O . LYS A 1 359 ? 13.231 -58.815 124.181 1.00 182.29 359 LYS A O 1
ATOM 2681 N N . LEU A 1 360 ? 11.310 -59.947 123.888 1.00 161.28 360 LEU A N 1
ATOM 2682 C CA . LEU A 1 360 ? 11.976 -61.202 123.557 1.00 171.19 360 LEU A CA 1
ATOM 2683 C C . LEU A 1 360 ? 12.576 -61.185 122.153 1.00 168.31 360 LEU A C 1
ATOM 2684 O O . LEU A 1 360 ? 13.679 -61.687 121.940 1.00 177.19 360 LEU A O 1
ATOM 2689 N N . ASN A 1 361 ? 11.851 -60.607 121.199 1.00 161.62 361 ASN A N 1
ATOM 2690 C CA . ASN A 1 361 ? 12.344 -60.510 119.826 1.00 161.88 361 ASN A CA 1
ATOM 2691 C C . ASN A 1 361 ? 11.517 -59.599 118.917 1.00 162.42 361 ASN A C 1
ATOM 2692 O O . ASN A 1 361 ? 12.035 -59.055 117.942 1.00 165.63 361 ASN A O 1
ATOM 2697 N N . ILE A 1 362 ? 10.236 -59.436 119.235 1.00 164.82 362 ILE A N 1
ATOM 2698 C CA . ILE A 1 362 ? 9.348 -58.610 118.420 1.00 164.38 362 ILE A CA 1
ATOM 2699 C C . ILE A 1 362 ? 9.876 -57.185 118.292 1.00 174.10 362 ILE A C 1
ATOM 2700 O O . ILE A 1 362 ? 9.775 -56.568 117.231 1.00 179.24 362 ILE A O 1
ATOM 2702 N N . GLU A 1 363 ? 10.437 -56.670 119.380 1.00 172.69 363 GLU A N 1
ATOM 2703 C CA . GLU A 1 363 ? 11.007 -55.329 119.392 1.00 176.39 363 GLU A CA 1
ATOM 2704 C C . GLU A 1 363 ? 12.054 -55.175 118.294 1.00 182.65 363 GLU A C 1
ATOM 2705 O O . GLU A 1 363 ? 12.020 -54.217 117.521 1.00 178.27 363 GLU A O 1
ATOM 2711 N N . LYS A 1 364 ? 12.980 -56.127 118.232 1.00 189.43 364 LYS A N 1
ATOM 2712 C CA . LYS A 1 364 ? 14.043 -56.102 117.235 1.00 190.02 364 LYS A CA 1
ATOM 2713 C C . LYS A 1 364 ? 13.484 -56.271 115.827 1.00 181.36 364 LYS A C 1
ATOM 2714 O O . LYS A 1 364 ? 13.990 -55.680 114.872 1.00 185.63 364 LYS A O 1
ATOM 2716 N N . LEU A 1 365 ? 12.438 -57.081 115.705 1.00 170.02 365 LEU A N 1
ATOM 2717 C CA . LEU A 1 365 ? 11.814 -57.337 114.411 1.00 167.54 365 LEU A CA 1
ATOM 2718 C C . LEU A 1 365 ? 11.183 -56.073 113.837 1.00 162.91 365 LEU A C 1
ATOM 2719 O O . LEU A 1 365 ? 11.169 -55.872 112.623 1.00 154.57 365 LEU A O 1
ATOM 2724 N N . CYS A 1 366 ? 10.665 -55.222 114.717 1.00 165.51 366 CYS A N 1
ATOM 2725 C CA . CYS A 1 366 ? 10.014 -53.986 114.296 1.00 167.08 366 CYS A CA 1
ATOM 2726 C C . CYS A 1 366 ? 11.009 -52.976 113.735 1.00 173.36 366 CYS A C 1
ATOM 2727 O O . CYS A 1 366 ? 10.700 -52.247 112.793 1.00 170.84 366 CYS A O 1
ATOM 2730 N N . LYS A 1 367 ? 12.201 -52.940 114.321 1.00 177.00 367 LYS A N 1
ATOM 2731 C CA . LYS A 1 367 ? 13.241 -52.011 113.893 1.00 170.11 367 LYS A CA 1
ATOM 2732 C C . LYS A 1 367 ? 13.444 -52.055 112.382 1.00 155.11 367 LYS A C 1
ATOM 2733 O O . LYS A 1 367 ? 13.332 -51.035 111.700 1.00 138.66 367 LYS A O 1
ATOM 2735 N N . THR A 1 368 ? 13.731 -53.245 111.864 1.00 148.59 368 THR A N 1
ATOM 2736 C CA . THR A 1 368 ? 14.044 -53.409 110.450 1.00 157.55 368 THR A CA 1
ATOM 2737 C C . THR A 1 368 ? 12.801 -53.555 109.575 1.00 159.35 368 THR A C 1
ATOM 2738 O O . THR A 1 368 ? 12.898 -53.551 108.348 1.00 157.58 368 THR A O 1
ATOM 2742 N N . GLU A 1 369 ? 11.636 -53.688 110.204 1.00 166.57 369 GLU A N 1
ATOM 2743 C CA . GLU A 1 369 ? 10.385 -53.776 109.456 1.00 170.30 369 GLU A CA 1
ATOM 2744 C C . GLU A 1 369 ? 9.866 -52.397 109.065 1.00 165.13 369 GLU A C 1
ATOM 2745 O O . GLU A 1 369 ? 9.478 -52.173 107.918 1.00 163.30 369 GLU A O 1
ATOM 2751 N N . GLN A 1 370 ? 9.858 -51.476 110.023 1.00 156.40 370 GLN A N 1
ATOM 2752 C CA . GLN A 1 370 ? 9.415 -50.113 109.765 1.00 150.94 370 GLN A CA 1
ATOM 2753 C C . GLN A 1 370 ? 10.323 -49.439 108.742 1.00 172.07 370 GLN A C 1
ATOM 2754 O O . GLN A 1 370 ? 9.851 -48.755 107.832 1.00 173.84 370 GLN A O 1
ATOM 2756 N N . ASP A 1 371 ? 11.628 -49.640 108.899 1.00 182.19 371 ASP A N 1
ATOM 2757 C CA . ASP A 1 371 ? 12.613 -49.052 108.000 1.00 173.27 371 ASP A CA 1
ATOM 2758 C C . ASP A 1 371 ? 12.486 -49.618 106.590 1.00 177.98 371 ASP A C 1
ATOM 2759 O O . ASP A 1 371 ? 12.942 -49.008 105.623 1.00 182.70 371 ASP A O 1
ATOM 2761 N N . LEU A 1 372 ? 11.862 -50.787 106.479 1.00 178.19 372 LEU A N 1
ATOM 2762 C CA . LEU A 1 372 ? 11.686 -51.442 105.188 1.00 178.31 372 LEU A CA 1
ATOM 2763 C C . LEU A 1 372 ? 10.332 -51.110 104.572 1.00 179.48 372 LEU A C 1
ATOM 2764 O O . LEU A 1 372 ? 10.237 -50.831 103.377 1.00 187.78 372 LEU A O 1
ATOM 2769 N N . ALA A 1 373 ? 9.286 -51.147 105.392 1.00 171.52 373 ALA A N 1
ATOM 2770 C CA . ALA A 1 373 ? 7.943 -50.815 104.934 1.00 168.95 373 ALA A CA 1
ATOM 2771 C C . ALA A 1 373 ? 7.903 -49.386 104.406 1.00 161.85 373 ALA A C 1
ATOM 2772 O O . ALA A 1 373 ? 7.263 -49.102 103.394 1.00 140.82 373 ALA A O 1
ATOM 2774 N N . LEU A 1 374 ? 8.592 -48.489 105.103 1.00 176.82 374 LEU A N 1
ATOM 2775 C CA . LEU A 1 374 ? 8.721 -47.109 104.655 1.00 189.03 374 LEU A CA 1
ATOM 2776 C C . LEU A 1 374 ? 9.887 -46.978 103.682 1.00 204.74 374 LEU A C 1
ATOM 2777 O O . LEU A 1 374 ? 9.900 -46.093 102.828 1.00 212.14 374 LEU A O 1
ATOM 2782 N N . GLY A 1 375 ? 10.865 -47.868 103.817 1.00 206.07 375 GLY A N 1
ATOM 2783 C CA . GLY A 1 375 ? 12.012 -47.884 102.928 1.00 209.98 375 GLY A CA 1
ATOM 2784 C C . GLY A 1 375 ? 12.917 -46.681 103.102 1.00 212.78 375 GLY A C 1
ATOM 2785 O O . GLY A 1 375 ? 13.995 -46.613 102.511 1.00 225.62 375 GLY A O 1
ATOM 2786 N N . THR A 1 376 ? 12.476 -45.727 103.916 1.00 199.19 376 THR A N 1
ATOM 2787 C CA . THR A 1 376 ? 13.240 -44.511 104.160 1.00 200.18 376 THR A CA 1
ATOM 2788 C C . THR A 1 376 ? 13.116 -44.071 105.615 1.00 209.93 376 THR A C 1
ATOM 2789 O O . THR A 1 376 ? 13.518 -42.965 105.977 1.00 213.68 376 THR A O 1
ATOM 2793 N N . ASP A 1 377 ? 12.558 -44.945 106.446 1.00 213.78 377 ASP A N 1
ATOM 2794 C CA . ASP A 1 377 ? 12.362 -44.643 107.859 1.00 215.72 377 ASP A CA 1
ATOM 2795 C C . ASP A 1 377 ? 13.682 -44.657 108.624 1.00 220.79 377 ASP A C 1
ATOM 2796 O O . ASP A 1 377 ? 14.756 -44.726 108.026 1.00 226.73 377 ASP A O 1
ATOM 2798 N N . ALA A 1 378 ? 13.590 -44.594 109.949 1.00 218.93 378 ALA A N 1
ATOM 2799 C CA . ALA A 1 378 ? 14.769 -44.567 110.806 1.00 229.29 378 ALA A CA 1
ATOM 2800 C C . ALA A 1 378 ? 15.712 -43.440 110.401 1.00 239.01 378 ALA A C 1
ATOM 2801 O O . ALA A 1 378 ? 16.933 -43.577 110.492 1.00 252.29 378 ALA A O 1
ATOM 2803 N N . GLU A 1 379 ? 15.133 -42.330 109.948 1.00 228.34 379 GLU A N 1
ATOM 2804 C CA . GLU A 1 379 ? 15.902 -41.170 109.504 1.00 231.19 379 GLU A CA 1
ATOM 2805 C C . GLU A 1 379 ? 16.634 -41.438 108.189 1.00 240.24 379 GLU A C 1
ATOM 2806 O O . GLU A 1 379 ? 16.934 -40.511 107.437 1.00 247.19 379 GLU A O 1
ATOM 2812 N N . GLY A 1 380 ? 16.912 -42.710 107.916 1.00 236.18 380 GLY A N 1
ATOM 2813 C CA . GLY A 1 380 ? 17.630 -43.100 106.717 1.00 228.35 380 GLY A CA 1
ATOM 2814 C C . GLY A 1 380 ? 16.864 -42.817 105.440 1.00 216.00 380 GLY A C 1
ATOM 2815 O O . GLY A 1 380 ? 16.184 -43.691 104.904 1.00 216.52 380 GLY A O 1
ATOM 2816 N N . GLN A 1 381 ? 16.979 -41.587 104.950 1.00 204.07 381 GLN A N 1
ATOM 2817 C CA . GLN A 1 381 ? 16.304 -41.177 103.726 1.00 191.19 381 GLN A CA 1
ATOM 2818 C C . GLN A 1 381 ? 16.842 -41.949 102.525 1.00 175.61 381 GLN A C 1
ATOM 2819 O O . GLN A 1 381 ? 18.049 -42.150 102.401 1.00 181.24 381 GLN A O 1
ATOM 2825 N N . ARG A 1 382 ? 15.936 -42.381 101.650 1.00 168.40 382 ARG A N 1
ATOM 2826 C CA . ARG A 1 382 ? 16.296 -43.109 100.433 1.00 183.79 382 ARG A CA 1
ATOM 2827 C C . ARG A 1 382 ? 16.760 -44.541 100.707 1.00 184.80 382 ARG A C 1
ATOM 2828 O O . ARG A 1 382 ? 16.139 -45.497 100.243 1.00 180.79 382 ARG A O 1
ATOM 2836 N N . VAL A 1 383 ? 17.859 -44.676 101.445 1.00 194.90 383 VAL A N 1
ATOM 2837 C CA . VAL A 1 383 ? 18.390 -45.980 101.852 1.00 194.16 383 VAL A CA 1
ATOM 2838 C C . VAL A 1 383 ? 19.213 -46.697 100.778 1.00 207.14 383 VAL A C 1
ATOM 2839 O O . VAL A 1 383 ? 20.366 -47.060 101.017 1.00 194.42 383 VAL A O 1
ATOM 2843 N N . LYS A 1 384 ? 18.614 -46.897 99.606 1.00 219.46 384 LYS A N 1
ATOM 2844 C CA . LYS A 1 384 ? 19.229 -47.664 98.519 1.00 219.26 384 LYS A CA 1
ATOM 2845 C C . LYS A 1 384 ? 19.012 -49.165 98.705 1.00 213.23 384 LYS A C 1
ATOM 2846 O O . LYS A 1 384 ? 17.874 -49.631 98.778 1.00 221.43 384 LYS A O 1
ATOM 2852 N N . ASP A 1 385 ? 20.106 -49.918 98.778 1.00 189.20 385 ASP A N 1
ATOM 2853 C CA . ASP A 1 385 ? 20.029 -51.363 98.965 1.00 190.47 385 ASP A CA 1
ATOM 2854 C C . ASP A 1 385 ? 19.239 -51.716 100.221 1.00 189.21 385 ASP A C 1
ATOM 2855 O O . ASP A 1 385 ? 19.719 -51.538 101.341 1.00 175.00 385 ASP A O 1
ATOM 2860 N N . SER A 1 386 ? 18.024 -52.218 100.023 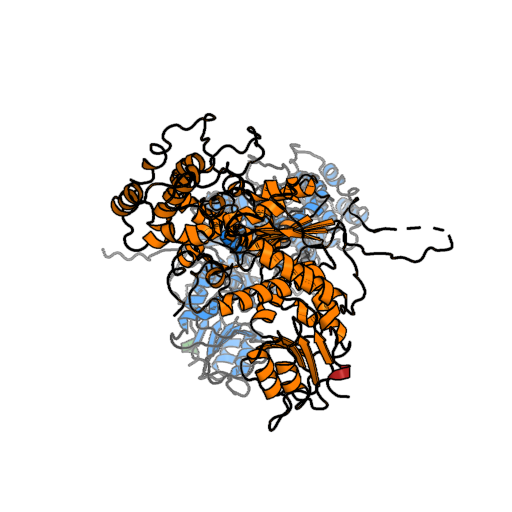1.00 193.46 386 SER A N 1
ATOM 2861 C CA . SER A 1 386 ? 17.133 -52.542 101.132 1.00 187.31 386 SER A CA 1
ATOM 2862 C C . SER A 1 386 ? 17.306 -53.981 101.605 1.00 180.91 386 SER A C 1
ATOM 2863 O O . SER A 1 386 ? 16.868 -54.339 102.699 1.00 174.24 386 SER A O 1
ATOM 2866 N N . MET A 1 387 ? 17.942 -54.806 100.780 1.00 182.30 387 MET A N 1
ATOM 2867 C CA . MET A 1 387 ? 18.202 -56.191 101.153 1.00 179.63 387 MET A CA 1
ATOM 2868 C C . MET A 1 387 ? 19.224 -56.245 102.282 1.00 187.11 387 MET A C 1
ATOM 2869 O O . MET A 1 387 ? 19.375 -57.267 102.950 1.00 173.92 387 MET A O 1
ATOM 2874 N N . LEU A 1 388 ? 19.925 -55.133 102.484 1.00 201.61 388 LEU A N 1
ATOM 2875 C CA . LEU A 1 388 ? 20.842 -54.991 103.607 1.00 204.76 388 LEU A CA 1
ATOM 2876 C C . LEU A 1 388 ? 20.059 -54.717 104.886 1.00 198.18 388 LEU A C 1
ATOM 2877 O O . LEU A 1 388 ? 20.505 -55.048 105.984 1.00 201.15 388 LEU A O 1
ATOM 2882 N N . VAL A 1 389 ? 18.886 -54.111 104.729 1.00 183.15 389 VAL A N 1
ATOM 2883 C CA . VAL A 1 389 ? 18.019 -53.795 105.858 1.00 167.90 389 VAL A CA 1
ATOM 2884 C C . VAL A 1 389 ? 17.324 -55.047 106.380 1.00 170.62 389 VAL A C 1
ATOM 2885 O O . VAL A 1 389 ? 17.106 -55.195 107.583 1.00 170.17 389 VAL A O 1
ATOM 2889 N N . LEU A 1 390 ? 16.978 -55.946 105.464 1.00 176.41 390 LEU A N 1
ATOM 2890 C CA . LEU A 1 390 ? 16.246 -57.160 105.811 1.00 179.69 390 LEU A CA 1
ATOM 2891 C C . LEU A 1 390 ? 17.130 -58.187 106.513 1.00 184.73 390 LEU A C 1
ATOM 2892 O O . LEU A 1 390 ? 16.647 -58.989 107.313 1.00 182.57 390 LEU A O 1
ATOM 2897 N N . LEU A 1 391 ? 18.424 -58.156 106.209 1.00 185.92 391 LEU A N 1
ATOM 2898 C CA . LEU A 1 391 ? 19.371 -59.119 106.767 1.00 188.78 391 LEU A CA 1
ATOM 2899 C C . LEU A 1 391 ? 19.138 -59.427 108.249 1.00 172.82 391 LEU A C 1
ATOM 2900 O O . LEU A 1 391 ? 18.874 -60.576 108.606 1.00 161.81 391 LEU A O 1
ATOM 2905 N N . PRO A 1 392 ? 19.227 -58.400 109.113 1.00 176.01 392 PRO A N 1
ATOM 2906 C CA . PRO A 1 392 ? 19.144 -58.601 110.563 1.00 185.88 392 PRO A CA 1
ATOM 2907 C C . PRO A 1 392 ? 18.190 -59.723 110.963 1.00 186.87 392 PRO A C 1
ATOM 2908 O O . PRO A 1 392 ? 18.574 -60.604 111.732 1.00 184.81 392 PRO A O 1
ATOM 2912 N N . VAL A 1 393 ? 16.969 -59.694 110.441 1.00 188.23 393 VAL A N 1
ATOM 2913 C CA . VAL A 1 393 ? 15.980 -60.716 110.764 1.00 181.15 393 VAL A CA 1
ATOM 2914 C C . VAL A 1 393 ? 16.289 -62.027 110.047 1.00 180.02 393 VAL A C 1
ATOM 2915 O O . VAL A 1 393 ? 15.576 -62.428 109.129 1.00 178.66 393 VAL A O 1
ATOM 2919 N N . LEU A 1 394 ? 17.361 -62.686 110.473 1.00 185.84 394 LEU A N 1
ATOM 2920 C CA . LEU A 1 394 ? 17.745 -63.981 109.925 1.00 194.00 394 LEU A CA 1
ATOM 2921 C C . LEU A 1 394 ? 18.516 -64.778 110.971 1.00 202.57 394 LEU A C 1
ATOM 2922 O O . LEU A 1 394 ? 18.311 -65.981 111.127 1.00 206.42 394 LEU A O 1
ATOM 2927 N N . LEU A 1 395 ? 19.402 -64.094 111.688 1.00 208.44 395 LEU A N 1
ATOM 2928 C CA . LEU A 1 395 ? 20.161 -64.716 112.767 1.00 221.68 395 LEU A CA 1
ATOM 2929 C C . LEU A 1 395 ? 19.524 -64.400 114.116 1.00 219.67 395 LEU A C 1
ATOM 2930 O O . LEU A 1 395 ? 19.847 -65.018 115.130 1.00 221.76 395 LEU A O 1
ATOM 2935 N N . ASN A 1 396 ? 18.616 -63.430 114.115 1.00 216.40 396 ASN A N 1
ATOM 2936 C CA . ASN A 1 396 ? 17.851 -63.086 115.306 1.00 210.09 396 ASN A CA 1
ATOM 2937 C C . ASN A 1 396 ? 16.707 -64.074 115.489 1.00 207.41 396 ASN A C 1
ATOM 2938 O O . ASN A 1 396 ? 15.609 -63.698 115.893 1.00 207.36 396 ASN A O 1
ATOM 2943 N N . LYS A 1 397 ? 16.973 -65.343 115.195 1.00 202.42 397 LYS A N 1
ATOM 2944 C CA . LYS A 1 397 ? 15.918 -66.348 115.152 1.00 199.74 397 LYS A CA 1
ATOM 2945 C C . LYS A 1 397 ? 16.249 -67.613 115.937 1.00 188.16 397 LYS A C 1
ATOM 2946 O O . LYS A 1 397 ? 17.031 -68.436 115.465 1.00 180.51 397 LYS A O 1
ATOM 2948 N N . ASN A 1 398 ? 15.671 -67.786 117.127 1.00 187.38 398 ASN A N 1
ATOM 2949 C CA . ASN A 1 398 ? 14.839 -66.791 117.819 1.00 192.16 398 ASN A CA 1
ATOM 2950 C C . ASN A 1 398 ? 13.617 -66.229 117.074 1.00 194.39 398 ASN A C 1
ATOM 2951 O O . ASN A 1 398 ? 13.060 -65.208 117.474 1.00 193.67 398 ASN A O 1
ATOM 2956 N N . HIS A 1 399 ? 13.197 -66.899 116.005 1.00 189.61 399 HIS A N 1
ATOM 2957 C CA . HIS A 1 399 ? 12.056 -66.436 115.219 1.00 172.56 399 HIS A CA 1
ATOM 2958 C C . HIS A 1 399 ? 11.211 -67.597 114.716 1.00 179.30 399 HIS A C 1
ATOM 2959 O O . HIS A 1 399 ? 11.582 -68.762 114.859 1.00 187.09 399 HIS A O 1
ATOM 2966 N N . ASP A 1 400 ? 10.070 -67.264 114.124 1.00 172.49 400 ASP A N 1
ATOM 2967 C CA . ASP A 1 400 ? 9.198 -68.258 113.520 1.00 174.61 400 ASP A CA 1
ATOM 2968 C C . ASP A 1 400 ? 9.157 -68.026 112.015 1.00 176.08 400 ASP A C 1
ATOM 2969 O O . ASP A 1 400 ? 9.296 -66.893 111.555 1.00 173.66 400 ASP A O 1
ATOM 2974 N N . ASN A 1 401 ? 8.977 -69.100 111.252 1.00 181.35 401 ASN A N 1
ATOM 2975 C CA . ASN A 1 401 ? 8.903 -68.999 109.798 1.00 183.01 401 ASN A CA 1
ATOM 2976 C C . ASN A 1 401 ? 7.805 -68.037 109.354 1.00 171.38 401 ASN A C 1
ATOM 2977 O O . ASN A 1 401 ? 7.781 -67.587 108.208 1.00 164.32 401 ASN A O 1
ATOM 2979 N N . CYS A 1 402 ? 6.896 -67.726 110.272 1.00 166.05 402 CYS A N 1
ATOM 2980 C CA . CYS A 1 402 ? 5.848 -66.749 110.013 1.00 168.95 402 CYS A CA 1
ATOM 2981 C C . CYS A 1 402 ? 6.454 -65.358 109.871 1.00 159.79 402 CYS A C 1
ATOM 2982 O O . CYS A 1 402 ? 6.312 -64.711 108.834 1.00 159.83 402 CYS A O 1
ATOM 2985 N N . ASP A 1 403 ? 7.133 -64.910 110.921 1.00 149.92 403 ASP A N 1
ATOM 2986 C CA . ASP A 1 403 ? 7.776 -63.602 110.927 1.00 149.43 403 ASP A CA 1
ATOM 2987 C C . ASP A 1 403 ? 8.750 -63.475 109.760 1.00 159.39 403 ASP A C 1
ATOM 2988 O O . ASP A 1 403 ? 8.909 -62.398 109.185 1.00 163.89 403 ASP A O 1
ATOM 2993 N N . LYS A 1 404 ? 9.396 -64.586 109.416 1.00 153.52 404 LYS A N 1
ATOM 2994 C CA . LYS A 1 404 ? 10.384 -64.610 108.343 1.00 136.98 404 LYS A CA 1
ATOM 2995 C C . LYS A 1 404 ? 9.769 -64.264 106.989 1.00 137.58 404 LYS A C 1
ATOM 2996 O O . LYS A 1 404 ? 10.317 -63.458 106.239 1.00 130.84 404 LYS A O 1
ATOM 3002 N N . ILE A 1 405 ? 8.631 -64.880 106.681 1.00 145.46 405 ILE A N 1
ATOM 3003 C CA . ILE A 1 405 ? 7.933 -64.618 105.427 1.00 142.19 405 ILE A CA 1
ATOM 3004 C C . ILE A 1 405 ? 7.371 -63.200 105.394 1.00 141.14 405 ILE A C 1
ATOM 3005 O O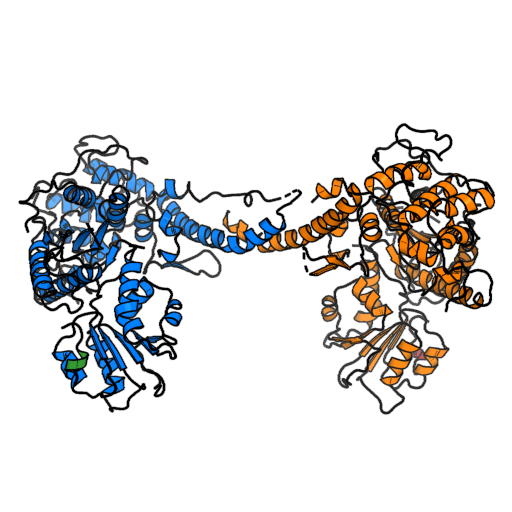 . ILE A 1 405 ? 7.395 -62.533 104.358 1.00 144.75 405 ILE A O 1
ATOM 3010 N N . ARG A 1 406 ? 6.869 -62.746 106.536 1.00 130.45 406 ARG A N 1
ATOM 3011 C CA . ARG A 1 406 ? 6.315 -61.403 106.655 1.00 131.79 406 ARG A CA 1
ATOM 3012 C C . ARG A 1 406 ? 7.368 -60.344 106.345 1.00 139.31 406 ARG A C 1
ATOM 3013 O O . ARG A 1 406 ? 7.093 -59.365 105.650 1.00 124.84 406 ARG A O 1
ATOM 3021 N N . ALA A 1 407 ? 8.577 -60.551 106.859 1.00 148.16 407 ALA A N 1
ATOM 3022 C CA . ALA A 1 407 ? 9.684 -59.633 106.614 1.00 150.29 407 ALA A CA 1
ATOM 3023 C C . ALA A 1 407 ? 10.029 -59.563 105.129 1.00 146.23 407 ALA A C 1
ATOM 3024 O O . ALA A 1 407 ? 10.200 -58.478 104.572 1.00 148.85 407 ALA A O 1
ATOM 3026 N N . VAL A 1 408 ? 10.134 -60.726 104.494 1.00 137.51 408 VAL A N 1
ATOM 3027 C CA . VAL A 1 408 ? 10.436 -60.798 103.070 1.00 131.37 408 VAL A CA 1
ATOM 3028 C C . VAL A 1 408 ? 9.343 -60.144 102.233 1.00 156.83 408 VAL A C 1
ATOM 3029 O O . VAL A 1 408 ? 9.631 -59.421 101.278 1.00 169.32 408 VAL A O 1
ATOM 3033 N N . LEU A 1 409 ? 8.090 -60.406 102.592 1.00 151.52 409 LEU A N 1
ATOM 3034 C CA . LEU A 1 409 ? 6.957 -59.811 101.894 1.00 144.92 409 LEU A CA 1
ATOM 3035 C C . LEU A 1 409 ? 7.087 -58.294 101.833 1.00 153.05 409 LEU A C 1
ATOM 3036 O O . LEU A 1 409 ? 6.796 -57.679 100.807 1.00 165.95 409 LEU A O 1
ATOM 3041 N N . LEU A 1 410 ? 7.528 -57.696 102.934 1.00 146.60 410 LEU A N 1
ATOM 3042 C CA . LEU A 1 410 ? 7.740 -56.254 102.986 1.00 152.91 410 LEU A CA 1
ATOM 3043 C C . LEU A 1 410 ? 8.833 -55.826 102.013 1.00 168.63 410 LEU A C 1
ATOM 3044 O O . LEU A 1 410 ? 8.698 -54.819 101.317 1.00 178.36 410 LEU A O 1
ATOM 3049 N N . TYR A 1 411 ? 9.915 -56.596 101.976 1.00 164.26 411 TYR A N 1
ATOM 3050 C CA . TYR A 1 411 ? 11.031 -56.319 101.079 1.00 173.27 411 TYR A CA 1
ATOM 3051 C C . TYR A 1 411 ? 10.574 -56.266 99.625 1.00 172.49 411 TYR A C 1
ATOM 3052 O O . TYR A 1 411 ? 10.940 -55.352 98.884 1.00 172.49 411 TYR A O 1
ATOM 3061 N N . ILE A 1 412 ? 9.772 -57.247 99.224 1.00 167.49 412 ILE A N 1
ATOM 3062 C CA . ILE A 1 412 ? 9.272 -57.311 97.856 1.00 165.04 412 ILE A CA 1
ATOM 3063 C C . ILE A 1 412 ? 8.295 -56.173 97.573 1.00 167.70 412 ILE A C 1
ATOM 3064 O O . ILE A 1 412 ? 8.350 -55.549 96.515 1.00 186.54 412 ILE A O 1
ATOM 3069 N N . PHE A 1 413 ? 7.404 -55.905 98.521 1.00 151.25 413 PHE A N 1
ATOM 3070 C CA . PHE A 1 413 ? 6.468 -54.797 98.380 1.00 156.45 413 PHE A CA 1
ATOM 3071 C C . PHE A 1 413 ? 7.224 -53.473 98.327 1.00 165.71 413 PHE A C 1
ATOM 3072 O O . PHE A 1 413 ? 6.772 -52.511 97.706 1.00 175.55 413 PHE A O 1
ATOM 3080 N N . GLY A 1 414 ? 8.379 -53.433 98.983 1.00 164.85 414 GLY A N 1
ATOM 3081 C CA . GLY A 1 414 ? 9.199 -52.236 99.022 1.00 169.84 414 GLY A CA 1
ATOM 3082 C C . GLY A 1 414 ? 9.941 -51.987 97.723 1.00 169.70 414 GLY A C 1
ATOM 3083 O O . GLY A 1 414 ? 10.197 -50.842 97.353 1.00 164.05 414 GLY A O 1
ATOM 3084 N N . ILE A 1 415 ? 10.291 -53.064 97.028 1.00 174.10 415 ILE A N 1
ATOM 3085 C CA . ILE A 1 415 ? 10.975 -52.955 95.746 1.00 187.12 415 ILE A CA 1
ATOM 3086 C C . ILE A 1 415 ? 10.056 -53.380 94.604 1.00 202.71 415 ILE A C 1
ATOM 3087 O O . ILE A 1 415 ? 10.517 -53.680 93.502 1.00 211.47 415 ILE A O 1
ATOM 3092 N N . ASN A 1 416 ? 8.754 -53.398 94.877 1.00 199.94 416 ASN A N 1
ATOM 3093 C CA . ASN A 1 416 ? 7.766 -53.836 93.898 1.00 194.00 416 ASN A CA 1
ATOM 3094 C C . ASN A 1 416 ? 8.156 -55.161 93.249 1.00 187.50 416 ASN A C 1
ATOM 3095 O O . ASN A 1 416 ? 8.768 -56.017 93.887 1.00 181.45 416 ASN A O 1
ATOM 3100 N N . GLY A 1 417 ? 7.803 -55.324 91.979 1.00 186.54 417 GLY A N 1
ATOM 3101 C CA . GLY A 1 417 ? 8.104 -56.549 91.262 1.00 194.21 417 GLY A CA 1
ATOM 3102 C C . GLY A 1 417 ? 9.573 -56.927 91.317 1.00 201.05 417 GLY A C 1
ATOM 3103 O O . GLY A 1 417 ? 10.430 -56.212 90.798 1.00 201.06 417 GLY A O 1
ATOM 3104 N N . THR A 1 418 ? 9.863 -58.058 91.953 1.00 198.14 418 THR A N 1
ATOM 3105 C CA . THR A 1 418 ? 11.233 -58.546 92.056 1.00 191.62 418 THR A CA 1
ATOM 3106 C C . THR A 1 418 ? 11.566 -59.445 90.872 1.00 192.06 418 THR A C 1
ATOM 3107 O O . THR A 1 418 ? 10.792 -59.541 89.919 1.00 186.09 418 THR A O 1
ATOM 3111 N N . THR A 1 419 ? 12.720 -60.100 90.936 1.00 198.75 419 THR A N 1
ATOM 3112 C CA . THR A 1 419 ? 13.138 -61.021 89.888 1.00 203.73 419 THR A CA 1
ATOM 3113 C C . THR A 1 419 ? 12.663 -62.436 90.202 1.00 199.23 419 THR A C 1
ATOM 3114 O O . THR A 1 419 ? 12.293 -62.739 91.336 1.00 207.84 419 THR A O 1
ATOM 3118 N N . GLU A 1 420 ? 12.676 -63.299 89.193 1.00 185.92 420 GLU A N 1
ATOM 3119 C CA . GLU A 1 420 ? 12.235 -64.678 89.364 1.00 181.70 420 GLU A CA 1
ATOM 3120 C C . GLU A 1 420 ? 13.315 -65.531 90.024 1.00 195.08 420 GLU A C 1
ATOM 3121 O O . GLU A 1 420 ? 13.013 -66.432 90.807 1.00 182.32 420 GLU A O 1
ATOM 3127 N N . GLU A 1 421 ? 14.572 -65.238 89.705 1.00 216.07 421 GLU A N 1
ATOM 3128 C CA . GLU A 1 421 ? 15.697 -66.015 90.215 1.00 218.26 421 GLU A CA 1
ATOM 3129 C C . GLU A 1 421 ? 16.037 -65.670 91.663 1.00 216.42 421 GLU A C 1
ATOM 3130 O O . GLU A 1 421 ? 16.178 -66.558 92.503 1.00 206.61 421 GLU A O 1
ATOM 3136 N N . ASN A 1 422 ? 16.175 -64.379 91.949 1.00 225.86 422 ASN A N 1
ATOM 3137 C CA . ASN A 1 422 ? 16.502 -63.927 93.297 1.00 230.23 422 ASN A CA 1
ATOM 3138 C C . ASN A 1 422 ? 15.464 -64.382 94.318 1.00 224.63 422 ASN A C 1
ATOM 3139 O O . ASN A 1 422 ? 15.808 -64.810 95.420 1.00 228.81 422 ASN A O 1
ATOM 3144 N N . LEU A 1 423 ? 14.193 -64.285 93.943 1.00 212.51 423 LEU A N 1
ATOM 3145 C CA . LEU A 1 423 ? 13.105 -64.726 94.805 1.00 201.80 423 LEU A CA 1
ATOM 3146 C C . LEU A 1 423 ? 13.264 -66.203 95.148 1.00 192.29 423 LEU A C 1
ATOM 3147 O O . LEU A 1 423 ? 13.056 -66.612 96.290 1.00 186.69 423 LEU A O 1
ATOM 3152 N N . ASP A 1 424 ? 13.639 -66.996 94.149 1.00 194.25 424 ASP A N 1
ATOM 3153 C CA . ASP A 1 424 ? 13.832 -68.430 94.331 1.00 200.98 424 ASP A CA 1
ATOM 3154 C C . ASP A 1 424 ? 14.837 -68.718 95.441 1.00 197.90 424 ASP A C 1
ATOM 3155 O O . ASP A 1 424 ? 14.545 -69.463 96.377 1.00 196.67 424 ASP A O 1
ATOM 3160 N N . ARG A 1 425 ? 16.020 -68.122 95.328 1.00 191.49 425 ARG A N 1
ATOM 3161 C CA . ARG A 1 425 ? 17.083 -68.330 96.305 1.00 176.00 425 ARG A CA 1
ATOM 3162 C C . ARG A 1 425 ? 16.576 -68.157 97.732 1.00 162.36 425 ARG A C 1
ATOM 3163 O O . ARG A 1 425 ? 16.944 -68.917 98.626 1.00 166.41 425 ARG A O 1
ATOM 3171 N N . LEU A 1 426 ? 15.726 -67.159 97.941 1.00 148.26 426 LEU A N 1
ATOM 3172 C CA . LEU A 1 426 ? 15.170 -66.907 99.263 1.00 154.43 426 LEU A CA 1
ATOM 3173 C C . LEU A 1 426 ? 14.365 -68.104 99.762 1.00 156.21 426 LEU A C 1
ATOM 3174 O O . LEU A 1 426 ? 14.588 -68.594 100.868 1.00 133.00 426 LEU A O 1
ATOM 3179 N N . ILE A 1 427 ? 13.438 -68.580 98.938 1.00 177.11 427 ILE A N 1
ATOM 3180 C CA . ILE A 1 427 ? 12.593 -69.708 99.316 1.00 187.09 427 ILE A CA 1
ATOM 3181 C C . ILE A 1 427 ? 13.420 -70.972 99.558 1.00 196.69 427 ILE A C 1
ATOM 3182 O O . ILE A 1 427 ? 12.901 -71.992 100.012 1.00 209.59 427 ILE A O 1
ATOM 3187 N N . HIS A 1 428 ? 14.713 -70.896 99.260 1.00 192.65 428 HIS A N 1
ATOM 3188 C CA . HIS A 1 428 ? 15.613 -72.018 99.495 1.00 200.30 428 HIS A CA 1
ATOM 3189 C C . HIS A 1 428 ? 16.557 -71.754 100.667 1.00 202.50 428 HIS A C 1
ATOM 3190 O O . HIS A 1 428 ? 16.371 -72.301 101.755 1.00 196.11 428 HIS A O 1
ATOM 3197 N N . ASN A 1 429 ? 17.562 -70.912 100.443 1.00 212.85 429 ASN A N 1
ATOM 3198 C CA . ASN A 1 429 ? 18.561 -70.619 101.469 1.00 210.05 429 ASN A CA 1
ATOM 3199 C C . ASN A 1 429 ? 18.018 -69.780 102.627 1.00 183.19 429 ASN A C 1
ATOM 3200 O O . ASN A 1 429 ? 18.778 -69.160 103.372 1.00 186.53 429 ASN A O 1
ATOM 3205 N N . VAL A 1 430 ? 16.697 -69.761 102.767 1.00 161.43 430 VAL A N 1
ATOM 3206 C CA . VAL A 1 430 ? 16.051 -69.126 103.908 1.00 176.82 430 VAL A CA 1
ATOM 3207 C C . VAL A 1 430 ? 14.932 -70.038 104.401 1.00 183.84 430 VAL A C 1
ATOM 3208 O O . VAL A 1 430 ? 13.857 -69.574 104.780 1.00 174.31 430 VAL A O 1
ATOM 3212 N N . LYS A 1 431 ? 15.196 -71.342 104.386 1.00 188.62 431 LYS A N 1
ATOM 3213 C CA . LYS A 1 431 ? 14.196 -72.337 104.756 1.00 184.74 431 LYS A CA 1
ATOM 3214 C C . LYS A 1 431 ? 12.919 -72.125 103.953 1.00 182.15 431 LYS A C 1
ATOM 3215 O O . LYS A 1 431 ? 12.927 -72.229 102.727 1.00 190.58 431 LYS A O 1
ATOM 3217 N N . ILE A 1 432 ? 11.830 -71.822 104.654 1.00 171.97 432 ILE A N 1
ATOM 3218 C CA . ILE A 1 432 ? 10.541 -71.539 104.023 1.00 162.53 432 ILE A CA 1
ATOM 3219 C C . ILE A 1 432 ? 10.270 -72.410 102.797 1.00 179.99 432 ILE A C 1
ATOM 3220 O O . ILE A 1 432 ? 9.755 -71.933 101.785 1.00 179.83 432 ILE A O 1
ATOM 3222 N N . GLU A 1 433 ? 10.621 -73.688 102.894 1.00 191.72 433 GLU A N 1
ATOM 3223 C CA . GLU A 1 433 ? 10.370 -74.634 101.814 1.00 192.95 433 GLU A CA 1
ATOM 3224 C C . GLU A 1 433 ? 8.868 -74.798 101.640 1.00 180.57 433 GLU A C 1
ATOM 3225 O O . GLU A 1 433 ? 8.282 -74.283 100.689 1.00 177.10 433 GLU A O 1
ATOM 3231 N N . ASP A 1 434 ? 8.246 -75.516 102.569 1.00 178.04 434 ASP A N 1
ATOM 3232 C CA . ASP A 1 434 ? 6.796 -75.578 102.625 1.00 189.80 434 ASP A CA 1
ATOM 3233 C C . ASP A 1 434 ? 6.278 -74.190 102.983 1.00 201.84 434 ASP A C 1
ATOM 3234 O O . ASP A 1 434 ? 7.055 -73.315 103.365 1.00 206.97 434 ASP A O 1
ATOM 3236 N N . ASP A 1 435 ? 4.970 -73.988 102.862 1.00 202.78 435 ASP A N 1
ATOM 3237 C CA . ASP A 1 435 ? 4.381 -72.681 103.133 1.00 193.70 435 ASP A CA 1
ATOM 3238 C C . ASP A 1 435 ? 5.023 -71.615 102.253 1.00 184.05 435 ASP A C 1
ATOM 3239 O O . ASP A 1 435 ? 5.076 -70.442 102.621 1.00 173.28 435 ASP A O 1
ATOM 3244 N N . SER A 1 436 ? 5.516 -72.036 101.092 1.00 188.67 436 SER A N 1
ATOM 3245 C CA . SER A 1 436 ? 6.199 -71.133 100.173 1.00 177.00 436 SER A CA 1
ATOM 3246 C C . SER A 1 436 ? 5.207 -70.290 99.379 1.00 173.84 436 SER A C 1
ATOM 3247 O O . SER A 1 436 ? 5.543 -69.207 98.897 1.00 166.79 436 SER A O 1
ATOM 3249 N N . ASP A 1 437 ? 3.986 -70.794 99.242 1.00 171.16 437 ASP A N 1
ATOM 3250 C CA . ASP A 1 437 ? 2.953 -70.089 98.494 1.00 168.71 437 ASP A CA 1
ATOM 3251 C C . ASP A 1 437 ? 2.431 -68.872 99.254 1.00 159.37 437 ASP A C 1
ATOM 3252 O O . ASP A 1 437 ? 1.660 -68.080 98.712 1.00 153.39 437 ASP A O 1
ATOM 3257 N N . MET A 1 438 ? 2.852 -68.727 100.507 1.00 154.41 438 MET A N 1
ATOM 3258 C CA . MET A 1 438 ? 2.484 -67.562 101.304 1.00 138.94 438 MET A CA 1
ATOM 3259 C C . MET A 1 438 ? 3.046 -66.294 100.672 1.00 137.67 438 MET A C 1
ATOM 3260 O O . MET A 1 438 ? 2.687 -65.182 101.059 1.00 129.08 438 MET A O 1
ATOM 3265 N N . ILE A 1 439 ? 3.928 -66.476 99.695 1.00 144.02 439 ILE A N 1
ATOM 3266 C CA . ILE A 1 439 ? 4.526 -65.363 98.972 1.00 145.49 439 ILE A CA 1
ATOM 3267 C C . ILE A 1 439 ? 4.066 -65.372 97.518 1.00 157.78 439 ILE A C 1
ATOM 3268 O O . ILE A 1 439 ? 3.776 -64.325 96.939 1.00 163.18 439 ILE A O 1
ATOM 3273 N N . ARG A 1 440 ? 3.997 -66.567 96.940 1.00 164.44 440 ARG A N 1
ATOM 3274 C CA . ARG A 1 440 ? 3.607 -66.740 95.544 1.00 179.50 440 ARG A CA 1
ATOM 3275 C C . ARG A 1 440 ? 2.210 -66.199 95.238 1.00 182.28 440 ARG A C 1
ATOM 3276 O O . ARG A 1 440 ? 2.030 -65.417 94.306 1.00 198.37 440 ARG A O 1
ATOM 3284 N N . ASN A 1 441 ? 1.228 -66.619 96.029 1.00 160.39 441 ASN A N 1
ATOM 3285 C CA . ASN A 1 441 ? -0.172 -66.320 95.742 1.00 155.38 441 ASN A CA 1
ATOM 3286 C C . ASN A 1 441 ? -0.573 -64.850 95.891 1.00 153.71 441 ASN A C 1
ATOM 3287 O O . ASN A 1 441 ? -1.672 -64.463 95.494 1.00 145.40 441 ASN A O 1
ATOM 3292 N N . TRP A 1 442 ? 0.310 -64.035 96.461 1.00 154.13 442 TRP A N 1
ATOM 3293 C CA . TRP A 1 442 ? 0.025 -62.611 96.629 1.00 130.83 442 TRP A CA 1
ATOM 3294 C C . TRP A 1 442 ? -0.270 -61.931 95.294 1.00 135.20 442 TRP A C 1
ATOM 3295 O O . TRP A 1 442 ? -0.866 -60.856 95.257 1.00 131.95 442 TRP A O 1
ATOM 3306 N N . SER A 1 443 ? 0.151 -62.561 94.200 1.00 146.13 443 SER A N 1
ATOM 3307 C CA . SER A 1 443 ? -0.073 -62.010 92.868 1.00 148.70 443 SER A CA 1
ATOM 3308 C C . SER A 1 443 ? -1.541 -62.112 92.469 1.00 146.77 443 SER A C 1
ATOM 3309 O O . SER A 1 443 ? -2.039 -61.302 91.688 1.00 148.43 443 SER A O 1
ATOM 3312 N N . HIS A 1 444 ? -2.228 -63.113 93.009 1.00 147.39 444 HIS A N 1
ATOM 3313 C CA . HIS A 1 444 ? -3.648 -63.305 92.736 1.00 150.58 444 HIS A CA 1
ATOM 3314 C C . HIS A 1 444 ? -4.481 -62.177 93.337 1.00 143.51 444 HIS A C 1
ATOM 3315 O O . HIS A 1 444 ? -5.644 -61.990 92.977 1.00 129.87 444 HIS A O 1
ATOM 3322 N N . LEU A 1 445 ? -3.878 -61.429 94.256 1.00 145.69 445 LEU A N 1
ATOM 3323 C CA . LEU A 1 445 ? -4.552 -60.311 94.904 1.00 134.60 445 LEU A CA 1
ATOM 3324 C C . LEU A 1 445 ? -4.287 -59.001 94.168 1.00 142.39 445 LEU A C 1
ATOM 3325 O O . LEU A 1 445 ? -4.778 -57.944 94.567 1.00 142.63 445 LEU A O 1
ATOM 3330 N N . GLY A 1 446 ? -3.511 -59.080 93.091 1.00 146.63 446 GLY A N 1
ATOM 3331 C CA . GLY A 1 446 ? -3.212 -57.916 92.276 1.00 149.94 446 GLY A CA 1
ATOM 3332 C C . GLY A 1 446 ? -1.920 -57.227 92.666 1.00 150.72 446 GLY A C 1
ATOM 3333 O O . GLY A 1 446 ? -1.685 -56.074 92.302 1.00 153.85 446 GLY A O 1
ATOM 3334 N N . VAL A 1 447 ? -1.078 -57.934 93.411 1.00 150.33 447 VAL A N 1
ATOM 3335 C CA . VAL A 1 447 ? 0.201 -57.389 93.846 1.00 149.74 447 VAL A CA 1
ATOM 3336 C C . VAL A 1 447 ? 1.351 -58.088 93.131 1.00 164.43 447 VAL A C 1
ATOM 3337 O O . VAL A 1 447 ? 1.471 -59.312 93.193 1.00 174.81 447 VAL A O 1
ATOM 3341 N N . PRO A 1 448 ? 2.203 -57.308 92.448 1.00 164.29 448 PRO A N 1
ATOM 3342 C CA . PRO A 1 448 ? 3.331 -57.852 91.687 1.00 157.32 448 PRO A CA 1
ATOM 3343 C C . PRO A 1 448 ? 4.180 -58.801 92.526 1.00 146.14 448 PRO A C 1
ATOM 3344 O O . PRO A 1 448 ? 4.490 -58.503 93.679 1.00 136.62 448 PRO A O 1
ATOM 3348 N N . ILE A 1 449 ? 4.543 -59.938 91.944 1.00 148.17 449 ILE A N 1
ATOM 3349 C CA . ILE A 1 449 ? 5.397 -60.907 92.616 1.00 158.10 449 ILE A CA 1
ATOM 3350 C C . ILE A 1 449 ? 6.613 -61.225 91.752 1.00 171.40 449 ILE A C 1
ATOM 3351 O O . ILE A 1 449 ? 7.733 -61.328 92.251 1.00 176.96 449 ILE A O 1
ATOM 3353 N N . VAL A 1 450 ? 6.384 -61.376 90.451 1.00 170.40 450 VAL A N 1
ATOM 3354 C CA . VAL A 1 450 ? 7.463 -61.660 89.510 1.00 168.05 450 VAL A CA 1
ATOM 3355 C C . VAL A 1 450 ? 7.690 -60.554 88.470 1.00 180.72 450 VAL A C 1
ATOM 3356 O O . VAL A 1 450 ? 8.835 -60.244 88.142 1.00 169.15 450 VAL A O 1
ATOM 3360 N N . PRO A 1 451 ? 6.607 -59.953 87.947 1.00 242.14 451 PRO A N 1
ATOM 3361 C CA . PRO A 1 451 ? 6.801 -58.864 86.984 1.00 246.09 451 PRO A CA 1
ATOM 3362 C C . PRO A 1 451 ? 7.220 -57.572 87.679 1.00 241.79 451 PRO A C 1
ATOM 3363 O O . PRO A 1 451 ? 6.427 -57.001 88.429 1.00 256.57 451 PRO A O 1
ATOM 3367 N N . PRO A 1 452 ? 8.455 -57.112 87.431 1.00 212.47 452 PRO A N 1
ATOM 3368 C CA . PRO A 1 452 ? 8.977 -55.893 88.058 1.00 194.60 452 PRO A CA 1
ATOM 3369 C C . PRO A 1 452 ? 8.077 -54.681 87.825 1.00 175.62 452 PRO A C 1
ATOM 3370 O O . PRO A 1 452 ? 7.327 -54.642 86.848 1.00 169.59 452 PRO A O 1
ATOM 3374 N N . SER A 1 453 ? 8.155 -53.710 88.730 1.00 163.56 453 SER A N 1
ATOM 3375 C CA . SER A 1 453 ? 7.415 -52.457 88.602 1.00 168.66 453 SER A CA 1
ATOM 3376 C C . SER A 1 453 ? 5.903 -52.634 88.745 1.00 188.69 453 SER A C 1
ATOM 3377 O O . SER A 1 453 ? 5.413 -52.975 89.824 1.00 179.99 453 SER A O 1
ATOM 3380 N N . GLN A 1 454 ? 5.190 -52.398 87.644 1.00 206.38 454 GLN A N 1
ATOM 3381 C CA . GLN A 1 454 ? 3.724 -52.394 87.583 1.00 214.55 454 GLN A CA 1
ATOM 3382 C C . GLN A 1 454 ? 3.183 -50.968 87.502 1.00 220.16 454 GLN A C 1
ATOM 3383 O O . GLN A 1 454 ? 3.595 -50.188 86.644 1.00 218.87 454 GLN A O 1
ATOM 3385 N N . GLN A 1 455 ? 2.260 -50.630 88.398 1.00 223.79 455 GLN A N 1
ATOM 3386 C CA . GLN A 1 455 ? 1.670 -49.295 88.417 1.00 222.69 455 GLN A CA 1
ATOM 3387 C C . GLN A 1 455 ? 2.628 -48.274 89.025 1.00 227.82 455 GLN A C 1
ATOM 3388 O O . GLN A 1 455 ? 2.271 -47.111 89.213 1.00 235.01 455 GLN A O 1
ATOM 3390 N N . ALA A 1 456 ? 3.843 -48.719 89.330 1.00 221.19 456 ALA A N 1
ATOM 3391 C CA . ALA A 1 456 ? 4.865 -47.854 89.911 1.00 213.88 456 ALA A CA 1
ATOM 3392 C C . ALA A 1 456 ? 4.408 -47.236 91.230 1.00 213.52 456 ALA A C 1
ATOM 3393 O O . ALA A 1 456 ? 4.813 -46.127 91.576 1.00 214.73 456 ALA A O 1
ATOM 3395 N N . LYS A 1 457 ? 3.562 -47.962 91.956 1.00 205.59 457 LYS A N 1
ATOM 3396 C CA . LYS A 1 457 ? 3.083 -47.525 93.265 1.00 188.15 457 LYS A CA 1
ATOM 3397 C C . LYS A 1 457 ? 2.210 -46.274 93.182 1.00 194.61 457 LYS A C 1
ATOM 3398 O O . LYS A 1 457 ? 2.333 -45.485 92.245 1.00 193.06 457 LYS A O 1
ATOM 3400 N N . PRO A 1 458 ? 1.312 -46.099 94.163 1.00 201.71 458 PRO A N 1
ATOM 3401 C CA . PRO A 1 458 ? 0.444 -44.920 94.246 1.00 197.49 458 PRO A CA 1
ATOM 3402 C C . PRO A 1 458 ? 1.187 -43.708 94.797 1.00 191.57 458 PRO A C 1
ATOM 3403 O O . PRO A 1 458 ? 2.415 -43.722 94.894 1.00 192.27 458 PRO A O 1
ATOM 3407 N N . LEU A 1 459 ? 0.440 -42.669 95.155 1.00 182.51 459 LEU A N 1
ATOM 3408 C CA . LEU A 1 459 ? 1.016 -41.471 95.751 1.00 181.60 459 LEU A CA 1
ATOM 3409 C C . LEU A 1 459 ? 0.291 -41.140 97.049 1.00 191.03 459 LEU A C 1
ATOM 3410 O O . LEU A 1 459 ? -0.918 -40.911 97.051 1.00 203.78 459 LEU A O 1
ATOM 3412 N N . ARG A 1 460 ? 1.031 -41.118 98.152 1.00 187.39 460 ARG A N 1
ATOM 3413 C CA . ARG A 1 460 ? 0.428 -40.899 99.462 1.00 195.43 460 ARG A CA 1
ATOM 3414 C C . ARG A 1 460 ? 0.755 -39.523 100.035 1.00 206.06 460 ARG A C 1
ATOM 3415 O O . ARG A 1 460 ? 1.577 -38.790 99.486 1.00 208.02 460 ARG A O 1
ATOM 3423 N N . LYS A 1 461 ? 0.105 -39.182 101.144 1.00 209.61 461 LYS A N 1
ATOM 3424 C CA . LYS A 1 461 ? 0.299 -37.888 101.789 1.00 206.58 461 LYS A CA 1
ATOM 3425 C C . LYS A 1 461 ? 1.712 -37.741 102.348 1.00 204.97 461 LYS A C 1
ATOM 3426 O O . LYS A 1 461 ? 2.396 -38.733 102.599 1.00 204.35 461 LYS A O 1
ATOM 3428 N N . ASP A 1 462 ? 2.138 -36.497 102.543 1.00 207.42 462 ASP A N 1
ATOM 3429 C CA . ASP A 1 462 ? 3.485 -36.208 103.026 1.00 214.56 462 ASP A CA 1
ATOM 3430 C C . ASP A 1 462 ? 3.635 -36.497 104.518 1.00 218.59 462 ASP A C 1
ATOM 3431 O O . ASP A 1 462 ? 3.669 -37.656 104.931 1.00 219.94 462 ASP A O 1
ATOM 3433 N N . ARG A 1 463 ? 3.728 -35.433 105.314 1.00 218.65 463 ARG A N 1
ATOM 3434 C CA . ARG A 1 463 ? 3.902 -35.545 106.761 1.00 214.65 463 ARG A CA 1
ATOM 3435 C C . ARG A 1 463 ? 3.165 -36.753 107.331 1.00 211.78 463 ARG A C 1
ATOM 3436 O O . ARG A 1 463 ? 1.970 -36.914 107.083 1.00 210.50 463 ARG A O 1
ATOM 3438 N N . SER A 1 464 ? 3.854 -37.607 108.091 1.00 211.05 464 SER A N 1
ATOM 3439 C CA . SER A 1 464 ? 5.268 -37.462 108.468 1.00 215.32 464 SER A CA 1
ATOM 3440 C C . SER A 1 464 ? 5.574 -36.207 109.291 1.00 212.92 464 SER A C 1
ATOM 3441 O O . SER A 1 464 ? 6.655 -35.628 109.183 1.00 213.95 464 SER A O 1
ATOM 3444 N N . ALA A 1 465 ? 4.616 -35.800 110.117 1.00 209.15 465 ALA A N 1
ATOM 3445 C CA . ALA A 1 465 ? 4.828 -34.701 111.050 1.00 203.11 465 ALA A CA 1
ATOM 3446 C C . ALA A 1 465 ? 5.606 -35.213 112.255 1.00 202.72 465 ALA A C 1
ATOM 3447 O O . ALA A 1 465 ? 6.837 -35.258 112.238 1.00 200.98 465 ALA A O 1
ATOM 3449 N N . GLU A 1 466 ? 4.881 -35.604 113.298 1.00 200.17 466 GLU A N 1
ATOM 3450 C CA . GLU A 1 466 ? 5.491 -36.224 114.466 1.00 200.16 466 GLU A CA 1
ATOM 3451 C C . GLU A 1 466 ? 5.231 -37.726 114.439 1.00 197.04 466 GLU A C 1
ATOM 3452 O O . GLU A 1 466 ? 4.326 -38.191 113.747 1.00 200.03 466 GLU A O 1
ATOM 3458 N N . GLU A 1 467 ? 6.030 -38.480 115.187 1.00 195.55 467 GLU A N 1
ATOM 3459 C CA . GLU A 1 467 ? 5.873 -39.929 115.252 1.00 198.09 467 GLU A CA 1
ATOM 3460 C C . GLU A 1 467 ? 6.716 -40.529 116.371 1.00 207.39 467 GLU A C 1
ATOM 3461 O O . GLU A 1 467 ? 7.794 -41.071 116.127 1.00 207.71 467 GLU A O 1
ATOM 3463 N N . THR A 1 468 ? 6.215 -40.429 117.599 1.00 212.72 468 THR A N 1
ATOM 3464 C CA . THR A 1 468 ? 6.907 -40.972 118.762 1.00 217.11 468 THR A CA 1
ATOM 3465 C C . THR A 1 468 ? 7.226 -42.451 118.557 1.00 222.28 468 THR A C 1
ATOM 3466 O O . THR A 1 468 ? 6.629 -43.108 117.703 1.00 219.78 468 THR A O 1
ATOM 3470 N N . PHE A 1 469 ? 8.175 -42.962 119.337 1.00 228.11 469 PHE A N 1
ATOM 3471 C CA . PHE A 1 469 ? 8.580 -44.364 119.273 1.00 231.91 469 PHE A CA 1
ATOM 3472 C C . PHE A 1 469 ? 9.436 -44.654 118.042 1.00 227.89 469 PHE A C 1
ATOM 3473 O O . PHE A 1 469 ? 10.261 -45.567 118.054 1.00 228.08 469 PHE A O 1
ATOM 3481 N N . GLN A 1 470 ? 9.235 -43.870 116.987 1.00 224.56 470 GLN A N 1
ATOM 3482 C CA . GLN A 1 470 ? 9.974 -44.041 115.740 1.00 220.93 470 GLN A CA 1
ATOM 3483 C C . GLN A 1 470 ? 9.955 -45.492 115.272 1.00 211.17 470 GLN A C 1
ATOM 3484 O O . GLN A 1 470 ? 10.945 -45.998 114.744 1.00 216.14 470 GLN A O 1
ATOM 3490 N N . LEU A 1 471 ? 8.823 -46.157 115.474 1.00 194.03 471 LEU A N 1
ATOM 3491 C CA . LEU A 1 471 ? 8.667 -47.549 115.073 1.00 183.99 471 LEU A CA 1
ATOM 3492 C C . LEU A 1 471 ? 7.381 -47.740 114.279 1.00 174.81 471 LEU A C 1
ATOM 3493 O O . LEU A 1 471 ? 7.338 -48.504 113.314 1.00 162.75 471 LEU A O 1
ATOM 3498 N N . SER A 1 472 ? 6.334 -47.036 114.692 1.00 175.22 472 SER A N 1
ATOM 3499 C CA . SER A 1 472 ? 5.038 -47.127 114.033 1.00 178.63 472 SER A CA 1
ATOM 3500 C C . SER A 1 472 ? 4.779 -45.904 113.160 1.00 181.20 472 SER A C 1
ATOM 3501 O O . SER A 1 472 ? 3.672 -45.366 113.138 1.00 196.81 472 SER A O 1
ATOM 3504 N N . ARG A 1 473 ? 5.809 -45.473 112.439 1.00 171.24 473 ARG A N 1
ATOM 3505 C CA . ARG A 1 473 ? 5.708 -44.307 111.569 1.00 171.92 473 ARG A CA 1
ATOM 3506 C C . ARG A 1 473 ? 4.964 -44.638 110.281 1.00 178.46 473 ARG A C 1
ATOM 3507 O O . ARG A 1 473 ? 4.813 -43.790 109.401 1.00 184.35 473 ARG A O 1
ATOM 3515 N N . TRP A 1 474 ? 4.499 -45.878 110.176 1.00 177.68 474 TRP A N 1
ATOM 3516 C CA . TRP A 1 474 ? 3.749 -46.317 109.008 1.00 172.98 474 TRP A CA 1
ATOM 3517 C C . TRP A 1 474 ? 2.260 -46.042 109.174 1.00 174.53 474 TRP A C 1
ATOM 3518 O O . TRP A 1 474 ? 1.674 -46.339 110.215 1.00 175.51 474 TRP A O 1
ATOM 3529 N N . THR A 1 475 ? 1.655 -45.471 108.138 1.00 171.01 475 THR A N 1
ATOM 3530 C CA . THR A 1 475 ? 0.226 -45.190 108.142 1.00 163.28 475 THR A CA 1
ATOM 3531 C C . THR A 1 475 ? -0.462 -45.938 107.007 1.00 154.91 475 THR A C 1
ATOM 3532 O O . THR A 1 475 ? -0.094 -45.777 105.846 1.00 157.57 475 THR A O 1
ATOM 3536 N N . PRO A 1 476 ? -1.458 -46.770 107.344 1.00 139.45 476 PRO A N 1
ATOM 3537 C CA . PRO A 1 476 ? -2.223 -47.506 106.332 1.00 137.65 476 PRO A CA 1
ATOM 3538 C C . PRO A 1 476 ? -2.733 -46.570 105.240 1.00 149.50 476 PRO A C 1
ATOM 3539 O O . PRO A 1 476 ? -2.989 -45.395 105.507 1.00 145.30 476 PRO A O 1
ATOM 3543 N N . PHE A 1 477 ? -2.878 -47.089 104.026 1.00 159.08 477 PHE A N 1
ATOM 3544 C CA . PHE A 1 477 ? -3.217 -46.258 102.875 1.00 153.54 477 PHE A CA 1
ATOM 3545 C C . PHE A 1 477 ? -4.669 -45.777 102.880 1.00 152.18 477 PHE A C 1
ATOM 3546 O O . PHE A 1 477 ? -5.019 -44.856 102.143 1.00 150.89 477 PHE A O 1
ATOM 3554 N N . ILE A 1 478 ? -5.510 -46.387 103.711 1.00 150.02 478 ILE A N 1
ATOM 3555 C CA . ILE A 1 478 ? -6.904 -45.956 103.808 1.00 154.06 478 ILE A CA 1
ATOM 3556 C C . ILE A 1 478 ? -7.036 -44.605 104.497 1.00 159.24 478 ILE A C 1
ATOM 3557 O O . ILE A 1 478 ? -7.888 -43.801 104.130 1.00 164.62 478 ILE A O 1
ATOM 3562 N N . LYS A 1 479 ? -6.202 -44.359 105.503 1.00 155.19 479 LYS A N 1
ATOM 3563 C CA . LYS A 1 479 ? -6.259 -43.095 106.226 1.00 148.64 479 LYS A CA 1
ATOM 3564 C C . LYS A 1 479 ? -6.004 -41.925 105.281 1.00 156.17 479 LYS A C 1
ATOM 3565 O O . LYS A 1 479 ? -6.599 -40.857 105.423 1.00 153.20 479 LYS A O 1
ATOM 3571 N N . ASP A 1 480 ? -5.117 -42.138 104.314 1.00 168.33 480 ASP A N 1
ATOM 3572 C CA . ASP A 1 480 ? -4.844 -41.137 103.291 1.00 170.53 480 ASP A CA 1
ATOM 3573 C C . ASP A 1 480 ? -5.958 -41.130 102.249 1.00 164.66 480 ASP A C 1
ATOM 3574 O O . ASP A 1 480 ? -6.028 -40.237 101.406 1.00 175.70 480 ASP A O 1
ATOM 3579 N N . ILE A 1 481 ? -6.824 -42.138 102.313 1.00 140.36 481 ILE A N 1
ATOM 3580 C CA . ILE A 1 481 ? -7.973 -42.234 101.419 1.00 143.35 481 ILE A CA 1
ATOM 3581 C C . ILE A 1 481 ? -9.205 -41.625 102.079 1.00 151.06 481 ILE A C 1
ATOM 3582 O O . ILE A 1 481 ? -9.973 -40.908 101.439 1.00 158.29 481 ILE A O 1
ATOM 3587 N N . MET A 1 482 ? -9.385 -41.919 103.362 1.00 144.10 482 MET A N 1
ATOM 3588 C CA . MET A 1 482 ? -10.478 -41.351 104.138 1.00 136.90 482 MET A CA 1
ATOM 3589 C C . MET A 1 482 ? -10.445 -39.835 104.043 1.00 152.63 482 MET A C 1
ATOM 3590 O O . MET A 1 482 ? -11.428 -39.203 103.660 1.00 158.48 482 MET A O 1
ATOM 3595 N N . GLU A 1 483 ? -9.300 -39.261 104.399 1.00 156.86 483 GLU A N 1
ATOM 3596 C CA . GLU A 1 483 ? -9.116 -37.816 104.361 1.00 152.14 483 GLU A CA 1
ATOM 3597 C C . GLU A 1 483 ? -9.164 -37.294 102.930 1.00 153.10 483 GLU A C 1
ATOM 3598 O O . GLU A 1 483 ? -9.587 -36.165 102.689 1.00 153.37 483 GLU A O 1
ATOM 3604 N N . ASP A 1 484 ? -8.737 -38.123 101.983 1.00 170.48 484 ASP A N 1
ATOM 3605 C CA . ASP A 1 484 ? -8.795 -37.760 100.571 1.00 188.24 484 ASP A CA 1
ATOM 3606 C C . ASP A 1 484 ? -10.236 -37.778 100.073 1.00 175.31 484 ASP A C 1
ATOM 3607 O O . ASP A 1 484 ? -10.524 -37.362 98.950 1.00 179.52 484 ASP A O 1
ATOM 3609 N N . ALA A 1 485 ? -11.137 -38.267 100.918 1.00 157.41 485 ALA A N 1
ATOM 3610 C CA . ALA A 1 485 ? -12.557 -38.294 100.596 1.00 151.13 485 ALA A CA 1
ATOM 3611 C C . ALA A 1 485 ? -13.279 -37.154 101.306 1.00 162.07 485 ALA A C 1
ATOM 3612 O O . ALA A 1 485 ? -14.099 -36.458 100.709 1.00 165.09 485 ALA A O 1
ATOM 3614 N N . ILE A 1 486 ? -12.967 -36.970 102.585 1.00 162.65 486 ILE A N 1
ATOM 3615 C CA . ILE A 1 486 ? -13.538 -35.880 103.365 1.00 159.56 486 ILE A CA 1
ATOM 3616 C C . ILE A 1 486 ? -13.082 -34.538 102.806 1.00 167.68 486 ILE A C 1
ATOM 3617 O O . ILE A 1 486 ? -13.891 -33.637 102.586 1.00 172.72 486 ILE A O 1
ATOM 3622 N N . ASP A 1 487 ? -11.779 -34.414 102.574 1.00 168.26 487 ASP A N 1
ATOM 3623 C CA . ASP A 1 487 ? -11.215 -33.206 101.988 1.00 168.92 487 ASP A CA 1
ATOM 3624 C C . ASP A 1 487 ? -11.574 -33.114 100.509 1.00 163.51 487 ASP A C 1
ATOM 3625 O O . ASP A 1 487 ? -11.185 -32.169 99.825 1.00 165.88 487 ASP A O 1
ATOM 3630 N N . ASN A 1 488 ? -12.311 -34.112 100.029 1.00 164.60 488 ASN A N 1
ATOM 3631 C CA . ASN A 1 488 ? -12.819 -34.135 98.659 1.00 170.69 488 ASN A CA 1
ATOM 3632 C C . ASN A 1 488 ? -11.766 -34.488 97.608 1.00 174.90 488 ASN A C 1
ATOM 3633 O O . ASN A 1 488 ? -12.056 -35.206 96.651 1.00 172.88 488 ASN A O 1
ATOM 3638 N N . ARG A 1 489 ? -10.548 -33.986 97.792 1.00 178.07 489 ARG A N 1
ATOM 3639 C CA . ARG A 1 489 ? -9.469 -34.218 96.835 1.00 182.47 489 ARG A CA 1
ATOM 3640 C C . ARG A 1 489 ? -9.205 -35.705 96.614 1.00 179.44 489 ARG A C 1
ATOM 3641 O O . ARG A 1 489 ? -8.449 -36.328 97.359 1.00 185.75 489 ARG A O 1
ATOM 3649 N N . LEU A 1 490 ? -9.829 -36.264 95.581 1.00 173.98 490 LEU A N 1
ATOM 3650 C CA . LEU A 1 490 ? -9.666 -37.675 95.252 1.00 175.44 490 LEU A CA 1
ATOM 3651 C C . LEU A 1 490 ? -9.787 -37.902 93.748 1.00 175.99 490 LEU A C 1
ATOM 3652 O O . LEU A 1 490 ? -10.790 -37.533 93.136 1.00 176.14 490 LEU A O 1
ATOM 3657 N N . ASP A 1 491 ? -8.761 -38.512 93.161 1.00 170.85 491 ASP A N 1
ATOM 3658 C CA . ASP A 1 491 ? -8.713 -38.748 91.720 1.00 181.76 491 ASP A CA 1
ATOM 3659 C C . ASP A 1 491 ? -10.011 -39.353 91.192 1.00 182.86 491 ASP A C 1
ATOM 3660 O O . ASP A 1 491 ? -10.457 -40.395 91.669 1.00 195.08 491 ASP A O 1
ATOM 3665 N N . SER A 1 492 ? -10.608 -38.692 90.204 1.00 178.27 492 SER A N 1
ATOM 3666 C CA . SER A 1 492 ? -11.866 -39.149 89.618 1.00 169.05 492 SER A CA 1
ATOM 3667 C C . SER A 1 492 ? -11.647 -40.288 88.625 1.00 158.14 492 SER A C 1
ATOM 3668 O O . SER A 1 492 ? -12.587 -40.991 88.254 1.00 135.21 492 SER A O 1
ATOM 3671 N N . LYS A 1 493 ? -10.401 -40.463 88.197 1.00 170.35 493 LYS A N 1
ATOM 3672 C CA . LYS A 1 493 ? -10.059 -41.531 87.267 1.00 176.60 493 LYS A CA 1
ATOM 3673 C C . LYS A 1 493 ? -9.719 -42.807 88.025 1.00 174.73 493 LYS A C 1
ATOM 3674 O O . LYS A 1 493 ? -9.968 -43.913 87.544 1.00 171.82 493 LYS A O 1
ATOM 3676 N N . GLU A 1 494 ? -9.151 -42.645 89.215 1.00 180.50 494 GLU A N 1
ATOM 3677 C CA . GLU A 1 494 ? -8.757 -43.780 90.037 1.00 189.89 494 GLU A CA 1
ATOM 3678 C C . GLU A 1 494 ? -9.873 -44.159 91.005 1.00 188.44 494 GLU A C 1
ATOM 3679 O O . GLU A 1 494 ? -9.804 -45.188 91.679 1.00 189.03 494 GLU A O 1
ATOM 3685 N N . TRP A 1 495 ? -10.900 -43.317 91.065 1.00 181.07 495 TRP A N 1
ATOM 3686 C CA . TRP A 1 495 ? -12.041 -43.546 91.944 1.00 157.04 495 TRP A CA 1
ATOM 3687 C C . TRP A 1 495 ? -13.345 -43.187 91.238 1.00 146.96 495 TRP A C 1
ATOM 3688 O O . TRP A 1 495 ? -13.973 -42.177 91.556 1.00 143.03 495 TRP A O 1
ATOM 3699 N N . PRO A 1 496 ? -13.753 -44.024 90.273 1.00 152.11 496 PRO A N 1
ATOM 3700 C CA . PRO A 1 496 ? -14.925 -43.802 89.416 1.00 163.11 496 PRO A CA 1
ATOM 3701 C C . PRO A 1 496 ? -16.241 -43.723 90.187 1.00 168.41 496 PRO A C 1
ATOM 3702 O O . PRO A 1 496 ? -16.249 -43.447 91.386 1.00 173.14 496 PRO A O 1
ATOM 3706 N N . TYR A 1 497 ? -17.345 -43.965 89.488 1.00 155.82 497 TYR A N 1
ATOM 3707 C CA . TYR A 1 497 ? -18.668 -43.870 90.089 1.00 142.96 497 TYR A CA 1
ATOM 3708 C C . TYR A 1 497 ? -19.587 -44.977 89.582 1.00 164.24 497 TYR A C 1
ATOM 3709 O O . TYR A 1 497 ? -20.807 -44.815 89.543 1.00 177.22 497 TYR A O 1
ATOM 3711 N N . ARG A 1 518 ? -46.837 -21.459 104.660 1.00 186.26 518 ARG A N 1
ATOM 3712 C CA . ARG A 1 518 ? -45.714 -22.385 104.566 1.00 199.79 518 ARG A CA 1
ATOM 3713 C C . ARG A 1 518 ? -45.696 -23.091 103.214 1.00 207.97 518 ARG A C 1
ATOM 3714 O O . ARG A 1 518 ? -44.967 -22.692 102.304 1.00 207.10 518 ARG A O 1
ATOM 3716 N N . THR A 1 519 ? -46.500 -24.144 103.095 1.00 209.41 519 THR A N 1
ATOM 3717 C CA . THR A 1 519 ? -46.632 -24.889 101.845 1.00 204.71 519 THR A CA 1
ATOM 3718 C C . THR A 1 519 ? -45.362 -25.653 101.484 1.00 204.83 519 THR A C 1
ATOM 3719 O O . THR A 1 519 ? -44.916 -26.521 102.235 1.00 212.28 519 THR A O 1
ATOM 3721 N N . ASN A 1 520 ? -44.787 -25.324 100.330 1.00 191.16 520 ASN A N 1
ATOM 3722 C CA . ASN A 1 520 ? -43.605 -26.016 99.827 1.00 181.67 520 ASN A CA 1
ATOM 3723 C C . ASN A 1 520 ? -43.860 -27.518 99.703 1.00 192.85 520 ASN A C 1
ATOM 3724 O O . ASN A 1 520 ? -44.977 -27.943 99.405 1.00 199.98 520 ASN A O 1
ATOM 3726 N N . TYR A 1 521 ? -42.821 -28.317 99.931 1.00 187.42 521 TYR A N 1
ATOM 3727 C CA . TYR A 1 521 ? -42.941 -29.769 99.851 1.00 173.87 521 TYR A CA 1
ATOM 3728 C C . TYR A 1 521 ? -41.712 -30.466 100.431 1.00 183.14 521 TYR A C 1
ATOM 3729 O O . TYR A 1 521 ? -41.807 -31.175 101.433 1.00 179.74 521 TYR A O 1
ATOM 3731 N N . LEU A 1 522 ? -40.563 -30.259 99.791 1.00 189.40 522 LEU A N 1
ATOM 3732 C CA . LEU A 1 522 ? -39.302 -30.845 100.242 1.00 184.73 522 LEU A CA 1
ATOM 3733 C C . LEU A 1 522 ? -39.387 -32.365 100.381 1.00 178.75 522 LEU A C 1
ATOM 3734 O O . LEU A 1 522 ? -40.197 -33.015 99.721 1.00 177.47 522 LEU A O 1
ATOM 3736 N N . GLU A 1 523 ? -38.541 -32.921 101.243 1.00 171.21 523 GLU A N 1
ATOM 3737 C CA . GLU A 1 523 ? -38.507 -34.360 101.483 1.00 165.97 523 GLU A CA 1
ATOM 3738 C C . GLU A 1 523 ? -37.726 -34.676 102.755 1.00 173.30 523 GLU A C 1
ATOM 3739 O O . GLU A 1 523 ? -36.900 -35.589 102.781 1.00 174.91 523 GLU A O 1
ATOM 3741 N N . LEU A 1 524 ? -37.999 -33.906 103.805 1.00 171.52 524 LEU A N 1
ATOM 3742 C CA . LEU A 1 524 ? -37.341 -34.056 105.102 1.00 169.28 524 LEU A CA 1
ATOM 3743 C C . LEU A 1 524 ? -37.216 -35.520 105.540 1.00 175.60 524 LEU A C 1
ATOM 3744 O O . LEU A 1 524 ? -38.031 -36.350 105.137 1.00 175.60 524 LEU A O 1
ATOM 3749 N N . ASP A 1 525 ? -36.208 -35.854 106.352 1.00 178.33 525 ASP A N 1
ATOM 3750 C CA . ASP A 1 525 ? -35.164 -34.934 106.812 1.00 185.97 525 ASP A CA 1
ATOM 3751 C C . ASP A 1 525 ? -34.027 -35.701 107.478 1.00 198.11 525 ASP A C 1
ATOM 3752 O O . ASP A 1 525 ? -33.358 -36.525 106.855 1.00 208.16 525 ASP A O 1
ATOM 3754 N N . ARG A 1 526 ? -33.834 -35.413 108.762 1.00 200.84 526 ARG A N 1
ATOM 3755 C CA . ARG A 1 526 ? -32.797 -36.032 109.584 1.00 198.86 526 ARG A CA 1
ATOM 3756 C C . ARG A 1 526 ? -32.986 -37.550 109.680 1.00 191.58 526 ARG A C 1
ATOM 3757 O O . ARG A 1 526 ? -33.931 -38.088 109.104 1.00 178.94 526 ARG A O 1
ATOM 3765 N N . LYS A 1 527 ? -32.100 -38.245 110.395 1.00 203.21 527 LYS A N 1
ATOM 3766 C CA . LYS A 1 527 ? -30.991 -37.634 111.128 1.00 221.03 527 LYS A CA 1
ATOM 3767 C C . LYS A 1 527 ? -29.629 -37.954 110.522 1.00 234.93 527 LYS A C 1
ATOM 3768 O O . LYS A 1 527 ? -28.933 -37.058 110.043 1.00 243.48 527 LYS A O 1
ATOM 3770 N N . ASN A 1 528 ? -29.263 -39.233 110.553 1.00 234.39 528 ASN A N 1
ATOM 3771 C CA . ASN A 1 528 ? -27.980 -39.719 110.036 1.00 231.24 528 ASN A CA 1
ATOM 3772 C C . ASN A 1 528 ? -26.895 -38.659 109.826 1.00 226.73 528 ASN A C 1
ATOM 3773 O O . ASN A 1 528 ? -26.031 -38.473 110.685 1.00 220.70 528 ASN A O 1
ATOM 3778 N N . GLY A 1 529 ? -26.947 -37.984 108.680 1.00 230.36 529 GLY A N 1
ATOM 3779 C CA . GLY A 1 529 ? -25.972 -36.958 108.304 1.00 226.50 529 GLY A CA 1
ATOM 3780 C C . GLY A 1 529 ? -24.746 -37.552 107.611 1.00 218.91 529 GLY A C 1
ATOM 3781 O O . GLY A 1 529 ? -24.728 -38.734 107.268 1.00 224.06 529 GLY A O 1
ATOM 3782 N N . SER A 1 530 ? -23.727 -36.722 107.410 1.00 199.61 530 SER A N 1
ATOM 3783 C CA . SER A 1 530 ? -22.529 -37.126 106.676 1.00 177.80 530 SER A CA 1
ATOM 3784 C C . SER A 1 530 ? -21.885 -38.392 107.236 1.00 151.56 530 SER A C 1
ATOM 3785 O O . SER A 1 530 ? -21.455 -38.425 108.390 1.00 139.93 530 SER A O 1
ATOM 3787 N N . ARG A 1 531 ? -21.822 -39.430 106.406 1.00 140.70 531 ARG A N 1
ATOM 3788 C CA . ARG A 1 531 ? -21.176 -40.684 106.780 1.00 135.03 531 ARG A CA 1
ATOM 3789 C C . ARG A 1 531 ? -20.241 -41.171 105.679 1.00 141.77 531 ARG A C 1
ATOM 3790 O O . ARG A 1 531 ? -20.572 -41.106 104.495 1.00 141.49 531 ARG A O 1
ATOM 3798 N N . LEU A 1 532 ? -19.072 -41.663 106.076 1.00 145.19 532 LEU A N 1
ATOM 3799 C CA . LEU A 1 532 ? -18.134 -42.257 105.133 1.00 135.80 532 LEU A CA 1
ATOM 3800 C C . LEU A 1 532 ? -18.061 -43.761 105.357 1.00 133.01 532 LEU A C 1
ATOM 3801 O O . LEU A 1 532 ? -17.431 -44.224 106.306 1.00 138.46 532 LEU A O 1
ATOM 3806 N N . ILE A 1 533 ? -18.715 -44.521 104.485 1.00 125.72 533 ILE A N 1
ATOM 3807 C CA . ILE A 1 533 ? -18.719 -45.973 104.600 1.00 115.76 533 ILE A CA 1
ATOM 3808 C C . ILE A 1 533 ? -17.641 -46.593 103.716 1.00 126.86 533 ILE A C 1
ATOM 3809 O O . ILE A 1 533 ? -17.676 -46.465 102.493 1.00 132.09 533 ILE A O 1
ATOM 3814 N N . ILE A 1 534 ? -16.679 -47.259 104.347 1.00 124.77 534 ILE A N 1
ATOM 3815 C CA . ILE A 1 534 ? -15.602 -47.925 103.627 1.00 116.06 534 ILE A CA 1
ATOM 3816 C C . ILE A 1 534 ? -15.762 -49.442 103.697 1.00 126.65 534 ILE A C 1
ATOM 3817 O O . ILE A 1 534 ? -16.151 -49.987 104.729 1.00 131.31 534 ILE A O 1
ATOM 3822 N N . PHE A 1 535 ? -15.469 -50.119 102.592 1.00 125.04 535 PHE A N 1
ATOM 3823 C CA . PHE A 1 535 ? -15.555 -51.573 102.551 1.00 117.47 535 PHE A CA 1
ATOM 3824 C C . PHE A 1 535 ? -14.412 -52.170 101.745 1.00 117.67 535 PHE A C 1
ATOM 3825 O O . PHE A 1 535 ? -14.403 -52.097 100.517 1.00 136.36 535 PHE A O 1
ATOM 3833 N N . VAL A 1 536 ? -13.448 -52.761 102.443 1.00 100.31 536 VAL A N 1
ATOM 3834 C CA . VAL A 1 536 ? -12.328 -53.428 101.793 1.00 92.92 536 VAL A CA 1
ATOM 3835 C C . VAL A 1 536 ? -12.643 -54.907 101.596 1.00 107.16 536 VAL A C 1
ATOM 3836 O O . VAL A 1 536 ? -13.216 -55.549 102.476 1.00 115.97 536 VAL A O 1
ATOM 3840 N N . ILE A 1 537 ? -12.269 -55.443 100.439 1.00 112.23 537 ILE A N 1
ATOM 3841 C CA . ILE A 1 537 ? -12.512 -56.848 100.139 1.00 120.76 537 ILE A CA 1
ATOM 3842 C C . ILE A 1 537 ? -11.301 -57.690 100.515 1.00 136.24 537 ILE A C 1
ATOM 3843 O O . ILE A 1 537 ? -10.165 -57.318 100.229 1.00 140.47 537 ILE A O 1
ATOM 3848 N N . GLY A 1 538 ? -11.547 -58.825 101.161 1.00 143.21 538 GLY A N 1
ATOM 3849 C CA . GLY A 1 538 ? -10.470 -59.706 101.568 1.00 139.80 538 GLY A CA 1
ATOM 3850 C C . GLY A 1 538 ? -10.077 -59.517 103.019 1.00 132.88 538 GLY A C 1
ATOM 3851 O O . GLY A 1 538 ? -9.178 -60.194 103.517 1.00 136.12 538 GLY A O 1
ATOM 3852 N N . GLY A 1 539 ? -10.743 -58.588 103.696 1.00 132.71 539 GLY A N 1
ATOM 3853 C CA . GLY A 1 539 ? -10.514 -58.371 105.113 1.00 131.51 539 GLY A CA 1
ATOM 3854 C C . GLY A 1 539 ? -9.848 -57.051 105.448 1.00 118.83 539 GLY A C 1
ATOM 3855 O O . GLY A 1 539 ? -9.233 -56.418 104.592 1.00 113.87 539 GLY A O 1
ATOM 3856 N N . ILE A 1 540 ? -9.972 -56.640 106.707 1.00 112.61 540 ILE A N 1
ATOM 3857 C CA . ILE A 1 540 ? -9.355 -55.411 107.192 1.00 102.22 540 ILE A CA 1
ATOM 3858 C C . ILE A 1 540 ? -8.475 -55.711 108.398 1.00 106.98 540 ILE A C 1
ATOM 3859 O O . ILE A 1 540 ? -8.779 -56.605 109.186 1.00 112.52 540 ILE A O 1
ATOM 3864 N N . THR A 1 541 ? -7.385 -54.964 108.542 1.00 105.52 541 THR A N 1
ATOM 3865 C CA . THR A 1 541 ? -6.487 -55.153 109.674 1.00 99.44 541 THR A CA 1
ATOM 3866 C C . THR A 1 541 ? -6.941 -54.313 110.857 1.00 121.06 541 THR A C 1
ATOM 3867 O O . THR A 1 541 ? -7.637 -53.312 110.689 1.00 146.10 541 THR A O 1
ATOM 3871 N N . TYR A 1 542 ? -6.547 -54.727 112.057 1.00 116.50 542 TYR A N 1
ATOM 3872 C CA . TYR A 1 542 ? -6.909 -53.993 113.262 1.00 116.28 542 TYR A CA 1
ATOM 3873 C C . TYR A 1 542 ? -6.241 -52.624 113.267 1.00 120.06 542 TYR A C 1
ATOM 3874 O O . TYR A 1 542 ? -6.708 -51.695 113.929 1.00 118.24 542 TYR A O 1
ATOM 3883 N N . SER A 1 543 ? -5.146 -52.506 112.522 1.00 126.09 543 SER A N 1
ATOM 3884 C CA . SER A 1 543 ? -4.443 -51.236 112.388 1.00 133.50 543 SER A CA 1
ATOM 3885 C C . SER A 1 543 ? -5.219 -50.306 111.466 1.00 135.93 543 SER A C 1
ATOM 3886 O O . SER A 1 543 ? -5.138 -49.084 111.587 1.00 149.96 543 SER A O 1
ATOM 3889 N N . GLU A 1 544 ? -5.966 -50.895 110.539 1.00 127.21 544 GLU A N 1
ATOM 3890 C CA . GLU A 1 544 ? -6.793 -50.125 109.621 1.00 117.74 544 GLU A CA 1
ATOM 3891 C C . GLU A 1 544 ? -8.070 -49.674 110.316 1.00 128.66 544 GLU A C 1
ATOM 3892 O O . GLU A 1 544 ? -8.690 -48.685 109.923 1.00 132.16 544 GLU A O 1
ATOM 3898 N N . MET A 1 545 ? -8.453 -50.406 111.355 1.00 123.59 545 MET A N 1
ATOM 3899 C CA . MET A 1 545 ? -9.630 -50.067 112.140 1.00 108.54 545 MET A CA 1
ATOM 3900 C C . MET A 1 545 ? -9.403 -48.783 112.922 1.00 111.01 545 MET A C 1
ATOM 3901 O O . MET A 1 545 ? -10.311 -47.962 113.058 1.00 106.03 545 MET A O 1
ATOM 3906 N N . ARG A 1 546 ? -8.188 -48.612 113.433 1.00 117.76 546 ARG A N 1
ATOM 3907 C CA . ARG A 1 546 ? -7.834 -47.384 114.127 1.00 134.22 546 ARG A CA 1
ATOM 3908 C C . ARG A 1 546 ? -8.098 -46.200 113.210 1.00 152.11 546 ARG A C 1
ATOM 3909 O O . ARG A 1 546 ? -8.679 -45.198 113.625 1.00 169.60 546 ARG A O 1
ATOM 3917 N N . CYS A 1 547 ? -7.662 -46.327 111.960 1.00 142.79 547 CYS A N 1
ATOM 3918 C CA . CYS A 1 547 ? -7.834 -45.271 110.968 1.00 152.36 547 CYS A CA 1
ATOM 3919 C C . CYS A 1 547 ? -9.248 -44.700 110.995 1.00 148.33 547 CYS A C 1
ATOM 3920 O O . CYS A 1 547 ? -9.440 -43.487 110.921 1.00 146.74 547 CYS A O 1
ATOM 3923 N N . ALA A 1 548 ? -10.236 -45.581 111.101 1.00 144.50 548 ALA A N 1
ATOM 3924 C CA . ALA A 1 548 ? -11.626 -45.155 111.182 1.00 141.42 548 ALA A CA 1
ATOM 3925 C C . ALA A 1 548 ? -11.831 -44.274 112.407 1.00 138.49 548 ALA A C 1
ATOM 3926 O O . ALA A 1 548 ? -12.352 -43.164 112.305 1.00 145.05 548 ALA A O 1
ATOM 3928 N N . TYR A 1 549 ? -11.408 -44.774 113.563 1.00 126.69 549 TYR A N 1
ATOM 3929 C CA . TYR A 1 549 ? -11.552 -44.043 114.815 1.00 129.60 549 TYR A CA 1
ATOM 3930 C C . TYR A 1 549 ? -10.750 -42.747 114.806 1.00 146.56 549 TYR A C 1
ATOM 3931 O O . TYR A 1 549 ? -11.312 -41.665 114.948 1.00 154.47 549 TYR A O 1
ATOM 3940 N N . GLU A 1 550 ? -9.437 -42.864 114.636 1.00 158.25 550 GLU A N 1
ATOM 3941 C CA . GLU A 1 550 ? -8.550 -41.705 114.661 1.00 157.06 550 GLU A CA 1
ATOM 3942 C C . GLU A 1 550 ? -9.000 -40.598 113.710 1.00 157.76 550 GLU A C 1
ATOM 3943 O O . GLU A 1 550 ? -9.004 -39.425 114.077 1.00 177.07 550 GLU A O 1
ATOM 3949 N N . VAL A 1 551 ? -9.379 -40.972 112.491 1.00 143.74 551 VAL A N 1
ATOM 3950 C CA . VAL A 1 551 ? -9.837 -39.995 111.507 1.00 139.54 551 VAL A CA 1
ATOM 3951 C C . VAL A 1 551 ? -11.168 -39.372 111.917 1.00 140.38 551 VAL A C 1
ATOM 3952 O O . VAL A 1 551 ? -11.329 -38.153 111.876 1.00 139.67 551 VAL A O 1
ATOM 3956 N N . SER A 1 552 ? -12.118 -40.212 112.316 1.00 145.97 552 SER A N 1
ATOM 3957 C CA . SER A 1 552 ? -13.422 -39.730 112.757 1.00 152.17 552 SER A CA 1
ATOM 3958 C C . SER A 1 552 ? -13.312 -38.978 114.078 1.00 155.53 552 SER A C 1
ATOM 3959 O O . SER A 1 552 ? -14.124 -38.105 114.372 1.00 158.22 552 SER A O 1
ATOM 3962 N N . GLN A 1 553 ? -12.307 -39.329 114.872 1.00 159.37 553 GLN A N 1
ATOM 3963 C CA . GLN A 1 553 ? -12.084 -38.684 116.159 1.00 167.03 553 GLN A CA 1
ATOM 3964 C C . GLN A 1 553 ? -11.424 -37.326 115.967 1.00 167.83 553 GLN A C 1
ATOM 3965 O O . GLN A 1 553 ? -11.738 -36.368 116.672 1.00 172.98 553 GLN A O 1
ATOM 3971 N N . ALA A 1 554 ? -10.503 -37.251 115.011 1.00 174.19 554 ALA A N 1
ATOM 3972 C CA . ALA A 1 554 ? -9.856 -35.990 114.669 1.00 176.86 554 ALA A CA 1
ATOM 3973 C C . ALA A 1 554 ? -10.868 -35.057 114.016 1.00 176.58 554 ALA A C 1
ATOM 3974 O O . ALA A 1 554 ? -10.848 -33.848 114.240 1.00 170.48 554 ALA A O 1
ATOM 3976 N N . HIS A 1 555 ? -11.749 -35.633 113.204 1.00 187.96 555 HIS A N 1
ATOM 3977 C CA . HIS A 1 555 ? -12.859 -34.890 112.620 1.00 199.30 555 HIS A CA 1
ATOM 3978 C C . HIS A 1 555 ? -14.098 -35.043 113.493 1.00 214.95 555 HIS A C 1
ATOM 3979 O O . HIS A 1 555 ? -14.039 -35.633 114.570 1.00 222.52 555 HIS A O 1
ATOM 3986 N N . LYS A 1 556 ? -15.218 -34.503 113.023 1.00 215.91 556 LYS A N 1
ATOM 3987 C CA . LYS A 1 556 ? -16.489 -34.623 113.729 1.00 205.64 556 LYS A CA 1
ATOM 3988 C C . LYS A 1 556 ? -17.642 -34.416 112.758 1.00 191.09 556 LYS A C 1
ATOM 3989 O O . LYS A 1 556 ? -18.769 -34.844 113.012 1.00 177.81 556 LYS A O 1
ATOM 3991 N N . SER A 1 557 ? -17.347 -33.758 111.641 1.00 193.00 557 SER A N 1
ATOM 3992 C CA . SER A 1 557 ? -18.354 -33.451 110.633 1.00 188.03 557 SER A CA 1
ATOM 3993 C C . SER A 1 557 ? -18.845 -34.703 109.911 1.00 189.64 557 SER A C 1
ATOM 3994 O O . SER A 1 557 ? -19.797 -34.644 109.132 1.00 196.42 557 SER A O 1
ATOM 3997 N N . CYS A 1 558 ? -18.191 -35.832 110.166 1.00 182.71 558 CYS A N 1
ATOM 3998 C CA . CYS A 1 558 ? -18.598 -37.100 109.570 1.00 175.05 558 CYS A CA 1
ATOM 3999 C C . CYS A 1 558 ? -17.962 -38.284 110.293 1.00 164.62 558 CYS A C 1
ATOM 4000 O O . CYS A 1 558 ? -16.890 -38.161 110.887 1.00 152.27 558 CYS A O 1
ATOM 4003 N N . GLU A 1 559 ? -18.631 -39.432 110.235 1.00 154.92 559 GLU A N 1
ATOM 4004 C CA . GLU A 1 559 ? -18.133 -40.645 110.871 1.00 151.06 559 GLU A CA 1
ATOM 4005 C C . GLU A 1 559 ? -17.734 -41.688 109.832 1.00 139.33 559 GLU A C 1
ATOM 4006 O O . GLU A 1 559 ? -18.562 -42.141 109.043 1.00 119.64 559 GLU A O 1
ATOM 4012 N N . VAL A 1 560 ? -16.458 -42.059 109.836 1.00 141.21 560 VAL A N 1
ATOM 4013 C CA . VAL A 1 560 ? -15.962 -43.108 108.955 1.00 129.07 560 VAL A CA 1
ATOM 4014 C C . VAL A 1 560 ? -16.379 -44.468 109.504 1.00 128.88 560 VAL A C 1
ATOM 4015 O O . VAL A 1 560 ? -16.409 -44.672 110.716 1.00 125.24 560 VAL A O 1
ATOM 4019 N N . ILE A 1 561 ? -16.714 -45.391 108.610 1.00 119.81 561 ILE A N 1
ATOM 4020 C CA . ILE A 1 561 ? -17.162 -46.717 109.015 1.00 107.31 561 ILE A CA 1
ATOM 4021 C C . ILE A 1 561 ? -16.633 -47.788 108.068 1.00 113.02 561 ILE A C 1
ATOM 4022 O O . ILE A 1 561 ? -17.214 -48.037 107.012 1.00 117.43 561 ILE A O 1
ATOM 4027 N N . ILE A 1 562 ? -15.525 -48.415 108.449 1.00 126.09 562 ILE A N 1
ATOM 4028 C CA . ILE A 1 562 ? -14.929 -49.468 107.635 1.00 133.71 562 ILE A CA 1
ATOM 4029 C C . ILE A 1 562 ? -15.522 -50.828 107.973 1.00 118.78 562 ILE A C 1
ATOM 4030 O O . ILE A 1 562 ? -16.114 -51.010 109.037 1.00 111.58 562 ILE A O 1
ATOM 4035 N N . GLY A 1 563 ? -15.356 -51.778 107.060 1.00 113.78 563 GLY A N 1
ATOM 4036 C CA . GLY A 1 563 ? -15.873 -53.118 107.255 1.00 108.57 563 GLY A CA 1
ATOM 4037 C C . GLY A 1 563 ? -15.341 -54.092 106.225 1.00 102.07 563 GLY A C 1
ATOM 4038 O O . GLY A 1 563 ? -14.553 -53.720 105.355 1.00 93.85 563 GLY A O 1
ATOM 4039 N N . SER A 1 564 ? -15.779 -55.343 106.322 1.00 97.88 564 SER A N 1
ATOM 4040 C CA . SER A 1 564 ? -15.328 -56.389 105.415 1.00 97.82 564 SER A CA 1
ATOM 4041 C C . SER A 1 564 ? -16.074 -57.686 105.699 1.00 101.15 564 SER A C 1
ATOM 4042 O O . SER A 1 564 ? -17.081 -57.692 106.407 1.00 98.64 564 SER A O 1
ATOM 4045 N N . THR A 1 565 ? -15.578 -58.785 105.142 1.00 91.95 565 THR A N 1
ATOM 4046 C CA . THR A 1 565 ? -16.145 -60.098 105.412 1.00 105.30 565 THR A CA 1
ATOM 4047 C C . THR A 1 565 ? -15.505 -60.699 106.658 1.00 110.02 565 THR A C 1
ATOM 4048 O O . THR A 1 565 ? -16.042 -61.631 107.258 1.00 114.27 565 THR A O 1
ATOM 4052 N N . HIS A 1 566 ? -14.356 -60.155 107.045 1.00 103.26 566 HIS A N 1
ATOM 4053 C CA . HIS A 1 566 ? -13.637 -60.648 108.213 1.00 108.04 566 HIS A CA 1
ATOM 4054 C C . HIS A 1 566 ? -12.527 -59.697 108.635 1.00 107.56 566 HIS A C 1
ATOM 4055 O O . HIS A 1 566 ? -12.129 -58.816 107.876 1.00 114.43 566 HIS A O 1
ATOM 4062 N N . ILE A 1 567 ? -12.035 -59.882 109.856 1.00 104.55 567 ILE A N 1
ATOM 4063 C CA . ILE A 1 567 ? -10.925 -59.090 110.370 1.00 112.88 567 ILE A CA 1
ATOM 4064 C C . ILE A 1 567 ? -9.623 -59.877 110.251 1.00 112.78 567 ILE A C 1
ATOM 4065 O O . ILE A 1 567 ? -9.570 -61.062 110.580 1.00 121.81 567 ILE A O 1
ATOM 4070 N N . LEU A 1 568 ? -8.572 -59.211 109.788 1.00 108.46 568 LEU A N 1
ATOM 4071 C CA . LEU A 1 568 ? -7.334 -59.896 109.435 1.00 112.70 568 LEU A CA 1
ATOM 4072 C C . LEU A 1 568 ? -6.299 -59.936 110.551 1.00 124.80 568 LEU A C 1
ATOM 4073 O O . LEU A 1 568 ? -6.140 -58.980 111.311 1.00 124.04 568 LEU A O 1
ATOM 4078 N N . THR A 1 569 ? -5.601 -61.063 110.633 1.00 130.50 569 THR A N 1
ATOM 4079 C CA . THR A 1 569 ? -4.420 -61.196 111.470 1.00 126.47 569 THR A CA 1
ATOM 4080 C C . THR A 1 569 ? -3.315 -61.770 110.593 1.00 128.67 569 THR A C 1
ATOM 4081 O O . THR A 1 569 ? -3.559 -62.685 109.808 1.00 136.47 569 THR A O 1
ATOM 4085 N N . PRO A 1 570 ? -2.098 -61.228 110.719 1.00 129.17 570 PRO A N 1
ATOM 4086 C CA . PRO A 1 570 ? -0.969 -61.588 109.855 1.00 124.13 570 PRO A CA 1
ATOM 4087 C C . PRO A 1 570 ? -0.937 -63.070 109.490 1.00 129.98 570 PRO A C 1
ATOM 4088 O O . PRO A 1 570 ? -0.887 -63.407 108.307 1.00 137.62 570 PRO A O 1
ATOM 4092 N N . ARG A 1 571 ? -0.971 -63.939 110.494 1.00 127.68 571 ARG A N 1
ATOM 4093 C CA . ARG A 1 571 ? -0.921 -65.377 110.257 1.00 128.32 571 ARG A CA 1
ATOM 4094 C C . ARG A 1 571 ? -2.130 -65.864 109.464 1.00 117.14 571 ARG A C 1
ATOM 4095 O O . ARG A 1 571 ? -1.983 -66.422 108.376 1.00 122.45 571 ARG A O 1
ATOM 4103 N N . LYS A 1 572 ? -3.322 -65.650 110.011 1.00 109.65 572 LYS A N 1
ATOM 4104 C CA . LYS A 1 572 ? -4.551 -66.082 109.354 1.00 122.46 572 LYS A CA 1
ATOM 4105 C C . LYS A 1 572 ? -4.586 -65.649 107.891 1.00 123.83 572 LYS A C 1
ATOM 4106 O O . LYS A 1 572 ? -5.047 -66.396 107.027 1.00 128.52 572 LYS A O 1
ATOM 4112 N N . LEU A 1 573 ? -4.094 -64.444 107.616 1.00 112.97 573 LEU A N 1
ATOM 4113 C CA . LEU A 1 573 ? -4.019 -63.954 106.245 1.00 106.82 573 LEU A CA 1
ATOM 4114 C C . LEU A 1 573 ? -3.143 -64.863 105.397 1.00 115.55 573 LEU A C 1
ATOM 4115 O O . LEU A 1 573 ? -3.581 -65.375 104.370 1.00 121.78 573 LEU A O 1
ATOM 4120 N N . LEU A 1 574 ? -1.901 -65.052 105.832 1.00 114.99 574 LEU A N 1
ATOM 4121 C CA . LEU A 1 574 ? -0.957 -65.907 105.119 1.00 118.08 574 LEU A CA 1
ATOM 4122 C C . LEU A 1 574 ? -1.546 -67.284 104.824 1.00 129.30 574 LEU A C 1
ATOM 4123 O O . LEU A 1 574 ? -1.456 -67.778 103.701 1.00 142.65 574 LEU A O 1
ATOM 4128 N N . ASP A 1 575 ? -2.146 -67.900 105.838 1.00 127.01 575 ASP A N 1
ATOM 4129 C CA . ASP A 1 575 ? -2.803 -69.190 105.664 1.00 122.82 575 ASP A CA 1
ATOM 4130 C C . ASP A 1 575 ? -3.847 -69.113 104.557 1.00 127.10 575 ASP A C 1
ATOM 4131 O O . ASP A 1 575 ? -3.883 -69.958 103.664 1.00 121.78 575 ASP A O 1
ATOM 4136 N N . ASP A 1 576 ? -4.694 -68.091 104.624 1.00 128.73 576 ASP A N 1
ATOM 4137 C CA . ASP A 1 576 ? -5.728 -67.886 103.616 1.00 129.07 576 ASP A CA 1
ATOM 4138 C C . ASP A 1 576 ? -5.136 -67.546 102.252 1.00 134.60 576 ASP A C 1
ATOM 4139 O O . ASP A 1 576 ? -5.690 -67.919 101.218 1.00 137.23 576 ASP A O 1
ATOM 4144 N N . ILE A 1 577 ? -4.011 -66.835 102.250 1.00 131.68 577 ILE A N 1
ATOM 4145 C CA . ILE A 1 577 ? -3.421 -66.361 101.003 1.00 138.64 577 ILE A CA 1
ATOM 4146 C C . ILE A 1 577 ? -2.786 -67.501 100.212 1.00 153.31 577 ILE A C 1
ATOM 4147 O O . ILE A 1 577 ? -2.766 -67.473 98.984 1.00 168.32 577 ILE A O 1
ATOM 4152 N N . LYS A 1 578 ? -2.267 -68.500 100.917 1.00 147.41 578 LYS A N 1
ATOM 4153 C CA . LYS A 1 578 ? -1.929 -69.760 100.273 1.00 142.75 578 LYS A CA 1
ATOM 4154 C C . LYS A 1 578 ? -3.227 -70.547 100.192 1.00 153.06 578 LYS A C 1
ATOM 4155 O O . LYS A 1 578 ? -4.298 -70.002 100.462 1.00 153.29 578 LYS A O 1
ATOM 4161 N N . MET A 1 579 ? -3.143 -71.821 99.823 1.00 163.20 579 MET A N 1
ATOM 4162 C CA . MET A 1 579 ? -4.338 -72.647 99.684 1.00 167.43 579 MET A CA 1
ATOM 4163 C C . MET A 1 579 ? -5.197 -72.168 98.516 1.00 165.85 579 MET A C 1
ATOM 4164 O O . MET A 1 579 ? -6.055 -72.902 98.023 1.00 172.27 579 MET A O 1
ATOM 4169 N N . LEU A 1 580 ? -4.959 -70.935 98.078 1.00 152.72 580 LEU A N 1
ATOM 4170 C CA . LEU A 1 580 ? -5.705 -70.350 96.971 1.00 152.17 580 LEU A CA 1
ATOM 4171 C C . LEU A 1 580 ? -5.543 -71.177 95.701 1.00 171.85 580 LEU A C 1
ATOM 4172 O O . LEU A 1 580 ? -6.520 -71.478 95.016 1.00 177.06 580 LEU A O 1
ATOM 4177 N N . ASN A 1 581 ? -4.303 -71.545 95.397 1.00 179.83 581 ASN A N 1
ATOM 4178 C CA . ASN A 1 581 ? -3.997 -72.308 94.191 1.00 176.10 581 ASN A CA 1
ATOM 4179 C C . ASN A 1 581 ? -4.421 -73.773 94.279 1.00 189.74 581 ASN A C 1
ATOM 4180 O O . ASN A 1 581 ? -3.899 -74.620 93.554 1.00 202.05 581 ASN A O 1
ATOM 4185 N N . LYS A 1 582 ? -5.370 -74.066 95.164 1.00 191.71 582 LYS A N 1
ATOM 4186 C CA . LYS A 1 582 ? -5.862 -75.429 95.340 1.00 194.48 582 LYS A CA 1
ATOM 4187 C C . LYS A 1 582 ? -7.362 -75.459 95.607 1.00 199.40 582 LYS A C 1
ATOM 4188 O O . LYS A 1 582 ? -7.815 -75.075 96.685 1.00 205.41 582 LYS A O 1
ATOM 4194 N N . SER A 1 583 ? -8.128 -75.923 94.623 1.00 206.85 583 SER A N 1
ATOM 4195 C CA . SER A 1 583 ? -9.577 -76.016 94.761 1.00 216.76 583 SER A CA 1
ATOM 4196 C C . SER A 1 583 ? -9.973 -77.040 95.822 1.00 221.32 583 SER A C 1
ATOM 4197 O O . SER A 1 583 ? -9.780 -78.243 95.642 1.00 222.34 583 SER A O 1
ATOM 4200 N N . LYS A 1 584 ? -10.527 -76.549 96.926 1.00 223.37 584 LYS A N 1
ATOM 4201 C CA . LYS A 1 584 ? -10.948 -77.403 98.031 1.00 225.20 584 LYS A CA 1
ATOM 4202 C C . LYS A 1 584 ? -11.956 -78.459 97.580 1.00 226.67 584 LYS A C 1
ATOM 4203 O O . LYS A 1 584 ? -12.849 -78.158 96.786 1.00 226.69 584 LYS A O 1
ATOM 4209 N N . ASP A 1 585 ? -11.825 -79.693 98.071 1.00 224.61 585 ASP A N 1
ATOM 4210 C CA . ASP A 1 585 ? -10.760 -80.111 98.991 1.00 217.35 585 ASP A CA 1
ATOM 4211 C C . ASP A 1 585 ? -10.651 -79.261 100.258 1.00 213.14 585 ASP A C 1
ATOM 4212 O O . ASP A 1 585 ? -10.524 -79.787 101.364 1.00 207.83 585 ASP A O 1
ATOM 4214 N N . GLU B 1 7 ? 0.014 -68.428 175.587 1.00 173.13 7 GLU B N 1
ATOM 4215 C CA . GLU B 1 7 ? -0.279 -67.245 176.387 1.00 165.43 7 GLU B CA 1
ATOM 4216 C C . GLU B 1 7 ? -0.711 -67.627 177.800 1.00 163.03 7 GLU B C 1
ATOM 4217 O O . GLU B 1 7 ? -1.183 -68.740 178.035 1.00 153.75 7 GLU B O 1
ATOM 4219 N N . ARG B 1 8 ? -0.541 -66.699 178.737 1.00 166.75 8 ARG B N 1
ATOM 4220 C CA . ARG B 1 8 ? -0.964 -66.916 180.116 1.00 159.68 8 ARG B CA 1
ATOM 4221 C C . ARG B 1 8 ? -2.038 -65.928 180.556 1.00 156.74 8 ARG B C 1
ATOM 4222 O O . ARG B 1 8 ? -2.063 -65.499 181.710 1.00 149.67 8 ARG B O 1
ATOM 4230 N N . GLY B 1 9 ? -2.923 -65.567 179.631 1.00 151.42 9 GLY B N 1
ATOM 4231 C CA . GLY B 1 9 ? -4.063 -64.735 179.964 1.00 135.45 9 GLY B CA 1
ATOM 4232 C C . GLY B 1 9 ? -4.928 -65.445 180.985 1.00 133.71 9 GLY B C 1
ATOM 4233 O O . GLY B 1 9 ? -4.998 -66.672 180.999 1.00 140.46 9 GLY B O 1
ATOM 4234 N N . LEU B 1 10 ? -5.586 -64.679 181.848 1.00 136.66 10 LEU B N 1
ATOM 4235 C CA . LEU B 1 10 ? -6.418 -65.265 182.893 1.00 123.40 10 LEU B CA 1
ATOM 4236 C C . LEU B 1 10 ? -7.504 -66.158 182.296 1.00 118.83 10 LEU B C 1
ATOM 4237 O O . LEU B 1 10 ? -7.905 -67.151 182.902 1.00 120.47 10 LEU B O 1
ATOM 4242 N N . LYS B 1 11 ? -7.970 -65.805 181.101 1.00 105.79 11 LYS B N 1
ATOM 4243 C CA . LYS B 1 11 ? -8.988 -66.596 180.421 1.00 95.78 11 LYS B CA 1
ATOM 4244 C C . LYS B 1 11 ? -8.369 -67.751 179.641 1.00 105.28 11 LYS B C 1
ATOM 4245 O O . LYS B 1 11 ? -9.073 -68.649 179.177 1.00 116.67 11 LYS B O 1
ATOM 4251 N N . SER B 1 12 ? -7.049 -67.721 179.499 1.00 117.17 12 SER B N 1
ATOM 4252 C CA . SER B 1 12 ? -6.325 -68.839 178.911 1.00 118.28 12 SER B CA 1
ATOM 4253 C C . SER B 1 12 ? -6.116 -69.907 179.979 1.00 104.84 12 SER B C 1
ATOM 4254 O O . SER B 1 12 ? -6.302 -71.098 179.730 1.00 86.95 12 SER B O 1
ATOM 4257 N N . VAL B 1 13 ? -5.736 -69.463 181.173 1.00 105.70 13 VAL B N 1
ATOM 4258 C CA . VAL B 1 13 ? -5.591 -70.350 182.323 1.00 98.10 13 VAL B CA 1
ATOM 4259 C C . VAL B 1 13 ? -6.888 -71.101 182.596 1.00 96.61 13 VAL B C 1
ATOM 4260 O O . VAL B 1 13 ? -6.904 -72.330 182.644 1.00 98.07 13 VAL B O 1
ATOM 4264 N N . VAL B 1 14 ? -7.975 -70.355 182.774 1.00 99.88 14 VAL B N 1
ATOM 4265 C CA . VAL B 1 14 ? -9.284 -70.949 183.022 1.00 96.04 14 VAL B CA 1
ATOM 4266 C C . VAL B 1 14 ? -9.660 -71.949 181.933 1.00 102.16 14 VAL B C 1
ATOM 4267 O O . VAL B 1 14 ? -10.110 -73.057 182.225 1.00 105.19 14 VAL B O 1
ATOM 4271 N N . TRP B 1 15 ? -9.475 -71.556 180.676 1.00 90.36 15 TRP B N 1
ATOM 4272 C CA . TRP B 1 15 ? -9.782 -72.436 179.558 1.00 82.86 15 TRP B CA 1
ATOM 4273 C C . TRP B 1 15 ? -9.023 -73.753 179.666 1.00 97.86 15 TRP B C 1
ATOM 4274 O O . TRP B 1 15 ? -9.590 -74.826 179.465 1.00 102.45 15 TRP B O 1
ATOM 4285 N N . ARG B 1 16 ? -7.735 -73.661 179.979 1.00 102.57 16 ARG B N 1
ATOM 4286 C CA . ARG B 1 16 ? -6.898 -74.844 180.137 1.00 105.02 16 ARG B CA 1
ATOM 4287 C C . ARG B 1 16 ? -7.408 -75.748 181.255 1.00 98.24 16 ARG B C 1
ATOM 4288 O O . ARG B 1 16 ? -7.157 -76.953 181.250 1.00 108.60 16 ARG B O 1
ATOM 4296 N N . LYS B 1 17 ? -8.124 -75.162 182.210 1.00 82.67 17 LYS B N 1
ATOM 4297 C CA . LYS B 1 17 ? -8.682 -75.930 183.318 1.00 82.15 17 LYS B CA 1
ATOM 4298 C C . LYS B 1 17 ? -9.980 -76.612 182.916 1.00 95.17 17 LYS B C 1
ATOM 4299 O O . LYS B 1 17 ? -10.159 -77.804 183.156 1.00 103.19 17 LYS B O 1
ATOM 4305 N N . ILE B 1 18 ? -10.885 -75.853 182.306 1.00 96.03 18 ILE B N 1
ATOM 4306 C CA . ILE B 1 18 ? -12.149 -76.408 181.839 1.00 91.16 18 ILE B CA 1
ATOM 4307 C C . ILE B 1 18 ? -11.911 -77.596 180.911 1.00 96.51 18 ILE B C 1
ATOM 4308 O O . ILE B 1 18 ? -12.520 -78.651 181.072 1.00 111.80 18 ILE B O 1
ATOM 4313 N N . LYS B 1 19 ? -11.014 -77.418 179.946 1.00 81.51 19 LYS B N 1
ATOM 4314 C CA . LYS B 1 19 ? -10.746 -78.443 178.943 1.00 74.39 19 LYS B CA 1
ATOM 4315 C C . LYS B 1 19 ? -10.226 -79.748 179.544 1.00 93.75 19 LYS B C 1
ATOM 4316 O O . LYS B 1 19 ? -10.654 -80.829 179.143 1.00 105.32 19 LYS B O 1
ATOM 4322 N N . THR B 1 20 ? -9.307 -79.651 180.500 1.00 88.79 20 THR B N 1
ATOM 4323 C CA . THR B 1 20 ? -8.718 -80.845 181.105 1.00 84.68 20 THR B CA 1
ATOM 4324 C C . THR B 1 20 ? -9.588 -81.418 182.221 1.00 78.45 20 THR B C 1
ATOM 4325 O O . THR B 1 20 ? -9.698 -82.632 182.370 1.00 103.72 20 THR B O 1
ATOM 4329 N N . ALA B 1 21 ? -10.212 -80.538 182.996 1.00 80.16 21 ALA B N 1
ATOM 4330 C CA . ALA B 1 21 ? -11.011 -80.959 184.141 1.00 77.05 21 ALA B CA 1
ATOM 4331 C C . ALA B 1 21 ? -12.393 -81.446 183.725 1.00 86.07 21 ALA B C 1
ATOM 4332 O O . ALA B 1 21 ? -12.946 -82.356 184.341 1.00 90.11 21 ALA B O 1
ATOM 4334 N N . VAL B 1 22 ? -12.946 -80.837 182.680 1.00 86.98 22 VAL B N 1
ATOM 4335 C CA . VAL B 1 22 ? -14.317 -81.124 182.262 1.00 68.45 22 VAL B CA 1
ATOM 4336 C C . VAL B 1 22 ? -14.408 -81.897 180.948 1.00 71.45 22 VAL B C 1
ATOM 4337 O O . VAL B 1 22 ? -14.746 -83.080 180.937 1.00 89.82 22 VAL B O 1
ATOM 4341 N N . PHE B 1 23 ? -14.105 -81.224 179.843 1.00 71.49 23 PHE B N 1
ATOM 4342 C CA . PHE B 1 23 ? -14.277 -81.808 178.517 1.00 83.22 23 PHE B CA 1
ATOM 4343 C C . PHE B 1 23 ? -13.466 -83.090 178.296 1.00 91.67 23 PHE B C 1
ATOM 4344 O O . PHE B 1 23 ? -13.999 -84.095 177.822 1.00 100.31 23 PHE B O 1
ATOM 4352 N N . ASP B 1 24 ? -12.182 -83.053 178.638 1.00 80.04 24 ASP B N 1
ATOM 4353 C CA . ASP B 1 24 ? -11.309 -84.207 178.446 1.00 89.07 24 ASP B CA 1
ATOM 4354 C C . ASP B 1 24 ? -11.652 -85.328 179.418 1.00 91.05 24 ASP B C 1
ATOM 4355 O O . ASP B 1 24 ? -11.400 -86.501 179.143 1.00 106.12 24 ASP B O 1
ATOM 4360 N N . ASP B 1 25 ? -12.230 -84.959 180.555 1.00 91.58 25 ASP B N 1
ATOM 4361 C CA . ASP B 1 25 ? -12.522 -85.917 181.615 1.00 86.09 25 ASP B CA 1
ATOM 4362 C C . ASP B 1 25 ? -13.660 -86.863 181.246 1.00 91.61 25 ASP B C 1
ATOM 4363 O O . ASP B 1 25 ? -13.781 -87.950 181.810 1.00 111.72 25 ASP B O 1
ATOM 4368 N N . CYS B 1 26 ? -14.498 -86.445 180.304 1.00 90.23 26 CYS B N 1
ATOM 4369 C CA . CYS B 1 26 ? -15.612 -87.274 179.855 1.00 91.48 26 CYS B CA 1
ATOM 4370 C C . CYS B 1 26 ? -15.605 -87.433 178.339 1.00 98.60 26 CYS B C 1
ATOM 4371 O O . CYS B 1 26 ? -16.564 -87.935 177.752 1.00 99.50 26 CYS B O 1
ATOM 4374 N N . ARG B 1 27 ? -14.517 -86.998 177.713 1.00 101.51 27 ARG B N 1
ATOM 4375 C CA . ARG B 1 27 ? -14.373 -87.083 176.267 1.00 87.95 27 ARG B CA 1
ATOM 4376 C C . ARG B 1 27 ? -14.173 -88.524 175.831 1.00 89.38 27 ARG B C 1
ATOM 4377 O O . ARG B 1 27 ? -13.206 -89.168 176.233 1.00 107.68 27 ARG B O 1
ATOM 4385 N N . LYS B 1 28 ? -15.096 -89.027 175.017 1.00 98.26 28 LYS B N 1
ATOM 4386 C CA . LYS B 1 28 ? -14.908 -90.311 174.352 1.00 93.24 28 LYS B CA 1
ATOM 4387 C C . LYS B 1 28 ? -14.641 -90.037 172.878 1.00 100.48 28 LYS B C 1
ATOM 4388 O O . LYS B 1 28 ? -15.522 -89.574 172.153 1.00 130.24 28 LYS B O 1
ATOM 4394 N N . GLU B 1 29 ? -13.417 -90.321 172.448 1.00 101.20 29 GLU B N 1
ATOM 4395 C CA . GLU B 1 29 ? -12.914 -89.890 171.144 1.00 118.90 29 GLU B CA 1
ATOM 4396 C C . GLU B 1 29 ? -13.928 -89.928 170.000 1.00 114.81 29 GLU B C 1
ATOM 4397 O O . GLU B 1 29 ? -14.092 -88.946 169.275 1.00 125.34 29 GLU B O 1
ATOM 4403 N N . GLY B 1 30 ? -14.607 -91.059 169.842 1.00 102.98 30 GLY B N 1
ATOM 4404 C CA . GLY B 1 30 ? -15.466 -91.272 168.691 1.00 107.24 30 GLY B CA 1
ATOM 4405 C C . GLY B 1 30 ? -16.834 -90.609 168.708 1.00 112.54 30 GLY B C 1
ATOM 4406 O O . GLY B 1 30 ? -17.490 -90.523 167.669 1.00 94.99 30 GLY B O 1
ATOM 4407 N N . GLU B 1 31 ? -17.274 -90.132 169.870 1.00 108.17 31 GLU B N 1
ATOM 4408 C CA . GLU B 1 31 ? -18.641 -89.626 169.992 1.00 94.99 31 GLU B CA 1
ATOM 4409 C C . GLU B 1 31 ? -18.749 -88.247 170.638 1.00 94.51 31 GLU B C 1
ATOM 4410 O O . GLU B 1 31 ? -17.830 -87.791 171.317 1.00 99.81 31 GLU B O 1
ATOM 4416 N N . TRP B 1 32 ? -19.891 -87.599 170.417 1.00 90.65 32 TRP B N 1
ATOM 4417 C CA . TRP B 1 32 ? -20.134 -86.235 170.882 1.00 74.63 32 TRP B CA 1
ATOM 4418 C C . TRP B 1 32 ? -21.242 -86.185 171.927 1.00 92.79 32 TRP B C 1
ATOM 4419 O O . TRP B 1 32 ? -21.999 -87.142 172.087 1.00 100.33 32 TRP B O 1
ATOM 4430 N N . LYS B 1 33 ? -21.334 -85.060 172.633 1.00 92.25 33 LYS B N 1
ATOM 4431 C CA . LYS B 1 33 ? -22.284 -84.916 173.732 1.00 83.87 33 LYS B CA 1
ATOM 4432 C C . LYS B 1 33 ? -23.028 -83.583 173.707 1.00 92.67 33 LYS B C 1
ATOM 4433 O O . LYS B 1 33 ? -22.638 -82.648 173.005 1.00 91.09 33 LYS B O 1
ATOM 4439 N N . ILE B 1 34 ? -24.099 -83.510 174.491 1.00 87.30 34 ILE B N 1
ATOM 4440 C CA . ILE B 1 34 ? -24.859 -82.279 174.658 1.00 85.27 34 ILE B CA 1
ATOM 4441 C C . ILE B 1 34 ? -24.499 -81.636 175.988 1.00 107.21 34 ILE B C 1
ATOM 4442 O O . ILE B 1 34 ? -24.639 -82.258 177.041 1.00 128.52 34 ILE B O 1
ATOM 4447 N N . MET B 1 35 ? -24.034 -80.392 175.945 1.00 96.82 35 MET B N 1
ATOM 4448 C CA . MET B 1 35 ? -23.685 -79.683 177.170 1.00 91.12 35 MET B CA 1
ATOM 4449 C C . MET B 1 35 ? -24.843 -78.824 177.660 1.00 93.75 35 MET B C 1
ATOM 4450 O O . MET B 1 35 ? -25.578 -78.246 176.861 1.00 83.20 35 MET B O 1
ATOM 4455 N N . LEU B 1 36 ? -25.003 -78.750 178.978 1.00 96.31 36 LEU B N 1
ATOM 4456 C CA . LEU B 1 36 ? -26.065 -77.952 179.579 1.00 88.99 36 LEU B CA 1
ATOM 4457 C C . LEU B 1 36 ? -25.494 -76.928 180.556 1.00 92.03 36 LEU B C 1
ATOM 4458 O O . LEU B 1 36 ? -24.638 -77.251 181.381 1.00 99.23 36 LEU B O 1
ATOM 4463 N N . LEU B 1 37 ? -25.974 -75.692 180.458 1.00 81.68 37 LEU B N 1
ATOM 4464 C CA . LEU B 1 37 ? -25.397 -74.589 181.215 1.00 82.02 37 LEU B CA 1
ATOM 4465 C C . LEU B 1 37 ? -26.455 -73.771 181.943 1.00 82.54 37 LEU B C 1
ATOM 4466 O O . LEU B 1 37 ? -27.536 -73.527 181.413 1.00 100.36 37 LEU B O 1
ATOM 4471 N N . ASP B 1 38 ? -26.136 -73.351 183.163 1.00 82.18 38 ASP B N 1
ATOM 4472 C CA . ASP B 1 38 ? -26.965 -72.391 183.875 1.00 80.17 38 ASP B CA 1
ATOM 4473 C C . ASP B 1 38 ? -26.391 -70.998 183.640 1.00 102.93 38 ASP B C 1
ATOM 4474 O O . ASP B 1 38 ? -25.381 -70.853 182.947 1.00 95.54 38 ASP B O 1
ATOM 4479 N N . GLU B 1 39 ? -27.029 -69.979 184.209 1.00 107.33 39 GLU B N 1
ATOM 4480 C CA . GLU B 1 39 ? -26.621 -68.597 183.974 1.00 97.03 39 GLU B CA 1
ATOM 4481 C C . GLU B 1 39 ? -25.114 -68.402 184.103 1.00 99.75 39 GLU B C 1
ATOM 4482 O O . GLU B 1 39 ? -24.467 -67.886 183.192 1.00 115.85 39 GLU B O 1
ATOM 4488 N N . PHE B 1 40 ? -24.556 -68.822 185.234 1.00 90.25 40 PHE B N 1
ATOM 4489 C CA . PHE B 1 40 ? -23.131 -68.635 185.488 1.00 83.95 40 PHE B CA 1
ATOM 4490 C C . PHE B 1 40 ? -22.251 -69.269 184.415 1.00 91.25 40 PHE B C 1
ATOM 4491 O O . PHE B 1 40 ? -21.512 -68.573 183.720 1.00 107.25 40 PHE B O 1
ATOM 4499 N N . THR B 1 41 ? -22.334 -70.590 184.286 1.00 92.07 41 THR B N 1
ATOM 4500 C CA . THR B 1 41 ? -21.483 -71.326 183.355 1.00 92.28 41 THR B CA 1
ATOM 4501 C C . THR B 1 41 ? -21.565 -70.786 181.929 1.00 98.76 41 THR B C 1
ATOM 4502 O O . THR B 1 41 ? -20.617 -70.909 181.155 1.00 102.54 41 THR B O 1
ATOM 4506 N N . THR B 1 42 ? -22.699 -70.188 181.581 1.00 99.85 42 THR B N 1
ATOM 4507 C CA . THR B 1 42 ? -22.850 -69.583 180.264 1.00 96.49 42 THR B CA 1
ATOM 4508 C C . THR B 1 42 ? -21.918 -68.383 180.134 1.00 109.35 42 THR B C 1
ATOM 4509 O O . THR B 1 42 ? -21.183 -68.261 179.153 1.00 108.48 42 THR B O 1
ATOM 4513 N N . LYS B 1 43 ? -21.951 -67.504 181.133 1.00 105.25 43 LYS B N 1
ATOM 4514 C CA . LYS B 1 43 ? -21.049 -66.359 181.181 1.00 87.00 43 LYS B CA 1
ATOM 4515 C C . LYS B 1 43 ? -19.595 -66.818 181.239 1.00 98.80 43 LYS B C 1
ATOM 4516 O O . LYS B 1 43 ? -18.718 -66.219 180.616 1.00 112.18 43 LYS B O 1
ATOM 4522 N N . LEU B 1 44 ? -19.348 -67.886 181.990 1.00 95.06 44 LEU B N 1
ATOM 4523 C CA . LEU B 1 44 ? -18.001 -68.422 182.155 1.00 90.15 44 LEU B CA 1
ATOM 4524 C C . LEU B 1 44 ? -17.415 -68.910 180.835 1.00 99.65 44 LEU B C 1
ATOM 4525 O O . LEU B 1 44 ? -16.274 -68.591 180.496 1.00 98.81 44 LEU B O 1
ATOM 4530 N N . LEU B 1 45 ? -18.200 -69.688 180.096 1.00 99.29 45 LEU B N 1
ATOM 4531 C CA . LEU B 1 45 ? -17.746 -70.245 178.826 1.00 94.23 45 LEU B CA 1
ATOM 4532 C C . LEU B 1 45 ? -17.645 -69.175 177.746 1.00 108.18 45 LEU B C 1
ATOM 4533 O O . LEU B 1 45 ? -16.672 -69.137 176.990 1.00 105.19 45 LEU B O 1
ATOM 4538 N N . SER B 1 46 ? -18.650 -68.307 177.677 1.00 104.96 46 SER B N 1
ATOM 4539 C CA . SER B 1 46 ? -18.633 -67.207 176.721 0.51 100.51 46 SER B CA 1
ATOM 4540 C C . SER B 1 46 ? -17.429 -66.313 176.977 1.00 109.67 46 SER B C 1
ATOM 4541 O O . SER B 1 46 ? -16.964 -65.603 176.085 1.00 120.65 46 SER B O 1
ATOM 4544 N N . SER B 1 47 ? -16.926 -66.365 178.205 1.00 101.45 47 SER B N 1
ATOM 4545 C CA . SER B 1 47 ? -15.799 -65.540 178.623 1.00 92.49 47 SER B CA 1
ATOM 4546 C C . SER B 1 47 ? -14.467 -65.981 178.021 1.00 99.55 47 SER B C 1
ATOM 4547 O O . SER B 1 47 ? -13.689 -65.153 177.548 1.00 111.10 47 SER B O 1
ATOM 4550 N N . CYS B 1 48 ? -14.204 -67.283 178.043 1.00 98.29 48 CYS B N 1
ATOM 4551 C CA . CYS B 1 48 ? -12.878 -67.785 177.695 1.00 104.42 48 CYS B CA 1
ATOM 4552 C C . CYS B 1 48 ? -12.832 -68.646 176.434 1.00 103.28 48 CYS B C 1
ATOM 4553 O O . CYS B 1 48 ? -11.893 -69.420 176.250 1.00 99.48 48 CYS B O 1
ATOM 4556 N N . CYS B 1 49 ? -13.833 -68.510 175.569 1.00 112.55 49 CYS B N 1
ATOM 4557 C CA . CYS B 1 49 ? -13.844 -69.249 174.308 1.00 121.44 49 CYS B CA 1
ATOM 4558 C C . CYS B 1 49 ? -15.041 -68.898 173.432 1.00 131.82 49 CYS B C 1
ATOM 4559 O O . CYS B 1 49 ? -16.024 -68.323 173.898 1.00 145.10 49 CYS B O 1
ATOM 4562 N N . LYS B 1 50 ? -14.942 -69.250 172.154 1.00 137.28 50 LYS B N 1
ATOM 4563 C CA . LYS B 1 50 ? -16.057 -69.111 171.230 1.00 149.74 50 LYS B CA 1
ATOM 4564 C C . LYS B 1 50 ? -16.740 -70.463 171.096 1.00 148.61 50 LYS B C 1
ATOM 4565 O O . LYS B 1 50 ? -16.075 -71.498 171.072 1.00 147.12 50 LYS B O 1
ATOM 4571 N N . MET B 1 51 ? -18.067 -70.455 171.012 1.00 150.75 51 MET B N 1
ATOM 4572 C CA . MET B 1 51 ? -18.837 -71.695 170.988 1.00 150.96 51 MET B CA 1
ATOM 4573 C C . MET B 1 51 ? -18.443 -72.619 169.836 1.00 142.05 51 MET B C 1
ATOM 4574 O O . MET B 1 51 ? -18.888 -73.766 169.767 1.00 137.44 51 MET B O 1
ATOM 4579 N N . THR B 1 52 ? -17.605 -72.115 168.937 1.00 143.98 52 THR B N 1
ATOM 4580 C CA . THR B 1 52 ? -17.054 -72.930 167.864 1.00 139.65 52 THR B CA 1
ATOM 4581 C C . THR B 1 52 ? -16.078 -73.945 168.445 1.00 139.02 52 THR B C 1
ATOM 4582 O O . THR B 1 52 ? -16.109 -75.126 168.099 1.00 147.64 52 THR B O 1
ATOM 4586 N N . ASP B 1 53 ? -15.216 -73.468 169.338 1.00 131.71 53 ASP B N 1
ATOM 4587 C CA . ASP B 1 53 ? -14.179 -74.293 169.946 1.00 131.36 53 ASP B CA 1
ATOM 4588 C C . ASP B 1 53 ? -14.744 -75.531 170.636 1.00 127.76 53 ASP B C 1
ATOM 4589 O O . ASP B 1 53 ? -14.030 -76.511 170.848 1.00 137.75 53 ASP B O 1
ATOM 4594 N N . LEU B 1 54 ? -16.026 -75.482 170.986 1.00 109.03 54 LEU B N 1
ATOM 4595 C CA . LEU B 1 54 ? -16.656 -76.562 171.740 1.00 95.12 54 LEU B CA 1
ATOM 4596 C C . LEU B 1 54 ? -16.747 -77.872 170.961 1.00 110.45 54 LEU B C 1
ATOM 4597 O O . LEU B 1 54 ? -16.558 -78.949 171.527 1.00 117.69 54 LEU B O 1
ATOM 4602 N N . LEU B 1 55 ? -17.040 -77.777 169.668 1.00 111.93 55 LEU B N 1
ATOM 4603 C CA . LEU B 1 55 ? -17.160 -78.963 168.827 1.00 109.01 55 LEU B CA 1
ATOM 4604 C C . LEU B 1 55 ? -15.919 -79.843 168.944 1.00 107.96 55 LEU B C 1
ATOM 4605 O O . LEU B 1 55 ? -16.015 -81.060 169.103 1.00 103.21 55 LEU B O 1
ATOM 4610 N N . GLU B 1 56 ? -14.753 -79.211 168.865 1.00 109.58 56 GLU B N 1
ATOM 4611 C CA . GLU B 1 56 ? -13.480 -79.915 168.931 1.00 110.79 56 GLU B CA 1
ATOM 4612 C C . GLU B 1 56 ? -13.284 -80.579 170.289 1.00 117.47 56 GLU B C 1
ATOM 4613 O O . GLU B 1 56 ? -12.401 -81.422 170.456 1.00 122.20 56 GLU B O 1
ATOM 4619 N N . GLU B 1 57 ? -14.114 -80.200 171.256 1.00 119.30 57 GLU B N 1
ATOM 4620 C CA . GLU B 1 57 ? -13.997 -80.722 172.615 1.00 108.13 57 GLU B CA 1
ATOM 4621 C C . GLU B 1 57 ? -15.067 -81.761 172.948 1.00 94.94 57 GLU B C 1
ATOM 4622 O O . GLU B 1 57 ? -15.195 -82.184 174.097 1.00 91.84 57 GLU B O 1
ATOM 4628 N N . GLY B 1 58 ? -15.831 -82.170 171.941 1.00 97.54 58 GLY B N 1
ATOM 4629 C CA . GLY B 1 58 ? -16.807 -83.228 172.117 1.00 96.87 58 GLY B CA 1
ATOM 4630 C C . GLY B 1 58 ? -18.211 -82.730 172.402 1.00 96.96 58 GLY B C 1
ATOM 4631 O O . GLY B 1 58 ? -19.079 -83.502 172.805 1.00 107.72 58 GLY B O 1
ATOM 4632 N N . ILE B 1 59 ? -18.438 -81.438 172.195 1.00 94.14 59 ILE B N 1
ATOM 4633 C CA . ILE B 1 59 ? -19.762 -80.860 172.402 1.00 97.29 59 ILE B CA 1
ATOM 4634 C C . ILE B 1 59 ? -20.399 -80.469 171.074 1.00 101.48 59 ILE B C 1
ATOM 4635 O O . ILE B 1 59 ? -19.924 -79.562 170.391 1.00 115.33 59 ILE B O 1
ATOM 4640 N N . THR B 1 60 ? -21.473 -81.161 170.709 1.00 95.42 60 THR B N 1
ATOM 4641 C CA . THR B 1 60 ? -22.148 -80.911 169.441 1.00 102.03 60 THR B CA 1
ATOM 4642 C C . THR B 1 60 ? -23.297 -79.919 169.608 1.00 111.36 60 THR B C 1
ATOM 4643 O O . THR B 1 60 ? -23.639 -79.193 168.676 1.00 107.84 60 THR B O 1
ATOM 4647 N N . VAL B 1 61 ? -23.883 -79.889 170.801 1.00 113.86 61 VAL B N 1
ATOM 4648 C CA . VAL B 1 61 ? -25.007 -79.001 171.083 1.00 109.12 61 VAL B CA 1
ATOM 4649 C C . VAL B 1 61 ? -25.006 -78.506 172.526 1.00 122.35 61 VAL B C 1
ATOM 4650 O O . VAL B 1 61 ? -24.948 -79.301 173.465 1.00 127.09 61 VAL B O 1
ATOM 4654 N N . ILE B 1 62 ? -25.070 -77.189 172.697 1.00 125.80 62 ILE B N 1
ATOM 4655 C CA . ILE B 1 62 ? -25.208 -76.596 174.022 1.00 115.69 62 ILE B CA 1
ATOM 4656 C C . ILE B 1 62 ? -26.642 -76.108 174.217 1.00 107.38 62 ILE B C 1
ATOM 4657 O O . ILE B 1 62 ? -27.244 -75.546 173.301 1.00 103.81 62 ILE B O 1
ATOM 4662 N N . GLU B 1 63 ? -27.192 -76.336 175.405 1.00 103.71 63 GLU B N 1
ATOM 4663 C CA . GLU B 1 63 ? -28.567 -75.943 175.693 1.00 105.18 63 GLU B CA 1
ATOM 4664 C C . GLU B 1 63 ? -28.740 -75.473 177.132 1.00 107.02 63 GLU B C 1
ATOM 4665 O O . GLU B 1 63 ? -28.057 -75.947 178.039 1.00 120.70 63 GLU B O 1
ATOM 4671 N N . ASN B 1 64 ? -29.662 -74.536 177.329 1.00 101.36 64 ASN B N 1
ATOM 4672 C CA . ASN B 1 64 ? -29.947 -73.993 178.651 1.00 104.34 64 ASN B CA 1
ATOM 4673 C C . ASN B 1 64 ? -30.654 -75.006 179.546 1.00 107.98 64 ASN B C 1
ATOM 4674 O O . ASN B 1 64 ? -31.693 -75.555 179.179 1.00 123.77 64 ASN B O 1
ATOM 4679 N N . ILE B 1 65 ? -30.089 -75.244 180.724 1.00 94.40 65 ILE B N 1
ATOM 4680 C CA . ILE B 1 65 ? -30.638 -76.225 181.653 1.00 96.55 65 ILE B CA 1
ATOM 4681 C C . ILE B 1 65 ? -31.945 -75.740 182.271 1.00 109.57 65 ILE B C 1
ATOM 4682 O O . ILE B 1 65 ? -32.736 -76.537 182.773 1.00 122.94 65 ILE B O 1
ATOM 4687 N N . TYR B 1 66 ? -32.169 -74.431 182.234 1.00 114.03 66 TYR B N 1
ATOM 4688 C CA . TYR B 1 66 ? -33.367 -73.851 182.830 1.00 119.27 66 TYR B CA 1
ATOM 4689 C C . TYR B 1 66 ? -34.619 -74.197 182.031 1.00 125.56 66 TYR B C 1
ATOM 4690 O O . TYR B 1 66 ? -35.529 -74.858 182.535 1.00 126.36 66 TYR B O 1
ATOM 4699 N N . LYS B 1 67 ? -34.660 -73.740 180.784 1.00 125.93 67 LYS B N 1
ATOM 4700 C CA . LYS B 1 67 ? -35.803 -73.984 179.915 1.00 129.63 67 LYS B CA 1
ATOM 4701 C C . LYS B 1 67 ? -35.938 -75.472 179.615 1.00 138.18 67 LYS B C 1
ATOM 4702 O O . LYS B 1 67 ? -34.941 -76.186 179.524 1.00 130.79 67 LYS B O 1
ATOM 4708 N N . ASN B 1 68 ? -37.175 -75.937 179.469 1.00 153.52 68 ASN B N 1
ATOM 4709 C CA . ASN B 1 68 ? -37.426 -77.344 179.180 1.00 156.92 68 ASN B CA 1
ATOM 4710 C C . ASN B 1 68 ? -36.886 -77.736 177.810 1.00 147.40 68 ASN B C 1
ATOM 4711 O O . ASN B 1 68 ? -36.891 -76.933 176.876 1.00 135.01 68 ASN B O 1
ATOM 4716 N N . ARG B 1 69 ? -36.420 -78.975 177.696 1.00 149.55 69 ARG B N 1
ATOM 4717 C CA . ARG B 1 69 ? -35.797 -79.449 176.468 1.00 140.59 69 ARG B CA 1
ATOM 4718 C C . ARG B 1 69 ? -36.408 -80.768 176.012 1.00 131.30 69 ARG B C 1
ATOM 4719 O O . ARG B 1 69 ? -37.096 -81.443 176.779 1.00 110.96 69 ARG B O 1
ATOM 4727 N N . GLU B 1 70 ? -36.154 -81.134 174.760 1.00 139.47 70 GLU B N 1
ATOM 4728 C CA . GLU B 1 70 ? -36.662 -82.387 174.215 1.00 148.22 70 GLU B CA 1
ATOM 4729 C C . GLU B 1 70 ? -35.678 -83.528 174.444 1.00 147.65 70 GLU B C 1
ATOM 4730 O O . GLU B 1 70 ? -34.505 -83.426 174.086 1.00 153.66 70 GLU B O 1
ATOM 4736 N N . PRO B 1 71 ? -36.161 -84.623 175.049 1.00 141.20 71 PRO B N 1
ATOM 4737 C CA . PRO B 1 71 ? -35.334 -85.785 175.385 1.00 141.15 71 PRO B CA 1
ATOM 4738 C C . PRO B 1 71 ? -34.574 -86.335 174.183 1.00 146.49 71 PRO B C 1
ATOM 4739 O O . PRO B 1 71 ? -35.170 -86.603 173.139 1.00 150.30 71 PRO B O 1
ATOM 4743 N N . VAL B 1 72 ? -33.263 -86.490 174.338 1.00 141.98 72 VAL B N 1
ATOM 4744 C CA . VAL B 1 72 ? -32.433 -87.149 173.337 1.00 136.03 72 VAL B CA 1
ATOM 4745 C C . VAL B 1 72 ? -31.821 -88.391 173.972 1.00 131.07 72 VAL B C 1
ATOM 4746 O O . VAL B 1 72 ? -30.672 -88.380 174.414 1.00 124.04 72 VAL B O 1
ATOM 4750 N N . ARG B 1 73 ? -32.606 -89.463 174.009 1.00 135.21 73 ARG B N 1
ATOM 4751 C CA . ARG B 1 73 ? -32.283 -90.636 174.813 1.00 132.17 73 ARG B CA 1
ATOM 4752 C C . ARG B 1 73 ? -31.175 -91.511 174.223 1.00 134.87 73 ARG B C 1
ATOM 4753 O O . ARG B 1 73 ? -30.964 -92.635 174.676 1.00 149.55 73 ARG B O 1
ATOM 4761 N N . GLN B 1 74 ? -30.467 -90.999 173.219 1.00 133.37 74 GLN B N 1
ATOM 4762 C CA . GLN B 1 74 ? -29.335 -91.730 172.653 1.00 137.74 74 GLN B CA 1
ATOM 4763 C C . GLN B 1 74 ? -28.046 -90.913 172.726 1.00 126.34 74 GLN B C 1
ATOM 4764 O O . GLN B 1 74 ? -26.987 -91.363 172.286 1.00 113.27 74 GLN B O 1
ATOM 4770 N N . MET B 1 75 ? -28.144 -89.710 173.285 1.00 117.76 75 MET B N 1
ATOM 4771 C CA . MET B 1 75 ? -26.971 -88.875 173.517 1.00 103.92 75 MET B CA 1
ATOM 4772 C C . MET B 1 75 ? -26.703 -88.688 175.006 1.00 103.31 75 MET B C 1
ATOM 4773 O O . MET B 1 75 ? -27.632 -88.599 175.807 1.00 118.56 75 MET B O 1
ATOM 4778 N N . LYS B 1 76 ? -25.427 -88.634 175.370 1.00 103.53 76 LYS B N 1
ATOM 4779 C CA . LYS B 1 76 ? -25.038 -88.415 176.757 1.00 110.47 76 LYS B CA 1
ATOM 4780 C C . LYS B 1 76 ? -25.009 -86.923 177.079 1.00 103.85 76 LYS B C 1
ATOM 4781 O O . LYS B 1 76 ? -24.722 -86.094 176.215 1.00 99.70 76 LYS B O 1
ATOM 4787 N N . ALA B 1 77 ? -25.307 -86.585 178.327 1.00 106.88 77 ALA B N 1
ATOM 4788 C CA . ALA B 1 77 ? -25.414 -85.189 178.726 1.00 109.58 77 ALA B CA 1
ATOM 4789 C C . ALA B 1 77 ? -24.246 -84.749 179.598 1.00 102.48 77 ALA B C 1
ATOM 4790 O O . ALA B 1 77 ? -23.869 -85.439 180.545 1.00 99.09 77 ALA B O 1
ATOM 4792 N N . LEU B 1 78 ? -23.676 -83.596 179.267 1.00 96.40 78 LEU B N 1
ATOM 4793 C CA . LEU B 1 78 ? -22.649 -82.990 180.099 1.00 90.73 78 LEU B CA 1
ATOM 4794 C C . LEU B 1 78 ? -23.257 -81.815 180.841 1.00 93.96 78 LEU B C 1
ATOM 4795 O O . LEU B 1 78 ? -23.541 -80.775 180.247 1.00 100.03 78 LEU B O 1
ATOM 4800 N N . TYR B 1 79 ? -23.468 -81.991 182.140 1.00 87.39 79 TYR B N 1
ATOM 4801 C CA . TYR B 1 79 ? -24.004 -80.924 182.968 1.00 80.77 79 TYR B CA 1
ATOM 4802 C C . TYR B 1 79 ? -22.877 -80.098 183.564 1.00 94.04 79 TYR B C 1
ATOM 4803 O O . TYR B 1 79 ? -22.185 -80.542 184.480 1.00 101.61 79 TYR B O 1
ATOM 4812 N N . PHE B 1 80 ? -22.689 -78.901 183.020 1.00 90.39 80 PHE B N 1
ATOM 4813 C CA . PHE B 1 80 ? -21.724 -77.952 183.556 1.00 81.56 80 PHE B CA 1
ATOM 4814 C C . PHE B 1 80 ? -22.487 -76.828 184.236 1.00 76.89 80 PHE B C 1
ATOM 4815 O O . PHE B 1 80 ? -22.913 -75.871 183.589 1.00 92.30 80 PHE B O 1
ATOM 4823 N N . ILE B 1 81 ? -22.675 -76.961 185.544 1.00 73.38 81 ILE B N 1
ATOM 4824 C CA . ILE B 1 81 ? -23.524 -76.042 186.289 1.00 83.22 81 ILE B CA 1
ATOM 4825 C C . ILE B 1 81 ? -22.946 -75.709 187.657 1.00 83.31 81 ILE B C 1
ATOM 4826 O O . ILE B 1 81 ? -22.033 -76.379 188.140 1.00 94.93 81 ILE B O 1
ATOM 4831 N N . SER B 1 82 ? -23.487 -74.667 188.278 1.00 77.50 82 SER B N 1
ATOM 4832 C CA . SER B 1 82 ? -23.104 -74.302 189.633 1.00 83.57 82 SER B CA 1
ATOM 4833 C C . SER B 1 82 ? -23.998 -75.035 190.624 1.00 95.38 82 SER B C 1
ATOM 4834 O O . SER B 1 82 ? -25.119 -75.414 190.284 1.00 99.47 82 SER B O 1
ATOM 4837 N N . PRO B 1 83 ? -23.498 -75.249 191.851 1.00 92.03 83 PRO B N 1
ATOM 4838 C CA . PRO B 1 83 ? -24.251 -75.915 192.922 1.00 87.64 83 PRO B CA 1
ATOM 4839 C C . PRO B 1 83 ? -25.417 -75.063 193.412 1.00 114.29 83 PRO B C 1
ATOM 4840 O O . PRO B 1 83 ? -25.521 -74.783 194.606 1.00 133.30 83 PRO B O 1
ATOM 4844 N N . THR B 1 84 ? -26.283 -74.660 192.488 1.00 119.59 84 THR B N 1
ATOM 4845 C CA . THR B 1 84 ? -27.427 -73.816 192.807 1.00 115.07 84 THR B CA 1
ATOM 4846 C C . THR B 1 84 ? -28.702 -74.649 192.879 1.00 121.80 84 THR B C 1
ATOM 4847 O O . THR B 1 84 ? -28.910 -75.542 192.057 1.00 118.16 84 THR B O 1
ATOM 4851 N N . PRO B 1 85 ? -29.556 -74.362 193.873 1.00 123.15 85 PRO B N 1
ATOM 4852 C CA . PRO B 1 85 ? -30.850 -75.036 194.007 1.00 119.32 85 PRO B CA 1
ATOM 4853 C C . PRO B 1 85 ? -31.597 -75.090 192.678 1.00 116.39 85 PRO B C 1
ATOM 4854 O O . PRO B 1 85 ? -32.057 -76.159 192.279 1.00 122.79 85 PRO B O 1
ATOM 4858 N N . LYS B 1 86 ? -31.712 -73.948 192.007 1.00 107.73 86 LYS B N 1
ATOM 4859 C CA . LYS B 1 86 ? -32.377 -73.888 190.709 1.00 115.68 86 LYS B CA 1
ATOM 4860 C C . LYS B 1 86 ? -31.688 -74.791 189.692 1.00 131.56 86 LYS B C 1
ATOM 4861 O O . LYS B 1 86 ? -32.330 -75.625 189.052 1.00 138.17 86 LYS B O 1
ATOM 4867 N N . SER B 1 87 ? -30.377 -74.619 189.551 1.00 123.63 87 SER B N 1
ATOM 4868 C CA . SER B 1 87 ? -29.602 -75.361 188.564 1.00 107.90 87 SER B CA 1
ATOM 4869 C C . SER B 1 87 ? -29.654 -76.866 188.802 1.00 99.33 87 SER B C 1
ATOM 4870 O O . SER B 1 87 ? -29.578 -77.653 187.859 1.00 104.89 87 SER B O 1
ATOM 4873 N N . VAL B 1 88 ? -29.787 -77.260 190.065 1.00 89.69 88 VAL B N 1
ATOM 4874 C CA . VAL B 1 88 ? -29.828 -78.676 190.423 1.00 101.16 88 VAL B CA 1
ATOM 4875 C C . VAL B 1 88 ? -31.230 -79.266 190.282 1.00 123.41 88 VAL B C 1
ATOM 4876 O O . VAL B 1 88 ? -31.394 -80.382 189.785 1.00 127.43 88 VAL B O 1
ATOM 4880 N N . ASP B 1 89 ? -32.236 -78.515 190.721 1.00 128.05 89 ASP B N 1
ATOM 4881 C CA . ASP B 1 89 ? -33.624 -78.943 190.582 1.00 127.20 89 ASP B CA 1
ATOM 4882 C C . ASP B 1 89 ? -33.933 -79.285 189.130 1.00 134.81 89 ASP B C 1
ATOM 4883 O O . ASP B 1 89 ? -34.681 -80.221 188.848 1.00 147.33 89 ASP B O 1
ATOM 4888 N N . CYS B 1 90 ? -33.347 -78.522 188.213 1.00 125.18 90 CYS B N 1
ATOM 4889 C CA . CYS B 1 90 ? -33.535 -78.759 186.787 1.00 118.56 90 CYS B CA 1
ATOM 4890 C C . CYS B 1 90 ? -32.964 -80.110 186.370 1.00 111.30 90 CYS B C 1
ATOM 4891 O O . CYS B 1 90 ? -33.579 -80.839 185.592 1.00 124.42 90 CYS B O 1
ATOM 4894 N N . PHE B 1 91 ? -31.786 -80.440 186.888 1.00 112.71 91 PHE B N 1
ATOM 4895 C CA . PHE B 1 91 ? -31.175 -81.732 186.602 1.00 122.15 91 PHE B CA 1
ATOM 4896 C C . PHE B 1 91 ? -32.087 -82.868 187.045 1.00 126.64 91 PHE B C 1
ATOM 4897 O O . PHE B 1 91 ? -32.279 -83.844 186.320 1.00 128.16 91 PHE B O 1
ATOM 4905 N N . LEU B 1 92 ? -32.644 -82.730 188.244 1.00 122.11 92 LEU B N 1
ATOM 4906 C CA . LEU B 1 92 ? -33.496 -83.762 188.820 1.00 118.58 92 LEU B CA 1
ATOM 4907 C C . LEU B 1 92 ? -34.786 -83.944 188.024 1.00 126.00 92 LEU B C 1
ATOM 4908 O O . LEU B 1 92 ? -35.492 -84.939 188.189 1.00 136.44 92 LEU B O 1
ATOM 4913 N N . ARG B 1 93 ? -35.090 -82.981 187.161 1.00 115.89 93 ARG B N 1
ATOM 4914 C CA . ARG B 1 93 ? -36.267 -83.069 186.306 1.00 112.79 93 ARG B CA 1
ATOM 4915 C C . ARG B 1 93 ? -35.985 -83.932 185.084 1.00 135.49 93 ARG B C 1
ATOM 4916 O O . ARG B 1 93 ? -36.905 -84.341 184.378 1.00 158.00 93 ARG B O 1
ATOM 4924 N N . ASP B 1 94 ? -34.707 -84.205 184.841 1.00 136.09 94 ASP B N 1
ATOM 4925 C CA . ASP B 1 94 ? -34.297 -84.995 183.686 1.00 127.36 94 ASP B CA 1
ATOM 4926 C C . ASP B 1 94 ? -34.018 -86.437 184.087 1.00 126.31 94 ASP B C 1
ATOM 4927 O O . ASP B 1 94 ? -34.154 -87.354 183.278 1.00 124.91 94 ASP B O 1
ATOM 4932 N N . PHE B 1 95 ? -33.619 -86.628 185.339 1.00 129.22 95 PHE B N 1
ATOM 4933 C CA . PHE B 1 95 ? -33.275 -87.953 185.838 1.00 140.28 95 PHE B CA 1
ATOM 4934 C C . PHE B 1 95 ? -33.975 -88.240 187.161 1.00 167.74 95 PHE B C 1
ATOM 4935 O O . PHE B 1 95 ? -34.003 -87.395 188.055 1.00 174.67 95 PHE B O 1
ATOM 4943 N N . GLY B 1 96 ? -34.542 -89.436 187.277 1.00 185.71 96 GLY B N 1
ATOM 4944 C CA . GLY B 1 96 ? -35.236 -89.836 188.487 1.00 194.69 96 GLY B CA 1
ATOM 4945 C C . GLY B 1 96 ? -36.696 -89.430 188.486 1.00 197.15 96 GLY B C 1
ATOM 4946 O O . GLY B 1 96 ? -37.429 -89.711 187.538 1.00 185.84 96 GLY B O 1
ATOM 4947 N N . SER B 1 97 ? -37.117 -88.763 189.556 1.00 207.34 97 SER B N 1
ATOM 4948 C CA . SER B 1 97 ? -38.503 -88.330 189.700 1.00 217.65 97 SER B CA 1
ATOM 4949 C C . SER B 1 97 ? -38.817 -87.140 188.797 1.00 225.64 97 SER B C 1
ATOM 4950 O O . SER B 1 97 ? -38.242 -86.063 188.958 1.00 224.30 97 SER B O 1
ATOM 4953 N N . LYS B 1 98 ? -39.731 -87.335 187.851 1.00 229.53 98 LYS B N 1
ATOM 4954 C CA . LYS B 1 98 ? -40.397 -88.620 187.662 1.00 229.08 98 LYS B CA 1
ATOM 4955 C C . LYS B 1 98 ? -40.649 -88.879 186.180 1.00 228.50 98 LYS B C 1
ATOM 4956 O O . LYS B 1 98 ? -40.389 -88.016 185.341 1.00 227.86 98 LYS B O 1
ATOM 4958 N N . SER B 1 99 ? -41.155 -90.069 185.866 1.00 231.19 99 SER B N 1
ATOM 4959 C CA . SER B 1 99 ? -41.419 -90.467 184.483 1.00 231.55 99 SER B CA 1
ATOM 4960 C C . SER B 1 99 ? -40.244 -90.136 183.563 1.00 221.15 99 SER B C 1
ATOM 4961 O O . SER B 1 99 ? -40.417 -89.920 182.363 1.00 214.73 99 SER B O 1
ATOM 4964 N N . GLU B 1 100 ? -39.050 -90.105 184.145 1.00 218.88 100 GLU B N 1
ATOM 4965 C CA . GLU B 1 100 ? -37.818 -89.820 183.418 1.00 213.79 100 GLU B CA 1
ATOM 4966 C C . GLU B 1 100 ? -37.517 -90.961 182.435 1.00 205.58 100 GLU B C 1
ATOM 4967 O O . GLU B 1 100 ? -38.303 -91.905 182.344 1.00 202.45 100 GLU B O 1
ATOM 4969 N N . LYS B 1 101 ? -36.406 -90.900 181.697 1.00 199.67 101 LYS B N 1
ATOM 4970 C CA . LYS B 1 101 ? -35.396 -89.850 181.802 1.00 187.06 101 LYS B CA 1
ATOM 4971 C C . LYS B 1 101 ? -35.445 -88.894 180.614 1.00 179.50 101 LYS B C 1
ATOM 4972 O O . LYS B 1 101 ? -36.513 -88.628 180.061 1.00 190.11 101 LYS B O 1
ATOM 4978 N N . LYS B 1 102 ? -34.279 -88.380 180.228 1.00 148.80 102 LYS B N 1
ATOM 4979 C CA . LYS B 1 102 ? -34.180 -87.462 179.097 1.00 124.60 102 LYS B CA 1
ATOM 4980 C C . LYS B 1 102 ? -32.941 -87.731 178.245 1.00 123.26 102 LYS B C 1
ATOM 4981 O O . LYS B 1 102 ? -32.940 -87.477 177.040 1.00 126.47 102 LYS B O 1
ATOM 4987 N N . TYR B 1 103 ? -31.889 -88.245 178.873 1.00 120.26 103 TYR B N 1
ATOM 4988 C CA . TYR B 1 103 ? -30.654 -88.548 178.157 1.00 115.01 103 TYR B CA 1
ATOM 4989 C C . TYR B 1 103 ? -30.114 -89.926 178.524 1.00 112.51 103 TYR B C 1
ATOM 4990 O O . TYR B 1 103 ? -30.552 -90.537 179.499 1.00 125.69 103 TYR B O 1
ATOM 4999 N N . LYS B 1 104 ? -29.158 -90.407 177.736 1.00 103.39 104 LYS B N 1
ATOM 5000 C CA . LYS B 1 104 ? -28.581 -91.731 177.943 1.00 117.90 104 LYS B CA 1
ATOM 5001 C C . LYS B 1 104 ? -27.806 -91.799 179.253 1.00 128.02 104 LYS B C 1
ATOM 5002 O O . LYS B 1 104 ? -27.969 -92.738 180.033 1.00 137.20 104 LYS B O 1
ATOM 5008 N N . ALA B 1 105 ? -26.964 -90.797 179.491 1.00 122.78 105 ALA B N 1
ATOM 5009 C CA . ALA B 1 105 ? -26.153 -90.749 180.702 1.00 106.01 105 ALA B CA 1
ATOM 5010 C C . ALA B 1 105 ? -25.918 -89.313 181.158 1.00 104.36 105 ALA B C 1
ATOM 5011 O O . ALA B 1 105 ? -26.055 -88.372 180.376 1.00 94.71 105 ALA B O 1
ATOM 5013 N N . ALA B 1 106 ? -25.562 -89.150 182.427 1.00 106.02 106 ALA B N 1
ATOM 5014 C CA . ALA B 1 106 ? -25.328 -87.823 182.982 1.00 100.04 106 ALA B CA 1
ATOM 5015 C C . ALA B 1 106 ? -23.900 -87.660 183.482 1.00 88.68 106 ALA B C 1
ATOM 5016 O O . ALA B 1 106 ? -23.368 -88.530 184.168 1.00 102.01 106 ALA B O 1
ATOM 5018 N N . TYR B 1 107 ? -23.284 -86.538 183.127 1.00 90.79 107 TYR B N 1
ATOM 5019 C CA . TYR B 1 107 ? -21.962 -86.185 183.626 1.00 83.56 107 TYR B CA 1
ATOM 5020 C C . TYR B 1 107 ? -22.020 -84.810 184.277 1.00 78.79 107 TYR B C 1
ATOM 5021 O O . TYR B 1 107 ? -22.084 -83.792 183.590 1.00 107.01 107 TYR B O 1
ATOM 5030 N N . ILE B 1 108 ? -22.002 -84.785 185.604 1.00 86.01 108 ILE B N 1
ATOM 5031 C CA . ILE B 1 108 ? -22.171 -83.542 186.348 1.00 93.99 108 ILE B CA 1
ATOM 5032 C C . ILE B 1 108 ? -20.841 -82.906 186.736 1.00 89.99 108 ILE B C 1
ATOM 5033 O O . ILE B 1 108 ? -19.970 -83.563 187.305 1.00 92.02 108 ILE B O 1
ATOM 5038 N N . TYR B 1 109 ? -20.696 -81.622 186.426 1.00 84.70 109 TYR B N 1
ATOM 5039 C CA . TYR B 1 109 ? -19.502 -80.868 186.791 1.00 84.87 109 TYR B CA 1
ATOM 5040 C C . TYR B 1 109 ? -19.875 -79.564 187.488 1.00 89.01 109 TYR B C 1
ATOM 5041 O O . TYR B 1 109 ? -20.283 -78.597 186.842 1.00 97.94 109 TYR B O 1
ATOM 5050 N N . PHE B 1 110 ? -19.739 -79.549 188.810 1.00 77.92 110 PHE B N 1
ATOM 5051 C CA . PHE B 1 110 ? -20.074 -78.374 189.604 1.00 74.58 110 PHE B CA 1
ATOM 5052 C C . PHE B 1 110 ? -18.947 -77.348 189.607 1.00 83.60 110 PHE B C 1
ATOM 5053 O O . PHE B 1 110 ? -17.781 -77.686 189.818 1.00 84.86 110 PHE B O 1
ATOM 5061 N N . THR B 1 111 ? -19.310 -76.091 189.374 1.00 89.46 111 THR B N 1
ATOM 5062 C CA . THR B 1 111 ? -18.349 -74.995 189.369 1.00 90.30 111 THR B CA 1
ATOM 5063 C C . THR B 1 111 ? -17.666 -74.847 190.723 1.00 89.94 111 THR B C 1
ATOM 5064 O O . THR B 1 111 ? -16.535 -74.378 190.807 1.00 102.00 111 THR B O 1
ATOM 5068 N N . ASP B 1 112 ? -18.360 -75.249 191.781 1.00 86.45 112 ASP B N 1
ATOM 5069 C CA . ASP B 1 112 ? -17.830 -75.110 193.131 1.00 90.58 112 ASP B CA 1
ATOM 5070 C C . ASP B 1 112 ? -18.306 -76.266 194.001 1.00 103.91 112 ASP B C 1
ATOM 5071 O O . ASP B 1 112 ? -19.023 -77.148 193.531 1.00 118.92 112 ASP B O 1
ATOM 5076 N N . PHE B 1 113 ? -17.904 -76.261 195.268 1.00 109.15 113 PHE B N 1
ATOM 5077 C CA . PHE B 1 113 ? -18.296 -77.318 196.194 1.00 111.28 113 PHE B CA 1
ATOM 5078 C C . PHE B 1 113 ? -19.813 -77.419 196.318 1.00 103.21 113 PHE B C 1
ATOM 5079 O O . PHE B 1 113 ? -20.504 -76.414 196.477 1.00 105.01 113 PHE B O 1
ATOM 5087 N N . CYS B 1 114 ? -20.325 -78.642 196.240 1.00 96.41 114 CYS B N 1
ATOM 5088 C CA . CYS B 1 114 ? -21.762 -78.869 196.289 1.00 106.18 114 CYS B CA 1
ATOM 5089 C C . CYS B 1 114 ? -22.239 -79.109 197.717 1.00 123.27 114 CYS B C 1
ATOM 5090 O O . CYS B 1 114 ? -21.758 -80.019 198.391 1.00 137.52 114 CYS B O 1
ATOM 5093 N N . PRO B 1 115 ? -23.191 -78.286 198.183 1.00 127.17 115 PRO B N 1
ATOM 5094 C CA . PRO B 1 115 ? -23.784 -78.423 199.517 1.00 132.55 115 PRO B CA 1
ATOM 5095 C C . PRO B 1 115 ? -24.371 -79.816 199.725 1.00 152.91 115 PRO B C 1
ATOM 5096 O O . PRO B 1 115 ? -25.002 -80.360 198.817 1.00 165.65 115 PRO B O 1
ATOM 5100 N N . ASP B 1 116 ? -24.161 -80.386 200.907 1.00 154.48 116 ASP B N 1
ATOM 5101 C CA . ASP B 1 116 ? -24.684 -81.711 201.216 1.00 149.30 116 ASP B CA 1
ATOM 5102 C C . ASP B 1 116 ? -26.199 -81.756 201.048 1.00 145.30 116 ASP B C 1
ATOM 5103 O O . ASP B 1 116 ? -26.761 -82.789 200.686 1.00 139.53 116 ASP B O 1
ATOM 5108 N N . SER B 1 117 ? -26.854 -80.629 201.308 1.00 137.83 117 SER B N 1
ATOM 5109 C CA . SER B 1 117 ? -28.300 -80.530 201.152 1.00 129.14 117 SER B CA 1
ATOM 5110 C C . SER B 1 117 ? -28.704 -80.839 199.717 1.00 140.68 117 SER B C 1
ATOM 5111 O O . SER B 1 117 ? -29.500 -81.744 199.469 1.00 147.76 117 SER B O 1
ATOM 5114 N N . LEU B 1 118 ? -28.148 -80.084 198.775 1.00 145.37 118 LEU B N 1
ATOM 5115 C CA . LEU B 1 118 ? -28.428 -80.291 197.358 1.00 137.05 118 LEU B CA 1
ATOM 5116 C C . LEU B 1 118 ? -27.957 -81.662 196.893 1.00 126.16 118 LEU B C 1
ATOM 5117 O O . LEU B 1 118 ? -28.687 -82.378 196.207 1.00 129.94 118 LEU B O 1
ATOM 5122 N N . PHE B 1 119 ? -26.734 -82.024 197.270 1.00 103.62 119 PHE B N 1
ATOM 5123 C CA . PHE B 1 119 ? -26.158 -83.294 196.851 1.00 107.98 119 PHE B CA 1
ATOM 5124 C C . PHE B 1 119 ? -27.101 -84.449 197.163 1.00 130.66 119 PHE B C 1
ATOM 5125 O O . PHE B 1 119 ? -27.360 -85.297 196.312 1.00 125.90 119 PHE B O 1
ATOM 5133 N N . ASN B 1 120 ? -27.612 -84.476 198.389 1.00 152.68 120 ASN B N 1
ATOM 5134 C CA . ASN B 1 120 ? -28.520 -85.535 198.812 1.00 161.25 120 ASN B CA 1
ATOM 5135 C C . ASN B 1 120 ? -29.739 -85.658 197.902 1.00 156.22 120 ASN B C 1
ATOM 5136 O O . ASN B 1 120 ? -30.197 -86.764 197.611 1.00 152.12 120 ASN B O 1
ATOM 5141 N N . LYS B 1 121 ? -30.255 -84.519 197.452 1.00 154.93 121 LYS B N 1
ATOM 5142 C CA . LYS B 1 121 ? -31.433 -84.499 196.589 1.00 156.97 121 LYS B CA 1
ATOM 5143 C C . LYS B 1 121 ? -31.164 -85.148 195.233 1.00 164.76 121 LYS B C 1
ATOM 5144 O O . LYS B 1 121 ? -32.097 -85.462 194.493 1.00 175.81 121 LYS B O 1
ATOM 5150 N N . ILE B 1 122 ? -29.890 -85.344 194.908 1.00 156.29 122 ILE B N 1
ATOM 5151 C CA . ILE B 1 122 ? -29.517 -85.985 193.651 1.00 146.57 122 ILE B CA 1
ATOM 5152 C C . ILE B 1 122 ? -28.837 -87.326 193.901 1.00 142.67 122 ILE B C 1
ATOM 5153 O O . ILE B 1 122 ? -28.707 -88.146 192.993 1.00 143.72 122 ILE B O 1
ATOM 5158 N N . LYS B 1 123 ? -28.405 -87.540 195.139 1.00 146.32 123 LYS B N 1
ATOM 5159 C CA . LYS B 1 123 ? -27.782 -88.798 195.525 1.00 150.68 123 LYS B CA 1
ATOM 5160 C C . LYS B 1 123 ? -28.838 -89.888 195.657 1.00 158.74 123 LYS B C 1
ATOM 5161 O O . LYS B 1 123 ? -28.523 -91.078 195.652 1.00 147.77 123 LYS B O 1
ATOM 5163 N N . ALA B 1 124 ? -30.095 -89.469 195.771 1.00 169.94 124 ALA B N 1
ATOM 5164 C CA . ALA B 1 124 ? -31.211 -90.400 195.896 1.00 175.00 124 ALA B CA 1
ATOM 5165 C C . ALA B 1 124 ? -31.784 -90.761 194.528 1.00 185.71 124 ALA B C 1
ATOM 5166 O O . ALA B 1 124 ? -31.757 -91.922 194.121 1.00 190.83 124 ALA B O 1
ATOM 5168 N N . SER B 1 125 ? -32.302 -89.759 193.823 1.00 189.85 125 SER B N 1
ATOM 5169 C CA . SER B 1 125 ? -32.818 -89.960 192.473 1.00 193.06 125 SER B CA 1
ATOM 5170 C C . SER B 1 125 ? -31.664 -90.130 191.495 1.00 197.16 125 SER B C 1
ATOM 5171 O O . SER B 1 125 ? -31.750 -89.726 190.335 1.00 195.13 125 SER B O 1
ATOM 5174 N N . CYS B 1 126 ? -30.584 -90.733 191.983 1.00 206.84 126 CYS B N 1
ATOM 5175 C CA . CYS B 1 126 ? -29.368 -90.940 191.205 1.00 210.75 126 CYS B CA 1
ATOM 5176 C C . CYS B 1 126 ? -29.624 -91.574 189.842 1.00 205.82 126 CYS B C 1
ATOM 5177 O O . CYS B 1 126 ? -29.369 -90.959 188.806 1.00 209.51 126 CYS B O 1
ATOM 5180 N N . SER B 1 127 ? -30.125 -92.806 189.854 1.00 189.43 127 SER B N 1
ATOM 5181 C CA . SER B 1 127 ? -30.267 -93.596 188.636 1.00 175.41 127 SER B CA 1
ATOM 5182 C C . SER B 1 127 ? -28.886 -93.971 188.106 1.00 175.79 127 SER B C 1
ATOM 5183 O O . SER B 1 127 ? -27.930 -93.209 188.249 1.00 175.47 127 SER B O 1
ATOM 5186 N N . LYS B 1 128 ? -28.783 -95.149 187.498 1.00 169.66 128 LYS B N 1
ATOM 5187 C CA . LYS B 1 128 ? -27.513 -95.619 186.955 1.00 162.75 128 LYS B CA 1
ATOM 5188 C C . LYS B 1 128 ? -26.894 -94.587 186.016 1.00 153.77 128 LYS B C 1
ATOM 5189 O O . LYS B 1 128 ? -25.695 -94.626 185.738 1.00 150.96 128 LYS B O 1
ATOM 5195 N N . SER B 1 129 ? -27.724 -93.666 185.535 1.00 142.17 129 SER B N 1
ATOM 5196 C CA . SER B 1 129 ? -27.304 -92.653 184.570 1.00 127.94 129 SER B CA 1
ATOM 5197 C C . SER B 1 129 ? -26.071 -91.868 185.012 1.00 118.42 129 SER B C 1
ATOM 5198 O O . SER B 1 129 ? -25.024 -91.940 184.371 1.00 125.73 129 SER B O 1
ATOM 5201 N N . ILE B 1 130 ? -26.206 -91.112 186.100 1.00 99.21 130 ILE B N 1
ATOM 5202 C CA . ILE B 1 130 ? -25.114 -90.284 186.607 1.00 93.87 130 ILE B CA 1
ATOM 5203 C C . ILE B 1 130 ? -23.800 -91.055 186.655 1.00 90.35 130 ILE B C 1
ATOM 5204 O O . ILE B 1 130 ? -23.523 -91.761 187.621 1.00 103.54 130 ILE B O 1
ATOM 5209 N N . ARG B 1 131 ? -22.999 -90.916 185.603 1.00 97.35 131 ARG B N 1
ATOM 5210 C CA . ARG B 1 131 ? -21.747 -91.651 185.475 1.00 99.83 131 ARG B CA 1
ATOM 5211 C C . ARG B 1 131 ? -20.597 -90.920 186.152 1.00 108.08 131 ARG B C 1
ATOM 5212 O O . ARG B 1 131 ? -19.517 -91.484 186.332 1.00 110.03 131 ARG B O 1
ATOM 5220 N N . ARG B 1 132 ? -20.825 -89.663 186.523 1.00 103.18 132 ARG B N 1
ATOM 5221 C CA . ARG B 1 132 ? -19.761 -88.850 187.102 1.00 95.65 132 ARG B CA 1
ATOM 5222 C C . ARG B 1 132 ? -20.254 -87.536 187.698 1.00 93.21 132 ARG B C 1
ATOM 5223 O O . ARG B 1 132 ? -21.043 -86.819 187.086 1.00 98.69 132 ARG B O 1
ATOM 5231 N N . CYS B 1 133 ? -19.777 -87.230 188.900 1.00 85.62 133 CYS B N 1
ATOM 5232 C CA . CYS B 1 133 ? -20.067 -85.958 189.546 1.00 86.46 133 CYS B CA 1
ATOM 5233 C C . CYS B 1 133 ? -18.796 -85.378 190.153 1.00 94.11 133 CYS B C 1
ATOM 5234 O O . CYS B 1 133 ? -18.322 -85.847 191.188 1.00 99.68 133 CYS B O 1
ATOM 5237 N N . LYS B 1 134 ? -18.244 -84.362 189.501 1.00 88.49 134 LYS B N 1
ATOM 5238 C CA . LYS B 1 134 ? -17.038 -83.706 189.986 1.00 80.91 134 LYS B CA 1
ATOM 5239 C C . LYS B 1 134 ? -17.302 -82.263 190.388 1.00 86.37 134 LYS B C 1
ATOM 5240 O O . LYS B 1 134 ? -18.298 -81.662 189.987 1.00 94.57 134 LYS B O 1
ATOM 5246 N N . GLU B 1 135 ? -16.396 -81.718 191.189 1.00 89.08 135 GLU B N 1
ATOM 5247 C CA . GLU B 1 135 ? -16.377 -80.295 191.483 1.00 82.32 135 GLU B CA 1
ATOM 5248 C C . GLU B 1 135 ? -15.036 -79.780 190.990 1.00 83.50 135 GLU B C 1
ATOM 5249 O O . GLU B 1 135 ? -13.994 -80.310 191.366 1.00 98.21 135 GLU B O 1
ATOM 5255 N N . ILE B 1 136 ? -15.054 -78.766 190.132 1.00 87.70 136 ILE B N 1
ATOM 5256 C CA . ILE B 1 136 ? -13.819 -78.287 189.515 1.00 98.55 136 ILE B CA 1
ATOM 5257 C C . ILE B 1 136 ? -13.288 -76.997 190.144 1.00 104.48 136 ILE B C 1
ATOM 5258 O O . ILE B 1 136 ? -12.163 -76.579 189.872 1.00 112.97 136 ILE B O 1
ATOM 5263 N N . ASN B 1 137 ? -14.102 -76.368 190.982 1.00 98.83 137 ASN B N 1
ATOM 5264 C CA . ASN B 1 137 ? -13.685 -75.163 191.690 1.00 103.35 137 ASN B CA 1
ATOM 5265 C C . ASN B 1 137 ? -13.257 -74.024 190.766 1.00 94.54 137 ASN B C 1
ATOM 5266 O O . ASN B 1 137 ? -12.101 -73.600 190.777 1.00 98.44 137 ASN B O 1
ATOM 5271 N N . ILE B 1 138 ? -14.200 -73.549 189.959 1.00 88.74 138 ILE B N 1
ATOM 5272 C CA . ILE B 1 138 ? -14.035 -72.321 189.188 1.00 65.63 138 ILE B CA 1
ATOM 5273 C C . ILE B 1 138 ? -15.276 -71.468 189.384 1.00 84.58 138 ILE B C 1
ATOM 5274 O O . ILE B 1 138 ? -16.298 -71.695 188.739 1.00 91.60 138 ILE B O 1
ATOM 5279 N N . SER B 1 139 ? -15.188 -70.492 190.282 1.00 86.32 139 SER B N 1
ATOM 5280 C CA . SER B 1 139 ? -16.342 -69.668 190.607 1.00 76.67 139 SER B CA 1
ATOM 5281 C C . SER B 1 139 ? -16.069 -68.185 190.365 1.00 82.64 139 SER B C 1
ATOM 5282 O O . SER B 1 139 ? -16.369 -67.344 191.207 1.00 100.86 139 SER B O 1
ATOM 5285 N N . PHE B 1 140 ? -15.507 -67.868 189.204 1.00 91.14 140 PHE B N 1
ATOM 5286 C CA . PHE B 1 140 ? -15.223 -66.482 188.854 1.00 85.94 140 PHE B CA 1
ATOM 5287 C C . PHE B 1 140 ? -15.210 -66.288 187.339 1.00 96.61 140 PHE B C 1
ATOM 5288 O O . PHE B 1 140 ? -15.195 -67.254 186.575 1.00 100.89 140 PHE B O 1
ATOM 5296 N N . ILE B 1 141 ? -15.213 -65.030 186.911 1.00 91.79 141 ILE B N 1
ATOM 5297 C CA . ILE B 1 141 ? -15.187 -64.704 185.492 1.00 95.20 141 ILE B CA 1
ATOM 5298 C C . ILE B 1 141 ? -13.875 -64.034 185.100 1.00 102.20 141 ILE B C 1
ATOM 5299 O O . ILE B 1 141 ? -13.497 -63.015 185.679 1.00 126.45 141 ILE B O 1
ATOM 5304 N N . PRO B 1 142 ? -13.173 -64.612 184.115 1.00 80.17 142 PRO B N 1
ATOM 5305 C CA . PRO B 1 142 ? -11.935 -64.041 183.578 1.00 82.13 142 PRO B CA 1
ATOM 5306 C C . PRO B 1 142 ? -12.232 -62.853 182.673 1.00 102.57 142 PRO B C 1
ATOM 5307 O O . PRO B 1 142 ? -11.960 -62.926 181.475 1.00 110.95 142 PRO B O 1
ATOM 5311 N N . GLN B 1 143 ? -12.782 -61.782 183.240 1.00 106.40 143 GLN B N 1
ATOM 5312 C CA . GLN B 1 143 ? -13.150 -60.593 182.473 1.00 105.66 143 GLN B CA 1
ATOM 5313 C C . GLN B 1 143 ? -12.061 -60.180 181.490 1.00 109.18 143 GLN B C 1
ATOM 5314 O O . GLN B 1 143 ? -12.314 -60.023 180.294 1.00 110.15 143 GLN B O 1
ATOM 5320 N N . GLU B 1 144 ? -10.851 -60.000 182.005 1.00 104.23 144 GLU B N 1
ATOM 5321 C CA . GLU B 1 144 ? -9.706 -59.686 181.166 1.00 107.18 144 GLU B CA 1
ATOM 5322 C C . GLU B 1 144 ? -8.561 -60.625 181.514 1.00 102.09 144 GLU B C 1
ATOM 5323 O O . GLU B 1 144 ? -8.641 -61.368 182.489 1.00 112.85 144 GLU B O 1
ATOM 5329 N N . SER B 1 145 ? -7.499 -60.591 180.716 1.00 104.62 145 SER B N 1
ATOM 5330 C CA . SER B 1 145 ? -6.369 -61.495 180.906 1.00 96.86 145 SER B CA 1
ATOM 5331 C C . SER B 1 145 ? -5.678 -61.272 182.248 1.00 98.53 145 SER B C 1
ATOM 5332 O O . SER B 1 145 ? -4.752 -61.999 182.605 1.00 111.59 145 SER B O 1
ATOM 5335 N N . GLN B 1 146 ? -6.134 -60.271 182.992 1.00 101.96 146 GLN B N 1
ATOM 5336 C CA . GLN B 1 146 ? -5.504 -59.928 184.260 1.00 111.18 146 GLN B CA 1
ATOM 5337 C C . GLN B 1 146 ? -6.523 -59.432 185.286 1.00 112.80 146 GLN B C 1
ATOM 5338 O O . GLN B 1 146 ? -6.166 -59.076 186.410 1.00 107.27 146 GLN B O 1
ATOM 5344 N N . VAL B 1 147 ? -7.794 -59.420 184.895 1.00 113.09 147 VAL B N 1
ATOM 5345 C CA . VAL B 1 147 ? -8.868 -58.987 185.783 1.00 104.34 147 VAL B CA 1
ATOM 5346 C C . VAL B 1 147 ? -9.946 -60.058 185.921 1.00 108.38 147 VAL B C 1
ATOM 5347 O O . VAL B 1 147 ? -10.365 -60.660 184.932 1.00 115.82 147 VAL B O 1
ATOM 5351 N N . TYR B 1 148 ? -10.392 -60.288 187.153 1.00 103.80 148 TYR B N 1
ATOM 5352 C CA . TYR B 1 148 ? -11.423 -61.285 187.424 1.00 94.24 148 TYR B CA 1
ATOM 5353 C C . TYR B 1 148 ? -12.576 -60.674 188.211 1.00 94.92 148 TYR B C 1
ATOM 5354 O O . TYR B 1 148 ? -12.382 -59.731 188.978 1.00 111.59 148 TYR B O 1
ATOM 5363 N N . THR B 1 149 ? -13.777 -61.207 188.013 1.00 80.70 149 THR B N 1
ATOM 5364 C CA . THR B 1 149 ? -14.928 -60.794 188.807 1.00 87.85 149 THR B CA 1
ATOM 5365 C C . THR B 1 149 ? -15.675 -62.007 189.343 1.00 91.14 149 THR B C 1
ATOM 5366 O O . THR B 1 149 ? -15.705 -63.057 188.705 1.00 100.62 149 THR B O 1
ATOM 5370 N N . LEU B 1 150 ? -16.272 -61.858 190.519 1.00 90.48 150 LEU B N 1
ATOM 5371 C CA . LEU B 1 150 ? -16.999 -62.950 191.150 1.00 88.24 150 LEU B CA 1
ATOM 5372 C C . LEU B 1 150 ? -18.470 -62.921 190.757 1.00 96.69 150 LEU B C 1
ATOM 5373 O O . LEU B 1 150 ? -18.880 -62.142 189.896 1.00 104.74 150 LEU B O 1
ATOM 5378 N N . ASP B 1 151 ? -19.256 -63.780 191.397 1.00 107.87 151 ASP B N 1
ATOM 5379 C CA . ASP B 1 151 ? -20.696 -63.829 191.179 1.00 110.75 151 ASP B CA 1
ATOM 5380 C C . ASP B 1 151 ? -21.414 -63.792 192.520 1.00 107.43 151 ASP B C 1
ATOM 5381 O O . ASP B 1 151 ? -22.076 -64.753 192.910 1.00 117.85 151 ASP B O 1
ATOM 5386 N N . VAL B 1 152 ? -21.269 -62.678 193.229 1.00 102.68 152 VAL B N 1
ATOM 5387 C CA . VAL B 1 152 ? -21.904 -62.513 194.530 1.00 102.36 152 VAL B CA 1
ATOM 5388 C C . VAL B 1 152 ? -22.944 -61.398 194.481 1.00 105.17 152 VAL B C 1
ATOM 5389 O O . VAL B 1 152 ? -22.660 -60.262 194.856 1.00 101.60 152 VAL B O 1
ATOM 5393 N N . PRO B 1 153 ? -24.157 -61.729 194.014 1.00 113.33 153 PRO B N 1
ATOM 5394 C CA . PRO B 1 153 ? -25.255 -60.779 193.803 1.00 105.43 153 PRO B CA 1
ATOM 5395 C C . PRO B 1 153 ? -25.464 -59.842 194.987 1.00 113.09 153 PRO B C 1
ATOM 5396 O O . PRO B 1 153 ? -25.494 -60.293 196.132 1.00 123.60 153 PRO B O 1
ATOM 5400 N N . ASP B 1 154 ? -25.604 -58.551 194.700 1.00 107.41 154 ASP B N 1
ATOM 5401 C CA . ASP B 1 154 ? -25.883 -57.551 195.725 1.00 118.13 154 ASP B CA 1
ATOM 5402 C C . ASP B 1 154 ? -24.835 -57.542 196.834 1.00 108.03 154 ASP B C 1
ATOM 5403 O O . ASP B 1 154 ? -25.146 -57.254 197.988 1.00 103.10 154 ASP B O 1
ATOM 5408 N N . ALA B 1 155 ? -23.593 -57.854 196.480 1.00 102.68 155 ALA B N 1
ATOM 5409 C CA . ALA B 1 155 ? -22.507 -57.870 197.453 1.00 94.60 155 ALA B CA 1
ATOM 5410 C C . ALA B 1 155 ? -22.294 -56.486 198.058 1.00 103.54 155 ALA B C 1
ATOM 5411 O O . ALA B 1 155 ? -22.334 -56.320 199.277 1.00 109.45 155 ALA B O 1
ATOM 5413 N N . PHE B 1 156 ? -22.070 -55.498 197.196 1.00 113.55 156 PHE B N 1
ATOM 5414 C CA . PHE B 1 156 ? -21.829 -54.129 197.638 1.00 100.25 156 PHE B CA 1
ATOM 5415 C C . PHE B 1 156 ? -22.799 -53.718 198.736 1.00 102.29 156 PHE B C 1
ATOM 5416 O O . PHE B 1 156 ? -22.387 -53.392 199.849 1.00 106.64 156 PHE B O 1
ATOM 5424 N N . TYR B 1 157 ? -24.090 -53.741 198.418 1.00 101.09 157 TYR B N 1
ATOM 5425 C CA . TYR B 1 157 ? -25.115 -53.300 199.358 1.00 111.39 157 TYR B CA 1
ATOM 5426 C C . TYR B 1 157 ? -24.998 -53.971 200.726 1.00 118.78 157 TYR B C 1
ATOM 5427 O O . TYR B 1 157 ? -24.974 -53.296 201.754 1.00 111.57 157 TYR B O 1
ATOM 5436 N N . TYR B 1 158 ? -24.926 -55.299 200.732 1.00 132.46 158 TYR B N 1
ATOM 5437 C CA . TYR B 1 158 ? -24.898 -56.058 201.980 1.00 130.66 158 TYR B CA 1
ATOM 5438 C C . TYR B 1 158 ? -23.555 -55.956 202.699 1.00 126.61 158 TYR B C 1
ATOM 5439 O O . TYR B 1 158 ? -23.320 -56.650 203.687 1.00 124.32 158 TYR B O 1
ATOM 5448 N N . CYS B 1 159 ? -22.680 -55.088 202.205 1.00 125.39 159 CYS B N 1
ATOM 5449 C CA . CYS B 1 159 ? -21.381 -54.881 202.834 1.00 123.60 159 CYS B CA 1
ATOM 5450 C C . CYS B 1 159 ? -21.279 -53.508 203.489 1.00 131.84 159 CYS B C 1
ATOM 5451 O O . CYS B 1 159 ? -20.479 -53.307 204.404 1.00 136.14 159 CYS B O 1
ATOM 5454 N N . TYR B 1 160 ? -22.092 -52.566 203.020 1.00 123.63 160 TYR B N 1
ATOM 5455 C CA . TYR B 1 160 ? -22.056 -51.206 203.545 1.00 128.53 160 TYR B CA 1
ATOM 5456 C C . TYR B 1 160 ? -23.441 -50.696 203.926 1.00 147.54 160 TYR B C 1
ATOM 5457 O O . TYR B 1 160 ? -23.629 -49.500 204.139 1.00 170.71 160 TYR B O 1
ATOM 5466 N N . SER B 1 161 ? -24.409 -51.604 204.011 1.00 142.34 161 SER B N 1
ATOM 5467 C CA . SER B 1 161 ? -25.730 -51.248 204.508 1.00 132.97 161 SER B CA 1
ATOM 5468 C C . SER B 1 161 ? -25.569 -50.802 205.954 1.00 148.69 161 SER B C 1
ATOM 5469 O O . SER B 1 161 ? -24.467 -50.857 206.495 1.00 145.41 161 SER B O 1
ATOM 5472 N N . PRO B 1 162 ? -26.660 -50.348 206.590 1.00 175.09 162 PRO B N 1
ATOM 5473 C CA . PRO B 1 162 ? -26.536 -50.006 208.010 1.00 177.53 162 PRO B CA 1
ATOM 5474 C C . PRO B 1 162 ? -26.258 -51.259 208.836 1.00 192.24 162 PRO B C 1
ATOM 5475 O O . PRO B 1 162 ? -25.521 -52.143 208.398 1.00 206.77 162 PRO B O 1
ATOM 5479 N N . ASP B 1 163 ? -26.849 -51.336 210.022 1.00 197.30 163 ASP B N 1
ATOM 5480 C CA . ASP B 1 163 ? -26.768 -52.549 210.824 1.00 207.01 163 ASP B CA 1
ATOM 5481 C C . ASP B 1 163 ? -28.161 -53.024 211.228 1.00 189.03 163 ASP B C 1
ATOM 5482 O O . ASP B 1 163 ? -28.403 -53.310 212.400 1.00 189.33 163 ASP B O 1
ATOM 5487 N N . PRO B 1 164 ? -29.083 -53.115 210.253 1.00 166.35 164 PRO B N 1
ATOM 5488 C CA . PRO B 1 164 ? -30.470 -53.472 210.557 1.00 165.58 164 PRO B CA 1
ATOM 5489 C C . PRO B 1 164 ? -30.672 -54.983 210.582 1.00 186.69 164 PRO B C 1
ATOM 5490 O O . PRO B 1 164 ? -29.804 -55.726 211.045 1.00 168.63 164 PRO B O 1
ATOM 5494 N N . SER B 1 165 ? -31.818 -55.424 210.074 1.00 215.48 165 SER B N 1
ATOM 5495 C CA . SER B 1 165 ? -32.160 -56.839 210.046 1.00 220.37 165 SER B CA 1
ATOM 5496 C C . SER B 1 165 ? -31.256 -57.604 209.085 1.00 211.44 165 SER B C 1
ATOM 5497 O O . SER B 1 165 ? -30.778 -58.694 209.401 1.00 215.03 165 SER B O 1
ATOM 5500 N N . ASN B 1 166 ? -31.021 -57.025 207.912 1.00 186.35 166 ASN B N 1
ATOM 5501 C CA . ASN B 1 166 ? -30.231 -57.690 206.881 1.00 155.81 166 ASN B CA 1
ATOM 5502 C C . ASN B 1 166 ? -28.724 -57.632 207.128 1.00 146.07 166 ASN B C 1
ATOM 5503 O O . ASN B 1 166 ? -27.960 -57.168 206.283 1.00 138.00 166 ASN B O 1
ATOM 5508 N N . ALA B 1 167 ? -28.307 -58.104 208.298 1.00 150.67 167 ALA B N 1
ATOM 5509 C CA . ALA B 1 167 ? -26.893 -58.248 208.606 1.00 148.85 167 ALA B CA 1
ATOM 5510 C C . ALA B 1 167 ? -26.563 -59.733 208.652 1.00 150.19 167 ALA B C 1
ATOM 5511 O O . ALA B 1 167 ? -25.398 -60.126 208.699 1.00 151.60 167 ALA B O 1
ATOM 5513 N N . SER B 1 168 ? -27.610 -60.552 208.642 1.00 153.66 168 SER B N 1
ATOM 5514 C CA . SER B 1 168 ? -27.461 -61.998 208.583 1.00 152.88 168 SER B CA 1
ATOM 5515 C C . SER B 1 168 ? -27.042 -62.408 207.181 1.00 148.38 168 SER B C 1
ATOM 5516 O O . SER B 1 168 ? -26.387 -63.432 206.988 1.00 143.59 168 SER B O 1
ATOM 5519 N N . ARG B 1 169 ? -27.432 -61.599 206.201 1.00 154.93 169 ARG B N 1
ATOM 5520 C CA . ARG B 1 169 ? -27.087 -61.853 204.810 1.00 150.47 169 ARG B CA 1
ATOM 5521 C C . ARG B 1 169 ? -25.687 -61.343 204.486 1.00 141.44 169 ARG B C 1
ATOM 5522 O O . ARG B 1 169 ? -25.063 -61.792 203.525 1.00 140.90 169 ARG B O 1
ATOM 5530 N N . LYS B 1 170 ? -25.198 -60.402 205.289 1.00 136.41 170 LYS B N 1
ATOM 5531 C CA . LYS B 1 170 ? -23.849 -59.882 205.104 1.00 127.19 170 LYS B CA 1
ATOM 5532 C C . LYS B 1 170 ? -22.835 -61.011 205.218 1.00 129.30 170 LYS B C 1
ATOM 5533 O O . LYS B 1 170 ? -21.928 -61.126 204.396 1.00 135.85 170 LYS B O 1
ATOM 5539 N N . GLU B 1 171 ? -22.997 -61.842 206.243 1.00 135.06 171 GLU B N 1
ATOM 5540 C CA . GLU B 1 171 ? -22.149 -63.014 206.422 1.00 135.41 171 GLU B CA 1
ATOM 5541 C C . GLU B 1 171 ? -22.266 -63.940 205.218 1.00 142.71 171 GLU B C 1
ATOM 5542 O O . GLU B 1 171 ? -21.261 -64.412 204.685 1.00 143.32 171 GLU B O 1
ATOM 5548 N N . VAL B 1 172 ? -23.501 -64.200 204.799 1.00 135.84 172 VAL B N 1
ATOM 5549 C CA . VAL B 1 172 ? -23.762 -65.021 203.623 1.00 104.44 172 VAL B CA 1
ATOM 5550 C C . VAL B 1 172 ? -22.969 -64.511 202.427 1.00 102.73 172 VAL B C 1
ATOM 5551 O O . VAL B 1 172 ? -22.396 -65.292 201.668 1.00 111.86 172 VAL B O 1
ATOM 5555 N N . VAL B 1 173 ? -22.934 -63.192 202.271 1.00 102.49 173 VAL B N 1
ATOM 5556 C CA . VAL B 1 173 ? -22.190 -62.569 201.186 1.00 111.59 173 VAL B CA 1
ATOM 5557 C C . VAL B 1 173 ? -20.689 -62.634 201.452 1.00 118.05 173 VAL B C 1
ATOM 5558 O O . VAL B 1 173 ? -19.890 -62.760 200.524 1.00 126.67 173 VAL B O 1
ATOM 5562 N N . MET B 1 174 ? -20.312 -62.553 202.725 1.00 117.98 174 MET B N 1
ATOM 5563 C CA . MET B 1 174 ? -18.904 -62.580 203.109 1.00 118.41 174 MET B CA 1
ATOM 5564 C C . MET B 1 174 ? -18.265 -63.943 202.854 1.00 118.39 174 MET B C 1
ATOM 5565 O O . MET B 1 174 ? -17.118 -64.024 202.410 1.00 120.61 174 MET B O 1
ATOM 5570 N N . GLU B 1 175 ? -19.005 -65.011 203.137 1.00 114.00 175 GLU B N 1
ATOM 5571 C CA . GLU B 1 175 ? -18.505 -66.359 202.894 1.00 116.42 175 GLU B CA 1
ATOM 5572 C C . GLU B 1 175 ? -18.508 -66.654 201.399 1.00 119.27 175 GLU B C 1
ATOM 5573 O O . GLU B 1 175 ? -17.569 -67.253 200.873 1.00 118.08 175 GLU B O 1
ATOM 5579 N N . ALA B 1 176 ? -19.568 -66.224 200.720 1.00 111.67 176 ALA B N 1
ATOM 5580 C CA . ALA B 1 176 ? -19.668 -66.384 199.275 1.00 93.30 176 ALA B CA 1
ATOM 5581 C C . ALA B 1 176 ? -18.430 -65.809 198.602 1.00 88.88 176 ALA B C 1
ATOM 5582 O O . ALA B 1 176 ? -17.830 -66.447 197.742 1.00 86.68 176 ALA B O 1
ATOM 5584 N N . MET B 1 177 ? -18.052 -64.599 199.000 1.00 103.25 177 MET B N 1
ATOM 5585 C CA . MET B 1 177 ? -16.848 -63.966 198.477 1.00 102.25 177 MET B CA 1
ATOM 5586 C C . MET B 1 177 ? -15.604 -64.788 198.803 1.00 104.86 177 MET B C 1
ATOM 5587 O O . MET B 1 177 ? -14.778 -65.052 197.931 1.00 95.89 177 MET B O 1
ATOM 5592 N N . ALA B 1 178 ? -15.482 -65.194 200.062 1.00 110.62 178 ALA B N 1
ATOM 5593 C CA . ALA B 1 178 ? -14.329 -65.965 200.514 1.00 109.53 178 ALA B CA 1
ATOM 5594 C C . ALA B 1 178 ? -14.115 -67.215 199.668 1.00 115.16 178 ALA B C 1
ATOM 5595 O O . ALA B 1 178 ? -13.088 -67.351 199.001 1.00 123.52 178 ALA B O 1
ATOM 5597 N N . GLU B 1 179 ? -15.087 -68.123 199.699 1.00 117.05 179 GLU B N 1
ATOM 5598 C CA . GLU B 1 179 ? -14.992 -69.380 198.958 1.00 114.14 179 GLU B CA 1
ATOM 5599 C C . GLU B 1 179 ? -14.791 -69.143 197.464 1.00 98.20 179 GLU B C 1
ATOM 5600 O O . GLU B 1 179 ? -14.044 -69.861 196.802 1.00 98.22 179 GLU B O 1
ATOM 5606 N N . GLN B 1 180 ? -15.464 -68.125 196.945 1.00 100.19 180 GLN B N 1
ATOM 5607 C CA . GLN B 1 180 ? -15.390 -67.785 195.533 1.00 80.77 180 GLN B CA 1
ATOM 5608 C C . GLN B 1 180 ? -13.987 -67.300 195.182 1.00 85.46 180 GLN B C 1
ATOM 5609 O O . GLN B 1 180 ? -13.447 -67.637 194.129 1.00 81.56 180 GLN B O 1
ATOM 5615 N N . ILE B 1 181 ? -13.399 -66.512 196.076 1.00 101.82 181 ILE B N 1
ATOM 5616 C CA . ILE B 1 181 ? -12.031 -66.037 195.908 1.00 105.12 181 ILE B CA 1
ATOM 5617 C C . ILE B 1 181 ? -11.049 -67.203 195.928 1.00 110.57 181 ILE B C 1
ATOM 5618 O O . ILE B 1 181 ? -10.091 -67.236 195.156 1.00 116.35 181 ILE B O 1
ATOM 5623 N N . VAL B 1 182 ? -11.297 -68.162 196.814 1.00 106.51 182 VAL B N 1
ATOM 5624 C CA . VAL B 1 182 ? -10.443 -69.338 196.936 1.00 103.55 182 VAL B CA 1
ATOM 5625 C C . VAL B 1 182 ? -10.302 -70.095 195.615 1.00 106.09 182 VAL B C 1
ATOM 5626 O O . VAL B 1 182 ? -9.218 -70.578 195.283 1.00 97.11 182 VAL B O 1
ATOM 5630 N N . THR B 1 183 ? -11.394 -70.196 194.863 1.00 105.82 183 THR B N 1
ATOM 5631 C CA . THR B 1 183 ? -11.364 -70.887 193.578 1.00 102.29 183 THR B CA 1
ATOM 5632 C C . THR B 1 183 ? -10.460 -70.154 192.593 1.00 103.76 183 THR B C 1
ATOM 5633 O O . THR B 1 183 ? -9.913 -70.758 191.669 1.00 101.21 183 THR B O 1
ATOM 5637 N N . VAL B 1 184 ? -10.301 -68.850 192.800 1.00 97.32 184 VAL B N 1
ATOM 5638 C CA . VAL B 1 184 ? -9.401 -68.056 191.973 1.00 98.49 184 VAL B CA 1
ATOM 5639 C C . VAL B 1 184 ? -7.958 -68.485 192.213 1.00 110.02 184 VAL B C 1
ATOM 5640 O O . VAL B 1 184 ? -7.182 -68.652 191.271 1.00 114.17 184 VAL B O 1
ATOM 5644 N N . CYS B 1 185 ? -7.609 -68.663 193.483 1.00 105.30 185 CYS B N 1
ATOM 5645 C CA . CYS B 1 185 ? -6.278 -69.120 193.858 1.00 94.50 185 CYS B CA 1
ATOM 5646 C C . CYS B 1 185 ? -6.050 -70.544 193.367 1.00 97.84 185 CYS B C 1
ATOM 5647 O O . CYS B 1 185 ? -5.020 -70.849 192.767 1.00 118.08 185 CYS B O 1
ATOM 5650 N N . ALA B 1 186 ? -7.026 -71.410 193.621 1.00 86.43 186 ALA B N 1
ATOM 5651 C CA . ALA B 1 186 ? -6.924 -72.819 193.259 1.00 84.86 186 ALA B CA 1
ATOM 5652 C C . ALA B 1 186 ? -6.733 -73.030 191.757 1.00 82.93 186 ALA B C 1
ATOM 5653 O O . ALA B 1 186 ? -5.972 -73.902 191.340 1.00 107.71 186 ALA B O 1
ATOM 5655 N N . THR B 1 187 ? -7.430 -72.235 190.951 1.00 93.51 187 THR B N 1
ATOM 5656 C CA . THR B 1 187 ? -7.316 -72.335 189.499 1.00 93.88 187 THR B CA 1
ATOM 5657 C C . THR B 1 187 ? -5.941 -71.862 189.040 1.00 106.11 187 THR B C 1
ATOM 5658 O O . THR B 1 187 ? -5.405 -72.349 188.044 1.00 108.49 187 THR B O 1
ATOM 5662 N N . LEU B 1 188 ? -5.376 -70.910 189.776 1.00 115.06 188 LEU B N 1
ATOM 5663 C CA . LEU B 1 188 ? -4.037 -70.406 189.494 1.00 119.23 188 LEU B CA 1
ATOM 5664 C C . LEU B 1 188 ? -2.988 -71.275 190.179 1.00 123.93 188 LEU B C 1
ATOM 5665 O O . LEU B 1 188 ? -1.795 -70.971 190.147 1.00 115.29 188 LEU B O 1
ATOM 5670 N N . ASP B 1 189 ? -3.449 -72.358 190.800 1.00 125.53 189 ASP B N 1
ATOM 5671 C CA . ASP B 1 189 ? -2.573 -73.277 191.521 1.00 116.25 189 ASP B CA 1
ATOM 5672 C C . ASP B 1 189 ? -1.660 -72.542 192.493 1.00 107.90 189 ASP B C 1
ATOM 5673 O O . ASP B 1 189 ? -0.481 -72.867 192.624 1.00 121.87 189 ASP B O 1
ATOM 5678 N N . GLU B 1 190 ? -2.218 -71.546 193.170 1.00 96.56 190 GLU B N 1
ATOM 5679 C CA . GLU B 1 190 ? -1.480 -70.787 194.168 1.00 107.38 190 GLU B CA 1
ATOM 5680 C C . GLU B 1 190 ? -2.139 -70.940 195.530 1.00 109.68 190 GLU B C 1
ATOM 5681 O O . GLU B 1 190 ? -3.364 -70.985 195.635 1.00 102.92 190 GLU B O 1
ATOM 5687 N N . ASN B 1 191 ? -1.318 -71.033 196.570 1.00 114.43 191 ASN B N 1
ATOM 5688 C CA . ASN B 1 191 ? -1.810 -71.034 197.941 1.00 122.16 191 ASN B CA 1
ATOM 5689 C C . ASN B 1 191 ? -1.175 -69.877 198.700 1.00 142.75 191 ASN B C 1
ATOM 5690 O O . ASN B 1 191 ? -0.375 -70.089 199.609 1.00 149.53 191 ASN B O 1
ATOM 5695 N N . PRO B 1 192 ? -1.538 -68.643 198.323 1.00 148.04 192 PRO B N 1
ATOM 5696 C CA . PRO B 1 192 ? -0.859 -67.425 198.778 1.00 148.67 192 PRO B CA 1
ATOM 5697 C C . PRO B 1 192 ? -1.008 -67.172 200.272 1.00 152.27 192 PRO B C 1
ATOM 5698 O O . PRO B 1 192 ? -1.841 -67.795 200.930 1.00 159.07 192 PRO B O 1
ATOM 5702 N N . GLY B 1 193 ? -0.193 -66.261 200.795 1.00 139.89 193 GLY B N 1
ATOM 5703 C CA . GLY B 1 193 ? -0.346 -65.788 202.156 1.00 130.95 193 GLY B CA 1
ATOM 5704 C C . GLY B 1 193 ? -1.365 -64.667 202.167 1.00 143.13 193 GLY B C 1
ATOM 5705 O O . GLY B 1 193 ? -1.461 -63.902 201.207 1.00 147.20 193 GLY B O 1
ATOM 5706 N N . VAL B 1 194 ? -2.130 -64.564 203.247 1.00 147.47 194 VAL B N 1
ATOM 5707 C CA . VAL B 1 194 ? -3.215 -63.592 203.305 1.00 140.32 194 VAL B CA 1
ATOM 5708 C C . VAL B 1 194 ? -2.867 -62.349 204.121 1.00 142.86 194 VAL B C 1
ATOM 5709 O O . VAL B 1 194 ? -2.343 -62.442 205.232 1.00 138.73 194 VAL B O 1
ATOM 5713 N N . ARG B 1 195 ? -3.163 -61.187 203.547 1.00 145.63 195 ARG B N 1
ATOM 5714 C CA . ARG B 1 195 ? -2.990 -59.912 204.227 1.00 137.71 195 ARG B CA 1
ATOM 5715 C C . ARG B 1 195 ? -4.151 -58.990 203.879 1.00 126.97 195 ARG B C 1
ATOM 5716 O O . ARG B 1 195 ? -4.619 -58.973 202.740 1.00 127.26 195 ARG B O 1
ATOM 5724 N N . TYR B 1 196 ? -4.618 -58.224 204.858 1.00 112.08 196 TYR B N 1
ATOM 5725 C CA . TYR B 1 196 ? -5.621 -57.203 204.591 1.00 110.94 196 TYR B CA 1
ATOM 5726 C C . TYR B 1 196 ? -4.992 -55.818 204.667 1.00 126.41 196 TYR B C 1
ATOM 5727 O O . TYR B 1 196 ? -3.772 -55.691 204.742 1.00 131.40 196 TYR B O 1
ATOM 5736 N N . LYS B 1 197 ? -5.823 -54.782 204.642 1.00 139.37 197 LYS B N 1
ATOM 5737 C CA . LYS B 1 197 ? -5.324 -53.412 204.635 1.00 139.77 197 LYS B CA 1
ATOM 5738 C C . LYS B 1 197 ? -5.462 -52.752 206.000 1.00 164.08 197 LYS B C 1
ATOM 5739 O O . LYS B 1 197 ? -4.830 -51.731 206.266 1.00 180.53 197 LYS B O 1
ATOM 5745 N N . SER B 1 198 ? -6.293 -53.331 206.859 1.00 164.45 198 SER B N 1
ATOM 5746 C CA . SER B 1 198 ? -6.542 -52.758 208.177 1.00 158.50 198 SER B CA 1
ATOM 5747 C C . SER B 1 198 ? -6.823 -51.263 208.048 1.00 152.49 198 SER B C 1
ATOM 5748 O O . SER B 1 198 ? -6.145 -50.438 208.658 1.00 158.91 198 SER B O 1
ATOM 5751 N N . LYS B 1 199 ? -7.822 -50.926 207.236 1.00 159.40 199 LYS B N 1
ATOM 5752 C CA . LYS B 1 199 ? -8.169 -49.538 206.958 1.00 156.53 199 LYS B CA 1
ATOM 5753 C C . LYS B 1 199 ? -9.694 -49.330 207.101 1.00 149.28 199 LYS B C 1
ATOM 5754 O O . LYS B 1 199 ? -10.302 -49.947 207.975 1.00 149.50 199 LYS B O 1
ATOM 5760 N N . PRO B 1 200 ? -10.321 -48.472 206.263 1.00 153.61 200 PRO B N 1
ATOM 5761 C CA . PRO B 1 200 ? -11.724 -48.141 206.555 1.00 163.87 200 PRO B CA 1
ATOM 5762 C C . PRO B 1 200 ? -12.612 -49.321 206.938 1.00 161.29 200 PRO B C 1
ATOM 5763 O O . PRO B 1 200 ? -12.624 -50.335 206.242 1.00 156.48 200 PRO B O 1
ATOM 5767 N N . LEU B 1 201 ? -13.342 -49.171 208.042 1.00 165.45 201 LEU B N 1
ATOM 5768 C CA . LEU B 1 201 ? -14.353 -50.138 208.478 1.00 169.38 201 LEU B CA 1
ATOM 5769 C C . LEU B 1 201 ? -13.786 -51.504 208.870 1.00 167.25 201 LEU B C 1
ATOM 5770 O O . LEU B 1 201 ? -14.453 -52.291 209.543 1.00 161.23 201 LEU B O 1
ATOM 5775 N N . ASP B 1 202 ? -12.556 -51.777 208.449 1.00 169.95 202 ASP B N 1
ATOM 5776 C CA . ASP B 1 202 ? -11.909 -53.049 208.745 1.00 176.57 202 ASP B CA 1
ATOM 5777 C C . ASP B 1 202 ? -12.809 -54.233 208.394 1.00 167.18 202 ASP B C 1
ATOM 5778 O O . ASP B 1 202 ? -13.201 -55.006 209.267 1.00 169.99 202 ASP B O 1
ATOM 5783 N N . ASN B 1 203 ? -13.147 -54.356 207.114 1.00 153.94 203 ASN B N 1
ATOM 5784 C CA . ASN B 1 203 ? -13.883 -55.515 206.622 1.00 135.93 203 ASN B CA 1
ATOM 5785 C C . ASN B 1 203 ? -12.954 -56.498 205.930 1.00 133.81 203 ASN B C 1
ATOM 5786 O O . ASN B 1 203 ? -13.223 -57.698 205.887 1.00 138.02 203 ASN B O 1
ATOM 5791 N N . ALA B 1 204 ? -11.859 -55.977 205.387 1.00 129.21 204 ALA B N 1
ATOM 5792 C CA . ALA B 1 204 ? -10.856 -56.809 204.738 1.00 118.82 204 ALA B CA 1
ATOM 5793 C C . ALA B 1 204 ? -10.227 -57.770 205.740 1.00 126.90 204 ALA B C 1
ATOM 5794 O O . ALA B 1 204 ? -9.714 -58.821 205.366 1.00 132.71 204 ALA B O 1
ATOM 5796 N N . SER B 1 205 ? -10.269 -57.401 207.015 1.00 151.41 205 SER B N 1
ATOM 5797 C CA . SER B 1 205 ? -9.745 -58.255 208.073 1.00 161.80 205 SER B CA 1
ATOM 5798 C C . SER B 1 205 ? -10.638 -59.475 208.266 1.00 162.51 205 SER B C 1
ATOM 5799 O O . SER B 1 205 ? -10.157 -60.607 208.323 1.00 154.70 205 SER B O 1
ATOM 5802 N N . LYS B 1 206 ? -11.942 -59.234 208.371 1.00 158.24 206 LYS B N 1
ATOM 5803 C CA . LYS B 1 206 ? -12.912 -60.312 208.521 1.00 135.97 206 LYS B CA 1
ATOM 5804 C C . LYS B 1 206 ? -12.859 -61.258 207.329 1.00 142.00 206 LYS B C 1
ATOM 5805 O O . LYS B 1 206 ? -12.943 -62.475 207.490 1.00 157.79 206 LYS B O 1
ATOM 5811 N N . LEU B 1 207 ? -12.717 -60.693 206.134 1.00 131.69 207 LEU B N 1
ATOM 5812 C CA . LEU B 1 207 ? -12.668 -61.489 204.913 1.00 105.00 207 LEU B CA 1
ATOM 5813 C C . LEU B 1 207 ? -11.333 -62.214 204.781 1.00 104.38 207 LEU B C 1
ATOM 5814 O O . LEU B 1 207 ? -11.290 -63.386 204.411 1.00 119.54 207 LEU B O 1
ATOM 5819 N N . ALA B 1 208 ? -10.246 -61.512 205.085 1.00 109.68 208 ALA B N 1
ATOM 5820 C CA . ALA B 1 208 ? -8.912 -62.099 205.020 1.00 112.14 208 ALA B CA 1
ATOM 5821 C C . ALA B 1 208 ? -8.835 -63.362 205.870 1.00 118.35 208 ALA B C 1
ATOM 5822 O O . ALA B 1 208 ? -8.128 -64.308 205.528 1.00 110.26 208 ALA B O 1
ATOM 5824 N N . GLN B 1 209 ? -9.567 -63.369 206.979 1.00 132.67 209 GLN B N 1
ATOM 5825 C CA . GLN B 1 209 ? -9.580 -64.516 207.878 1.00 135.75 209 GLN B CA 1
ATOM 5826 C C . GLN B 1 209 ? -10.379 -65.678 207.292 1.00 125.40 209 GLN B C 1
ATOM 5827 O O . GLN B 1 209 ? -9.988 -66.837 207.419 0.00 125.03 209 GLN B O 1
ATOM 5833 N N . LEU B 1 210 ? -11.500 -65.358 206.652 1.00 124.11 210 LEU B N 1
ATOM 5834 C CA . LEU B 1 210 ? -12.338 -66.371 206.017 1.00 115.83 210 LEU B CA 1
ATOM 5835 C C . LEU B 1 210 ? -11.584 -67.076 204.900 1.00 117.68 210 LEU B C 1
ATOM 5836 O O . LEU B 1 210 ? -11.561 -68.304 204.835 1.00 116.79 210 LEU B O 1
ATOM 5841 N N . VAL B 1 211 ? -10.966 -66.293 204.022 1.00 114.31 211 VAL B N 1
ATOM 5842 C CA . VAL B 1 211 ? -10.168 -66.846 202.933 1.00 114.95 211 VAL B CA 1
ATOM 5843 C C . VAL B 1 211 ? -9.034 -67.715 203.466 1.00 124.15 211 VAL B C 1
ATOM 5844 O O . VAL B 1 211 ? -8.819 -68.829 202.988 1.00 145.55 211 VAL B O 1
ATOM 5848 N N . GLU B 1 212 ? -8.317 -67.201 204.460 1.00 121.01 212 GLU B N 1
ATOM 5849 C CA . GLU B 1 212 ? -7.199 -67.920 205.062 1.00 124.19 212 GLU B CA 1
ATOM 5850 C C . GLU B 1 212 ? -7.633 -69.259 205.650 1.00 119.55 212 GLU B C 1
ATOM 5851 O O . GLU B 1 212 ? -6.933 -70.263 205.514 1.00 119.45 212 GLU B O 1
ATOM 5857 N N . LYS B 1 213 ? -8.789 -69.268 206.304 1.00 114.94 213 LYS B N 1
ATOM 5858 C CA . LYS B 1 213 ? -9.316 -70.489 206.902 1.00 114.05 213 LYS B CA 1
ATOM 5859 C C . LYS B 1 213 ? -9.812 -71.461 205.838 1.00 117.78 213 LYS B C 1
ATOM 5860 O O . LYS B 1 213 ? -9.555 -72.662 205.914 1.00 124.82 213 LYS B O 1
ATOM 5866 N N . LYS B 1 214 ? -10.520 -70.934 204.844 1.00 120.22 214 LYS B N 1
ATOM 5867 C CA . LYS B 1 214 ? -11.143 -71.772 203.826 1.00 108.79 214 LYS B CA 1
ATOM 5868 C C . LYS B 1 214 ? -10.140 -72.403 202.864 1.00 117.17 214 LYS B C 1
ATOM 5869 O O . LYS B 1 214 ? -10.330 -73.537 202.424 1.00 136.94 214 LYS B O 1
ATOM 5875 N N . LEU B 1 215 ? -9.073 -71.679 202.538 1.00 98.28 215 LEU B N 1
ATOM 5876 C CA . LEU B 1 215 ? -8.068 -72.224 201.631 1.00 106.14 215 LEU B CA 1
ATOM 5877 C C . LEU B 1 215 ? -7.125 -73.198 202.338 1.00 129.48 215 LEU B C 1
ATOM 5878 O O . LEU B 1 215 ? -6.427 -73.977 201.688 1.00 143.85 215 LEU B O 1
ATOM 5883 N N . GLU B 1 216 ? -7.105 -73.153 203.666 1.00 137.51 216 GLU B N 1
ATOM 5884 C CA . GLU B 1 216 ? -6.371 -74.149 204.434 1.00 140.22 216 GLU B CA 1
ATOM 5885 C C . GLU B 1 216 ? -7.152 -75.453 204.411 1.00 140.61 216 GLU B C 1
ATOM 5886 O O . GLU B 1 216 ? -6.576 -76.535 204.300 1.00 152.05 216 GLU B O 1
ATOM 5892 N N . ASP B 1 217 ? -8.472 -75.338 204.515 1.00 128.87 217 ASP B N 1
ATOM 5893 C CA . ASP B 1 217 ? -9.350 -76.498 204.463 1.00 134.03 217 ASP B CA 1
ATOM 5894 C C . ASP B 1 217 ? -9.470 -77.012 203.036 1.00 137.64 217 ASP B C 1
ATOM 5895 O O . ASP B 1 217 ? -9.676 -78.206 202.813 1.00 145.20 217 ASP B O 1
ATOM 5900 N N . TYR B 1 218 ? -9.341 -76.106 202.072 1.00 125.78 218 TYR B N 1
ATOM 5901 C CA . TYR B 1 218 ? -9.399 -76.483 200.666 1.00 113.04 218 TYR B CA 1
ATOM 5902 C C . TYR B 1 218 ? -8.266 -77.437 200.314 1.00 107.27 218 TYR B C 1
ATOM 5903 O O . TYR B 1 218 ? -8.501 -78.583 199.933 1.00 109.84 218 TYR B O 1
ATOM 5912 N N . TYR B 1 219 ? -7.034 -76.957 200.445 1.00 107.26 219 TYR B N 1
ATOM 5913 C CA . TYR B 1 219 ? -5.863 -77.742 200.072 1.00 111.71 219 TYR B CA 1
ATOM 5914 C C . TYR B 1 219 ? -5.620 -78.929 201.005 1.00 127.50 219 TYR B C 1
ATOM 5915 O O . TYR B 1 219 ? -4.618 -79.633 200.879 1.00 136.93 219 TYR B O 1
ATOM 5924 N N . LYS B 1 220 ? -6.538 -79.141 201.942 1.00 129.81 220 LYS B N 1
ATOM 5925 C CA . LYS B 1 220 ? -6.540 -80.353 202.751 1.00 129.57 220 LYS B CA 1
ATOM 5926 C C . LYS B 1 220 ? -7.330 -81.426 202.017 1.00 130.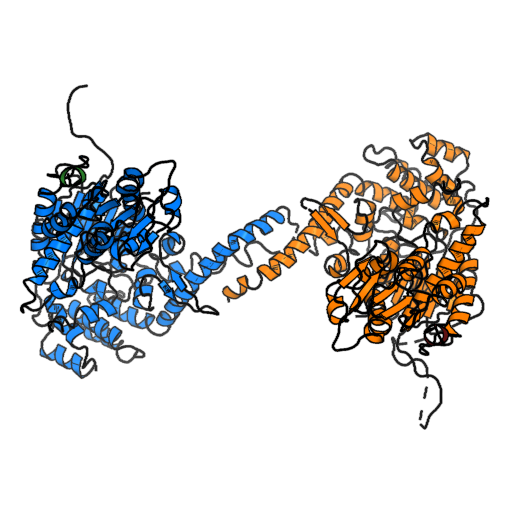15 220 LYS B C 1
ATOM 5927 O O . LYS B 1 220 ? -7.544 -82.521 202.536 1.00 129.66 220 LYS B O 1
ATOM 5933 N N . ILE B 1 221 ? -7.758 -81.102 200.802 1.00 126.93 221 ILE B N 1
ATOM 5934 C CA . ILE B 1 221 ? -8.699 -81.943 200.073 1.00 110.28 221 ILE B CA 1
ATOM 5935 C C . ILE B 1 221 ? -8.454 -81.946 198.566 1.00 91.84 221 ILE B C 1
ATOM 5936 O O . ILE B 1 221 ? -8.665 -82.957 197.902 1.00 89.72 221 ILE B O 1
ATOM 5941 N N . ASP B 1 222 ? -8.008 -80.806 198.045 1.00 105.62 222 ASP B N 1
ATOM 5942 C CA . ASP B 1 222 ? -7.763 -80.599 196.615 1.00 102.92 222 ASP B CA 1
ATOM 5943 C C . ASP B 1 222 ? -8.053 -81.804 195.722 1.00 122.09 222 ASP B C 1
ATOM 5944 O O . ASP B 1 222 ? -8.984 -81.773 194.922 1.00 126.75 222 ASP B O 1
ATOM 5949 N N . GLU B 1 223 ? -7.245 -82.853 195.864 1.00 130.09 223 GLU B N 1
ATOM 5950 C CA . GLU B 1 223 ? -7.331 -84.052 195.023 1.00 124.61 223 GLU B CA 1
ATOM 5951 C C . GLU B 1 223 ? -6.498 -83.921 193.748 1.00 128.18 223 GLU B C 1
ATOM 5952 O O . GLU B 1 223 ? -6.001 -84.916 193.218 1.00 136.83 223 GLU B O 1
ATOM 5958 N N . LYS B 1 224 ? -6.348 -82.693 193.261 1.00 116.26 224 LYS B N 1
ATOM 5959 C CA . LYS B 1 224 ? -5.451 -82.427 192.144 1.00 99.52 224 LYS B CA 1
ATOM 5960 C C . LYS B 1 224 ? -4.014 -82.715 192.570 1.00 108.41 224 LYS B C 1
ATOM 5961 O O . LYS B 1 224 ? -3.175 -83.094 191.754 1.00 112.92 224 LYS B O 1
ATOM 5967 N N . GLY B 1 225 ? -3.742 -82.523 193.857 1.00 115.61 225 GLY B N 1
ATOM 5968 C CA . GLY B 1 225 ? -2.457 -82.866 194.440 1.00 119.93 225 GLY B CA 1
ATOM 5969 C C . GLY B 1 225 ? -1.295 -82.008 193.977 1.00 128.44 225 GLY B C 1
ATOM 5970 O O . GLY B 1 225 ? -0.148 -82.260 194.347 1.00 132.75 225 GLY B O 1
ATOM 5971 N N . LEU B 1 226 ? -1.586 -80.991 193.174 1.00 124.05 226 LEU B N 1
ATOM 5972 C CA . LEU B 1 226 ? -0.539 -80.143 192.614 1.00 116.32 226 LEU B CA 1
ATOM 5973 C C . LEU B 1 226 ? 0.006 -79.162 193.649 1.00 127.72 226 LEU B C 1
ATOM 5974 O O . LEU B 1 226 ? 1.193 -78.834 193.641 1.00 126.76 226 LEU B O 1
ATOM 5979 N N . ILE B 1 227 ? -0.862 -78.702 194.544 1.00 136.31 227 ILE B N 1
ATOM 5980 C CA . ILE B 1 227 ? -0.478 -77.683 195.514 1.00 130.59 227 ILE B CA 1
ATOM 5981 C C . ILE B 1 227 ? -0.846 -78.059 196.948 1.00 143.86 227 ILE B C 1
ATOM 5982 O O . ILE B 1 227 ? -1.905 -78.631 197.204 1.00 160.58 227 ILE B O 1
ATOM 5987 N N . LYS B 1 228 ? 0.050 -77.735 197.875 1.00 137.23 228 LYS B N 1
ATOM 5988 C CA . LYS B 1 228 ? -0.192 -77.903 199.303 1.00 124.71 228 LYS B CA 1
ATOM 5989 C C . LYS B 1 228 ? 0.847 -77.095 200.061 1.00 131.73 228 LYS B C 1
ATOM 5990 O O . LYS B 1 228 ? 2.039 -77.167 199.758 1.00 138.42 228 LYS B O 1
ATOM 5996 N N . GLY B 1 229 ? 0.393 -76.324 201.043 1.00 118.02 229 GLY B N 1
ATOM 5997 C CA . GLY B 1 229 ? 1.270 -75.422 201.762 1.00 111.99 229 GLY B CA 1
ATOM 5998 C C . GLY B 1 229 ? 1.486 -74.161 200.951 1.00 121.20 229 GLY B C 1
ATOM 5999 O O . GLY B 1 229 ? 1.481 -74.205 199.719 1.00 119.04 229 GLY B O 1
ATOM 6000 N N . LYS B 1 230 ? 1.677 -73.040 201.641 1.00 112.97 230 LYS B N 1
ATOM 6001 C CA . LYS B 1 230 ? 1.778 -71.736 200.990 1.00 110.83 230 LYS B CA 1
ATOM 6002 C C . LYS B 1 230 ? 2.784 -71.712 199.841 1.00 121.75 230 LYS B C 1
ATOM 6003 O O . LYS B 1 230 ? 3.876 -72.267 199.945 1.00 132.98 230 LYS B O 1
ATOM 6009 N N . THR B 1 231 ? 2.397 -71.065 198.746 1.00 118.64 231 THR B N 1
ATOM 6010 C CA . THR B 1 231 ? 3.258 -70.924 197.579 1.00 121.39 231 THR B CA 1
ATOM 6011 C C . THR B 1 231 ? 3.841 -69.517 197.538 1.00 124.94 231 THR B C 1
ATOM 6012 O O . THR B 1 231 ? 3.518 -68.685 198.385 1.00 111.22 231 THR B O 1
ATOM 6016 N N . GLN B 1 232 ? 4.689 -69.250 196.548 1.00 143.82 232 GLN B N 1
ATOM 6017 C CA . GLN B 1 232 ? 5.347 -67.950 196.436 1.00 144.85 232 GLN B CA 1
ATOM 6018 C C . GLN B 1 232 ? 4.437 -66.891 195.816 1.00 145.85 232 GLN B C 1
ATOM 6019 O O . GLN B 1 232 ? 4.701 -66.394 194.720 1.00 156.41 232 GLN B O 1
ATOM 6025 N N . SER B 1 233 ? 3.368 -66.551 196.530 1.00 137.74 233 SER B N 1
ATOM 6026 C CA . SER B 1 233 ? 2.433 -65.522 196.088 1.00 129.74 233 SER B CA 1
ATOM 6027 C C . SER B 1 233 ? 1.685 -64.945 197.284 1.00 130.24 233 SER B C 1
ATOM 6028 O O . SER B 1 233 ? 1.616 -65.570 198.341 1.00 134.33 233 SER B O 1
ATOM 6031 N N . GLN B 1 234 ? 1.130 -63.749 197.118 1.00 129.41 234 GLN B N 1
ATOM 6032 C CA . GLN B 1 234 ? 0.440 -63.080 198.214 1.00 136.47 234 GLN B CA 1
ATOM 6033 C C . GLN B 1 234 ? -0.895 -62.488 197.780 1.00 132.73 234 GLN B C 1
ATOM 6034 O O . GLN B 1 234 ? -1.003 -61.888 196.710 1.00 133.34 234 GLN B O 1
ATOM 6040 N N . LEU B 1 235 ? -1.908 -62.660 198.623 1.00 132.57 235 LEU B N 1
ATOM 6041 C CA . LEU B 1 235 ? -3.238 -62.130 198.352 1.00 133.54 235 LEU B CA 1
ATOM 6042 C C . LEU B 1 235 ? -3.531 -60.914 199.225 1.00 136.09 235 LEU B C 1
ATOM 6043 O O . LEU B 1 235 ? -3.430 -60.977 200.450 1.00 150.28 235 LEU B O 1
ATOM 6048 N N . LEU B 1 236 ? -3.890 -59.805 198.588 1.00 117.35 236 LEU B N 1
ATOM 6049 C CA . LEU B 1 236 ? -4.227 -58.590 199.316 1.00 122.42 236 LEU B CA 1
ATOM 6050 C C . LEU B 1 236 ? -5.734 -58.380 199.358 1.00 124.65 236 LEU B C 1
ATOM 6051 O O . LEU B 1 236 ? -6.397 -58.364 198.321 1.00 132.64 236 LEU B O 1
ATOM 6056 N N . ILE B 1 237 ? -6.271 -58.223 200.563 1.00 117.37 237 ILE B N 1
ATOM 6057 C CA . ILE B 1 237 ? -7.684 -57.911 200.734 1.00 111.00 237 ILE B CA 1
ATOM 6058 C C . ILE B 1 237 ? -7.828 -56.463 201.186 1.00 113.86 237 ILE B C 1
ATOM 6059 O O . ILE B 1 237 ? -7.329 -56.085 202.246 1.00 114.64 237 ILE B O 1
ATOM 6064 N N . ILE B 1 238 ? -8.506 -55.654 200.378 1.00 108.13 238 ILE B N 1
ATOM 6065 C CA . ILE B 1 238 ? -8.619 -54.226 200.648 1.00 122.82 238 ILE B CA 1
ATOM 6066 C C . ILE B 1 238 ? -10.041 -53.710 200.448 1.00 128.82 238 ILE B C 1
ATOM 6067 O O . ILE B 1 238 ? -10.635 -53.889 199.384 1.00 128.66 238 ILE B O 1
ATOM 6072 N N . ASP B 1 239 ? -10.578 -53.068 201.481 1.00 137.55 239 ASP B N 1
ATOM 6073 C CA . ASP B 1 239 ? -11.934 -52.531 201.434 1.00 137.15 239 ASP B CA 1
ATOM 6074 C C . ASP B 1 239 ? -11.993 -51.315 200.511 1.00 126.85 239 ASP B C 1
ATOM 6075 O O . ASP B 1 239 ? -10.973 -50.686 200.232 1.00 128.55 239 ASP B O 1
ATOM 6080 N N . ARG B 1 240 ? -13.192 -50.989 200.043 1.00 123.40 240 ARG B N 1
ATOM 6081 C CA . ARG B 1 240 ? -13.371 -49.951 199.034 1.00 134.14 240 ARG B CA 1
ATOM 6082 C C . ARG B 1 240 ? -12.993 -48.558 199.544 1.00 143.48 240 ARG B C 1
ATOM 6083 O O . ARG B 1 240 ? -12.665 -47.669 198.758 1.00 152.39 240 ARG B O 1
ATOM 6091 N N . GLY B 1 241 ? -13.033 -48.373 200.859 1.00 128.38 241 GLY B N 1
ATOM 6092 C CA . GLY B 1 241 ? -12.738 -47.079 201.448 1.00 120.78 241 GLY B CA 1
ATOM 6093 C C . GLY B 1 241 ? -11.307 -46.612 201.243 1.00 139.02 241 GLY B C 1
ATOM 6094 O O . GLY B 1 241 ? -11.020 -45.419 201.335 1.00 147.23 241 GLY B O 1
ATOM 6095 N N . PHE B 1 242 ? -10.410 -47.551 200.954 1.00 138.99 242 PHE B N 1
ATOM 6096 C CA . PHE B 1 242 ? -8.982 -47.250 200.855 1.00 140.52 242 PHE B CA 1
ATOM 6097 C C . PHE B 1 242 ? -8.665 -46.177 199.813 1.00 151.65 242 PHE B C 1
ATOM 6098 O O . PHE B 1 242 ? -7.612 -45.540 199.871 1.00 160.66 242 PHE B O 1
ATOM 6106 N N . ASP B 1 243 ? -9.575 -45.978 198.865 1.00 147.40 243 ASP B N 1
ATOM 6107 C CA . ASP B 1 243 ? -9.382 -44.978 197.821 1.00 139.23 243 ASP B CA 1
ATOM 6108 C C . ASP B 1 243 ? -10.702 -44.621 197.151 1.00 153.10 243 ASP B C 1
ATOM 6109 O O . ASP B 1 243 ? -11.079 -45.231 196.150 1.00 171.72 243 ASP B O 1
ATOM 6114 N N . PRO B 1 244 ? -11.410 -43.627 197.705 1.00 147.32 244 PRO B N 1
ATOM 6115 C CA . PRO B 1 244 ? -12.678 -43.145 197.149 1.00 137.97 244 PRO B CA 1
ATOM 6116 C C . PRO B 1 244 ? -12.445 -42.296 195.906 1.00 144.32 244 PRO B C 1
ATOM 6117 O O . PRO B 1 244 ? -13.312 -42.206 195.038 1.00 149.59 244 PRO B O 1
ATOM 6121 N N . VAL B 1 245 ? -11.269 -41.686 195.832 1.00 151.17 245 VAL B N 1
ATOM 6122 C CA . VAL B 1 245 ? -10.941 -40.746 194.767 1.00 152.88 245 VAL B CA 1
ATOM 6123 C C . VAL B 1 245 ? -11.049 -41.362 193.374 1.00 128.83 245 VAL B C 1
ATOM 6124 O O . VAL B 1 245 ? -11.741 -40.832 192.504 1.00 120.99 245 VAL B O 1
ATOM 6128 N N . SER B 1 246 ? -10.365 -42.484 193.174 1.00 108.92 246 SER B N 1
ATOM 6129 C CA . SER B 1 246 ? -10.244 -43.090 191.851 1.00 114.41 246 SER B CA 1
ATOM 6130 C C . SER B 1 246 ? -11.563 -43.617 191.290 1.00 120.85 246 SER B C 1
ATOM 6131 O O . SER B 1 246 ? -11.644 -43.970 190.114 1.00 125.43 246 SER B O 1
ATOM 6134 N N . THR B 1 247 ? -12.593 -43.668 192.128 1.00 119.62 247 THR B N 1
ATOM 6135 C CA . THR B 1 247 ? -13.885 -44.198 191.705 1.00 116.84 247 THR B CA 1
ATOM 6136 C C . THR B 1 247 ? -14.771 -43.118 191.098 1.00 127.15 247 THR B C 1
ATOM 6137 O O . THR B 1 247 ? -15.780 -43.415 190.459 1.00 135.76 247 THR B O 1
ATOM 6141 N N . VAL B 1 248 ? -14.381 -41.864 191.295 1.00 131.15 248 VAL B N 1
ATOM 6142 C CA . VAL B 1 248 ? -15.199 -40.728 190.893 1.00 127.33 248 VAL B CA 1
ATOM 6143 C C . VAL B 1 248 ? -14.605 -39.965 189.708 1.00 128.11 248 VAL B C 1
ATOM 6144 O O . VAL B 1 248 ? -15.333 -39.418 188.880 1.00 105.89 248 VAL B O 1
ATOM 6148 N N . LEU B 1 249 ? -13.279 -39.941 189.631 1.00 150.67 249 LEU B N 1
ATOM 6149 C CA . LEU B 1 249 ? -12.573 -39.183 188.601 1.00 143.51 249 LEU B CA 1
ATOM 6150 C C . LEU B 1 249 ? -12.966 -39.575 187.180 1.00 135.33 249 LEU B C 1
ATOM 6151 O O . LEU B 1 249 ? -13.005 -40.758 186.835 1.00 129.06 249 LEU B O 1
ATOM 6156 N N . HIS B 1 250 ? -13.260 -38.568 186.361 1.00 132.28 250 HIS B N 1
ATOM 6157 C CA . HIS B 1 250 ? -13.483 -38.779 184.938 1.00 142.52 250 HIS B CA 1
ATOM 6158 C C . HIS B 1 250 ? -12.169 -39.176 184.276 1.00 162.64 250 HIS B C 1
ATOM 6159 O O . HIS B 1 250 ? -11.420 -38.320 183.806 1.00 177.22 250 HIS B O 1
ATOM 6166 N N . GLU B 1 251 ? -11.888 -40.475 184.245 1.00 154.85 251 GLU B N 1
ATOM 6167 C CA . GLU B 1 251 ? -10.624 -40.966 183.707 1.00 152.28 251 GLU B CA 1
ATOM 6168 C C . GLU B 1 251 ? -10.525 -40.697 182.208 1.00 159.68 251 GLU B C 1
ATOM 6169 O O . GLU B 1 251 ? -11.536 -40.672 181.507 1.00 163.44 251 GLU B O 1
ATOM 6175 N N . LEU B 1 252 ? -9.304 -40.496 181.721 1.00 163.26 252 LEU B N 1
ATOM 6176 C CA . LEU B 1 252 ? -9.094 -40.140 180.321 1.00 163.24 252 LEU B CA 1
ATOM 6177 C C . LEU B 1 252 ? -8.600 -41.304 179.462 1.00 165.00 252 LEU B C 1
ATOM 6178 O O . LEU B 1 252 ? -8.703 -41.258 178.236 1.00 166.32 252 LEU B O 1
ATOM 6183 N N . THR B 1 253 ? -8.059 -42.339 180.099 1.00 159.39 253 THR B N 1
ATOM 6184 C CA . THR B 1 253 ? -7.655 -43.537 179.371 1.00 145.55 253 THR B CA 1
ATOM 6185 C C . THR B 1 253 ? -8.887 -44.156 178.723 1.00 145.47 253 THR B C 1
ATOM 6186 O O . THR B 1 253 ? -9.965 -44.166 179.314 1.00 158.29 253 THR B O 1
ATOM 6190 N N . PHE B 1 254 ? -8.720 -44.672 177.509 1.00 143.30 254 PHE B N 1
ATOM 6191 C CA . PHE B 1 254 ? -9.851 -45.115 176.697 1.00 146.50 254 PHE B CA 1
ATOM 6192 C C . PHE B 1 254 ? -10.900 -45.923 177.462 1.00 139.79 254 PHE B C 1
ATOM 6193 O O . PHE B 1 254 ? -12.016 -45.448 177.679 1.00 136.47 254 PHE B O 1
ATOM 6201 N N . GLN B 1 255 ? -10.542 -47.140 177.862 1.00 136.32 255 GLN B N 1
ATOM 6202 C CA . GLN B 1 255 ? -11.509 -48.062 178.457 1.00 133.33 255 GLN B CA 1
ATOM 6203 C C . GLN B 1 255 ? -12.336 -47.417 179.566 1.00 132.02 255 GLN B C 1
ATOM 6204 O O . GLN B 1 255 ? -13.566 -47.429 179.519 1.00 141.30 255 GLN B O 1
ATOM 6210 N N . ALA B 1 256 ? -11.659 -46.857 180.562 1.00 119.78 256 ALA B N 1
ATOM 6211 C CA . ALA B 1 256 ? -12.344 -46.222 181.681 1.00 119.66 256 ALA B CA 1
ATOM 6212 C C . ALA B 1 256 ? -13.238 -45.082 181.208 1.00 124.31 256 ALA B C 1
ATOM 6213 O O . ALA B 1 256 ? -14.304 -44.842 181.775 1.00 121.09 256 ALA B O 1
ATOM 6215 N N . MET B 1 257 ? -12.795 -44.388 180.165 1.00 129.77 257 MET B N 1
ATOM 6216 C CA . MET B 1 257 ? -13.500 -43.219 179.650 1.00 136.92 257 MET B CA 1
ATOM 6217 C C . MET B 1 257 ? -14.775 -43.599 178.903 1.00 143.41 257 MET B C 1
ATOM 6218 O O . MET B 1 257 ? -15.790 -42.908 179.000 1.00 156.40 257 MET B O 1
ATOM 6223 N N . ALA B 1 258 ? -14.719 -44.697 178.158 1.00 130.89 258 ALA B N 1
ATOM 6224 C CA . ALA B 1 258 ? -15.868 -45.153 177.381 1.00 141.84 258 ALA B CA 1
ATOM 6225 C C . ALA B 1 258 ? -16.980 -45.688 178.280 1.00 143.36 258 ALA B C 1
ATOM 6226 O O . ALA B 1 258 ? -18.126 -45.244 178.194 1.00 133.66 258 ALA B O 1
ATOM 6228 N N . TYR B 1 259 ? -16.634 -46.644 179.138 1.00 137.61 259 TYR B N 1
ATOM 6229 C CA . TYR B 1 259 ? -17.598 -47.252 180.051 1.00 130.95 259 TYR B CA 1
ATOM 6230 C C . TYR B 1 259 ? -18.200 -46.233 181.017 1.00 140.62 259 TYR B C 1
ATOM 6231 O O . TYR B 1 259 ? -19.253 -46.474 181.607 1.00 135.09 259 TYR B O 1
ATOM 6240 N N . ASP B 1 260 ? -17.524 -45.099 181.177 1.00 149.22 260 ASP B N 1
ATOM 6241 C CA . ASP B 1 260 ? -17.995 -44.041 182.064 1.00 143.20 260 ASP B CA 1
ATOM 6242 C C . ASP B 1 260 ? -18.999 -43.137 181.358 1.00 140.84 260 ASP B C 1
ATOM 6243 O O . ASP B 1 260 ? -20.137 -42.994 181.803 1.00 153.50 260 ASP B O 1
ATOM 6248 N N . LEU B 1 261 ? -18.568 -42.530 180.257 1.00 129.11 261 LEU B N 1
ATOM 6249 C CA . LEU B 1 261 ? -19.407 -41.595 179.516 1.00 132.52 261 LEU B CA 1
ATOM 6250 C C . LEU B 1 261 ? -20.459 -42.314 178.676 1.00 143.87 261 LEU B C 1
ATOM 6251 O O . LEU B 1 261 ? -21.659 -42.133 178.879 1.00 154.56 261 LEU B O 1
ATOM 6256 N N . LEU B 1 262 ? -19.997 -43.129 177.733 1.00 148.24 262 LEU B N 1
ATOM 6257 C CA . LEU B 1 262 ? -20.883 -43.837 176.813 1.00 141.82 262 LEU B CA 1
ATOM 6258 C C . LEU B 1 262 ? -21.709 -44.916 177.511 1.00 137.03 262 LEU B C 1
ATOM 6259 O O . LEU B 1 262 ? -21.264 -45.507 178.495 1.00 140.31 262 LEU B O 1
ATOM 6264 N N . PRO B 1 263 ? -22.921 -45.171 176.998 1.00 130.32 263 PRO B N 1
ATOM 6265 C CA . PRO B 1 263 ? -23.837 -46.179 177.542 1.00 137.68 263 PRO B CA 1
ATOM 6266 C C . PRO B 1 263 ? -23.432 -47.585 177.116 1.00 145.84 263 PRO B C 1
ATOM 6267 O O . PRO B 1 263 ? -24.023 -48.143 176.191 1.00 153.71 263 PRO B O 1
ATOM 6271 N N . ILE B 1 264 ? -22.433 -48.148 177.784 1.00 131.28 264 ILE B N 1
ATOM 6272 C CA . ILE B 1 264 ? -21.950 -49.478 177.439 1.00 110.72 264 ILE B CA 1
ATOM 6273 C C . ILE B 1 264 ? -22.331 -50.502 178.499 1.00 126.70 264 ILE B C 1
ATOM 6274 O O . ILE B 1 264 ? -21.671 -50.619 179.532 1.00 143.38 264 ILE B O 1
ATOM 6279 N N . GLU B 1 265 ? -23.408 -51.237 178.239 1.00 126.29 265 GLU B N 1
ATOM 6280 C CA . GLU B 1 265 ? -23.822 -52.327 179.112 1.00 120.99 265 GLU B CA 1
ATOM 6281 C C . GLU B 1 265 ? -23.454 -53.655 178.467 1.00 115.35 265 GLU B C 1
ATOM 6282 O O . GLU B 1 265 ? -23.463 -53.777 177.244 1.00 119.56 265 GLU B O 1
ATOM 6288 N N . ASN B 1 266 ? -23.126 -54.645 179.291 1.00 124.27 266 ASN B N 1
ATOM 6289 C CA . ASN B 1 266 ? -22.739 -55.961 178.792 1.00 125.82 266 ASN B CA 1
ATOM 6290 C C . ASN B 1 266 ? -21.558 -55.900 177.828 1.00 119.98 266 ASN B C 1
ATOM 6291 O O . ASN B 1 266 ? -21.473 -56.690 176.887 1.00 99.68 266 ASN B O 1
ATOM 6296 N N . ASP B 1 267 ? -20.657 -54.951 178.065 1.00 130.28 267 ASP B N 1
ATOM 6297 C CA . ASP B 1 267 ? -19.441 -54.812 177.266 1.00 125.03 267 ASP B CA 1
ATOM 6298 C C . ASP B 1 267 ? -19.734 -54.674 175.773 1.00 127.38 267 ASP B C 1
ATOM 6299 O O . ASP B 1 267 ? -18.823 -54.726 174.947 1.00 132.70 267 ASP B O 1
ATOM 6304 N N . THR B 1 268 ? -21.006 -54.497 175.435 1.00 127.04 268 THR B N 1
ATOM 6305 C CA . THR B 1 268 ? -21.415 -54.342 174.045 1.00 115.16 268 THR B CA 1
ATOM 6306 C C . THR B 1 268 ? -21.721 -52.884 173.734 1.00 117.38 268 THR B C 1
ATOM 6307 O O . THR B 1 268 ? -22.746 -52.348 174.160 1.00 119.33 268 THR B O 1
ATOM 6311 N N . TYR B 1 269 ? -20.824 -52.245 172.992 1.00 129.52 269 TYR B N 1
ATOM 6312 C CA . TYR B 1 269 ? -21.007 -50.855 172.601 1.00 137.90 269 TYR B CA 1
ATOM 6313 C C . TYR B 1 269 ? -22.097 -50.722 171.543 1.00 146.41 269 TYR B C 1
ATOM 6314 O O . TYR B 1 269 ? -21.991 -51.288 170.457 1.00 155.12 269 TYR B O 1
ATOM 6323 N N . LYS B 1 270 ? -23.147 -49.977 171.870 1.00 151.88 270 LYS B N 1
ATOM 6324 C CA . LYS B 1 270 ? -24.240 -49.749 170.933 1.00 155.78 270 LYS B CA 1
ATOM 6325 C C . LYS B 1 270 ? -23.890 -48.630 169.958 1.00 154.33 270 LYS B C 1
ATOM 6326 O O . LYS B 1 270 ? -23.576 -47.515 170.372 1.00 162.42 270 LYS B O 1
ATOM 6332 N N . TYR B 1 271 ? -23.940 -48.930 168.664 1.00 160.14 271 TYR B N 1
ATOM 6333 C CA . TYR B 1 271 ? -23.684 -47.920 167.643 1.00 181.36 271 TYR B CA 1
ATOM 6334 C C . TYR B 1 271 ? -24.531 -48.184 166.403 1.00 193.09 271 TYR B C 1
ATOM 6335 O O . TYR B 1 271 ? -25.206 -49.210 166.307 1.00 193.79 271 TYR B O 1
ATOM 6344 N N . LYS B 1 272 ? -24.494 -47.253 165.456 1.00 200.65 272 LYS B N 1
ATOM 6345 C CA . LYS B 1 272 ? -25.292 -47.375 164.242 1.00 205.37 272 LYS B CA 1
ATOM 6346 C C . LYS B 1 272 ? -24.512 -46.927 163.012 1.00 212.30 272 LYS B C 1
ATOM 6347 O O . LYS B 1 272 ? -24.724 -47.445 161.915 1.00 214.16 272 LYS B O 1
ATOM 6349 N N . THR B 1 273 ? -23.612 -45.966 163.208 1.00 214.81 273 THR B N 1
ATOM 6350 C CA . THR B 1 273 ? -22.776 -45.425 162.134 1.00 215.21 273 THR B CA 1
ATOM 6351 C C . THR B 1 273 ? -23.191 -45.904 160.746 1.00 213.23 273 THR B C 1
ATOM 6352 O O . THR B 1 273 ? -22.632 -46.866 160.217 1.00 210.64 273 THR B O 1
ATOM 6354 N N . LYS B 1 278 ? -26.794 -51.590 164.741 1.00 171.66 278 LYS B N 1
ATOM 6355 C CA . LYS B 1 278 ? -25.662 -52.487 164.939 1.00 170.83 278 LYS B CA 1
ATOM 6356 C C . LYS B 1 278 ? -25.185 -52.467 166.388 1.00 179.66 278 LYS B C 1
ATOM 6357 O O . LYS B 1 278 ? -25.774 -51.799 167.237 1.00 190.52 278 LYS B O 1
ATOM 6359 N N . GLU B 1 279 ? -24.116 -53.206 166.666 1.00 172.05 279 GLU B N 1
ATOM 6360 C CA . GLU B 1 279 ? -23.530 -53.232 168.000 1.00 162.11 279 GLU B CA 1
ATOM 6361 C C . GLU B 1 279 ? -22.277 -54.097 168.021 1.00 159.66 279 GLU B C 1
ATOM 6362 O O . GLU B 1 279 ? -22.243 -55.171 167.420 1.00 163.51 279 GLU B O 1
ATOM 6368 N N . ALA B 1 280 ? -21.248 -53.621 168.717 1.00 151.79 280 ALA B N 1
ATOM 6369 C CA . ALA B 1 280 ? -19.969 -54.320 168.779 1.00 140.84 280 ALA B CA 1
ATOM 6370 C C . ALA B 1 280 ? -19.652 -54.778 170.198 1.00 148.89 280 ALA B C 1
ATOM 6371 O O . ALA B 1 280 ? -20.195 -54.248 171.166 1.00 163.53 280 ALA B O 1
ATOM 6373 N N . VAL B 1 281 ? -18.769 -55.765 170.314 1.00 142.38 281 VAL B N 1
ATOM 6374 C CA . VAL B 1 281 ? -18.396 -56.317 171.612 1.00 137.12 281 VAL B CA 1
ATOM 6375 C C . VAL B 1 281 ? -16.946 -56.002 171.956 1.00 139.34 281 VAL B C 1
ATOM 6376 O O . VAL B 1 281 ? -16.037 -56.299 171.181 1.00 142.32 281 VAL B O 1
ATOM 6380 N N . LEU B 1 282 ? -16.736 -55.409 173.126 1.00 133.87 282 LEU B N 1
ATOM 6381 C CA . LEU B 1 282 ? -15.397 -55.048 173.573 1.00 130.58 282 LEU B CA 1
ATOM 6382 C C . LEU B 1 282 ? -14.768 -56.169 174.393 1.00 138.81 282 LEU B C 1
ATOM 6383 O O . LEU B 1 282 ? -14.914 -56.216 175.614 1.00 149.29 282 LEU B O 1
ATOM 6388 N N . GLU B 1 283 ? -14.066 -57.070 173.713 1.00 136.08 283 GLU B N 1
ATOM 6389 C CA . GLU B 1 283 ? -13.421 -58.200 174.373 1.00 145.03 283 GLU B CA 1
ATOM 6390 C C . GLU B 1 283 ? -11.976 -58.349 173.907 1.00 140.12 283 GLU B C 1
ATOM 6391 O O . GLU B 1 283 ? -11.550 -57.684 172.964 1.00 149.06 283 GLU B O 1
ATOM 6397 N N . GLU B 1 284 ? -11.224 -59.225 174.566 1.00 132.80 284 GLU B N 1
ATOM 6398 C CA . GLU B 1 284 ? -9.809 -59.402 174.252 1.00 133.40 284 GLU B CA 1
ATOM 6399 C C . GLU B 1 284 ? -9.583 -60.193 172.965 1.00 137.04 284 GLU B C 1
ATOM 6400 O O . GLU B 1 284 ? -8.454 -60.301 172.485 1.00 128.32 284 GLU B O 1
ATOM 6406 N N . ASP B 1 285 ? -10.657 -60.749 172.414 1.00 144.14 285 ASP B N 1
ATOM 6407 C CA . ASP B 1 285 ? -10.587 -61.424 171.125 1.00 156.16 285 ASP B CA 1
ATOM 6408 C C . ASP B 1 285 ? -10.498 -60.390 170.011 1.00 164.04 285 ASP B C 1
ATOM 6409 O O . ASP B 1 285 ? -10.374 -60.733 168.836 1.00 169.31 285 ASP B O 1
ATOM 6414 N N . ASP B 1 286 ? -10.560 -59.120 170.397 1.00 167.66 286 ASP B N 1
ATOM 6415 C CA . ASP B 1 286 ? -10.513 -58.014 169.450 1.00 172.37 286 ASP B CA 1
ATOM 6416 C C . ASP B 1 286 ? -9.074 -57.693 169.058 1.00 182.16 286 ASP B C 1
ATOM 6417 O O . ASP B 1 286 ? -8.800 -57.342 167.911 1.00 189.56 286 ASP B O 1
ATOM 6422 N N . ASP B 1 287 ? -8.165 -57.816 170.023 1.00 183.52 287 ASP B N 1
ATOM 6423 C CA . ASP B 1 287 ? -6.739 -57.528 169.837 1.00 185.50 287 ASP B CA 1
ATOM 6424 C C . ASP B 1 287 ? -6.450 -56.076 169.446 1.00 175.48 287 ASP B C 1
ATOM 6425 O O . ASP B 1 287 ? -5.342 -55.579 169.653 1.00 176.82 287 ASP B O 1
ATOM 6430 N N . LEU B 1 288 ? -7.446 -55.402 168.880 1.00 170.29 288 LEU B N 1
ATOM 6431 C CA . LEU B 1 288 ? -7.336 -53.979 168.586 1.00 173.10 288 LEU B CA 1
ATOM 6432 C C . LEU B 1 288 ? -7.743 -53.196 169.823 1.00 165.39 288 LEU B C 1
ATOM 6433 O O . LEU B 1 288 ? -7.063 -52.256 170.232 1.00 156.94 288 LEU B O 1
ATOM 6438 N N . TRP B 1 289 ? -8.861 -53.603 170.416 1.00 166.68 289 TRP B N 1
ATOM 6439 C CA . TRP B 1 289 ? -9.345 -53.006 171.653 1.00 170.41 289 TRP B CA 1
ATOM 6440 C C . TRP B 1 289 ? -8.457 -53.429 172.819 1.00 166.96 289 TRP B C 1
ATOM 6441 O O . TRP B 1 289 ? -8.698 -53.055 173.964 1.00 171.95 289 TRP B O 1
ATOM 6452 N N . VAL B 1 290 ? -7.427 -54.212 172.517 1.00 156.14 290 VAL B N 1
ATOM 6453 C CA . VAL B 1 290 ? -6.482 -54.662 173.532 1.00 150.75 290 VAL B CA 1
ATOM 6454 C C . VAL B 1 290 ? -5.244 -53.772 173.545 1.00 155.07 290 VAL B C 1
ATOM 6455 O O . VAL B 1 290 ? -4.647 -53.538 174.596 1.00 153.38 290 VAL B O 1
ATOM 6459 N N . ARG B 1 291 ? -4.867 -53.275 172.371 1.00 160.87 291 ARG B N 1
ATOM 6460 C CA . ARG B 1 291 ? -3.704 -52.406 172.242 1.00 165.77 291 ARG B CA 1
ATOM 6461 C C . ARG B 1 291 ? -4.095 -50.939 172.375 1.00 169.23 291 ARG B C 1
ATOM 6462 O O . ARG B 1 291 ? -3.252 -50.051 172.246 1.00 177.90 291 ARG B O 1
ATOM 6470 N N . VAL B 1 292 ? -5.374 -50.687 172.634 1.00 164.21 292 VAL B N 1
ATOM 6471 C CA . VAL B 1 292 ? -5.893 -49.323 172.654 1.00 148.38 292 VAL B CA 1
ATOM 6472 C C . VAL B 1 292 ? -6.659 -48.987 173.935 1.00 159.64 292 VAL B C 1
ATOM 6473 O O . VAL B 1 292 ? -6.603 -47.856 174.421 1.00 160.57 292 VAL B O 1
ATOM 6477 N N . ARG B 1 293 ? -7.366 -49.973 174.479 1.00 159.43 293 ARG B N 1
ATOM 6478 C CA . ARG B 1 293 ? -8.226 -49.753 175.641 1.00 142.52 293 ARG B CA 1
ATOM 6479 C C . ARG B 1 293 ? -7.525 -49.018 176.783 1.00 144.05 293 ARG B C 1
ATOM 6480 O O . ARG B 1 293 ? -8.144 -48.217 177.484 1.00 148.33 293 ARG B O 1
ATOM 6488 N N . HIS B 1 294 ? -6.235 -49.284 176.963 1.00 129.67 294 HIS B N 1
ATOM 6489 C CA . HIS B 1 294 ? -5.493 -48.694 178.073 1.00 140.08 294 HIS B CA 1
ATOM 6490 C C . HIS B 1 294 ? -4.711 -47.439 177.681 1.00 156.68 294 HIS B C 1
ATOM 6491 O O . HIS B 1 294 ? -4.120 -46.776 178.535 1.00 163.14 294 HIS B O 1
ATOM 6498 N N . ARG B 1 295 ? -4.714 -47.112 176.392 1.00 148.46 295 ARG B N 1
ATOM 6499 C CA . ARG B 1 295 ? -4.003 -45.933 175.909 1.00 141.81 295 ARG B CA 1
ATOM 6500 C C . ARG B 1 295 ? -4.879 -44.686 175.992 1.00 143.70 295 ARG B C 1
ATOM 6501 O O . ARG B 1 295 ? -6.064 -44.728 175.663 1.00 145.34 295 ARG B O 1
ATOM 6509 N N . HIS B 1 296 ? -4.285 -43.580 176.432 1.00 146.86 296 HIS B N 1
ATOM 6510 C CA . HIS B 1 296 ? -5.008 -42.322 176.606 1.00 150.86 296 HIS B CA 1
ATOM 6511 C C . HIS B 1 296 ? -5.753 -41.918 175.338 1.00 149.41 296 HIS B C 1
ATOM 6512 O O . HIS B 1 296 ? -5.297 -42.185 174.227 1.00 162.50 296 HIS B O 1
ATOM 6519 N N . ILE B 1 297 ? -6.899 -41.267 175.514 1.00 143.77 297 ILE B N 1
ATOM 6520 C CA . ILE B 1 297 ? -7.753 -40.880 174.395 1.00 154.57 297 ILE B CA 1
ATOM 6521 C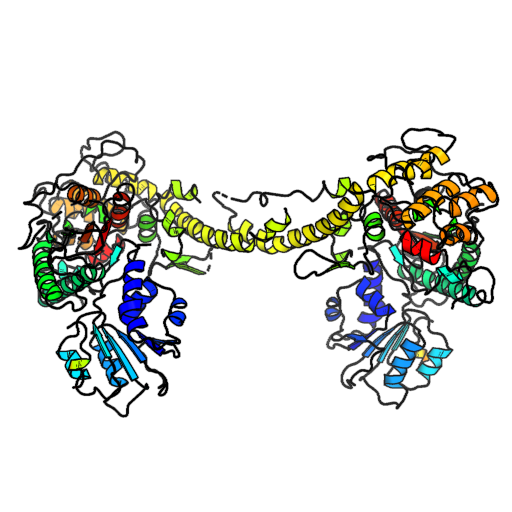 C . ILE B 1 297 ? -7.028 -40.003 173.373 1.00 165.17 297 ILE B C 1
ATOM 6522 O O . ILE B 1 297 ? -7.427 -39.935 172.210 1.00 164.42 297 ILE B O 1
ATOM 6527 N N . ALA B 1 298 ? -5.963 -39.338 173.809 1.00 175.57 298 ALA B N 1
ATOM 6528 C CA . ALA B 1 298 ? -5.205 -38.449 172.932 1.00 186.41 298 ALA B CA 1
ATOM 6529 C C . ALA B 1 298 ? -4.450 -39.221 171.853 1.00 199.51 298 ALA B C 1
ATOM 6530 O O . ALA B 1 298 ? -4.704 -39.051 170.660 1.00 203.74 298 ALA B O 1
ATOM 6532 N N . VAL B 1 299 ? -3.521 -40.070 172.281 1.00 206.80 299 VAL B N 1
ATOM 6533 C CA . VAL B 1 299 ? -2.701 -40.844 171.356 1.00 215.31 299 VAL B CA 1
ATOM 6534 C C . VAL B 1 299 ? -3.543 -41.812 170.525 1.00 216.24 299 VAL B C 1
ATOM 6535 O O . VAL B 1 299 ? -3.130 -42.239 169.447 1.00 221.38 299 VAL B O 1
ATOM 6539 N N . VAL B 1 300 ? -4.724 -42.149 171.033 1.00 209.82 300 VAL B N 1
ATOM 6540 C CA . VAL B 1 300 ? -5.612 -43.096 170.363 1.00 199.21 300 VAL B CA 1
ATOM 6541 C C . VAL B 1 300 ? -5.843 -42.742 168.896 1.00 196.73 300 VAL B C 1
ATOM 6542 O O . VAL B 1 300 ? -5.595 -43.556 168.005 1.00 204.85 300 VAL B O 1
ATOM 6546 N N . LEU B 1 301 ? -6.318 -41.526 168.652 1.00 182.52 301 LEU B N 1
ATOM 6547 C CA . LEU B 1 301 ? -6.612 -41.075 167.298 1.00 188.43 301 LEU B CA 1
ATOM 6548 C C . LEU B 1 301 ? -5.400 -41.222 166.381 1.00 205.97 301 LEU B C 1
ATOM 6549 O O . LEU B 1 301 ? -5.542 -41.332 165.163 1.00 212.99 301 LEU B O 1
ATOM 6554 N N . GLU B 1 302 ? -4.210 -41.230 166.976 1.00 208.20 302 GLU B N 1
ATOM 6555 C CA . GLU B 1 302 ? -2.969 -41.334 166.215 1.00 198.55 302 GLU B CA 1
ATOM 6556 C C . GLU B 1 302 ? -2.579 -42.785 165.947 1.00 188.57 302 GLU B C 1
ATOM 6557 O O . GLU B 1 302 ? -2.399 -43.185 164.797 1.00 190.74 302 GLU B O 1
ATOM 6559 N N . GLU B 1 303 ? -2.451 -43.568 167.014 1.00 183.43 303 GLU B N 1
ATOM 6560 C CA . GLU B 1 303 ? -2.034 -44.962 166.900 1.00 178.93 303 GLU B CA 1
ATOM 6561 C C . GLU B 1 303 ? -3.156 -45.853 166.374 1.00 183.21 303 GLU B C 1
ATOM 6562 O O . GLU B 1 303 ? -3.507 -46.856 166.995 1.00 172.19 303 GLU B O 1
ATOM 6564 N N . ILE B 1 304 ? -3.713 -45.481 165.226 1.00 191.77 304 ILE B N 1
ATOM 6565 C CA . ILE B 1 304 ? -4.786 -46.249 164.608 1.00 191.69 304 ILE B CA 1
ATOM 6566 C C . ILE B 1 304 ? -4.912 -45.923 163.123 1.00 196.58 304 ILE B C 1
ATOM 6567 O O . ILE B 1 304 ? -4.218 -46.505 162.288 1.00 198.09 304 ILE B O 1
ATOM 6569 N N . ALA B 1 326 ? 3.030 -59.123 141.554 1.00 152.40 326 ALA B N 1
ATOM 6570 C CA . ALA B 1 326 ? 3.345 -57.712 141.749 1.00 170.25 326 ALA B CA 1
ATOM 6571 C C . ALA B 1 326 ? 2.105 -56.923 142.152 1.00 180.99 326 ALA B C 1
ATOM 6572 O O . ALA B 1 326 ? 1.715 -56.913 143.320 1.00 184.57 326 ALA B O 1
ATOM 6574 N N . LEU B 1 327 ? 1.487 -56.263 141.178 1.00 181.60 327 LEU B N 1
ATOM 6575 C CA . LEU B 1 327 ? 0.284 -55.480 141.428 1.00 182.14 327 LEU B CA 1
ATOM 6576 C C . LEU B 1 327 ? -0.926 -56.386 141.633 1.00 184.93 327 LEU B C 1
ATOM 6577 O O . LEU B 1 327 ? -1.977 -55.941 142.096 1.00 170.21 327 LEU B O 1
ATOM 6579 N N . THR B 1 328 ? -0.768 -57.659 141.287 1.00 196.60 328 THR B N 1
ATOM 6580 C CA . THR B 1 328 ? -1.853 -58.628 141.402 1.00 203.50 328 THR B CA 1
ATOM 6581 C C . THR B 1 328 ? -2.046 -59.092 142.843 1.00 212.33 328 THR B C 1
ATOM 6582 O O . THR B 1 328 ? -3.132 -59.531 143.223 1.00 212.85 328 THR B O 1
ATOM 6584 N N . GLN B 1 329 ? -0.988 -58.994 143.641 1.00 218.95 329 GLN B N 1
ATOM 6585 C CA . GLN B 1 329 ? -1.049 -59.397 145.041 1.00 214.01 329 GLN B CA 1
ATOM 6586 C C . GLN B 1 329 ? -1.830 -58.383 145.871 1.00 211.05 329 GLN B C 1
ATOM 6587 O O . GLN B 1 329 ? -2.127 -58.623 147.042 1.00 205.01 329 GLN B O 1
ATOM 6589 N N . LEU B 1 330 ? -2.160 -57.251 145.257 1.00 210.28 330 LEU B N 1
ATOM 6590 C CA . LEU B 1 330 ? -2.898 -56.194 145.939 1.00 209.14 330 LEU B CA 1
ATOM 6591 C C . LEU B 1 330 ? -4.341 -56.607 146.210 1.00 203.18 330 LEU B C 1
ATOM 6592 O O . LEU B 1 330 ? -4.989 -56.078 147.113 1.00 208.00 330 LEU B O 1
ATOM 6594 N N . MET B 1 331 ? -4.839 -57.555 145.423 1.00 193.47 331 MET B N 1
ATOM 6595 C CA . MET B 1 331 ? -6.198 -58.052 145.592 1.00 187.48 331 MET B CA 1
ATOM 6596 C C . MET B 1 331 ? -6.257 -59.094 146.703 1.00 185.34 331 MET B C 1
ATOM 6597 O O . MET B 1 331 ? -7.328 -59.397 147.228 1.00 182.63 331 MET B O 1
ATOM 6599 N N . LYS B 1 332 ? -5.098 -59.641 147.055 1.00 189.41 332 LYS B N 1
ATOM 6600 C CA . LYS B 1 332 ? -5.010 -60.625 148.126 1.00 194.29 332 LYS B CA 1
ATOM 6601 C C . LYS B 1 332 ? -5.258 -59.967 149.479 1.00 201.28 332 LYS B C 1
ATOM 6602 O O . LYS B 1 332 ? -5.915 -60.538 150.349 1.00 200.71 332 LYS B O 1
ATOM 6604 N N . LYS B 1 333 ? -4.728 -58.760 149.646 1.00 204.62 333 LYS B N 1
ATOM 6605 C CA . LYS B 1 333 ? -4.913 -58.005 150.879 1.00 207.02 333 LYS B CA 1
ATOM 6606 C C . LYS B 1 333 ? -6.079 -57.032 150.748 1.00 205.30 333 LYS B C 1
ATOM 6607 O O . LYS B 1 333 ? -6.002 -55.890 151.201 1.00 201.88 333 LYS B O 1
ATOM 6609 N N . MET B 1 334 ? -7.156 -57.490 150.118 1.00 204.63 334 MET B N 1
ATOM 6610 C CA . MET B 1 334 ? -8.354 -56.677 149.955 1.00 205.17 334 MET B CA 1
ATOM 6611 C C . MET B 1 334 ? -9.425 -57.104 150.951 1.00 209.25 334 MET B C 1
ATOM 6612 O O . MET B 1 334 ? -10.000 -56.273 151.652 1.00 215.36 334 MET B O 1
ATOM 6614 N N . PRO B 1 335 ? -9.687 -58.406 151.007 1.00 205.55 335 PRO B N 1
ATOM 6615 C CA . PRO B 1 335 ? -10.639 -58.956 151.963 1.00 204.70 335 PRO B CA 1
ATOM 6616 C C . PRO B 1 335 ? -9.960 -59.177 153.310 1.00 209.88 335 PRO B C 1
ATOM 6617 O O . PRO B 1 335 ? -10.623 -59.386 154.326 1.00 207.42 335 PRO B O 1
ATOM 6619 N N . HIS B 1 336 ? -8.631 -59.133 153.304 1.00 210.97 336 HIS B N 1
ATOM 6620 C CA . HIS B 1 336 ? -7.849 -59.258 154.527 1.00 205.65 336 HIS B CA 1
ATOM 6621 C C . HIS B 1 336 ? -7.572 -57.879 155.115 1.00 200.88 336 HIS B C 1
ATOM 6622 O O . HIS B 1 336 ? -7.055 -57.756 156.226 1.00 202.67 336 HIS B O 1
ATOM 6624 N N . PHE B 1 337 ? -7.915 -56.844 154.355 1.00 192.85 337 PHE B N 1
ATOM 6625 C CA . PHE B 1 337 ? -7.778 -55.469 154.817 1.00 187.66 337 PHE B CA 1
ATOM 6626 C C . PHE B 1 337 ? -9.155 -54.850 155.024 1.00 193.11 337 PHE B C 1
ATOM 6627 O O . PHE B 1 337 ? -9.304 -53.875 155.760 1.00 199.37 337 PHE B O 1
ATOM 6629 N N . ARG B 1 338 ? -10.159 -55.424 154.369 1.00 184.98 338 ARG B N 1
ATOM 6630 C CA . ARG B 1 338 ? -11.536 -54.970 154.523 1.00 167.84 338 ARG B CA 1
ATOM 6631 C C . ARG B 1 338 ? -12.071 -55.372 155.890 1.00 167.72 338 ARG B C 1
ATOM 6632 O O . ARG B 1 338 ? -12.999 -54.757 156.412 1.00 169.88 338 ARG B O 1
ATOM 6634 N N . LYS B 1 339 ? -11.478 -56.415 156.463 1.00 170.52 339 LYS B N 1
ATOM 6635 C CA . LYS B 1 339 ? -11.857 -56.879 157.791 1.00 179.60 339 LYS B CA 1
ATOM 6636 C C . LYS B 1 339 ? -11.020 -56.178 158.855 1.00 191.74 339 LYS B C 1
ATOM 6637 O O . LYS B 1 339 ? -11.499 -55.903 159.955 1.00 198.50 339 LYS B O 1
ATOM 6639 N N . GLN B 1 340 ? -9.765 -55.894 158.520 1.00 191.08 340 GLN B N 1
ATOM 6640 C CA . GLN B 1 340 ? -8.870 -55.181 159.424 1.00 179.94 340 GLN B CA 1
ATOM 6641 C C . GLN B 1 340 ? -9.267 -53.713 159.513 1.00 188.23 340 GLN B C 1
ATOM 6642 O O . GLN B 1 340 ? -8.830 -52.995 160.412 1.00 191.23 340 GLN B O 1
ATOM 6644 N N . ILE B 1 341 ? -10.096 -53.273 158.571 1.00 195.05 341 ILE B N 1
ATOM 6645 C CA . ILE B 1 341 ? -10.575 -51.897 158.550 1.00 197.91 341 ILE B CA 1
ATOM 6646 C C . ILE B 1 341 ? -11.979 -51.798 159.137 1.00 195.43 341 ILE B C 1
ATOM 6647 O O . ILE B 1 341 ? -12.279 -50.879 159.897 1.00 196.88 341 ILE B O 1
ATOM 6649 N N . SER B 1 342 ? -12.836 -52.750 158.778 1.00 194.69 342 SER B N 1
ATOM 6650 C CA . SER B 1 342 ? -14.195 -52.792 159.303 1.00 191.67 342 SER B CA 1
ATOM 6651 C C . SER B 1 342 ? -14.178 -52.823 160.827 1.00 182.31 342 SER B C 1
ATOM 6652 O O . SER B 1 342 ? -15.137 -52.409 161.478 1.00 174.95 342 SER B O 1
ATOM 6655 N N . LYS B 1 343 ? -13.078 -53.317 161.388 1.00 178.42 343 LYS B N 1
ATOM 6656 C CA . LYS B 1 343 ? -12.901 -53.353 162.834 1.00 171.69 343 LYS B CA 1
ATOM 6657 C C . LYS B 1 343 ? -12.309 -52.039 163.331 1.00 173.89 343 LYS B C 1
ATOM 6658 O O . LYS B 1 343 ? -12.745 -51.492 164.345 1.00 179.23 343 LYS B O 1
ATOM 6660 N N . GLN B 1 344 ? -11.314 -51.536 162.607 1.00 165.73 344 GLN B N 1
ATOM 6661 C CA . GLN B 1 344 ? -10.672 -50.275 162.960 1.00 165.58 344 GLN B CA 1
ATOM 6662 C C . GLN B 1 344 ? -11.693 -49.143 163.015 1.00 175.34 344 GLN B C 1
ATOM 6663 O O . GLN B 1 344 ? -11.512 -48.165 163.740 1.00 181.29 344 GLN B O 1
ATOM 6665 N N . VAL B 1 345 ? -12.768 -49.287 162.245 1.00 172.13 345 VAL B N 1
ATOM 6666 C CA . VAL B 1 345 ? -13.820 -48.278 162.196 1.00 164.47 345 VAL B CA 1
ATOM 6667 C C . VAL B 1 345 ? -14.599 -48.227 163.506 1.00 165.66 345 VAL B C 1
ATOM 6668 O O . VAL B 1 345 ? -14.866 -47.149 164.036 1.00 158.13 345 VAL B O 1
ATOM 6670 N N . VAL B 1 346 ? -14.957 -49.398 164.023 1.00 168.63 346 VAL B N 1
ATOM 6671 C CA . VAL B 1 346 ? -15.730 -49.493 165.258 1.00 159.83 346 VAL B CA 1
ATOM 6672 C C . VAL B 1 346 ? -15.116 -48.678 166.392 1.00 154.13 346 VAL B C 1
ATOM 6673 O O . VAL B 1 346 ? -15.828 -47.993 167.127 1.00 147.95 346 VAL B O 1
ATOM 6677 N N . HIS B 1 347 ? -13.796 -48.750 166.528 1.00 156.85 347 HIS B N 1
ATOM 6678 C CA . HIS B 1 347 ? -13.107 -48.035 167.597 1.00 160.25 347 HIS B CA 1
ATOM 6679 C C . HIS B 1 347 ? -12.956 -46.548 167.288 1.00 174.99 347 HIS B C 1
ATOM 6680 O O . HIS B 1 347 ? -12.991 -45.712 168.192 1.00 189.95 347 HIS B O 1
ATOM 6687 N N . LEU B 1 348 ? -12.785 -46.221 166.011 1.00 167.11 348 LEU B N 1
ATOM 6688 C CA . LEU B 1 348 ? -12.752 -44.827 165.589 1.00 160.10 348 LEU B CA 1
ATOM 6689 C C . LEU B 1 348 ? -14.108 -44.191 165.864 1.00 155.32 348 LEU B C 1
ATOM 6690 O O . LEU B 1 348 ? -14.200 -43.007 166.185 1.00 151.81 348 LEU B O 1
ATOM 6695 N N . ASN B 1 349 ? -15.158 -44.996 165.735 1.00 153.45 349 ASN B N 1
ATOM 6696 C CA . ASN B 1 349 ? -16.514 -44.559 166.032 1.00 161.67 349 ASN B CA 1
ATOM 6697 C C . ASN B 1 349 ? -16.711 -44.380 167.532 1.00 165.61 349 ASN B C 1
ATOM 6698 O O . ASN B 1 349 ? -17.283 -43.387 167.983 1.00 170.70 349 ASN B O 1
ATOM 6703 N N . LEU B 1 350 ? -16.231 -45.355 168.298 1.00 161.57 350 LEU B N 1
ATOM 6704 C CA . LEU B 1 350 ? -16.311 -45.310 169.752 1.00 159.87 350 LEU B CA 1
ATOM 6705 C C . LEU B 1 350 ? -15.623 -44.057 170.280 1.00 167.02 350 LEU B C 1
ATOM 6706 O O . LEU B 1 350 ? -16.204 -43.295 171.053 1.00 174.56 350 LEU B O 1
ATOM 6711 N N . ALA B 1 351 ? -14.381 -43.852 169.851 1.00 164.83 351 ALA B N 1
ATOM 6712 C CA . ALA B 1 351 ? -13.602 -42.692 170.265 1.00 167.71 351 ALA B CA 1
ATOM 6713 C C . ALA B 1 351 ? -14.208 -41.398 169.732 1.00 172.53 351 ALA B C 1
ATOM 6714 O O . ALA B 1 351 ? -14.048 -40.335 170.332 1.00 172.41 351 ALA B O 1
ATOM 6716 N N . GLU B 1 352 ? -14.901 -41.494 168.601 1.00 170.46 352 GLU B N 1
ATOM 6717 C CA . GLU B 1 352 ? -15.547 -40.332 168.001 1.00 178.08 352 GLU B CA 1
ATOM 6718 C C . GLU B 1 352 ? -16.736 -39.895 168.848 1.00 185.37 352 GLU B C 1
ATOM 6719 O O . GLU B 1 352 ? -16.918 -38.707 169.114 1.00 195.85 352 GLU B O 1
ATOM 6725 N N . ASP B 1 353 ? -17.544 -40.863 169.270 1.00 173.96 353 ASP B N 1
ATOM 6726 C CA . ASP B 1 353 ? -18.656 -40.592 170.173 1.00 171.74 353 ASP B CA 1
ATOM 6727 C C . ASP B 1 353 ? -18.137 -40.283 171.571 1.00 170.89 353 ASP B C 1
ATOM 6728 O O . ASP B 1 353 ? -18.891 -39.858 172.447 1.00 183.34 353 ASP B O 1
ATOM 6733 N N . CYS B 1 354 ? -16.841 -40.499 171.771 1.00 156.99 354 CYS B N 1
ATOM 6734 C CA . CYS B 1 354 ? -16.218 -40.292 173.071 1.00 159.27 354 CYS B CA 1
ATOM 6735 C C . CYS B 1 354 ? -15.641 -38.884 173.195 1.00 163.92 354 CYS B C 1
ATOM 6736 O O . CYS B 1 354 ? -15.744 -38.252 174.246 1.00 159.36 354 CYS B O 1
ATOM 6739 N N . MET B 1 355 ? -15.039 -38.398 172.114 1.00 173.41 355 MET B N 1
ATOM 6740 C CA . MET B 1 355 ? -14.397 -37.086 172.116 1.00 180.21 355 MET B CA 1
ATOM 6741 C C . MET B 1 355 ? -15.401 -35.937 172.118 1.00 172.63 355 MET B C 1
ATOM 6742 O O . MET B 1 355 ? -15.102 -34.846 172.601 1.00 162.33 355 MET B O 1
ATOM 6747 N N . ASN B 1 356 ? -16.587 -36.182 171.571 1.00 178.06 356 ASN B N 1
ATOM 6748 C CA . ASN B 1 356 ? -17.634 -35.168 171.544 1.00 178.65 356 ASN B CA 1
ATOM 6749 C C . ASN B 1 356 ? -18.024 -34.731 172.950 1.00 172.13 356 ASN B C 1
ATOM 6750 O O . ASN B 1 356 ? -17.971 -33.546 173.279 1.00 175.05 356 ASN B O 1
ATOM 6755 N N . LYS B 1 357 ? -18.413 -35.697 173.775 1.00 173.43 357 LYS B N 1
ATOM 6756 C CA . LYS B 1 357 ? -18.755 -35.424 175.164 1.00 175.25 357 LYS B CA 1
ATOM 6757 C C . LYS B 1 357 ? -17.568 -34.789 175.878 1.00 183.76 357 LYS B C 1
ATOM 6758 O O . LYS B 1 357 ? -17.734 -34.041 176.840 1.00 191.01 357 LYS B O 1
ATOM 6764 N N . PHE B 1 358 ? -16.369 -35.093 175.392 1.00 183.29 358 PHE B N 1
ATOM 6765 C CA . PHE B 1 358 ? -15.144 -34.529 175.945 1.00 182.85 358 PHE B CA 1
ATOM 6766 C C . PHE B 1 358 ? -15.049 -33.038 175.641 1.00 185.08 358 PHE B C 1
ATOM 6767 O O . PHE B 1 358 ? -15.023 -32.213 176.552 1.00 188.61 358 PHE B O 1
ATOM 6775 N N . LYS B 1 359 ? -15.004 -32.700 174.356 1.00 186.55 359 LYS B N 1
ATOM 6776 C CA . LYS B 1 359 ? -14.907 -31.308 173.929 1.00 179.47 359 LYS B CA 1
ATOM 6777 C C . LYS B 1 359 ? -16.091 -30.485 174.426 1.00 176.37 359 LYS B C 1
ATOM 6778 O O . LYS B 1 359 ? -15.978 -29.275 174.621 1.00 180.64 359 LYS B O 1
ATOM 6784 N N . LEU B 1 360 ? -17.226 -31.147 174.628 1.00 170.12 360 LEU B N 1
ATOM 6785 C CA . LEU B 1 360 ? -18.427 -30.470 175.102 1.00 173.47 360 LEU B CA 1
ATOM 6786 C C . LEU B 1 360 ? -18.264 -29.960 176.531 1.00 172.28 360 LEU B C 1
ATOM 6787 O O . LEU B 1 360 ? -18.429 -28.770 176.795 1.00 178.89 360 LEU B O 1
ATOM 6792 N N . ASN B 1 361 ? -17.937 -30.864 177.450 1.00 167.93 361 ASN B N 1
ATOM 6793 C CA . ASN B 1 361 ? -17.815 -30.500 178.857 1.00 166.47 361 ASN B CA 1
ATOM 6794 C C . ASN B 1 361 ? -16.797 -31.338 179.632 1.00 170.16 361 ASN B C 1
ATOM 6795 O O . ASN B 1 361 ? -16.106 -30.824 180.511 1.00 168.68 361 ASN B O 1
ATOM 6800 N N . ILE B 1 362 ? -16.708 -32.624 179.306 1.00 177.06 362 ILE B N 1
ATOM 6801 C CA . ILE B 1 362 ? -15.817 -33.533 180.023 1.00 175.99 362 ILE B CA 1
ATOM 6802 C C . ILE B 1 362 ? -14.397 -32.982 180.098 1.00 175.38 362 ILE B C 1
ATOM 6803 O O . ILE B 1 362 ? -13.724 -33.113 181.121 1.00 177.63 362 ILE B O 1
ATOM 6808 N N . GLU B 1 363 ? -13.949 -32.361 179.012 1.00 173.24 363 GLU B N 1
ATOM 6809 C CA . GLU B 1 363 ? -12.622 -31.757 178.964 1.00 175.66 363 GLU B CA 1
ATOM 6810 C C . GLU B 1 363 ? -12.443 -30.739 180.085 1.00 176.77 363 GLU B C 1
ATOM 6811 O O . GLU B 1 363 ? -11.496 -30.822 180.867 1.00 164.89 363 GLU B O 1
ATOM 6817 N N . LYS B 1 364 ? -13.361 -29.780 180.155 1.00 187.68 364 LYS B N 1
ATOM 6818 C CA . LYS B 1 364 ? -13.306 -28.730 181.165 1.00 184.58 364 LYS B CA 1
ATOM 6819 C C . LYS B 1 364 ? -13.520 -29.296 182.564 1.00 180.81 364 LYS B C 1
ATOM 6820 O O . LYS B 1 364 ? -12.908 -28.840 183.530 1.00 186.86 364 LYS B O 1
ATOM 6822 N N . LEU B 1 365 ? -14.393 -30.293 182.664 1.00 171.96 365 LEU B N 1
ATOM 6823 C CA . LEU B 1 365 ? -14.713 -30.913 183.944 1.00 167.07 365 LEU B CA 1
ATOM 6824 C C . LEU B 1 365 ? -13.482 -31.541 184.591 1.00 161.06 365 LEU B C 1
ATOM 6825 O O . LEU B 1 365 ? -13.289 -31.442 185.803 1.00 153.87 365 LEU B O 1
ATOM 6830 N N . CYS B 1 366 ? -12.648 -32.181 183.777 1.00 160.38 366 CYS B N 1
ATOM 6831 C CA . CYS B 1 366 ? -11.457 -32.859 184.279 1.00 161.22 366 CYS B CA 1
ATOM 6832 C C . CYS B 1 366 ? -10.399 -31.892 184.805 1.00 168.56 366 CYS B C 1
ATOM 6833 O O . CYS B 1 366 ? -9.595 -32.254 185.663 1.00 168.03 366 CYS B O 1
ATOM 6836 N N . LYS B 1 367 ? -10.399 -30.666 184.290 1.00 174.15 367 LYS B N 1
ATOM 6837 C CA . LYS B 1 367 ? -9.399 -29.681 184.690 1.00 176.83 367 LYS B CA 1
ATOM 6838 C C . LYS B 1 367 ? -9.499 -29.339 186.173 1.00 169.79 367 LYS B C 1
ATOM 6839 O O . LYS B 1 367 ? -8.484 -29.237 186.864 1.00 167.05 367 LYS B O 1
ATOM 6845 N N . THR B 1 368 ? -10.724 -29.167 186.659 1.00 161.12 368 THR B N 1
ATOM 6846 C CA . THR B 1 368 ? -10.943 -28.797 188.053 1.00 166.98 368 THR B CA 1
ATOM 6847 C C . THR B 1 368 ? -10.999 -30.016 188.971 1.00 174.14 368 THR B C 1
ATOM 6848 O O . THR B 1 368 ? -10.895 -29.887 190.192 1.00 173.91 368 THR B O 1
ATOM 6852 N N . GLU B 1 369 ? -11.165 -31.198 188.383 1.00 179.32 369 GLU B N 1
ATOM 6853 C CA . GLU B 1 369 ? -11.188 -32.433 189.162 1.00 174.39 369 GLU B CA 1
ATOM 6854 C C . GLU B 1 369 ? -9.785 -32.844 189.594 1.00 166.09 369 GLU B C 1
ATOM 6855 O O . GLU B 1 369 ? -9.537 -33.086 190.775 1.00 159.70 369 GLU B O 1
ATOM 6861 N N . GLN B 1 370 ? -8.870 -32.919 188.633 1.00 157.63 370 GLN B N 1
ATOM 6862 C CA . GLN B 1 370 ? -7.487 -33.282 188.920 1.00 151.04 370 GLN B CA 1
ATOM 6863 C C . GLN B 1 370 ? -6.856 -32.296 189.897 1.00 164.68 370 GLN B C 1
ATOM 6864 O O . GLN B 1 370 ? -5.968 -32.653 190.672 1.00 167.54 370 GLN B O 1
ATOM 6866 N N . ASP B 1 371 ? -7.324 -31.053 189.853 1.00 172.80 371 ASP B N 1
ATOM 6867 C CA . ASP B 1 371 ? -6.809 -30.001 190.720 1.00 174.55 371 ASP B CA 1
ATOM 6868 C C . ASP B 1 371 ? -7.189 -30.243 192.176 1.00 180.33 371 ASP B C 1
ATOM 6869 O O . ASP B 1 371 ? -6.372 -30.059 193.079 1.00 182.23 371 ASP B O 1
ATOM 6871 N N . LEU B 1 372 ? -8.433 -30.653 192.398 1.00 182.37 372 LEU B N 1
ATOM 6872 C CA . LEU B 1 372 ? -8.938 -30.879 193.747 1.00 179.47 372 LEU B CA 1
ATOM 6873 C C . LEU B 1 372 ? -8.700 -32.314 194.206 1.00 181.65 372 LEU B C 1
ATOM 6874 O O . LEU B 1 372 ? -8.758 -32.610 195.399 1.00 195.16 372 LEU B O 1
ATOM 6876 N N . ALA B 1 373 ? -8.433 -33.203 193.255 1.00 170.67 373 ALA B N 1
ATOM 6877 C CA . ALA B 1 373 ? -8.184 -34.606 193.568 1.00 178.16 373 ALA B CA 1
ATOM 6878 C C . ALA B 1 373 ? -6.725 -34.834 193.942 1.00 179.33 373 ALA B C 1
ATOM 6879 O O . ALA B 1 373 ? -6.422 -35.312 195.035 1.00 172.01 373 ALA B O 1
ATOM 6881 N N . LEU B 1 374 ? -5.825 -34.494 193.025 1.00 186.39 374 LEU B N 1
ATOM 6882 C CA . LEU B 1 374 ? -4.396 -34.623 193.276 1.00 186.75 374 LEU B CA 1
ATOM 6883 C C . LEU B 1 374 ? -3.912 -33.501 194.189 1.00 197.32 374 LEU B C 1
ATOM 6884 O O . LEU B 1 374 ? -2.932 -33.659 194.916 1.00 209.03 374 LEU B O 1
ATOM 6886 N N . GLY B 1 375 ? -4.611 -32.370 194.149 1.00 191.11 375 GLY B N 1
ATOM 6887 C CA . GLY B 1 375 ? -4.261 -31.225 194.970 1.00 191.61 375 GLY B CA 1
ATOM 6888 C C . GLY B 1 375 ? -3.008 -30.526 194.481 1.00 187.99 375 GLY B C 1
ATOM 6889 O O . GLY B 1 375 ? -2.267 -29.933 195.267 1.00 169.40 375 GLY B O 1
ATOM 6890 N N . THR B 1 376 ? -2.775 -30.590 193.174 1.00 198.38 376 THR B N 1
ATOM 6891 C CA . THR B 1 376 ? -1.569 -30.022 192.584 1.00 202.48 376 THR B CA 1
ATOM 6892 C C . THR B 1 376 ? -1.723 -29.824 191.079 1.00 210.64 376 THR B C 1
ATOM 6893 O O . THR B 1 376 ? -1.117 -30.543 190.287 1.00 210.81 376 THR B O 1
ATOM 6895 N N . ASP B 1 377 ? -2.527 -28.839 190.690 1.00 216.32 377 ASP B N 1
ATOM 6896 C CA . ASP B 1 377 ? -2.824 -28.605 189.280 1.00 220.33 377 ASP B CA 1
ATOM 6897 C C . ASP B 1 377 ? -1.775 -27.741 188.588 1.00 229.87 377 ASP B C 1
ATOM 6898 O O . ASP B 1 377 ? -1.191 -26.846 189.200 1.00 240.75 377 ASP B O 1
ATOM 6900 N N . ALA B 1 378 ? -1.550 -28.019 187.307 1.00 233.41 378 ALA B N 1
ATOM 6901 C CA . ALA B 1 378 ? -0.644 -27.229 186.477 1.00 246.75 378 ALA B CA 1
ATOM 6902 C C . ALA B 1 378 ? 0.656 -26.889 187.197 1.00 248.46 378 ALA B C 1
ATOM 6903 O O . ALA B 1 378 ? 1.359 -27.776 187.682 1.00 218.78 378 ALA B O 1
ATOM 6905 N N . GLU B 1 379 ? 0.969 -25.598 187.255 1.00 274.33 379 GLU B N 1
ATOM 6906 C CA . GLU B 1 379 ? 2.158 -25.125 187.953 1.00 289.10 379 GLU B CA 1
ATOM 6907 C C . GLU B 1 379 ? 2.182 -25.675 189.372 1.00 292.99 379 GLU B C 1
ATOM 6908 O O . GLU B 1 379 ? 1.493 -25.167 190.257 1.00 301.37 379 GLU B O 1
ATOM 6910 N N . GLY B 1 380 ? 2.976 -26.721 189.579 1.00 272.70 380 GLY B N 1
ATOM 6911 C CA . GLY B 1 380 ? 3.031 -27.402 190.858 1.00 261.07 380 GLY B CA 1
ATOM 6912 C C . GLY B 1 380 ? 3.576 -26.554 191.993 1.00 265.70 380 GLY B C 1
ATOM 6913 O O . GLY B 1 380 ? 4.767 -26.247 192.019 1.00 279.60 380 GLY B O 1
ATOM 6914 N N . GLN B 1 381 ? 2.717 -26.181 192.941 1.00 249.64 381 GLN B N 1
ATOM 6915 C CA . GLN B 1 381 ? 1.307 -26.564 192.934 1.00 222.68 381 GLN B CA 1
ATOM 6916 C C . GLN B 1 381 ? 0.546 -25.842 194.036 1.00 197.73 381 GLN B C 1
ATOM 6917 O O . GLN B 1 381 ? -0.359 -25.050 193.769 1.00 201.59 381 GLN B O 1
ATOM 6919 N N . ARG B 1 382 ? 0.922 -26.131 195.279 1.00 177.33 382 ARG B N 1
ATOM 6920 C CA . ARG B 1 382 ? 0.216 -25.610 196.441 1.00 173.90 382 ARG B CA 1
ATOM 6921 C C . ARG B 1 382 ? -1.264 -25.960 196.346 1.00 164.44 382 ARG B C 1
ATOM 6922 O O . ARG B 1 382 ? -1.621 -27.094 196.032 1.00 175.75 382 ARG B O 1
ATOM 6924 N N . VAL B 1 383 ? -2.116 -24.978 196.620 1.00 163.10 383 VAL B N 1
ATOM 6925 C CA . VAL B 1 383 ? -3.561 -25.142 196.502 1.00 169.88 383 VAL B CA 1
ATOM 6926 C C . VAL B 1 383 ? -4.287 -23.876 196.956 1.00 200.07 383 VAL B C 1
ATOM 6927 O O . VAL B 1 383 ? -4.755 -23.091 196.130 1.00 210.22 383 VAL B O 1
ATOM 6931 N N . LYS B 1 384 ? -4.368 -23.683 198.269 1.00 205.61 384 LYS B N 1
ATOM 6932 C CA . LYS B 1 384 ? -5.014 -22.509 198.845 1.00 198.70 384 LYS B CA 1
ATOM 6933 C C . LYS B 1 384 ? -6.505 -22.460 198.520 1.00 189.94 384 LYS B C 1
ATOM 6934 O O . LYS B 1 384 ? -6.897 -22.367 197.355 1.00 174.60 384 LYS B O 1
ATOM 6940 N N . ASP B 1 385 ? -7.327 -22.530 199.564 1.00 197.71 385 ASP B N 1
ATOM 6941 C CA . ASP B 1 385 ? -8.780 -22.450 199.433 1.00 204.52 385 ASP B CA 1
ATOM 6942 C C . ASP B 1 385 ? -9.378 -23.696 198.787 1.00 187.19 385 ASP B C 1
ATOM 6943 O O . ASP B 1 385 ? -10.268 -24.329 199.354 1.00 183.93 385 ASP B O 1
ATOM 6948 N N . SER B 1 386 ? -8.890 -24.034 197.596 1.00 188.07 386 SER B N 1
ATOM 6949 C CA . SER B 1 386 ? -9.385 -25.180 196.834 1.00 194.33 386 SER B CA 1
ATOM 6950 C C . SER B 1 386 ? -10.881 -25.075 196.540 1.00 190.97 386 SER B C 1
ATOM 6951 O O . SER B 1 386 ? -11.468 -25.970 195.932 1.00 170.90 386 SER B O 1
ATOM 6954 N N . MET B 1 387 ? -11.489 -23.976 196.974 1.00 190.37 387 MET B N 1
ATOM 6955 C CA . MET B 1 387 ? -12.904 -23.736 196.727 1.00 191.34 387 MET B CA 1
ATOM 6956 C C . MET B 1 387 ? -13.081 -22.945 195.439 1.00 198.49 387 MET B C 1
ATOM 6957 O O . MET B 1 387 ? -14.053 -23.136 194.707 1.00 196.06 387 MET B O 1
ATOM 6962 N N . LEU B 1 388 ? -12.129 -22.059 195.167 1.00 205.74 388 LEU B N 1
ATOM 6963 C CA . LEU B 1 388 ? -12.126 -21.290 193.930 1.00 206.43 388 LEU B CA 1
ATOM 6964 C C . LEU B 1 388 ? -11.870 -22.211 192.745 1.00 206.70 388 LEU B C 1
ATOM 6965 O O . LEU B 1 388 ? -12.056 -21.825 191.591 1.00 216.21 388 LEU B O 1
ATOM 6967 N N . VAL B 1 389 ? -11.439 -23.433 193.043 1.00 193.85 389 VAL B N 1
ATOM 6968 C CA . VAL B 1 389 ? -11.157 -24.427 192.016 1.00 179.67 389 VAL B CA 1
ATOM 6969 C C . VAL B 1 389 ? -12.417 -25.200 191.646 1.00 172.86 389 VAL B C 1
ATOM 6970 O O . VAL B 1 389 ? -12.653 -25.498 190.475 1.00 166.94 389 VAL B O 1
ATOM 6974 N N . LEU B 1 390 ? -13.222 -25.523 192.653 1.00 171.99 390 LEU B N 1
ATOM 6975 C CA . LEU B 1 390 ? -14.454 -26.274 192.440 1.00 174.36 390 LEU B CA 1
ATOM 6976 C C . LEU B 1 390 ? -15.524 -25.400 191.799 1.00 172.22 390 LEU B C 1
ATOM 6977 O O . LEU B 1 390 ? -16.240 -25.840 190.899 1.00 169.43 390 LEU B O 1
ATOM 6982 N N . LEU B 1 391 ? -15.623 -24.160 192.271 1.00 166.00 391 LEU B N 1
ATOM 6983 C CA . LEU B 1 391 ? -16.631 -23.221 191.786 1.00 171.58 391 LEU B CA 1
ATOM 6984 C C . LEU B 1 391 ? -16.884 -23.326 190.279 1.00 163.52 391 LEU B C 1
ATOM 6985 O O . LEU B 1 391 ? -18.025 -23.514 189.858 1.00 155.73 391 LEU B O 1
ATOM 6987 N N . PRO B 1 392 ? -15.820 -23.208 189.464 1.00 166.11 392 PRO B N 1
ATOM 6988 C CA . PRO B 1 392 ? -15.968 -23.248 188.005 1.00 164.46 392 PRO B CA 1
ATOM 6989 C C . PRO B 1 392 ? -17.028 -24.244 187.546 1.00 155.68 392 PRO B C 1
ATOM 6990 O O . PRO B 1 392 ? -18.087 -23.831 187.072 1.00 145.12 392 PRO B O 1
ATOM 6994 N N . VAL B 1 393 ? -16.752 -25.535 187.695 1.00 163.21 393 VAL B N 1
ATOM 6995 C CA . VAL B 1 393 ? -17.690 -26.563 187.261 1.00 165.03 393 VAL B CA 1
ATOM 6996 C C . VAL B 1 393 ? -18.830 -26.737 188.263 1.00 168.77 393 VAL B C 1
ATOM 6997 O O . VAL B 1 393 ? -19.131 -27.847 188.701 1.00 187.60 393 VAL B O 1
AT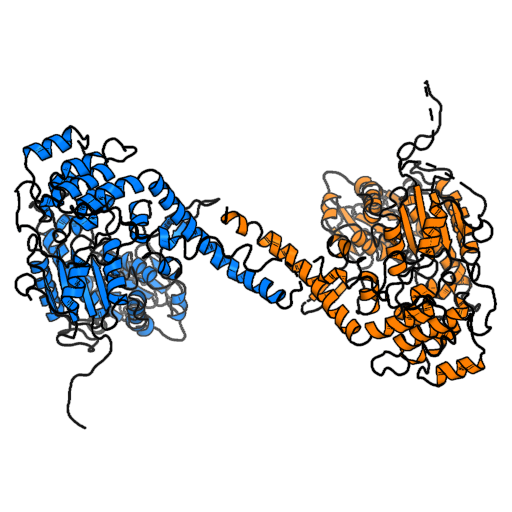OM 7001 N N . LEU B 1 394 ? -19.447 -25.620 188.628 1.00 150.34 394 LEU B N 1
ATOM 7002 C CA . LEU B 1 394 ? -20.660 -25.620 189.434 1.00 149.97 394 LEU B CA 1
ATOM 7003 C C . LEU B 1 394 ? -21.620 -24.633 188.785 1.00 167.27 394 LEU B C 1
ATOM 7004 O O . LEU B 1 394 ? -22.816 -24.609 189.082 1.00 167.50 394 LEU B O 1
ATOM 7009 N N . LEU B 1 395 ? -21.071 -23.819 187.887 1.00 172.35 395 LEU B N 1
ATOM 7010 C CA . LEU B 1 395 ? -21.855 -22.881 187.096 1.00 178.78 395 LEU B CA 1
ATOM 7011 C C . LEU B 1 395 ? -21.794 -23.263 185.621 1.00 172.92 395 LEU B C 1
ATOM 7012 O O . LEU B 1 395 ? -21.787 -22.401 184.743 1.00 181.05 395 LEU B O 1
ATOM 7017 N N . ASN B 1 396 ? -21.737 -24.564 185.358 1.00 169.96 396 ASN B N 1
ATOM 7018 C CA . ASN B 1 396 ? -21.748 -25.069 183.992 1.00 175.26 396 ASN B CA 1
ATOM 7019 C C . ASN B 1 396 ? -23.110 -25.655 183.640 1.00 184.28 396 ASN B C 1
ATOM 7020 O O . ASN B 1 396 ? -23.548 -26.636 184.242 1.00 187.22 396 ASN B O 1
ATOM 7025 N N . LYS B 1 397 ? -23.779 -25.048 182.666 1.00 187.45 397 LYS B N 1
ATOM 7026 C CA . LYS B 1 397 ? -25.115 -25.479 182.270 1.00 189.50 397 LYS B CA 1
ATOM 7027 C C . LYS B 1 397 ? -25.073 -26.758 181.440 1.00 186.39 397 LYS B C 1
ATOM 7028 O O . LYS B 1 397 ? -26.106 -27.375 181.180 1.00 190.62 397 LYS B O 1
ATOM 7030 N N . ASN B 1 398 ? -23.873 -27.153 181.030 1.00 182.21 398 ASN B N 1
ATOM 7031 C CA . ASN B 1 398 ? -23.699 -28.340 180.201 1.00 184.68 398 ASN B CA 1
ATOM 7032 C C . ASN B 1 398 ? -23.205 -29.558 180.981 1.00 180.17 398 ASN B C 1
ATOM 7033 O O . ASN B 1 398 ? -22.544 -30.433 180.424 1.00 178.93 398 ASN B O 1
ATOM 7038 N N . HIS B 1 399 ? -23.533 -29.611 182.268 1.00 168.88 399 HIS B N 1
ATOM 7039 C CA . HIS B 1 399 ? -23.132 -30.730 183.118 1.00 152.05 399 HIS B CA 1
ATOM 7040 C C . HIS B 1 399 ? -24.338 -31.433 183.733 1.00 161.53 399 HIS B C 1
ATOM 7041 O O . HIS B 1 399 ? -25.343 -30.799 184.055 1.00 169.30 399 HIS B O 1
ATOM 7048 N N . ASP B 1 400 ? -24.227 -32.749 183.892 1.00 160.24 400 ASP B N 1
ATOM 7049 C CA . ASP B 1 400 ? -25.277 -33.538 184.524 1.00 161.47 400 ASP B CA 1
ATOM 7050 C C . ASP B 1 400 ? -25.300 -33.273 186.021 1.00 159.80 400 ASP B C 1
ATOM 7051 O O . ASP B 1 400 ? -24.328 -32.772 186.585 1.00 152.39 400 ASP B O 1
ATOM 7056 N N . ASN B 1 401 ? -26.413 -33.609 186.664 1.00 166.11 401 ASN B N 1
ATOM 7057 C CA . ASN B 1 401 ? -26.480 -33.566 188.117 1.00 171.42 401 ASN B CA 1
ATOM 7058 C C . ASN B 1 401 ? -25.552 -34.621 188.705 1.00 166.42 401 ASN B C 1
ATOM 7059 O O . ASN B 1 401 ? -25.090 -34.501 189.839 1.00 163.36 401 ASN B O 1
ATOM 7064 N N . CYS B 1 402 ? -25.281 -35.655 187.914 1.00 160.65 402 CYS B N 1
ATOM 7065 C CA . CYS B 1 402 ? -24.363 -36.712 188.315 1.00 166.62 402 CYS B CA 1
ATOM 7066 C C . CYS B 1 402 ? -22.930 -36.193 188.347 1.00 155.18 402 CYS B C 1
ATOM 7067 O O . CYS B 1 402 ? -22.217 -36.368 189.336 1.00 147.62 402 CYS B O 1
ATOM 7070 N N . ASP B 1 403 ? -22.515 -35.553 187.258 1.00 148.04 403 ASP B N 1
ATOM 7071 C CA . ASP B 1 403 ? -21.178 -34.979 187.169 1.00 142.47 403 ASP B CA 1
ATOM 7072 C C . ASP B 1 403 ? -20.949 -33.989 188.302 1.00 148.31 403 ASP B C 1
ATOM 7073 O O . ASP B 1 403 ? -19.840 -33.872 188.824 1.00 147.77 403 ASP B O 1
ATOM 7078 N N . LYS B 1 404 ? -22.009 -33.278 188.676 1.00 148.00 404 LYS B N 1
ATOM 7079 C CA . LYS B 1 404 ? -21.934 -32.259 189.717 1.00 138.77 404 LYS B CA 1
ATOM 7080 C C . LYS B 1 404 ? -21.617 -32.868 191.079 1.00 138.46 404 LYS B C 1
ATOM 7081 O O . LYS B 1 404 ? -20.745 -32.379 191.798 1.00 139.90 404 LYS B O 1
ATOM 7087 N N . ILE B 1 405 ? -22.333 -33.932 191.429 1.00 140.40 405 ILE B N 1
ATOM 7088 C CA . ILE B 1 405 ? -22.108 -34.630 192.690 1.00 144.28 405 ILE B CA 1
ATOM 7089 C C . ILE B 1 405 ? -20.694 -35.201 192.763 1.00 150.71 405 ILE B C 1
ATOM 7090 O O . ILE B 1 405 ? -20.037 -35.132 193.802 1.00 161.00 405 ILE B O 1
ATOM 7095 N N . ARG B 1 406 ? -20.233 -35.764 191.651 1.00 134.41 406 ARG B N 1
ATOM 7096 C CA . ARG B 1 406 ? -18.890 -36.326 191.571 1.00 140.95 406 ARG B CA 1
ATOM 7097 C C . ARG B 1 406 ? -17.830 -35.267 191.863 1.00 142.47 406 ARG B C 1
ATOM 7098 O O . ARG B 1 406 ? -16.894 -35.503 192.630 1.00 125.83 406 ARG B O 1
ATOM 7106 N N . ALA B 1 407 ? -17.989 -34.099 191.249 1.00 151.70 407 ALA B N 1
ATOM 7107 C CA . ALA B 1 407 ? -17.061 -32.991 191.451 1.00 159.14 407 ALA B CA 1
ATOM 7108 C C . ALA B 1 407 ? -16.970 -32.597 192.923 1.00 152.46 407 ALA B C 1
ATOM 7109 O O . ALA B 1 407 ? -15.877 -32.412 193.461 1.00 152.93 407 ALA B O 1
ATOM 7111 N N . VAL B 1 408 ? -18.125 -32.471 193.570 1.00 139.87 408 VAL B N 1
ATOM 7112 C CA . VAL B 1 408 ? -18.177 -32.115 194.984 1.00 136.77 408 VAL B CA 1
ATOM 7113 C C . VAL B 1 408 ? -17.509 -33.173 195.854 1.00 148.50 408 VAL B C 1
ATOM 7114 O O . VAL B 1 408 ? -16.748 -32.849 196.766 1.00 161.29 408 VAL B O 1
ATOM 7118 N N . LEU B 1 409 ? -17.804 -34.437 195.569 1.00 141.00 409 LEU B N 1
ATOM 7119 C CA . LEU B 1 409 ? -17.227 -35.544 196.321 1.00 138.43 409 LEU B CA 1
ATOM 7120 C C . LEU B 1 409 ? -15.715 -35.406 196.462 1.00 145.25 409 LEU B C 1
ATOM 7121 O O . LEU B 1 409 ? -15.162 -35.619 197.542 1.00 154.44 409 LEU B O 1
ATOM 7126 N N . LEU B 1 410 ? -15.050 -35.046 195.369 1.00 142.37 410 LEU B N 1
ATOM 7127 C CA . LEU B 1 410 ? -13.599 -34.901 195.372 1.00 155.39 410 LEU B CA 1
ATOM 7128 C C . LEU B 1 410 ? -13.127 -33.863 196.387 1.00 170.15 410 LEU B C 1
ATOM 7129 O O . LEU B 1 410 ? -12.251 -34.142 197.209 1.00 179.54 410 LEU B O 1
ATOM 7134 N N . TYR B 1 411 ? -13.706 -32.668 196.323 1.00 160.58 411 TYR B N 1
ATOM 7135 C CA . TYR B 1 411 ? -13.359 -31.598 197.252 1.00 173.88 411 TYR B CA 1
ATOM 7136 C C . TYR B 1 411 ? -13.457 -32.062 198.702 1.00 177.50 411 TYR B C 1
ATOM 7137 O O . TYR B 1 411 ? -12.580 -31.774 199.516 1.00 186.22 411 TYR B O 1
ATOM 7146 N N . ILE B 1 412 ? -14.531 -32.779 199.019 1.00 171.59 412 ILE B N 1
ATOM 7147 C CA . ILE B 1 412 ? -14.734 -33.297 200.367 1.00 167.68 412 ILE B CA 1
ATOM 7148 C C . ILE B 1 412 ? -13.667 -34.330 200.722 1.00 169.78 412 ILE B C 1
ATOM 7149 O O . ILE B 1 412 ? -13.182 -34.371 201.852 1.00 184.22 412 ILE B O 1
ATOM 7154 N N . PHE B 1 413 ? -13.303 -35.160 199.750 1.00 154.35 413 PHE B N 1
ATOM 7155 C CA . PHE B 1 413 ? -12.260 -36.157 199.956 1.00 165.27 413 PHE B CA 1
ATOM 7156 C C . PHE B 1 413 ? -10.899 -35.492 200.132 1.00 175.35 413 PHE B C 1
ATOM 7157 O O . PHE B 1 413 ? -9.959 -36.105 200.637 1.00 188.65 413 PHE B O 1
ATOM 7165 N N . GLY B 1 414 ? -10.802 -34.234 199.714 1.00 168.91 414 GLY B N 1
ATOM 7166 C CA . GLY B 1 414 ? -9.547 -33.507 199.764 1.00 173.84 414 GLY B CA 1
ATOM 7167 C C . GLY B 1 414 ? -9.332 -32.734 201.050 1.00 174.64 414 GLY B C 1
ATOM 7168 O O . GLY B 1 414 ? -8.250 -32.195 201.282 1.00 169.57 414 GLY B O 1
ATOM 7169 N N . ILE B 1 415 ? -10.361 -32.676 201.890 1.00 184.94 415 ILE B N 1
ATOM 7170 C CA . ILE B 1 415 ? -10.271 -31.954 203.155 1.00 190.81 415 ILE B CA 1
ATOM 7171 C C . ILE B 1 415 ? -10.810 -32.780 204.321 1.00 196.23 415 ILE B C 1
ATOM 7172 O O . ILE B 1 415 ? -11.004 -32.265 205.423 1.00 202.64 415 ILE B O 1
ATOM 7177 N N . ASN B 1 416 ? -11.053 -34.061 204.065 1.00 188.20 416 ASN B N 1
ATOM 7178 C CA . ASN B 1 416 ? -11.502 -34.993 205.096 1.00 187.31 416 ASN B CA 1
ATOM 7179 C C . ASN B 1 416 ? -12.820 -34.620 205.775 1.00 188.71 416 ASN B C 1
ATOM 7180 O O . ASN B 1 416 ? -13.075 -35.029 206.907 1.00 193.20 416 ASN B O 1
ATOM 7185 N N . GLY B 1 417 ? -13.655 -33.848 205.085 1.00 191.10 417 GLY B N 1
ATOM 7186 C CA . GLY B 1 417 ? -14.995 -33.571 205.571 1.00 197.18 417 GLY B CA 1
ATOM 7187 C C . GLY B 1 417 ? -15.302 -32.120 205.892 1.00 204.11 417 GLY B C 1
ATOM 7188 O O . GLY B 1 417 ? -14.403 -31.288 206.021 1.00 202.44 417 GLY B O 1
ATOM 7189 N N . THR B 1 418 ? -16.593 -31.823 206.016 1.00 208.88 418 THR B N 1
ATOM 7190 C CA . THR B 1 418 ? -17.064 -30.490 206.371 1.00 216.60 418 THR B CA 1
ATOM 7191 C C . THR B 1 418 ? -18.259 -30.595 207.312 1.00 222.76 418 THR B C 1
ATOM 7192 O O . THR B 1 418 ? -18.980 -31.593 207.299 1.00 228.91 418 THR B O 1
ATOM 7196 N N . THR B 1 419 ? -18.472 -29.561 208.119 1.00 218.87 419 THR B N 1
ATOM 7197 C CA . THR B 1 419 ? -19.566 -29.556 209.087 1.00 212.51 419 THR B CA 1
ATOM 7198 C C . THR B 1 419 ? -20.909 -29.861 208.427 1.00 190.40 419 THR B C 1
ATOM 7199 O O . THR B 1 419 ? -21.089 -29.645 207.230 1.00 180.09 419 THR B O 1
ATOM 7203 N N . GLU B 1 420 ? -21.850 -30.366 209.219 1.00 187.45 420 GLU B N 1
ATOM 7204 C CA . GLU B 1 420 ? -23.170 -30.719 208.711 1.00 195.55 420 GLU B CA 1
ATOM 7205 C C . GLU B 1 420 ? -23.897 -29.503 208.143 1.00 205.16 420 GLU B C 1
ATOM 7206 O O . GLU B 1 420 ? -24.795 -29.638 207.312 1.00 198.39 420 GLU B O 1
ATOM 7212 N N . GLU B 1 421 ? -23.500 -28.316 208.593 1.00 222.85 421 GLU B N 1
ATOM 7213 C CA . GLU B 1 421 ? -24.147 -27.080 208.166 1.00 225.40 421 GLU B CA 1
ATOM 7214 C C . GLU B 1 421 ? -23.665 -26.630 206.790 1.00 220.21 421 GLU B C 1
ATOM 7215 O O . GLU B 1 421 ? -24.457 -26.521 205.854 1.00 212.97 421 GLU B O 1
ATOM 7221 N N . ASN B 1 422 ? -22.366 -26.370 206.669 1.00 223.22 422 ASN B N 1
ATOM 7222 C CA . ASN B 1 422 ? -21.802 -25.888 205.411 1.00 224.51 422 ASN B CA 1
ATOM 7223 C C . ASN B 1 422 ? -21.962 -26.888 204.268 1.00 211.65 422 ASN B C 1
ATOM 7224 O O . ASN B 1 422 ? -21.777 -26.545 203.100 1.00 208.32 422 ASN B O 1
ATOM 7229 N N . LEU B 1 423 ? -22.303 -28.125 204.616 1.00 199.91 423 LEU B N 1
ATOM 7230 C CA . LEU B 1 423 ? -22.581 -29.152 203.622 1.00 182.10 423 LEU B CA 1
ATOM 7231 C C . LEU B 1 423 ? -24.047 -29.071 203.214 1.00 180.40 423 LEU B C 1
ATOM 7232 O O . LEU B 1 423 ? -24.384 -29.214 202.038 1.00 171.45 423 LEU B O 1
ATOM 7237 N N . ASP B 1 424 ? -24.912 -28.836 204.196 1.00 192.53 424 ASP B N 1
ATOM 7238 C CA . ASP B 1 424 ? -26.338 -28.665 203.944 1.00 194.52 424 ASP B CA 1
ATOM 7239 C C . ASP B 1 424 ? -26.569 -27.485 203.009 1.00 191.31 424 ASP B C 1
ATOM 7240 O O . ASP B 1 424 ? -27.587 -27.413 202.321 1.00 194.36 424 ASP B O 1
ATOM 7242 N N . ARG B 1 425 ? -25.614 -26.561 202.994 1.00 181.22 425 ARG B N 1
ATOM 7243 C CA . ARG B 1 425 ? -25.674 -25.413 202.100 1.00 169.03 425 ARG B CA 1
ATOM 7244 C C . ARG B 1 425 ? -25.219 -25.812 200.702 1.00 164.06 425 ARG B C 1
ATOM 7245 O O . ARG B 1 425 ? -25.890 -25.519 199.715 1.00 163.49 425 ARG B O 1
ATOM 7247 N N . LEU B 1 426 ? -24.077 -26.490 200.629 1.00 158.88 426 LEU B N 1
ATOM 7248 C CA . LEU B 1 426 ? -23.521 -26.933 199.355 1.00 154.88 426 LEU B CA 1
ATOM 7249 C C . LEU B 1 426 ? -24.526 -27.755 198.556 1.00 150.63 426 LEU B C 1
ATOM 7250 O O . LEU B 1 426 ? -24.699 -27.547 197.353 1.00 126.90 426 LEU B O 1
ATOM 7252 N N . ILE B 1 427 ? -25.187 -28.690 199.230 1.00 163.02 427 ILE B N 1
ATOM 7253 C CA . ILE B 1 427 ? -26.148 -29.569 198.574 1.00 157.34 427 ILE B CA 1
ATOM 7254 C C . ILE B 1 427 ? -27.441 -28.830 198.236 1.00 133.98 427 ILE B C 1
ATOM 7255 O O . ILE B 1 427 ? -28.147 -29.190 197.294 1.00 131.10 427 ILE B O 1
ATOM 7257 N N . HIS B 1 428 ? -27.744 -27.792 199.006 1.00 137.26 428 HIS B N 1
ATOM 7258 C CA . HIS B 1 428 ? -28.958 -27.014 198.785 1.00 161.67 428 HIS B CA 1
ATOM 7259 C C . HIS B 1 428 ? -28.736 -25.940 197.727 1.00 191.25 428 HIS B C 1
ATOM 7260 O O . HIS B 1 428 ? -29.564 -25.750 196.835 1.00 193.24 428 HIS B O 1
ATOM 7262 N N . ASN B 1 429 ? -27.607 -25.246 197.834 1.00 214.88 429 ASN B N 1
ATOM 7263 C CA . ASN B 1 429 ? -27.272 -24.152 196.929 1.00 228.83 429 ASN B CA 1
ATOM 7264 C C . ASN B 1 429 ? -27.304 -24.555 195.457 1.00 227.82 429 ASN B C 1
ATOM 7265 O O . ASN B 1 429 ? -27.467 -23.708 194.578 1.00 242.37 429 ASN B O 1
ATOM 7270 N N . VAL B 1 430 ? -27.146 -25.848 195.191 1.00 208.93 430 VAL B N 1
ATOM 7271 C CA . VAL B 1 430 ? -27.161 -26.347 193.820 1.00 207.60 430 VAL B CA 1
ATOM 7272 C C . VAL B 1 430 ? -28.511 -26.994 193.479 1.00 206.15 430 VAL B C 1
ATOM 7273 O O . VAL B 1 430 ? -29.547 -26.332 193.534 1.00 212.32 430 VAL B O 1
ATOM 7277 N N . LYS B 1 431 ? -28.501 -28.277 193.132 1.00 193.40 431 LYS B N 1
ATOM 7278 C CA . LYS B 1 431 ? -29.728 -28.984 192.785 1.00 191.42 431 LYS B CA 1
ATOM 7279 C C . LYS B 1 431 ? -30.047 -30.070 193.805 1.00 194.93 431 LYS B C 1
ATOM 7280 O O . LYS B 1 431 ? -30.579 -29.781 194.878 1.00 201.04 431 LYS B O 1
ATOM 7282 N N . ILE B 1 432 ? -29.720 -31.313 193.455 1.00 191.11 432 ILE B N 1
ATOM 7283 C CA . ILE B 1 432 ? -29.981 -32.477 194.304 1.00 195.67 432 ILE B CA 1
ATOM 7284 C C . ILE B 1 432 ? -30.052 -32.113 195.784 1.00 199.69 432 ILE B C 1
ATOM 7285 O O . ILE B 1 432 ? -29.018 -31.860 196.402 1.00 198.87 432 ILE B O 1
ATOM 7287 N N . GLU B 1 433 ? -31.253 -32.090 196.368 1.00 204.79 433 GLU B N 1
ATOM 7288 C CA . GLU B 1 433 ? -32.516 -32.481 195.728 1.00 199.43 433 GLU B CA 1
ATOM 7289 C C . GLU B 1 433 ? -32.624 -33.983 195.473 1.00 180.50 433 GLU B C 1
ATOM 7290 O O . GLU B 1 433 ? -32.589 -34.435 194.328 1.00 179.14 433 GLU B O 1
ATOM 7292 N N . ASP B 1 434 ? -32.754 -34.738 196.562 1.00 176.22 434 ASP B N 1
ATOM 7293 C CA . ASP B 1 434 ? -32.969 -36.184 196.516 1.00 193.60 434 ASP B CA 1
ATOM 7294 C C . ASP B 1 434 ? -31.677 -36.997 196.416 1.00 209.42 434 ASP B C 1
ATOM 7295 O O . ASP B 1 434 ? -31.466 -37.931 197.190 1.00 211.94 434 ASP B O 1
ATOM 7297 N N . ASP B 1 435 ? -30.819 -36.645 195.464 1.00 209.50 435 ASP B N 1
ATOM 7298 C CA . ASP B 1 435 ? -29.570 -37.375 195.262 1.00 195.09 435 ASP B CA 1
ATOM 7299 C C . ASP B 1 435 ? -28.514 -37.002 196.298 1.00 192.19 435 ASP B C 1
ATOM 7300 O O . ASP B 1 435 ? -27.316 -37.140 196.052 1.00 188.04 435 ASP B O 1
ATOM 7305 N N . SER B 1 436 ? -28.966 -36.533 197.457 1.00 198.09 436 SER B N 1
ATOM 7306 C CA . SER B 1 436 ? -28.064 -36.121 198.527 1.00 187.83 436 SER B CA 1
ATOM 7307 C C . SER B 1 436 ? -27.461 -37.322 199.255 1.00 168.82 436 SER B C 1
ATOM 7308 O O . SER B 1 436 ? -26.376 -37.230 199.831 1.00 153.01 436 SER B O 1
ATOM 7311 N N . ASP B 1 437 ? -28.170 -38.446 199.227 1.00 161.58 437 ASP B N 1
ATOM 7312 C CA . ASP B 1 437 ? -27.672 -39.673 199.834 1.00 160.97 437 ASP B CA 1
ATOM 7313 C C . ASP B 1 437 ? -26.394 -40.136 199.141 1.00 157.33 437 ASP B C 1
ATOM 7314 O O . ASP B 1 437 ? -25.588 -40.859 199.726 1.00 155.13 437 ASP B O 1
ATOM 7319 N N . MET B 1 438 ? -26.215 -39.711 197.894 1.00 154.05 438 MET B N 1
ATOM 7320 C CA . MET B 1 438 ? -25.018 -40.052 197.132 1.00 140.11 438 MET B CA 1
ATOM 7321 C C . MET B 1 438 ? -23.775 -39.430 197.759 1.00 142.34 438 MET B C 1
ATOM 7322 O O . MET B 1 438 ? -22.652 -39.718 197.349 1.00 140.61 438 MET B O 1
ATOM 7327 N N . ILE B 1 439 ? -23.988 -38.574 198.754 1.00 138.82 439 ILE B N 1
ATOM 7328 C CA . ILE B 1 439 ? -22.892 -37.970 199.500 1.00 134.49 439 ILE B CA 1
ATOM 7329 C C . ILE B 1 439 ? -22.832 -38.568 200.900 1.00 142.65 439 ILE B C 1
ATOM 7330 O O . ILE B 1 439 ? -21.796 -39.077 201.327 1.00 142.64 439 ILE B O 1
ATOM 7335 N N . ARG B 1 440 ? -23.958 -38.501 201.602 1.00 151.78 440 ARG B N 1
ATOM 7336 C CA . ARG B 1 440 ? -24.069 -38.991 202.972 1.00 166.20 440 ARG B CA 1
ATOM 7337 C C . ARG B 1 440 ? -23.570 -40.426 203.152 1.00 169.36 440 ARG B C 1
ATOM 7338 O O . ARG B 1 440 ? -22.753 -40.701 204.030 1.00 185.78 440 ARG B O 1
ATOM 7346 N N . ASN B 1 441 ? -24.063 -41.335 202.318 1.00 149.34 441 ASN B N 1
ATOM 7347 C CA . ASN B 1 441 ? -23.791 -42.760 202.492 1.00 136.78 441 ASN B CA 1
ATOM 7348 C C . ASN B 1 441 ? -22.331 -43.175 202.303 1.00 128.00 441 ASN B C 1
ATOM 7349 O O . ASN B 1 441 ? -21.972 -44.318 202.578 1.00 114.94 441 ASN B O 1
ATOM 7354 N N . TRP B 1 442 ? -21.491 -42.255 201.838 1.00 134.70 442 TRP B N 1
ATOM 7355 C CA . TRP B 1 442 ? -20.070 -42.551 201.664 1.00 130.44 442 TRP B CA 1
ATOM 7356 C C . TRP B 1 442 ? -19.393 -42.877 202.994 1.00 139.46 442 TRP B C 1
ATOM 7357 O O . TRP B 1 442 ? -18.319 -43.477 203.022 1.00 140.29 442 TRP B O 1
ATOM 7368 N N . SER B 1 443 ? -20.025 -42.479 204.094 1.00 143.76 443 SER B N 1
ATOM 7369 C CA . SER B 1 443 ? -19.492 -42.755 205.423 1.00 147.28 443 SER B CA 1
ATOM 7370 C C . SER B 1 443 ? -19.629 -44.234 205.763 1.00 148.38 443 SER B C 1
ATOM 7371 O O . SER B 1 443 ? -18.899 -44.760 206.603 1.00 149.23 443 SER B O 1
ATOM 7374 N N . HIS B 1 444 ? -20.573 -44.898 205.104 1.00 150.30 444 HIS B N 1
ATOM 7375 C CA . HIS B 1 444 ? -20.802 -46.323 205.313 1.00 148.84 444 HIS B CA 1
ATOM 7376 C C . HIS B 1 444 ? -19.644 -47.157 204.773 1.00 145.52 444 HIS B C 1
ATOM 7377 O O . HIS B 1 444 ? -19.428 -48.290 205.204 1.00 142.94 444 HIS B O 1
ATOM 7384 N N . LEU B 1 445 ? -18.904 -46.590 203.827 1.00 144.08 445 LEU B N 1
ATOM 7385 C CA . LEU B 1 445 ? -17.774 -47.282 203.217 1.00 136.64 445 LEU B CA 1
ATOM 7386 C C . LEU B 1 445 ? -16.510 -47.132 204.059 1.00 134.68 445 LEU B C 1
ATOM 7387 O O . LEU B 1 445 ? -15.541 -47.872 203.879 1.00 145.46 445 LEU B O 1
ATOM 7392 N N . GLY B 1 446 ? -16.528 -46.173 204.979 1.00 130.87 446 GLY B N 1
ATOM 7393 C CA . GLY B 1 446 ? -15.405 -45.949 205.870 1.00 140.74 446 GLY B CA 1
ATOM 7394 C C . GLY B 1 446 ? -14.727 -44.611 205.648 1.00 136.34 446 GLY B C 1
ATOM 7395 O O . GLY B 1 446 ? -13.699 -44.317 206.259 1.00 126.27 446 GLY B O 1
ATOM 7396 N N . VAL B 1 447 ? -15.306 -43.800 204.771 1.00 142.13 447 VAL B N 1
ATOM 7397 C CA . VAL B 1 447 ? -14.750 -42.492 204.449 1.00 144.16 447 VAL B CA 1
ATOM 7398 C C . VAL B 1 447 ? -15.474 -41.391 205.214 1.00 158.53 447 VAL B C 1
ATOM 7399 O O . VAL B 1 447 ? -16.702 -41.311 205.180 1.00 166.28 447 VAL B O 1
ATOM 7403 N N . PRO B 1 448 ? -14.711 -40.532 205.909 1.00 161.24 448 PRO B N 1
ATOM 7404 C CA . PRO B 1 448 ? -15.315 -39.447 206.689 1.00 158.55 448 PRO B CA 1
ATOM 7405 C C . PRO B 1 448 ? -16.141 -38.520 205.806 1.00 160.01 448 PRO B C 1
ATOM 7406 O O . PRO B 1 448 ? -15.640 -38.015 204.801 1.00 155.37 448 PRO B O 1
ATOM 7410 N N . ILE B 1 449 ? -17.398 -38.310 206.180 1.00 164.21 449 ILE B N 1
ATOM 7411 C CA . ILE B 1 449 ? -18.284 -37.434 205.426 1.00 160.63 449 ILE B CA 1
ATOM 7412 C C . ILE B 1 449 ? -18.463 -36.091 206.128 1.00 167.43 449 ILE B C 1
ATOM 7413 O O . ILE B 1 449 ? -18.003 -35.060 205.638 1.00 165.33 449 ILE B O 1
ATOM 7415 N N . VAL B 1 450 ? -19.125 -36.110 207.281 1.00 175.18 450 VAL B N 1
ATOM 7416 C CA . VAL B 1 450 ? -19.421 -34.876 208.006 1.00 187.30 450 VAL B CA 1
ATOM 7417 C C . VAL B 1 450 ? -18.337 -34.441 209.004 1.00 203.11 450 VAL B C 1
ATOM 7418 O O . VAL B 1 450 ? -17.930 -33.281 208.997 1.00 212.37 450 VAL B O 1
ATOM 7422 N N . PRO B 1 451 ? -17.862 -35.361 209.863 1.00 210.26 451 PRO B N 1
ATOM 7423 C CA . PRO B 1 451 ? -16.817 -34.959 210.813 1.00 214.81 451 PRO B CA 1
ATOM 7424 C C . PRO B 1 451 ? -15.473 -34.768 210.116 1.00 214.46 451 PRO B C 1
ATOM 7425 O O . PRO B 1 451 ? -14.844 -35.752 209.727 1.00 223.43 451 PRO B O 1
ATOM 7429 N N . PRO B 1 452 ? -15.032 -33.510 209.966 1.00 207.57 452 PRO B N 1
ATOM 7430 C CA . PRO B 1 452 ? -13.821 -33.181 209.206 1.00 208.75 452 PRO B CA 1
ATOM 7431 C C . PRO B 1 452 ? -12.538 -33.662 209.880 1.00 209.27 452 PRO B C 1
ATOM 7432 O O . PRO B 1 452 ? -12.490 -33.791 211.103 1.00 220.67 452 PRO B O 1
ATOM 7436 N N . SER B 1 453 ? -11.514 -33.923 209.071 1.00 197.36 453 SER B N 1
ATOM 7437 C CA . SER B 1 453 ? -10.179 -34.254 209.565 1.00 199.74 453 SER B CA 1
ATOM 7438 C C . SER B 1 453 ? -10.172 -35.367 210.610 1.00 178.82 453 SER B C 1
ATOM 7439 O O . SER B 1 453 ? -9.228 -35.477 211.392 1.00 159.87 453 SER B O 1
ATOM 7442 N N . GLN B 1 454 ? -11.220 -36.186 210.615 1.00 195.01 454 GLN B N 1
ATOM 7443 C CA . GLN B 1 454 ? -11.344 -37.280 211.575 1.00 215.19 454 GLN B CA 1
ATOM 7444 C C . GLN B 1 454 ? -10.004 -37.969 211.814 1.00 224.38 454 GLN B C 1
ATOM 7445 O O . GLN B 1 454 ? -9.308 -37.676 212.787 1.00 228.42 454 GLN B O 1
ATOM 7447 N N . GLN B 1 455 ? -9.647 -38.885 210.921 1.00 223.78 455 GLN B N 1
ATOM 7448 C CA . GLN B 1 455 ? -8.352 -39.547 210.988 1.00 223.12 455 GLN B CA 1
ATOM 7449 C C . GLN B 1 455 ? -7.323 -38.756 210.190 1.00 226.60 455 GLN B C 1
ATOM 7450 O O . GLN B 1 455 ? -7.643 -37.722 209.603 1.00 230.13 455 GLN B O 1
ATOM 7452 N N . ALA B 1 456 ? -6.087 -39.242 210.173 1.00 223.59 456 ALA B N 1
ATOM 7453 C CA . ALA B 1 456 ? -5.033 -38.602 209.398 1.00 222.79 456 ALA B CA 1
ATOM 7454 C C . ALA B 1 456 ? -5.212 -38.901 207.914 1.00 227.80 456 ALA B C 1
ATOM 7455 O O . ALA B 1 456 ? -6.302 -39.263 207.470 1.00 234.30 456 ALA B O 1
ATOM 7457 N N . LYS B 1 457 ? -4.137 -38.749 207.150 1.00 224.70 457 LYS B N 1
ATOM 7458 C CA . LYS B 1 457 ? -4.178 -39.014 205.718 1.00 217.52 457 LYS B CA 1
ATOM 7459 C C . LYS B 1 457 ? -3.122 -40.042 205.327 1.00 226.92 457 LYS B C 1
ATOM 7460 O O . LYS B 1 457 ? -1.949 -39.893 205.665 1.00 231.21 457 LYS B O 1
ATOM 7466 N N . PRO B 1 458 ? -3.543 -41.098 204.614 1.00 231.81 458 PRO B N 1
ATOM 7467 C CA . PRO B 1 458 ? -2.639 -42.156 204.149 1.00 228.91 458 PRO B CA 1
ATOM 7468 C C . PRO B 1 458 ? -1.492 -41.594 203.314 1.00 222.17 458 PRO B C 1
ATOM 7469 O O . PRO B 1 458 ? -1.711 -40.732 202.464 1.00 225.87 458 PRO B O 1
ATOM 7473 N N . LEU B 1 459 ? -0.281 -42.086 203.558 1.00 213.87 459 LEU B N 1
ATOM 7474 C CA . LEU B 1 459 ? 0.900 -41.599 202.856 1.00 213.12 459 LEU B CA 1
ATOM 7475 C C . LEU B 1 459 ? 1.036 -42.237 201.477 1.00 217.26 459 LEU B C 1
ATOM 7476 O O . LEU B 1 459 ? 0.647 -43.388 201.274 1.00 221.63 459 LEU B O 1
ATOM 7481 N N . ARG B 1 460 ? 1.590 -41.483 200.533 1.00 213.24 460 ARG B N 1
ATOM 7482 C CA . ARG B 1 460 ? 1.798 -41.978 199.177 1.00 206.86 460 ARG B CA 1
ATOM 7483 C C . ARG B 1 460 ? 3.156 -41.550 198.631 1.00 214.23 460 ARG B C 1
ATOM 7484 O O . ARG B 1 460 ? 3.661 -40.480 198.969 1.00 222.73 460 ARG B O 1
ATOM 7492 N N . LYS B 1 461 ? 3.742 -42.390 197.784 1.00 215.28 461 LYS B N 1
ATOM 7493 C CA . LYS B 1 461 ? 5.026 -42.083 197.166 1.00 210.28 461 LYS B CA 1
ATOM 7494 C C . LYS B 1 461 ? 4.849 -41.091 196.021 1.00 210.60 461 LYS B C 1
ATOM 7495 O O . LYS B 1 461 ? 4.053 -41.318 195.108 1.00 206.64 461 LYS B O 1
ATOM 7501 N N . ASP B 1 462 ? 5.596 -39.993 196.075 1.00 219.61 462 ASP B N 1
ATOM 7502 C CA . ASP B 1 462 ? 5.492 -38.939 195.072 1.00 225.17 462 ASP B CA 1
ATOM 7503 C C . ASP B 1 462 ? 5.840 -39.447 193.676 1.00 222.69 462 ASP B C 1
ATOM 7504 O O . ASP B 1 462 ? 6.538 -40.450 193.524 1.00 218.68 462 ASP B O 1
ATOM 7506 N N . ARG B 1 463 ? 5.349 -38.745 192.659 1.00 222.13 463 ARG B N 1
ATOM 7507 C CA . ARG B 1 463 ? 5.622 -39.105 191.274 1.00 214.07 463 ARG B CA 1
ATOM 7508 C C . ARG B 1 463 ? 6.393 -37.987 190.579 1.00 206.50 463 ARG B C 1
ATOM 7509 O O . ARG B 1 463 ? 6.535 -37.982 189.356 1.00 185.10 463 ARG B O 1
ATOM 7517 N N . SER B 1 464 ? 6.886 -37.042 191.374 1.00 226.25 464 SER B N 1
ATOM 7518 C CA . SER B 1 464 ? 7.669 -35.921 190.861 1.00 242.45 464 SER B CA 1
ATOM 7519 C C . SER B 1 464 ? 6.987 -35.247 189.675 1.00 242.98 464 SER B C 1
ATOM 7520 O O . SER B 1 464 ? 6.062 -34.453 189.847 1.00 239.22 464 SER B O 1
ATOM 7523 N N . ALA B 1 465 ? 7.454 -35.568 188.473 1.00 240.74 465 ALA B N 1
ATOM 7524 C CA . ALA B 1 465 ? 6.887 -35.009 187.253 1.00 230.38 465 ALA B CA 1
ATOM 7525 C C . ALA B 1 465 ? 7.306 -35.826 186.036 1.00 228.20 465 ALA B C 1
ATOM 7526 O O . ALA B 1 465 ? 7.604 -35.272 184.978 1.00 238.83 465 ALA B O 1
ATOM 7528 N N . GLU B 1 466 ? 7.329 -37.146 186.196 1.00 213.28 466 GLU B N 1
ATOM 7529 C CA . GLU B 1 466 ? 7.710 -38.044 185.112 1.00 211.24 466 GLU B CA 1
ATOM 7530 C C . GLU B 1 466 ? 6.662 -38.041 184.003 1.00 222.24 466 GLU B C 1
ATOM 7531 O O . GLU B 1 466 ? 5.803 -38.921 183.943 1.00 222.29 466 GLU B O 1
ATOM 7537 N N . GLU B 1 467 ? 6.741 -37.041 183.130 1.00 230.25 467 GLU B N 1
ATOM 7538 C CA . GLU B 1 467 ? 5.813 -36.901 182.012 1.00 231.46 467 GLU B CA 1
ATOM 7539 C C . GLU B 1 467 ? 4.365 -36.725 182.470 1.00 228.43 467 GLU B C 1
ATOM 7540 O O . GLU B 1 467 ? 4.086 -35.941 183.377 1.00 234.75 467 GLU B O 1
ATOM 7546 N N . THR B 1 468 ? 3.457 -37.456 181.828 1.00 223.68 468 THR B N 1
ATOM 7547 C CA . THR B 1 468 ? 2.019 -37.401 182.110 1.00 220.79 468 THR B CA 1
ATOM 7548 C C . THR B 1 468 ? 1.342 -36.127 181.591 1.00 212.77 468 THR B C 1
ATOM 7549 O O . THR B 1 468 ? 0.643 -36.161 180.579 1.00 197.06 468 THR B O 1
ATOM 7553 N N . PHE B 1 469 ? 1.549 -35.011 182.285 1.00 224.38 469 PHE B N 1
ATOM 7554 C CA . PHE B 1 469 ? 0.952 -33.735 181.894 1.00 235.64 469 PHE B CA 1
ATOM 7555 C C . PHE B 1 469 ? -0.558 -33.838 181.681 1.00 229.81 469 PHE B C 1
ATOM 7556 O O . PHE B 1 469 ? -1.217 -34.716 182.240 1.00 229.19 469 PHE B O 1
ATOM 7564 N N . GLN B 1 470 ? -1.094 -32.933 180.868 1.00 220.46 470 GLN B N 1
ATOM 7565 C CA . GLN B 1 470 ? -2.527 -32.884 180.584 1.00 206.69 470 GLN B CA 1
ATOM 7566 C C . GLN B 1 470 ? -3.383 -32.936 181.847 1.00 192.03 470 GLN B C 1
ATOM 7567 O O . GLN B 1 470 ? -3.089 -32.270 182.841 1.00 177.99 470 GLN B O 1
ATOM 7573 N N . LEU B 1 471 ? -4.443 -33.736 181.796 1.00 186.42 471 LEU B N 1
ATOM 7574 C CA . LEU B 1 471 ? -5.380 -33.844 182.908 1.00 175.22 471 LEU B CA 1
ATOM 7575 C C . LEU B 1 471 ? -5.319 -35.232 183.537 1.00 160.08 471 LEU B C 1
ATOM 7576 O O . LEU B 1 471 ? -5.648 -35.409 184.711 1.00 138.48 471 LEU B O 1
ATOM 7581 N N . SER B 1 472 ? -4.900 -36.214 182.744 1.00 166.66 472 SER B N 1
ATOM 7582 C CA . SER B 1 472 ? -4.680 -37.564 183.248 1.00 170.72 472 SER B CA 1
ATOM 7583 C C . SER B 1 472 ? -3.407 -37.585 184.087 1.00 173.75 472 SER B C 1
ATOM 7584 O O . SER B 1 472 ? -2.375 -38.105 183.662 1.00 177.46 472 SER B O 1
ATOM 7587 N N . ARG B 1 473 ? -3.490 -37.013 185.284 1.00 173.09 473 ARG B N 1
ATOM 7588 C CA . ARG B 1 473 ? -2.320 -36.810 186.128 1.00 170.02 473 ARG B CA 1
ATOM 7589 C C . ARG B 1 473 ? -2.410 -37.597 187.433 1.00 163.47 473 ARG B C 1
ATOM 7590 O O . ARG B 1 473 ? -1.400 -37.839 188.094 1.00 160.39 473 ARG B O 1
ATOM 7598 N N . TRP B 1 474 ? -3.623 -38.000 187.795 1.00 170.18 474 TRP B N 1
ATOM 7599 C CA . TRP B 1 474 ? -3.848 -38.773 189.012 1.00 168.84 474 TRP B CA 1
ATOM 7600 C C . TRP B 1 474 ? -3.484 -40.243 188.815 1.00 172.87 474 TRP B C 1
ATOM 7601 O O . TRP B 1 474 ? -3.533 -40.762 187.700 1.00 174.89 474 TRP B O 1
ATOM 7612 N N . THR B 1 475 ? -3.122 -40.905 189.910 1.00 169.32 475 THR B N 1
ATOM 7613 C CA . THR B 1 475 ? -2.785 -42.324 189.882 1.00 160.45 475 THR B CA 1
ATOM 7614 C C . THR B 1 475 ? -3.471 -43.070 191.024 1.00 150.75 475 THR B C 1
ATOM 7615 O O . THR B 1 475 ? -3.243 -42.763 192.193 1.00 142.90 475 THR B O 1
ATOM 7619 N N . PRO B 1 476 ? -4.323 -44.051 190.682 1.00 149.30 476 PRO B N 1
ATOM 7620 C CA . PRO B 1 476 ? -5.053 -44.846 191.675 1.00 143.58 476 PRO B CA 1
ATOM 7621 C C . PRO B 1 476 ? -4.115 -45.355 192.763 1.00 146.46 476 PRO B C 1
ATOM 7622 O O . PRO B 1 476 ? -2.956 -45.658 192.479 1.00 142.84 476 PRO B O 1
ATOM 7626 N N . PHE B 1 477 ? -4.616 -45.453 193.990 1.00 149.47 477 PHE B N 1
ATOM 7627 C CA . PHE B 1 477 ? -3.772 -45.745 195.145 1.00 146.41 477 PHE B CA 1
ATOM 7628 C C . PHE B 1 477 ? -3.158 -47.148 195.143 1.00 148.44 477 PHE B C 1
ATOM 7629 O O . PHE B 1 477 ? -2.160 -47.389 195.823 1.00 156.58 477 PHE B O 1
ATOM 7637 N N . ILE B 1 478 ? -3.740 -48.072 194.385 1.00 140.50 478 ILE B N 1
ATOM 7638 C CA . ILE B 1 478 ? -3.204 -49.432 194.336 1.00 135.29 478 ILE B CA 1
ATOM 7639 C C . ILE B 1 478 ? -1.908 -49.530 193.542 1.00 143.80 478 ILE B C 1
ATOM 7640 O O . ILE B 1 478 ? -1.052 -50.351 193.860 1.00 151.03 478 ILE B O 1
ATOM 7645 N N . LYS B 1 479 ? -1.761 -48.707 192.507 1.00 146.47 479 LYS B N 1
ATOM 7646 C CA . LYS B 1 479 ? -0.545 -48.757 191.700 1.00 146.94 479 LYS B CA 1
ATOM 7647 C C . LYS B 1 479 ? 0.684 -48.628 192.592 1.00 150.33 479 LYS B C 1
ATOM 7648 O O . LYS B 1 479 ? 1.761 -49.127 192.263 1.00 138.55 479 LYS B O 1
ATOM 7654 N N . ASP B 1 480 ? 0.508 -47.961 193.728 1.00 156.27 480 ASP B N 1
ATOM 7655 C CA . ASP B 1 480 ? 1.562 -47.852 194.727 1.00 158.31 480 ASP B CA 1
ATOM 7656 C C . ASP B 1 480 ? 1.553 -49.073 195.642 1.00 153.38 480 ASP B C 1
ATOM 7657 O O . ASP B 1 480 ? 2.605 -49.567 196.043 1.00 163.48 480 ASP B O 1
ATOM 7662 N N . ILE B 1 481 ? 0.357 -49.557 195.966 1.00 137.66 481 ILE B N 1
ATOM 7663 C CA . ILE B 1 481 ? 0.209 -50.737 196.812 1.00 139.03 481 ILE B CA 1
ATOM 7664 C C . ILE B 1 481 ? 0.727 -51.995 196.112 1.00 138.92 481 ILE B C 1
ATOM 7665 O O . ILE B 1 481 ? 1.173 -52.942 196.762 1.00 126.59 481 ILE B O 1
ATOM 7670 N N . MET B 1 482 ? 0.662 -52.002 194.785 1.00 142.18 482 MET B N 1
ATOM 7671 C CA . MET B 1 482 ? 1.219 -53.095 194.001 1.00 150.30 482 MET B CA 1
ATOM 7672 C C . MET B 1 482 ? 2.737 -53.031 194.053 1.00 158.27 482 MET B C 1
ATOM 7673 O O . MET B 1 482 ? 3.402 -53.996 194.430 1.00 146.46 482 MET B O 1
ATOM 7678 N N . GLU B 1 483 ? 3.275 -51.876 193.672 1.00 166.95 483 GLU B N 1
ATOM 7679 C CA . GLU B 1 483 ? 4.717 -51.677 193.593 1.00 158.96 483 GLU B CA 1
ATOM 7680 C C . GLU B 1 483 ? 5.400 -51.809 194.951 1.00 153.44 483 GLU B C 1
ATOM 7681 O O . GLU B 1 483 ? 6.529 -52.287 195.037 1.00 157.80 483 GLU B O 1
ATOM 7687 N N . ASP B 1 484 ? 4.714 -51.390 196.009 1.00 157.17 484 ASP B N 1
ATOM 7688 C CA . ASP B 1 484 ? 5.250 -51.533 197.359 1.00 175.08 484 ASP B CA 1
ATOM 7689 C C . ASP B 1 484 ? 5.157 -52.981 197.827 1.00 164.31 484 ASP B C 1
ATOM 7690 O O . ASP B 1 484 ? 5.960 -53.433 198.646 1.00 163.40 484 ASP B O 1
ATOM 7695 N N . ALA B 1 485 ? 4.171 -53.703 197.305 1.00 155.00 485 ALA B N 1
ATOM 7696 C CA . ALA B 1 485 ? 4.035 -55.125 197.590 1.00 147.17 485 ALA B CA 1
ATOM 7697 C C . ALA B 1 485 ? 5.130 -55.899 196.866 1.00 147.89 485 ALA B C 1
ATOM 7698 O O . ALA B 1 485 ? 5.723 -56.825 197.419 1.00 136.03 485 ALA B O 1
ATOM 7700 N N . ILE B 1 486 ? 5.394 -55.508 195.624 1.00 155.71 486 ILE B N 1
ATOM 7701 C CA . ILE B 1 486 ? 6.458 -56.117 194.836 1.00 153.94 486 ILE B CA 1
ATOM 7702 C C . ILE B 1 486 ? 7.824 -55.743 195.401 1.00 158.45 486 ILE B C 1
ATOM 7703 O O . ILE B 1 486 ? 8.734 -56.572 195.452 1.00 151.92 486 ILE B O 1
ATOM 7708 N N . ASP B 1 487 ? 7.959 -54.492 195.830 1.00 166.39 487 ASP B N 1
ATOM 7709 C CA . ASP B 1 487 ? 9.210 -54.003 196.398 1.00 158.80 487 ASP B CA 1
ATOM 7710 C C . ASP B 1 487 ? 9.336 -54.375 197.872 1.00 156.17 487 ASP B C 1
ATOM 7711 O O . ASP B 1 487 ? 10.069 -53.732 198.622 1.00 150.59 487 ASP B O 1
ATOM 7716 N N . ASN B 1 488 ? 8.608 -55.412 198.274 1.00 172.22 488 ASN B N 1
ATOM 7717 C CA . ASN B 1 488 ? 8.700 -55.979 199.618 1.00 187.83 488 ASN B CA 1
ATOM 7718 C C . ASN B 1 488 ? 8.890 -54.955 200.737 1.00 191.25 488 ASN B C 1
ATOM 7719 O O . ASN B 1 488 ? 9.752 -55.124 201.599 1.00 206.11 488 ASN B O 1
ATOM 7724 N N . ARG B 1 489 ? 8.086 -53.898 200.725 1.00 180.88 489 ARG B N 1
ATOM 7725 C CA . ARG B 1 489 ? 8.135 -52.900 201.790 1.00 180.35 489 ARG B CA 1
ATOM 7726 C C . ARG B 1 489 ? 6.752 -52.328 202.078 1.00 175.35 489 ARG B C 1
ATOM 7727 O O . ARG B 1 489 ? 6.435 -51.200 201.699 1.00 169.74 489 ARG B O 1
ATOM 7735 N N . LEU B 1 490 ? 5.937 -53.126 202.760 1.00 173.59 490 LEU B N 1
ATOM 7736 C CA . LEU B 1 490 ? 4.563 -52.764 203.069 1.00 171.03 490 LEU B CA 1
ATOM 7737 C C . LEU B 1 490 ? 4.409 -52.580 204.575 1.00 155.85 490 LEU B C 1
ATOM 7738 O O . LEU B 1 490 ? 5.000 -53.322 205.360 1.00 143.12 490 LEU B O 1
ATOM 7743 N N . ASP B 1 491 ? 3.621 -51.589 204.978 1.00 157.78 491 ASP B N 1
ATOM 7744 C CA . ASP B 1 491 ? 3.388 -51.332 206.396 1.00 170.60 491 ASP B CA 1
ATOM 7745 C C . ASP B 1 491 ? 2.801 -52.565 207.075 1.00 173.99 491 ASP B C 1
ATOM 7746 O O . ASP B 1 491 ? 1.638 -52.905 206.863 1.00 181.99 491 ASP B O 1
ATOM 7751 N N . SER B 1 492 ? 3.611 -53.230 207.894 1.00 170.78 492 SER B N 1
ATOM 7752 C CA . SER B 1 492 ? 3.193 -54.460 208.563 1.00 171.12 492 SER B CA 1
ATOM 7753 C C . SER B 1 492 ? 2.067 -54.222 209.567 1.00 165.87 492 SER B C 1
ATOM 7754 O O . SER B 1 492 ? 1.436 -55.168 210.040 1.00 157.19 492 SER B O 1
ATOM 7757 N N . LYS B 1 493 ? 1.823 -52.957 209.892 1.00 167.70 493 LYS B N 1
ATOM 7758 C CA . LYS B 1 493 ? 0.742 -52.596 210.800 1.00 166.61 493 LYS B CA 1
ATOM 7759 C C . LYS B 1 493 ? -0.500 -52.207 210.010 1.00 161.19 493 LYS B C 1
ATOM 7760 O O . LYS B 1 493 ? -1.627 -52.444 210.444 1.00 155.67 493 LYS B O 1
ATOM 7762 N N . GLU B 1 494 ? -0.279 -51.609 208.844 1.00 165.44 494 GLU B N 1
ATOM 7763 C CA . GLU B 1 494 ? -1.367 -51.200 207.965 1.00 166.64 494 GLU B CA 1
ATOM 7764 C C . GLU B 1 494 ? -1.675 -52.316 206.972 1.00 166.61 494 GLU B C 1
ATOM 7765 O O . GLU B 1 494 ? -2.462 -52.139 206.044 1.00 170.88 494 GLU B O 1
ATOM 7771 N N . TRP B 1 495 ? -1.040 -53.466 207.173 1.00 157.66 495 TRP B N 1
ATOM 7772 C CA . TRP B 1 495 ? -1.240 -54.627 206.313 1.00 139.68 495 TRP B CA 1
ATOM 7773 C C . TRP B 1 495 ? -0.922 -55.914 207.069 1.00 123.98 495 TRP B C 1
ATOM 7774 O O . TRP B 1 495 ? 0.040 -56.609 206.743 1.00 114.88 495 TRP B O 1
ATOM 7785 N N . PRO B 1 496 ? -1.736 -56.236 208.086 1.00 138.59 496 PRO B N 1
ATOM 7786 C CA . PRO B 1 496 ? -1.502 -57.392 208.959 1.00 159.36 496 PRO B CA 1
ATOM 7787 C C . PRO B 1 496 ? -1.707 -58.730 208.253 1.00 171.84 496 PRO B C 1
ATOM 7788 O O . PRO B 1 496 ? -2.134 -58.772 207.100 1.00 176.31 496 PRO B O 1
ATOM 7792 N N . TYR B 1 497 ? -1.399 -59.814 208.958 1.00 175.88 497 TYR B N 1
ATOM 7793 C CA . TYR B 1 497 ? -1.605 -61.160 208.442 1.00 179.70 497 TYR B CA 1
ATOM 7794 C C . TYR B 1 497 ? -2.691 -61.862 209.245 1.00 191.80 497 TYR B C 1
ATOM 7795 O O . TYR B 1 497 ? -3.456 -61.223 209.967 1.00 194.42 497 TYR B O 1
ATOM 7804 N N . CYS B 1 498 ? -2.751 -63.183 209.113 1.00 201.23 498 CYS B N 1
ATOM 7805 C CA . CYS B 1 498 ? -3.654 -63.995 209.917 1.00 210.09 498 CYS B CA 1
ATOM 7806 C C . CYS B 1 498 ? -2.852 -65.032 210.693 1.00 219.49 498 CYS B C 1
ATOM 7807 O O . CYS B 1 498 ? -2.560 -64.845 211.875 1.00 230.02 498 CYS B O 1
ATOM 7810 N N . SER B 1 499 ? -2.491 -66.118 210.019 1.00 211.46 499 SER B N 1
ATOM 7811 C CA . SER B 1 499 ? -1.676 -67.164 210.627 1.00 208.78 499 SER B CA 1
ATOM 7812 C C . SER B 1 499 ? -1.001 -68.025 209.564 1.00 210.50 499 SER B C 1
ATOM 7813 O O . SER B 1 499 ? -1.111 -69.251 209.585 1.00 209.67 499 SER B O 1
ATOM 7816 N N . ARG B 1 500 ? -0.302 -67.375 208.638 1.00 207.60 500 ARG B N 1
ATOM 7817 C CA . ARG B 1 500 ? 0.391 -68.082 207.567 1.00 194.85 500 ARG B CA 1
ATOM 7818 C C . ARG B 1 500 ? 1.243 -67.136 206.725 1.00 186.02 500 ARG B C 1
ATOM 7819 O O . ARG B 1 500 ? 0.856 -65.995 206.471 1.00 181.26 500 ARG B O 1
ATOM 7821 N N . CYS B 1 501 ? 2.404 -67.621 206.295 1.00 175.72 501 CYS B N 1
ATOM 7822 C CA . CYS B 1 501 ? 3.308 -66.831 205.466 1.00 159.67 501 CYS B CA 1
ATOM 7823 C C . CYS B 1 501 ? 3.929 -67.685 204.361 1.00 145.84 501 CYS B C 1
ATOM 7824 O O . CYS B 1 501 ? 3.570 -67.563 203.188 1.00 125.57 501 CYS B O 1
ATOM 7827 N N . GLY B 1 507 ? 12.969 -66.588 190.110 1.00 231.70 507 GLY B N 1
ATOM 7828 C CA . GLY B 1 507 ? 13.286 -65.741 188.965 1.00 236.32 507 GLY B CA 1
ATOM 7829 C C . GLY B 1 507 ? 12.391 -66.061 187.771 1.00 249.44 507 GLY B C 1
ATOM 7830 O O . GLY B 1 507 ? 12.878 -66.380 186.685 1.00 256.89 507 GLY B O 1
ATOM 7831 N N . SER B 1 508 ? 11.081 -65.980 187.993 1.00 249.08 508 SER B N 1
ATOM 7832 C CA . SER B 1 508 ? 10.076 -66.208 186.954 1.00 245.77 508 SER B CA 1
ATOM 7833 C C . SER B 1 508 ? 10.553 -67.076 185.787 1.00 250.08 508 SER B C 1
ATOM 7834 O O . SER B 1 508 ? 10.777 -66.563 184.690 1.00 256.17 508 SER B O 1
ATOM 7836 N N . GLY B 1 509 ? 10.706 -68.383 186.007 1.00 244.03 509 GLY B N 1
ATOM 7837 C CA . GLY B 1 509 ? 10.469 -69.029 187.298 1.00 236.71 509 GLY B CA 1
ATOM 7838 C C . GLY B 1 509 ? 10.858 -70.500 187.226 1.00 237.55 509 GLY B C 1
ATOM 7839 O O . GLY B 1 509 ? 12.014 -70.863 187.446 1.00 241.54 509 GLY B O 1
ATOM 7840 N N . ALA B 1 510 ? 9.868 -71.335 186.918 1.00 234.27 510 ALA B N 1
ATOM 7841 C CA . ALA B 1 510 ? 10.045 -72.781 186.825 1.00 232.95 510 ALA B CA 1
ATOM 7842 C C . ALA B 1 510 ? 10.253 -73.413 188.196 1.00 239.34 510 ALA B C 1
ATOM 7843 O O . ALA B 1 510 ? 9.350 -73.411 189.035 1.00 240.70 510 ALA B O 1
ATOM 7845 N N . VAL B 1 511 ? 11.451 -73.949 188.412 1.00 240.88 511 VAL B N 1
ATOM 7846 C CA . VAL B 1 511 ? 11.793 -74.627 189.657 1.00 235.03 511 VAL B CA 1
ATOM 7847 C C . VAL B 1 511 ? 11.339 -73.847 190.889 1.00 239.95 511 VAL B C 1
ATOM 7848 O O . VAL B 1 511 ? 11.538 -72.635 190.979 1.00 242.31 511 VAL B O 1
ATOM 7850 N N . SER B 1 512 ? 10.724 -74.552 191.833 1.00 237.06 512 SER B N 1
ATOM 7851 C CA . SER B 1 512 ? 10.252 -73.937 193.068 1.00 229.69 512 SER B CA 1
ATOM 7852 C C . SER B 1 512 ? 10.719 -74.736 194.281 1.00 226.14 512 SER B C 1
ATOM 7853 O O . SER B 1 512 ? 9.973 -75.551 194.826 1.00 227.52 512 SER B O 1
ATOM 7855 N N . ALA B 1 513 ? 11.961 -74.502 194.692 1.00 219.68 513 ALA B N 1
ATOM 7856 C CA . ALA B 1 513 ? 12.535 -75.198 195.837 1.00 206.27 513 ALA B CA 1
ATOM 7857 C C . ALA B 1 513 ? 13.625 -74.360 196.501 1.00 197.08 513 ALA B C 1
ATOM 7858 O O . ALA B 1 513 ? 13.364 -73.260 196.990 1.00 182.50 513 ALA B O 1
ATOM 7860 N N . ARG B 1 518 ? 21.108 -90.631 194.803 1.00 169.33 518 ARG B N 1
ATOM 7861 C CA . ARG B 1 518 ? 21.052 -89.220 194.443 1.00 174.55 518 ARG B CA 1
ATOM 7862 C C . ARG B 1 518 ? 19.611 -88.728 194.399 1.00 189.47 518 ARG B C 1
ATOM 7863 O O . ARG B 1 518 ? 18.990 -88.691 193.336 1.00 194.20 518 ARG B O 1
ATOM 7865 N N . THR B 1 519 ? 19.083 -88.350 195.558 1.00 195.78 519 THR B N 1
ATOM 7866 C CA . THR B 1 519 ? 17.709 -87.871 195.643 1.00 198.29 519 THR B CA 1
ATOM 7867 C C . THR B 1 519 ? 17.379 -87.312 197.024 1.00 200.12 519 THR B C 1
ATOM 7868 O O . THR B 1 519 ? 17.837 -87.830 198.044 1.00 193.12 519 THR B O 1
ATOM 7870 N N . ASN B 1 520 ? 16.584 -86.246 197.041 1.00 200.19 520 ASN B N 1
ATOM 7871 C CA . ASN B 1 520 ? 16.105 -85.653 198.283 1.00 193.10 520 ASN B CA 1
ATOM 7872 C C . ASN B 1 520 ? 14.754 -86.264 198.639 1.00 199.61 520 ASN B C 1
ATOM 7873 O O . ASN B 1 520 ? 14.696 -87.405 199.099 1.00 209.30 520 ASN B O 1
ATOM 7875 N N . TYR B 1 521 ? 13.683 -85.500 198.414 1.00 187.96 521 TYR B N 1
ATOM 7876 C CA . TYR B 1 521 ? 12.304 -85.979 198.570 1.00 169.16 521 TYR B CA 1
ATOM 7877 C C . TYR B 1 521 ? 11.315 -84.866 198.915 1.00 176.05 521 TYR B C 1
ATOM 7878 O O . TYR B 1 521 ? 10.611 -84.960 199.921 1.00 173.60 521 TYR B O 1
ATOM 7880 N N . LEU B 1 522 ? 11.266 -83.830 198.078 1.00 185.32 522 LEU B N 1
ATOM 7881 C CA . LEU B 1 522 ? 10.327 -82.713 198.234 1.00 182.52 522 LEU B CA 1
ATOM 7882 C C . LEU B 1 522 ? 10.863 -81.451 197.565 1.00 180.80 522 LEU B C 1
ATOM 7883 O O . LEU B 1 522 ? 12.004 -81.059 197.806 1.00 177.16 522 LEU B O 1
ATOM 7885 N N . GLU B 1 523 ? 10.046 -80.810 196.731 1.00 181.06 523 GLU B N 1
ATOM 7886 C CA . GLU B 1 523 ? 8.698 -81.277 196.416 1.00 171.29 5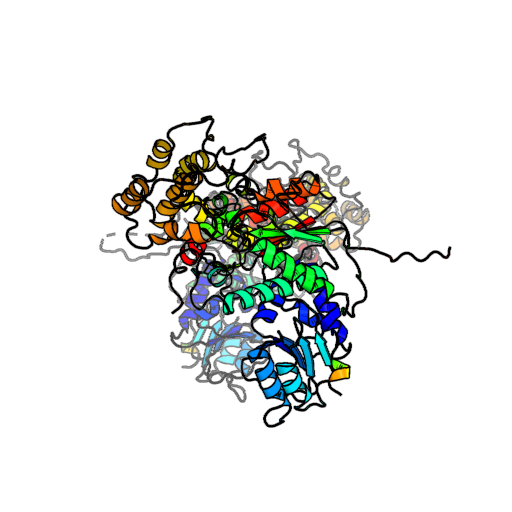23 GLU B CA 1
ATOM 7887 C C . GLU B 1 523 ? 8.318 -80.870 194.993 1.00 184.48 523 GLU B C 1
ATOM 7888 O O . GLU B 1 523 ? 7.144 -80.648 194.692 1.00 180.38 523 GLU B O 1
ATOM 7890 N N . LEU B 1 524 ? 9.324 -80.769 194.128 1.00 192.85 524 LEU B N 1
ATOM 7891 C CA . LEU B 1 524 ? 9.126 -80.412 192.722 1.00 187.87 524 LEU B CA 1
ATOM 7892 C C . LEU B 1 524 ? 8.501 -79.030 192.527 1.00 203.09 524 LEU B C 1
ATOM 7893 O O . LEU B 1 524 ? 9.020 -78.035 193.035 1.00 216.14 524 LEU B O 1
ATOM 7898 N N . ASP B 1 525 ? 7.397 -78.981 191.782 1.00 220.09 525 ASP B N 1
ATOM 7899 C CA . ASP B 1 525 ? 6.705 -77.729 191.467 1.00 220.37 525 ASP B CA 1
ATOM 7900 C C . ASP B 1 525 ? 7.347 -77.010 190.279 1.00 211.77 525 ASP B C 1
ATOM 7901 O O . ASP B 1 525 ? 8.547 -77.150 190.041 1.00 211.58 525 ASP B O 1
ATOM 7906 N N . ARG B 1 526 ? 6.552 -76.244 189.534 1.00 206.61 526 ARG B N 1
ATOM 7907 C CA . ARG B 1 526 ? 5.123 -76.082 189.806 1.00 203.79 526 ARG B CA 1
ATOM 7908 C C . ARG B 1 526 ? 4.266 -75.975 188.539 1.00 206.22 526 ARG B C 1
ATOM 7909 O O . ARG B 1 526 ? 3.298 -76.720 188.390 1.00 207.93 526 ARG B O 1
ATOM 7911 N N . LYS B 1 527 ? 4.604 -75.060 187.629 1.00 210.05 527 LYS B N 1
ATOM 7912 C CA . LYS B 1 527 ? 5.756 -74.171 187.763 1.00 219.60 527 LYS B CA 1
ATOM 7913 C C . LYS B 1 527 ? 5.352 -72.789 188.272 1.00 225.39 527 LYS B C 1
ATOM 7914 O O . LYS B 1 527 ? 6.034 -72.209 189.118 1.00 230.89 527 LYS B O 1
ATOM 7916 N N . ASN B 1 528 ? 4.243 -72.269 187.754 1.00 217.31 528 ASN B N 1
ATOM 7917 C CA . ASN B 1 528 ? 3.761 -70.947 188.142 1.00 201.87 528 ASN B CA 1
ATOM 7918 C C . ASN B 1 528 ? 4.861 -69.895 188.070 1.00 208.56 528 ASN B C 1
ATOM 7919 O O . ASN B 1 528 ? 5.513 -69.737 187.037 1.00 214.19 528 ASN B O 1
ATOM 7924 N N . GLY B 1 529 ? 5.061 -69.189 189.179 1.00 207.50 529 GLY B N 1
ATOM 7925 C CA . GLY B 1 529 ? 6.090 -68.159 189.284 1.00 211.37 529 GLY B CA 1
ATOM 7926 C C . GLY B 1 529 ? 5.918 -67.365 190.570 1.00 207.64 529 GLY B C 1
ATOM 7927 O O . GLY B 1 529 ? 6.119 -67.881 191.670 1.00 214.34 529 GLY B O 1
ATOM 7928 N N . SER B 1 530 ? 5.548 -66.099 190.415 1.00 193.48 530 SER B N 1
ATOM 7929 C CA . SER B 1 530 ? 5.264 -65.228 191.545 1.00 181.16 530 SER B CA 1
ATOM 7930 C C . SER B 1 530 ? 4.120 -64.298 191.172 1.00 164.94 530 SER B C 1
ATOM 7931 O O . SER B 1 530 ? 4.251 -63.471 190.271 1.00 169.12 530 SER B O 1
ATOM 7934 N N . ARG B 1 531 ? 2.994 -64.442 191.862 1.00 149.02 531 ARG B N 1
ATOM 7935 C CA . ARG B 1 531 ? 1.805 -63.662 191.540 1.00 135.05 531 ARG B CA 1
ATOM 7936 C C . ARG B 1 531 ? 1.404 -62.731 192.678 1.00 143.89 531 ARG B C 1
ATOM 7937 O O . ARG B 1 531 ? 1.569 -63.058 193.854 1.00 145.69 531 ARG B O 1
ATOM 7945 N N . LEU B 1 532 ? 0.875 -61.568 192.316 1.00 145.93 532 LEU B N 1
ATOM 7946 C CA . LEU B 1 532 ? 0.317 -60.639 193.289 1.00 130.04 532 LEU B CA 1
ATOM 7947 C C . LEU B 1 532 ? -1.185 -60.518 193.066 1.00 134.01 532 LEU B C 1
ATOM 7948 O O . LEU B 1 532 ? -1.639 -59.703 192.264 1.00 150.50 532 LEU B O 1
ATOM 7953 N N . ILE B 1 533 ? -1.951 -61.341 193.772 1.00 117.77 533 ILE B N 1
ATOM 7954 C CA . ILE B 1 533 ? -3.401 -61.321 193.647 1.00 102.53 533 ILE B CA 1
ATOM 7955 C C . ILE B 1 533 ? -3.989 -60.217 194.514 1.00 121.04 533 ILE B C 1
ATOM 7956 O O . ILE B 1 533 ? -3.650 -60.094 195.691 1.00 126.94 533 ILE B O 1
ATOM 7961 N N . ILE B 1 534 ? -4.868 -59.414 193.924 1.00 129.10 534 ILE B N 1
ATOM 7962 C CA . ILE B 1 534 ? -5.523 -58.326 194.639 1.00 118.21 534 ILE B CA 1
ATOM 7963 C C . ILE B 1 534 ? -7.040 -58.439 194.538 1.00 124.73 534 ILE B C 1
ATOM 7964 O O . ILE B 1 534 ? -7.588 -58.635 193.453 1.00 129.35 534 ILE B O 1
ATOM 7969 N N . PHE B 1 535 ? -7.716 -58.316 195.675 1.00 123.99 535 PHE B N 1
ATOM 7970 C CA . PHE B 1 535 ? -9.173 -58.330 195.702 1.00 112.83 535 PHE B CA 1
ATOM 7971 C C . PHE B 1 535 ? -9.706 -57.124 196.463 1.00 114.22 535 PHE B C 1
ATOM 7972 O O . PHE B 1 535 ? -9.458 -56.974 197.657 1.00 127.80 535 PHE B O 1
ATOM 7980 N N . VAL B 1 536 ? -10.442 -56.266 195.764 1.00 101.27 536 VAL B N 1
ATOM 7981 C CA . VAL B 1 536 ? -10.999 -55.068 196.372 1.00 83.59 536 VAL B CA 1
ATOM 7982 C C . VAL B 1 536 ? -12.493 -55.222 196.616 1.00 108.55 536 VAL B C 1
ATOM 7983 O O . VAL B 1 536 ? -13.280 -55.276 195.672 1.00 125.11 536 VAL B O 1
ATOM 7987 N N . ILE B 1 537 ? -12.879 -55.288 197.886 1.00 117.24 537 ILE B N 1
ATOM 7988 C CA . ILE B 1 537 ? -14.287 -55.369 198.253 1.00 115.24 537 ILE B CA 1
ATOM 7989 C C . ILE B 1 537 ? -15.000 -54.095 197.827 1.00 117.09 537 ILE B C 1
ATOM 7990 O O . ILE B 1 537 ? -14.474 -52.998 198.000 1.00 136.76 537 ILE B O 1
ATOM 7995 N N . GLY B 1 538 ? -16.195 -54.239 197.264 1.00 119.03 538 GLY B N 1
ATOM 7996 C CA . GLY B 1 538 ? -16.979 -53.087 196.861 1.00 120.35 538 GLY B CA 1
ATOM 7997 C C . GLY B 1 538 ? -16.763 -52.670 195.418 1.00 110.04 538 GLY B C 1
ATOM 7998 O O . GLY B 1 538 ? -17.258 -51.631 194.987 1.00 109.23 538 GLY B O 1
ATOM 7999 N N . GLY B 1 539 ? -16.016 -53.474 194.670 1.00 113.18 539 GLY B N 1
ATOM 8000 C CA . GLY B 1 539 ? -15.820 -53.218 193.255 1.00 117.43 539 GLY B CA 1
ATOM 8001 C C . GLY B 1 539 ? -14.484 -52.590 192.913 1.00 118.69 539 GLY B C 1
ATOM 8002 O O . GLY B 1 539 ? -13.741 -52.157 193.793 1.00 128.55 539 GLY B O 1
ATOM 8003 N N . ILE B 1 540 ? -14.184 -52.539 191.620 1.00 110.57 540 ILE B N 1
ATOM 8004 C CA . ILE B 1 540 ? -12.950 -51.940 191.133 1.00 102.73 540 ILE B CA 1
ATOM 8005 C C . ILE B 1 540 ? -13.238 -51.080 189.913 1.00 106.25 540 ILE B C 1
ATOM 8006 O O . ILE B 1 540 ? -14.166 -51.360 189.156 1.00 114.03 540 ILE B O 1
ATOM 8011 N N . THR B 1 541 ? -12.443 -50.033 189.723 1.00 102.52 541 THR B N 1
ATOM 8012 C CA . THR B 1 541 ? -12.605 -49.162 188.566 1.00 110.64 541 THR B CA 1
ATOM 8013 C C . THR B 1 541 ? -11.740 -49.647 187.413 1.00 129.41 541 THR B C 1
ATOM 8014 O O . THR B 1 541 ? -10.819 -50.440 187.610 1.00 152.04 541 THR B O 1
ATOM 8018 N N . TYR B 1 542 ? -12.041 -49.176 186.208 1.00 121.71 542 TYR B N 1
ATOM 8019 C CA . TYR B 1 542 ? -11.261 -49.555 185.038 1.00 120.47 542 TYR B CA 1
ATOM 8020 C C . TYR B 1 542 ? -9.892 -48.886 185.075 1.00 123.71 542 TYR B C 1
ATOM 8021 O O . TYR B 1 542 ? -8.964 -49.305 184.379 1.00 117.33 542 TYR B O 1
ATOM 8030 N N . SER B 1 543 ? -9.773 -47.846 185.897 1.00 120.51 543 SER B N 1
ATOM 8031 C CA . SER B 1 543 ? -8.501 -47.162 186.090 1.00 132.42 543 SER B CA 1
ATOM 8032 C C . SER B 1 543 ? -7.623 -47.958 187.046 1.00 144.71 543 SER B C 1
ATOM 8033 O O . SER B 1 543 ? -6.397 -47.896 186.980 1.00 164.36 543 SER B O 1
ATOM 8036 N N . GLU B 1 544 ? -8.261 -48.703 187.941 1.00 133.48 544 GLU B N 1
ATOM 8037 C CA . GLU B 1 544 ? -7.542 -49.567 188.865 1.00 114.11 544 GLU B CA 1
ATOM 8038 C C . GLU B 1 544 ? -7.105 -50.838 188.149 1.00 128.08 544 GLU B C 1
ATOM 8039 O O . GLU B 1 544 ? -6.127 -51.477 188.532 1.00 141.91 544 GLU B O 1
ATOM 8045 N N . MET B 1 545 ? -7.842 -51.194 187.103 1.00 135.13 545 MET B N 1
ATOM 8046 C CA . MET B 1 545 ? -7.501 -52.344 186.279 1.00 125.13 545 MET B CA 1
ATOM 8047 C C . MET B 1 545 ? -6.261 -52.048 185.450 1.00 127.00 545 MET B C 1
ATOM 8048 O O . MET B 1 545 ? -5.364 -52.885 185.340 1.00 118.05 545 MET B O 1
ATOM 8053 N N . ARG B 1 546 ? -6.212 -50.853 184.868 1.00 133.35 546 ARG B N 1
ATOM 8054 C CA . ARG B 1 546 ? -5.075 -50.459 184.046 1.00 135.16 546 ARG B CA 1
ATOM 8055 C C . ARG B 1 546 ? -3.794 -50.441 184.872 1.00 143.62 546 ARG B C 1
ATOM 8056 O O . ARG B 1 546 ? -2.696 -50.579 184.332 1.00 161.06 546 ARG B O 1
ATOM 8064 N N . CYS B 1 547 ? -3.942 -50.280 186.183 1.00 124.33 547 CYS B N 1
ATOM 8065 C CA . CYS B 1 547 ? -2.799 -50.308 187.090 1.00 129.39 547 CYS B CA 1
ATOM 8066 C C . CYS B 1 547 ? -2.116 -51.675 187.081 1.00 133.15 547 CYS B C 1
ATOM 8067 O O . CYS B 1 547 ? -0.889 -51.769 187.150 1.00 136.68 547 CYS B O 1
ATOM 8070 N N . ALA B 1 548 ? -2.918 -52.731 186.997 1.00 122.59 548 ALA B N 1
ATOM 8071 C CA . ALA B 1 548 ? -2.392 -54.090 186.967 1.00 126.62 548 ALA B CA 1
ATOM 8072 C C . ALA B 1 548 ? -1.498 -54.302 185.750 1.00 129.69 548 ALA B C 1
ATOM 8073 O O . ALA B 1 548 ? -0.488 -55.002 185.822 1.00 132.02 548 ALA B O 1
ATOM 8075 N N . TYR B 1 549 ? -1.879 -53.696 184.632 1.00 128.11 549 TYR B N 1
ATOM 8076 C CA . TYR B 1 549 ? -1.109 -53.806 183.400 1.00 137.27 549 TYR B CA 1
ATOM 8077 C C . TYR B 1 549 ? 0.113 -52.896 183.445 1.00 157.50 549 TYR B C 1
ATOM 8078 O O . TYR B 1 549 ? 1.215 -53.302 183.081 1.00 161.27 549 TYR B O 1
ATOM 8087 N N . GLU B 1 550 ? -0.090 -51.663 183.898 1.00 163.38 550 GLU B N 1
ATOM 8088 C CA . GLU B 1 550 ? 0.986 -50.679 183.961 1.00 168.11 550 GLU B CA 1
ATOM 8089 C C . GLU B 1 550 ? 2.090 -51.097 184.926 1.00 158.52 550 GLU B C 1
ATOM 8090 O O . GLU B 1 550 ? 3.179 -50.525 184.918 1.00 169.26 550 GLU B O 1
ATOM 8096 N N . VAL B 1 551 ? 1.802 -52.094 185.757 1.00 141.05 551 VAL B N 1
ATOM 8097 C CA . VAL B 1 551 ? 2.784 -52.605 186.705 1.00 136.85 551 VAL B CA 1
ATOM 8098 C C . VAL B 1 551 ? 3.448 -53.871 186.173 1.00 151.49 551 VAL B C 1
ATOM 8099 O O . VAL B 1 551 ? 4.673 -53.976 186.148 1.00 160.20 551 VAL B O 1
ATOM 8103 N N . SER B 1 552 ? 2.631 -54.827 185.744 1.00 162.89 552 SER B N 1
ATOM 8104 C CA . SER B 1 552 ? 3.143 -56.083 185.209 1.00 164.23 552 SER B CA 1
ATOM 8105 C C . SER B 1 552 ? 3.931 -55.851 183.925 1.00 170.42 552 SER B C 1
ATOM 8106 O O . SER B 1 552 ? 4.964 -56.480 183.700 1.00 184.39 552 SER B O 1
ATOM 8109 N N . GLN B 1 553 ? 3.438 -54.950 183.083 1.00 170.77 553 GLN B N 1
ATOM 8110 C CA . GLN B 1 553 ? 4.168 -54.554 181.887 1.00 182.68 553 GLN B CA 1
ATOM 8111 C C . GLN B 1 553 ? 5.356 -53.702 182.311 1.00 191.57 553 GLN B C 1
ATOM 8112 O O . GLN B 1 553 ? 5.288 -52.996 183.317 1.00 198.15 553 GLN B O 1
ATOM 8118 N N . ALA B 1 554 ? 6.444 -53.778 181.549 1.00 200.62 554 ALA B N 1
ATOM 8119 C CA . ALA B 1 554 ? 7.692 -53.101 181.896 1.00 209.99 554 ALA B CA 1
ATOM 8120 C C . ALA B 1 554 ? 8.373 -53.780 183.084 1.00 221.27 554 ALA B C 1
ATOM 8121 O O . ALA B 1 554 ? 9.584 -53.998 183.077 1.00 231.72 554 ALA B O 1
ATOM 8123 N N . HIS B 1 555 ? 7.582 -54.111 184.099 1.00 215.96 555 HIS B N 1
ATOM 8124 C CA . HIS B 1 555 ? 8.070 -54.858 185.251 1.00 215.66 555 HIS B CA 1
ATOM 8125 C C . HIS B 1 555 ? 7.516 -56.279 185.196 1.00 213.95 555 HIS B C 1
ATOM 8126 O O . HIS B 1 555 ? 6.585 -56.622 185.926 1.00 215.84 555 HIS B O 1
ATOM 8133 N N . LYS B 1 556 ? 8.094 -57.101 184.323 1.00 201.93 556 LYS B N 1
ATOM 8134 C CA . LYS B 1 556 ? 7.557 -58.428 184.032 1.00 184.61 556 LYS B CA 1
ATOM 8135 C C . LYS B 1 556 ? 8.167 -59.539 184.885 1.00 184.36 556 LYS B C 1
ATOM 8136 O O . LYS B 1 556 ? 8.326 -60.668 184.421 1.00 175.02 556 LYS B O 1
ATOM 8138 N N . SER B 1 557 ? 8.498 -59.219 186.131 1.00 190.58 557 SER B N 1
ATOM 8139 C CA . SER B 1 557 ? 9.037 -60.212 187.053 1.00 189.64 557 SER B CA 1
ATOM 8140 C C . SER B 1 557 ? 7.933 -60.763 187.948 1.00 184.62 557 SER B C 1
ATOM 8141 O O . SER B 1 557 ? 8.114 -61.771 188.631 1.00 179.01 557 SER B O 1
ATOM 8144 N N . CYS B 1 558 ? 6.787 -60.091 187.932 1.00 181.80 558 CYS B N 1
ATOM 8145 C CA . CYS B 1 558 ? 5.659 -60.461 188.775 1.00 170.14 558 CYS B CA 1
ATOM 8146 C C . CYS B 1 558 ? 4.353 -59.999 188.136 1.00 156.52 558 CYS B C 1
ATOM 8147 O O . CYS B 1 558 ? 4.240 -58.850 187.709 1.00 144.19 558 CYS B O 1
ATOM 8150 N N . GLU B 1 559 ? 3.373 -60.895 188.067 1.00 148.61 559 GLU B N 1
ATOM 8151 C CA . GLU B 1 559 ? 2.090 -60.569 187.451 1.00 136.82 559 GLU B CA 1
ATOM 8152 C C . GLU B 1 559 ? 1.013 -60.237 188.480 1.00 131.76 559 GLU B C 1
ATOM 8153 O O . GLU B 1 559 ? 0.560 -61.103 189.229 1.00 116.67 559 GLU B O 1
ATOM 8159 N N . VAL B 1 560 ? 0.608 -58.972 188.511 1.00 128.23 560 VAL B N 1
ATOM 8160 C CA . VAL B 1 560 ? -0.451 -58.529 189.408 1.00 116.93 560 VAL B CA 1
ATOM 8161 C C . VAL B 1 560 ? -1.816 -58.896 188.834 1.00 126.64 560 VAL B C 1
ATOM 8162 O O . VAL B 1 560 ? -2.037 -58.794 187.630 1.00 134.87 560 VAL B O 1
ATOM 8166 N N . ILE B 1 561 ? -2.728 -59.329 189.697 1.00 118.66 561 ILE B N 1
ATOM 8167 C CA . ILE B 1 561 ? -4.071 -59.695 189.265 1.00 99.72 561 ILE B CA 1
ATOM 8168 C C . ILE B 1 561 ? -5.131 -59.121 190.197 1.00 109.17 561 ILE B C 1
ATOM 8169 O O . ILE B 1 561 ? -5.361 -59.645 191.285 1.00 118.17 561 ILE B O 1
ATOM 8174 N N . ILE B 1 562 ? -5.774 -58.040 189.765 1.00 123.02 562 ILE B N 1
ATOM 8175 C CA . ILE B 1 562 ? -6.830 -57.417 190.554 1.00 136.09 562 ILE B CA 1
ATOM 8176 C C . ILE B 1 562 ? -8.199 -57.975 190.181 1.00 119.72 562 ILE B C 1
ATOM 8177 O O . ILE B 1 562 ? -8.408 -58.426 189.054 1.00 114.85 562 ILE B O 1
ATOM 8182 N N . GLY B 1 563 ? -9.124 -57.945 191.134 1.00 110.52 563 GLY B N 1
ATOM 8183 C CA . GLY B 1 563 ? -10.468 -58.440 190.908 1.00 101.57 563 GLY B CA 1
ATOM 8184 C C . GLY B 1 563 ? -11.448 -57.924 191.941 1.00 102.94 563 GLY B C 1
ATOM 8185 O O . GLY B 1 563 ? -11.081 -57.145 192.820 1.00 107.39 563 GLY B O 1
ATOM 8186 N N . SER B 1 564 ? -12.698 -58.364 191.835 1.00 89.98 564 SER B N 1
ATOM 8187 C CA . SER B 1 564 ? -13.746 -57.923 192.747 1.00 89.86 564 SER B CA 1
ATOM 8188 C C . SER B 1 564 ? -15.063 -58.621 192.430 1.00 97.49 564 SER B C 1
ATOM 8189 O O . SER B 1 564 ? -15.129 -59.457 191.532 1.00 103.90 564 SER B O 1
ATOM 8192 N N . THR B 1 565 ? -16.110 -58.272 193.170 1.00 92.07 565 THR B N 1
ATOM 8193 C CA . THR B 1 565 ? -17.439 -58.817 192.921 1.00 101.05 565 THR B CA 1
ATOM 8194 C C . THR B 1 565 ? -18.031 -58.218 191.653 1.00 111.76 565 THR B C 1
ATOM 8195 O O . THR B 1 565 ? -18.895 -58.820 191.015 1.00 121.02 565 THR B O 1
ATOM 8199 N N . HIS B 1 566 ? -17.561 -57.029 191.290 1.00 102.13 566 HIS B N 1
ATOM 8200 C CA . HIS B 1 566 ? -18.063 -56.347 190.104 1.00 104.75 566 HIS B CA 1
ATOM 8201 C C . HIS B 1 566 ? -17.126 -55.234 189.651 1.00 106.27 566 HIS B C 1
ATOM 8202 O O . HIS B 1 566 ? -16.109 -54.964 190.290 1.00 109.55 566 HIS B O 1
ATOM 8209 N N . ILE B 1 567 ? -17.479 -54.591 188.544 1.00 103.83 567 ILE B N 1
ATOM 8210 C CA . ILE B 1 567 ? -16.664 -53.528 187.973 1.00 99.97 567 ILE B CA 1
ATOM 8211 C C . ILE B 1 567 ? -17.388 -52.192 188.058 1.00 104.97 567 ILE B C 1
ATOM 8212 O O . ILE B 1 567 ? -18.458 -52.014 187.477 1.00 112.63 567 ILE B O 1
ATOM 8217 N N . LEU B 1 568 ? -16.786 -51.255 188.780 1.00 114.96 568 LEU B N 1
ATOM 8218 C CA . LEU B 1 568 ? -17.442 -49.999 189.124 1.00 100.24 568 LEU B CA 1
ATOM 8219 C C . LEU B 1 568 ? -17.580 -49.034 187.952 1.00 113.70 568 LEU B C 1
ATOM 8220 O O . LEU B 1 568 ? -16.841 -49.110 186.971 1.00 106.53 568 LEU B O 1
ATOM 8225 N N . THR B 1 569 ? -18.543 -48.128 188.082 1.00 121.42 569 THR B N 1
ATOM 8226 C CA . THR B 1 569 ? -18.774 -47.054 187.129 1.00 107.55 569 THR B CA 1
ATOM 8227 C C . THR B 1 569 ? -19.353 -45.901 187.934 1.00 126.60 569 THR B C 1
ATOM 8228 O O . THR B 1 569 ? -20.255 -46.113 188.743 1.00 140.07 569 THR B O 1
ATOM 8232 N N . PRO B 1 570 ? -18.832 -44.679 187.731 1.00 132.55 570 PRO B N 1
ATOM 8233 C CA . PRO B 1 570 ? -19.262 -43.524 188.525 1.00 124.91 570 PRO B CA 1
ATOM 8234 C C . PRO B 1 570 ? -20.750 -43.568 188.846 1.00 119.88 570 PRO B C 1
ATOM 8235 O O . PRO B 1 570 ? -21.121 -43.640 190.018 1.00 109.25 570 PRO B O 1
ATOM 8239 N N . ARG B 1 571 ? -21.587 -43.539 187.814 1.00 119.71 571 ARG B N 1
ATOM 8240 C CA . ARG B 1 571 ? -23.031 -43.591 188.003 1.00 119.36 571 ARG B CA 1
ATOM 8241 C C . ARG B 1 571 ? -23.447 -44.815 188.812 1.00 115.60 571 ARG B C 1
ATOM 8242 O O . ARG B 1 571 ? -23.991 -44.685 189.908 1.00 128.73 571 ARG B O 1
ATOM 8250 N N . LYS B 1 572 ? -23.182 -45.999 188.271 1.00 106.07 572 LYS B N 1
ATOM 8251 C CA . LYS B 1 572 ? -23.542 -47.248 188.935 1.00 109.84 572 LYS B CA 1
ATOM 8252 C C . LYS B 1 572 ? -23.134 -47.250 190.405 1.00 115.50 572 LYS B C 1
ATOM 8253 O O . LYS B 1 572 ? -23.892 -47.695 191.265 1.00 132.05 572 LYS B O 1
ATOM 8259 N N . LEU B 1 573 ? -21.935 -46.749 190.687 1.00 112.30 573 LEU B N 1
ATOM 8260 C CA . LEU B 1 573 ? -21.441 -46.668 192.056 1.00 104.31 573 LEU B CA 1
ATOM 8261 C C . LEU B 1 573 ? -22.310 -45.752 192.910 1.00 114.45 573 LEU B C 1
ATOM 8262 O O . LEU B 1 573 ? -22.756 -46.137 193.987 1.00 120.36 573 LEU B O 1
ATOM 8267 N N . LEU B 1 574 ? -22.540 -44.536 192.427 1.00 117.72 574 LEU B N 1
ATOM 8268 C CA . LEU B 1 574 ? -23.365 -43.570 193.146 1.00 117.18 574 LEU B CA 1
ATOM 8269 C C . LEU B 1 574 ? -24.762 -44.118 193.420 1.00 124.11 574 LEU B C 1
ATOM 8270 O O . LEU B 1 574 ? -25.279 -43.994 194.528 1.00 130.82 574 LEU B O 1
ATOM 8275 N N . ASP B 1 575 ? -25.366 -44.726 192.404 1.00 123.19 575 ASP B N 1
ATOM 8276 C CA . ASP B 1 575 ? -26.689 -45.321 192.545 1.00 113.90 575 ASP B CA 1
ATOM 8277 C C . ASP B 1 575 ? -26.675 -46.410 193.610 1.00 117.08 575 ASP B C 1
ATOM 8278 O O . ASP B 1 575 ? -27.610 -46.532 194.401 1.00 121.66 575 ASP B O 1
ATOM 8283 N N . ASP B 1 576 ? -25.606 -47.198 193.624 1.00 115.36 576 ASP B N 1
ATOM 8284 C CA . ASP B 1 576 ? -25.457 -48.270 194.599 1.00 125.86 576 ASP B CA 1
ATOM 8285 C C . ASP B 1 576 ? -25.040 -47.721 195.958 1.00 131.23 576 ASP B C 1
ATOM 8286 O O . ASP B 1 576 ? -25.295 -48.341 196.990 1.00 132.66 576 ASP B O 1
ATOM 8291 N N . ILE B 1 577 ? -24.399 -46.556 195.955 1.00 137.08 577 ILE B N 1
ATOM 8292 C CA . ILE B 1 577 ? -23.886 -45.976 197.190 1.00 138.00 577 ILE B CA 1
ATOM 8293 C C . ILE B 1 577 ? -25.012 -45.366 198.019 1.00 143.76 577 ILE B C 1
ATOM 8294 O O . ILE B 1 577 ? -24.967 -45.387 199.247 1.00 153.33 577 ILE B O 1
ATOM 8299 N N . LYS B 1 578 ? -26.021 -44.824 197.346 1.00 137.06 578 LYS B N 1
ATOM 8300 C CA . LYS B 1 578 ? -27.278 -44.536 198.016 1.00 128.35 578 LYS B CA 1
ATOM 8301 C C . LYS B 1 578 ? -27.990 -45.875 198.119 1.00 141.50 578 LYS B C 1
ATOM 8302 O O . LYS B 1 578 ? -27.387 -46.914 197.846 1.00 144.46 578 LYS B O 1
ATOM 8308 N N . MET B 1 579 ? -29.260 -45.867 198.506 1.00 150.70 579 MET B N 1
ATOM 8309 C CA . MET B 1 579 ? -29.989 -47.117 198.691 1.00 150.21 579 MET B CA 1
ATOM 8310 C C . MET B 1 579 ? -29.436 -47.898 199.880 1.00 149.03 579 MET B C 1
ATOM 8311 O O . MET B 1 579 ? -30.109 -48.772 200.426 1.00 163.07 579 MET B O 1
ATOM 8316 N N . LEU B 1 580 ? -28.206 -47.577 200.272 1.00 128.66 580 LEU B N 1
ATOM 8317 C CA . LEU B 1 580 ? -27.562 -48.238 201.399 1.00 132.06 580 LEU B CA 1
ATOM 8318 C C . LEU B 1 580 ? -28.337 -48.005 202.690 1.00 154.92 580 LEU B C 1
ATOM 8319 O O . LEU B 1 580 ? -28.462 -48.903 203.520 1.00 151.78 580 LEU B O 1
ATOM 8324 N N . ASN B 1 581 ? -28.860 -46.794 202.851 1.00 168.55 581 ASN B N 1
ATOM 8325 C CA . ASN B 1 581 ? -29.608 -46.436 204.051 1.00 169.30 581 ASN B CA 1
ATOM 8326 C C . ASN B 1 581 ? -31.088 -46.793 203.952 1.00 179.41 581 ASN B C 1
ATOM 8327 O O . ASN B 1 581 ? -31.944 -46.079 204.474 1.00 195.36 581 ASN B O 1
ATOM 8332 N N . LYS B 1 582 ? -31.382 -47.902 203.281 1.00 177.08 582 LYS B N 1
ATOM 8333 C CA . LYS B 1 582 ? -32.756 -48.372 203.135 1.00 180.27 582 LYS B CA 1
ATOM 8334 C C . LYS B 1 582 ? -32.811 -49.835 202.705 1.00 196.88 582 LYS B C 1
ATOM 8335 O O . LYS B 1 582 ? -32.417 -50.179 201.591 1.00 203.06 582 LYS B O 1
ATOM 8341 N N . SER B 1 583 ? -33.306 -50.687 203.599 1.00 211.33 583 SER B N 1
ATOM 8342 C CA . SER B 1 583 ? -33.384 -52.124 203.350 1.00 224.74 583 SER B CA 1
ATOM 8343 C C . SER B 1 583 ? -33.921 -52.444 201.957 1.00 225.47 583 SER B C 1
ATOM 8344 O O . SER B 1 583 ? -34.933 -51.888 201.529 1.00 223.58 583 SER B O 1
ATOM 8347 N N . LYS B 1 584 ? -33.232 -53.342 201.259 1.00 225.14 584 LYS B N 1
ATOM 8348 C CA . LYS B 1 584 ? -33.612 -53.727 199.903 1.00 221.89 584 LYS B CA 1
ATOM 8349 C C . LYS B 1 584 ? -35.078 -54.138 199.828 1.00 219.04 584 LYS B C 1
ATOM 8350 O O . LYS B 1 584 ? -35.562 -54.905 200.660 1.00 220.42 584 LYS B O 1
ATOM 8352 N N . ASP B 1 585 ? -35.780 -53.619 198.825 1.00 212.53 585 ASP B N 1
ATOM 8353 C CA . ASP B 1 585 ? -37.192 -53.926 198.637 1.00 205.26 585 ASP B CA 1
ATOM 8354 C C . ASP B 1 585 ? -37.382 -55.330 198.073 1.00 206.26 585 ASP B C 1
ATOM 8355 O O . ASP B 1 585 ? -36.916 -56.311 198.652 1.00 207.90 585 ASP B O 1
ATOM 8357 N N . MET C 2 1 ? -39.817 -57.133 98.958 1.00 172.86 1 MET C N 1
ATOM 8358 C CA . MET C 2 1 ? -40.771 -56.782 100.002 1.00 178.16 1 MET C CA 1
ATOM 8359 C C . MET C 2 1 ? -40.091 -56.756 101.367 1.00 166.59 1 MET C C 1
ATOM 8360 O O . MET C 2 1 ? -39.019 -57.336 101.543 1.00 172.67 1 MET C O 1
ATOM 8362 N N . ARG C 2 2 ? -40.717 -56.084 102.329 1.00 146.12 2 ARG C N 1
ATOM 8363 C CA . ARG C 2 2 ? -40.149 -55.984 103.670 1.00 133.91 2 ARG C CA 1
ATOM 8364 C C . ARG C 2 2 ? -41.064 -56.584 104.741 1.00 124.59 2 ARG C C 1
ATOM 8365 O O . ARG C 2 2 ? -40.598 -56.996 105.802 1.00 112.00 2 ARG C O 1
ATOM 8373 N N . ASP C 2 3 ? -42.363 -56.631 104.458 1.00 130.64 3 ASP C N 1
ATOM 8374 C CA . ASP C 2 3 ? -43.318 -57.297 105.341 1.00 114.60 3 ASP C CA 1
ATOM 8375 C C . ASP C 2 3 ? -44.198 -58.262 104.549 1.00 109.34 3 ASP C C 1
ATOM 8376 O O . ASP C 2 3 ? -45.083 -57.842 103.802 1.00 107.45 3 ASP C O 1
ATOM 8381 N N . ARG C 2 4 ? -43.953 -59.555 104.730 1.00 103.68 4 ARG C N 1
ATOM 8382 C CA . ARG C 2 4 ? -44.597 -60.587 103.924 1.00 108.45 4 ARG C CA 1
ATOM 8383 C C . ARG C 2 4 ? -45.821 -61.203 104.596 1.00 117.82 4 ARG C C 1
ATOM 8384 O O . ARG C 2 4 ? -46.457 -62.088 104.028 1.00 127.92 4 ARG C O 1
ATOM 8392 N N . THR C 2 5 ? -46.142 -60.747 105.803 1.00 121.46 5 THR C N 1
ATOM 8393 C CA . THR C 2 5 ? -47.252 -61.321 106.561 1.00 122.43 5 THR C CA 1
ATOM 8394 C C . THR C 2 5 ? -48.511 -61.457 105.707 1.00 119.01 5 THR C C 1
ATOM 8395 O O . THR C 2 5 ? -49.080 -62.543 105.589 1.00 114.61 5 THR C O 1
ATOM 8399 N N . HIS C 2 6 ? -48.937 -60.347 105.114 1.00 122.27 6 HIS C N 1
ATOM 8400 C CA . HIS C 2 6 ? -50.111 -60.336 104.253 1.00 141.57 6 HIS C CA 1
ATOM 8401 C C . HIS C 2 6 ? -49.989 -61.385 103.153 1.00 132.84 6 HIS C C 1
ATOM 8402 O O . HIS C 2 6 ? -50.973 -62.013 102.768 1.00 154.04 6 HIS C O 1
ATOM 8409 N N . GLU C 2 7 ? -48.771 -61.567 102.653 1.00 112.52 7 GLU C N 1
ATOM 8410 C CA . GLU C 2 7 ? -48.521 -62.464 101.530 1.00 121.48 7 GLU C CA 1
ATOM 8411 C C . GLU C 2 7 ? -48.731 -63.931 101.899 1.00 125.13 7 GLU C C 1
ATOM 8412 O O . GLU C 2 7 ? -49.014 -64.760 101.035 1.00 120.56 7 GLU C O 1
ATOM 8418 N N . LEU C 2 8 ? -48.590 -64.247 103.182 1.00 138.17 8 LEU C N 1
ATOM 8419 C CA . LEU C 2 8 ? -48.832 -65.602 103.660 1.00 146.36 8 LEU C CA 1
ATOM 8420 C C . LEU C 2 8 ? -50.271 -66.003 103.371 1.00 163.15 8 LEU C C 1
ATOM 8421 O O . LEU C 2 8 ? -50.531 -67.047 102.773 1.00 176.08 8 LEU C O 1
ATOM 8426 N N . ARG C 2 9 ? -51.204 -65.158 103.799 1.00 160.91 9 ARG C N 1
ATOM 8427 C CA . ARG C 2 9 ? -52.626 -65.421 103.624 1.00 164.27 9 ARG C CA 1
ATOM 8428 C C . ARG C 2 9 ? -53.198 -64.651 102.438 1.00 169.05 9 ARG C C 1
ATOM 8429 O O . ARG C 2 9 ? -53.475 -65.228 101.386 1.00 169.52 9 ARG C O 1
ATOM 8437 N N . MET D 2 1 ? -13.331 -83.760 198.724 1.00 164.11 1 MET D N 1
ATOM 8438 C CA . MET D 2 1 ? -14.447 -83.434 197.845 1.00 132.09 1 MET D CA 1
ATOM 8439 C C . MET D 2 1 ? -14.016 -82.596 196.646 1.00 123.34 1 MET D C 1
ATOM 8440 O O . MET D 2 1 ? -14.138 -81.372 196.660 1.00 139.45 1 MET D O 1
ATOM 8442 N N . ARG D 2 2 ? -13.497 -83.260 195.618 1.00 111.44 2 ARG D N 1
ATOM 8443 C CA . ARG D 2 2 ? -13.307 -82.624 194.317 1.00 111.06 2 ARG D CA 1
ATOM 8444 C C . ARG D 2 2 ? -13.785 -83.567 193.214 1.00 123.26 2 ARG D C 1
ATOM 8445 O O . ARG D 2 2 ? -14.123 -83.136 192.112 1.00 123.41 2 ARG D O 1
ATOM 8453 N N . ASP D 2 3 ? -13.804 -84.859 193.529 1.00 132.93 3 ASP D N 1
ATOM 8454 C CA . ASP D 2 3 ? -14.465 -85.857 192.697 1.00 130.03 3 ASP D CA 1
ATOM 8455 C C . ASP D 2 3 ? -15.328 -86.740 193.588 1.00 129.32 3 ASP D C 1
ATOM 8456 O O . ASP D 2 3 ? -14.814 -87.502 194.408 1.00 120.59 3 ASP D O 1
ATOM 8461 N N . ARG D 2 4 ? -16.641 -86.632 193.422 1.00 134.68 4 ARG D N 1
ATOM 8462 C CA . ARG D 2 4 ? -17.580 -87.304 194.309 1.00 138.76 4 ARG D CA 1
ATOM 8463 C C . ARG D 2 4 ? -18.408 -88.350 193.572 1.00 151.91 4 ARG D C 1
ATOM 8464 O O . ARG D 2 4 ? -19.509 -88.694 193.999 1.00 158.22 4 ARG D O 1
ATOM 8472 N N . THR D 2 5 ? -17.871 -88.856 192.466 1.00 152.70 5 THR D N 1
ATOM 8473 C CA . THR D 2 5 ? -18.558 -89.872 191.676 1.00 140.93 5 THR D CA 1
ATOM 8474 C C . THR D 2 5 ? -18.735 -91.164 192.468 1.00 144.10 5 THR D C 1
ATOM 8475 O O . THR D 2 5 ? -19.808 -91.766 192.461 1.00 153.31 5 THR D O 1
ATOM 8479 N N . HIS D 2 6 ? -17.675 -91.585 193.148 1.00 140.38 6 HIS D N 1
ATOM 8480 C CA . HIS D 2 6 ? -17.704 -92.814 193.929 1.00 168.53 6 HIS D CA 1
ATOM 8481 C C . HIS D 2 6 ? -18.815 -92.800 194.976 1.00 175.86 6 HIS D C 1
ATOM 8482 O O . HIS D 2 6 ? -19.558 -93.770 195.116 1.00 196.00 6 HIS D O 1
ATOM 8489 N N . GLU D 2 7 ? -18.924 -91.696 195.707 1.00 163.59 7 GLU D N 1
ATOM 8490 C CA . GLU D 2 7 ? -19.930 -91.574 196.757 1.00 164.93 7 GLU D CA 1
ATOM 8491 C C . GLU D 2 7 ? -21.313 -91.274 196.186 1.00 157.14 7 GLU D C 1
ATOM 8492 O O . GLU D 2 7 ? -22.311 -91.308 196.904 1.00 156.30 7 GLU D O 1
ATOM 8498 N N . LEU D 2 8 ? -21.367 -90.984 194.891 1.00 166.05 8 LEU D N 1
ATOM 8499 C CA . LEU D 2 8 ? -22.628 -90.658 194.235 1.00 177.11 8 LEU D CA 1
ATOM 8500 C C . LEU D 2 8 ? -23.622 -91.814 194.321 1.00 187.65 8 LEU D C 1
ATOM 8501 O O . LEU D 2 8 ? -24.788 -91.616 194.665 1.00 187.98 8 LEU D O 1
ATOM 8506 N N . ARG D 2 9 ? -23.157 -93.019 194.008 1.00 197.32 9 ARG D N 1
ATOM 8507 C CA . ARG D 2 9 ? -24.016 -94.197 194.035 1.00 203.81 9 ARG D CA 1
ATOM 8508 C C . ARG D 2 9 ? -23.570 -95.202 195.097 1.00 207.18 9 ARG D C 1
ATOM 8509 O O . ARG D 2 9 ? -24.107 -95.224 196.205 1.00 211.20 9 ARG D O 1
ATOM 8517 N N . GLN D 2 10 ? -22.586 -96.027 194.753 1.00 211.71 10 GLN D N 1
ATOM 8518 C CA . GLN D 2 10 ? -22.062 -97.032 195.669 1.00 220.07 10 GLN D CA 1
ATOM 8519 C C . GLN D 2 10 ? -20.669 -97.476 195.237 1.00 219.97 10 GLN D C 1
ATOM 8520 O O . GLN D 2 10 ? -20.211 -97.136 194.146 1.00 217.80 10 GLN D O 1
#

GO terms:
  GO:0005515 protein binding (F, IPI)
  GO:0019905 syntaxin binding (F, IPI)
  GO:0001678 intracellular glucose homeostasis (P, IDA)
  GO:0045335 phagocytic vesicle (C, IDA)
  GO:0005829 cytosol (C, IDA)
  GO:0005886 plasma membrane (C, IDA)
  GO:0016324 apical plasma membrane (C, IDA)
  GO:0032868 response to insulin (P, IDA)
  GO:0046325 negative regulation of D-glucose import across plasma membrane (P, IDA)
  GO:0019905 syntaxin binding (F, IDA)
  GO:0071346 cellular response to type II interferon (P, IDA)
  GO:0001678 intracellular glucose homeostasis (P, IMP)
  GO:0022615 protein to membrane docking (P, IMP)
  GO:0030073 insulin secretion (P, IMP)
  GO:0032868 response to insulin (P, IMP)
  GO:0046325 negative regulation of D-glucose import across plasma membrane (P, IMP)
  GO:0006887 exocytosis (P, IMP)
  GO:0007420 brain development (P, IMP)
  GO:0005886 plasma membrane (C, IPI)
  GO:0005886 plasma membrane (C, TAS)

CATH classification: 3.40.50.2060 (+3 more: 3.40.50.1910, 3.90.830.10, 1.25.40.60)

InterPro domains:
  IPR001619 Sec1-like protein [PF00995] (33-576)
  IPR001619 Sec1-like protein [PIRSF005715] (23-585)
  IPR001619 Sec1-like protein [PTHR11679] (14-577)
  IPR027482 Sec1-like, domain 2 [G3DSA:3.40.50.1910] (141-575)
  IPR036045 Sec1-like superfamily [SSF56815] (9-585)
  IPR043127 Sec1-like, domain 3a [G3DSA:3.90.830.10] (251-359)
  IPR043154 Sec1-like, domain 1 [G3DSA:3.40.50.2060] (1-135)

Foldseek 3Di:
DLQLLVLLVVLCLVVALVVPPDPPAAAEEEEEDQVVLQDVQRDDPVVCVVSRHDYYDYLQDDDAADAVGEYEYEYALDPSSLVSVCVQCAVVNPHRYVAYEAEHLADHDPVSVVSVPVGDDPRHPYHYYRLAAWGSQTRFEIAGAQPPQLQLCLFDDPPSVVVNVVSLLSCQSNVLSVCVSLVFDAWQWEFPAFDCSQVVSSVSNNVNCQVVLVPDPVVQDDDGDQEHEYEYEPQLFPQVQLACAQQQQLNLVFPPVQPPQKAWDDPDVPIGIDHQYCVLVLSVVRNGHGLVVNCVPQVPDCPPVPCDDVCPCVVVSVVVVVVCVVVVVSSVVVVVSSVSSVCLCVQQVVVLLVLSQCLLVVCAPVNHVVPPSVVSLVVVQVVPVDDVLSVVSSVLSNCLSQFADAPVVLVVCCPVRPVVDLVLLQVLSVSSRGHHHDGQDPVHDDFDDDPDDDPPSRNRDATRVLSVVCCVVVPVDDCVRIDTVDDDDNDDDDSAYEYEYEYESAERSRVVSSQVVSCVVPPNYGYHYYYNYHHHSVVSSVSSPCSNPDDD/DQFLLVLVVVLCLVVALVVPDDPPAAAEEEEEPQVVLQDVQNDDVVVVVVSRHPYYDYLQDDDAADAEHEYEYEYALDPRSLVSCLVQAAPDPHHRYNAYEAEHLADHDPVSVVVCVVSVPVRHPYHYYRLAAWGSQISFEIAGAQPLQQLLQLFDPDPSVVCNVVSLLSCLSNVLSSCVSLLFDAFFKEQQAFPPPLVVSSQSNNVVNQVCLVPVVVPQDDAGAQEHEYEYEPLVFPLVQLACAQQQQLNLVFPAVQDPQWHDDDCPIHHQGVVLVLCVVRRGHGLVCNVVPQVVVCVVVCPVVVVVVVVSSVVVVVSSVVRCVLCVQPVVVLLQLSLCLQVVAHDPGHHHPPSVVSLVVVQPDPRDDPLSNVSSVLSNCLSFQEAAPVVVVCVCVVGPDPPLCLLQVLSVSSRGRYHDTPPDDDDDDDDPPCPDPDRSNPDATRVLRVVVCVVVVHDDCVSMPGDPGHQQWAFGDVDDCDDHDDTNAYEYEYEYESAEEVRVVSSQVVCCPVVVRYHYHYYYNYHHYSVVSSVSSRCSHPPDD/DPDCVVVVD/DVDCPVVPPD

Sequence (1116 aa):
ERGLKSVVWRKIKTAVFDDCRKEGEWKIMLLDEFTTKLLSSCCKMTDLLEEGITVIENIYKNREPVRQMKALYFISPTPKSVDCFLRDFGSKSEKKYKAAYIYFTDFCPDSLFNKIKASCSKSIRRCKEINISFIPQESQVYTLDVPDAFYYCYSPDPSNASRKEVVMEAMAEQIVTVCATLDENPGVRYKSKPLDNASKLAQLVEKKLEDYYKIDEKGLIKGKTQSQLLIIDRGFDPVSTVLHELTFQAMAYDLLPIENDTYKYKTDGKEKEAVLEEDDDLWVRVRHRHIAVVLEEIPKLMKEISSTKSLSALTQLMKKMPHFRKQISKQVVHLNLAEDCMNKFKLNIEKLCKTEQDLALGTDAEGQRVKDSMLVLLPVLLNKNHDNCDKIRAVLLYIFGINGTTEENLDRLIHNVKIEDDSDMIRNWSHLGVPIVPPSQQAKPLRKDRSAEETFQLSRWTPFIKDIMEDAIDNRLDSKEWPYRTNYLELDRKNGSRLIIFVIGGITYSEMRCAYEVSQAHKSCEVIIGSTHILTPRKLLDDIKMLNKSKDERGLKSVVWRKIKTAVFDDCRKEGEWKIMLLDEFTTKLLSSCCKMTDLLEEGITVIENIYKNREPVRQMKALYFISPTPKSVDCFLRDFGSKSEKKYKAAYIYFTDFCPDSLFNKIKASCSKSIRRCKEINISFIPQESQVYTLDVPDAFYYCYSPDPSNASRKEVVMEAMAEQIVTVCATLDENPGVRYKSKPLDNASKLAQLVEKKLEDYYKIDEKGLIKGKTQSQLLIIDRGFDPVSTVLHELTFQAMAYDLLPIENDTYKYKTKEAVLEEDDDLWVRVRHRHIAVVLEEIALTQLMKKMPHFRKQISKQVVHLNLAEDCMNKFKLNIEKLCKTEQDLALGTDAEGQRVKDSMLVLLPVLLNKNHDNCDKIRAVLLYIFGINGTTEENLDRLIHNVKIEDDSDMIRNWSHLGVPIVPPSQQAKPLRKDRSAEETFQLSRWTPFIKDIMEDAIDNRLDSKEWPYCSRCGSGAVSARTNYLELDRKNGSRLIIFVIGGITYSEMRCAYEVSQAHKSCEVIIGSTHILTPRKLLDDIKMLNKSKDMRDRTHELRMRDRTHELRQ

Solvent-accessible surface area: 53759 Å² total; per-residue (Å²): 116,111,17,2,35,37,16,0,49,112,22,0,64,80,14,0,1,65,48,13,55,124,140,66,63,109,4,3,0,0,6,0,99,12,0,55,120,0,0,63,19,15,16,122,68,98,47,4,105,149,17,1,6,69,57,66,69,62,0,86,156,127,18,147,76,37,165,139,42,40,0,1,0,0,1,15,24,47,78,150,0,0,60,12,1,22,158,2,7,11,76,174,77,118,76,21,1,114,14,0,18,0,0,0,1,10,72,2,66,101,70,14,6,83,115,0,94,76,36,58,20,172,22,1,126,52,0,32,0,0,0,0,10,0,13,0,52,10,34,22,0,0,14,8,61,12,103,85,5,11,16,44,1,3,18,40,136,59,91,20,59,70,122,53,110,87,11,0,72,20,0,0,55,17,0,6,2,0,0,8,10,6,31,1,9,1,14,6,108,44,1,64,52,19,74,92,3,0,22,86,0,3,114,44,0,65,121,57,11,107,52,10,21,141,88,22,98,104,66,79,15,181,41,151,38,154,15,46,0,1,0,0,0,1,7,15,3,16,22,3,3,0,18,14,13,6,12,6,2,9,5,6,17,10,39,27,111,12,123,135,41,27,8,138,52,48,69,108,69,180,104,159,106,24,73,25,71,33,100,44,77,61,8,50,158,18,2,30,89,22,26,39,54,11,106,147,93,83,35,150,57,88,62,146,67,94,108,42,150,115,55,122,65,32,78,58,61,63,68,65,59,78,82,49,64,65,61,64,64,34,52,42,16,31,48,30,9,11,93,46,0,44,66,32,40,76,123,41,9,83,48,3,6,49,23,4,4,13,5,18,56,20,68,9,60,145,31,138,208,49,183,99,16,66,117,30,10,80,70,4,59,177,42,49,92,40,71,58,19,21,30,4,3,4,7,1,1,16,6,29,47,66,44,8,8,72,135,114,43,28,68,136,19,32,118,113,24,67,16,138,82,66,22,43,17,10,120,0,5,38,48,0,32,11,37,7,56,83,92,58,68,91,73,60,72,97,86,68,94,73,110,96,150,43,85,68,124,48,38,50,26,44,0,19,1,48,24,4,0,57,21,12,49,83,107,187,48,82,97,81,47,18,30,85,153,102,97,93,95,100,155,77,206,64,35,33,51,14,5,0,0,0,1,2,2,0,1,8,17,2,0,0,20,0,0,34,67,1,15,149,91,63,97,86,14,57,0,6,1,0,0,14,48,34,6,11,14,119,110,1,2,73,64,0,34,78,0,60,93,51,118,138,127,134,15,2,36,31,13,0,49,107,19,0,70,87,23,0,2,62,50,13,61,115,140,62,61,108,6,4,0,0,6,1,106,14,0,52,114,0,0,64,21,14,18,125,72,103,50,2,102,127,16,4,6,63,59,62,66,64,1,84,163,126,21,140,64,34,155,132,48,44,0,1,0,0,2,16,22,47,81,148,0,2,60,11,2,24,168,3,0,14,80,76,120,32,72,17,3,124,8,0,26,1,0,1,1,12,70,6,59,98,77,14,9,92,127,1,35,87,32,13,34,186,16,0,111,61,0,42,1,2,0,0,11,0,15,0,58,9,35,22,0,0,8,9,70,12,100,103,5,12,23,31,6,2,17,46,139,60,108,12,49,76,128,52,104,84,10,1,68,20,0,0,60,16,0,5,1,0,0,5,7,4,24,2,7,0,5,0,16,30,1,47,31,31,97,70,6,0,24,82,0,0,120,48,0,17,111,62,0,75,58,8,16,135,80,9,101,96,68,60,6,182,41,63,28,141,14,45,0,0,0,0,0,0,6,13,3,16,21,3,3,0,17,7,21,4,15,2,4,10,1,1,17,8,16,11,96,10,118,135,48,34,3,146,58,87,109,94,114,18,74,6,68,31,84,32,81,61,9,51,184,19,2,37,130,38,3,60,82,5,76,82,58,95,129,57,69,65,73,77,78,62,51,85,71,47,63,62,65,50,68,34,38,40,22,17,40,27,0,0,88,51,0,28,78,71,20,148,114,15,8,80,54,0,6,151,20,5,6,13,15,20,43,30,37,37,98,94,77,47,68,91,168,105,17,74,74,42,14,43,60,4,64,164,42,117,69,23,70,85,26,6,23,13,0,9,25,2,2,37,8,32,49,58,26,3,20,71,137,125,64,44,59,35,42,25,71,126,53,43,12,78,87,44,46,36,16,19,126,0,4,40,37,0,28,13,42,16,56,76,61,78,71,75,93,161,88,166,78,164,89,110,110,80,127,136,54,140,122,42,40,61,38,20,0,21,0,19,16,6,0,67,55,11,40,89,134,208,28,72,86,80,55,9,28,93,46,103,25,121,121,72,39,63,92,42,138,160,108,97,99,85,71,154,61,34,49,29,27,44,14,1,0,0,0,0,1,1,0,0,10,22,1,0,0,18,0,0,37,65,3,16,124,95,74,91,63,20,52,0,3,0,0,0,14,52,34,6,12,14,85,110,1,1,73,64,0,36,85,0,58,84,79,49,150,43,21,33,22,15,125,83,20,160,45,28,26,19,16,117,87,3,95,122

Radius of gyration: 46.61 Å; Cα contacts (8 Å, |Δi|>4): 1799; chains: 4; bounding box: 74×76×125 Å

B-factor: mean 148.9, std 42.59, range [58.59, 568.55]

Organism: Mus musculus (NCBI:txid10090)